Protein 4MDC (pdb70)

CATH classification: 3.40.30.10 (+1 more: 1.20.1050.10)

Structure (mmCIF, N/CA/C/O backbone):
data_4MDC
#
_entry.id   4MDC
#
_cell.length_a   182.181
_cell.length_b   53.508
_cell.length_c   111.123
_cell.angle_alpha   90.000
_cell.angle_beta   115.880
_cell.angle_gamma   90.000
#
_symmetry.space_group_name_H-M   'C 1 2 1'
#
loop_
_entity.id
_entity.type
_entity.pdbx_description
1 polymer 'Putative glutathione S-transferase'
2 non-polymer GLYCEROL
3 water water
#
loop_
_atom_site.group_PDB
_atom_site.id
_atom_site.type_symbol
_atom_site.label_atom_id
_atom_site.label_alt_id
_atom_site.label_comp_id
_atom_site.label_asym_id
_atom_site.label_entity_id
_atom_site.label_seq_id
_atom_site.pdbx_PDB_ins_code
_atom_site.Cartn_x
_atom_site.Cartn_y
_atom_site.Cartn_z
_atom_site.occupancy
_atom_site.B_iso_or_equiv
_atom_site.auth_seq_id
_atom_site.auth_comp_id
_atom_site.auth_asym_id
_atom_site.auth_atom_id
_atom_site.pdbx_PDB_model_num
ATOM 1 N N . SER A 1 22 ? -21.542 12.246 64.917 1.00 61.42 0 SER A N 1
ATOM 2 C CA . SER A 1 22 ? -21.910 10.841 64.559 1.00 59.61 0 SER A CA 1
ATOM 3 C C . SER A 1 22 ? -20.626 10.119 64.140 1.00 55.54 0 SER A C 1
ATOM 4 O O . SER A 1 22 ? -19.664 10.728 63.655 1.00 55.14 0 SER A O 1
ATOM 15 N N . PRO A 1 24 ? -17.714 7.862 62.485 1.00 33.31 2 PRO A N 1
ATOM 16 C CA . PRO A 1 24 ? -17.380 7.707 61.077 1.00 29.59 2 PRO A CA 1
ATOM 17 C C . PRO A 1 24 ? -17.751 6.316 60.514 1.00 26.92 2 PRO A C 1
ATOM 18 O O . PRO A 1 24 ? -18.031 5.379 61.252 1.00 26.35 2 PRO A O 1
ATOM 22 N N . THR A 1 25 ? -17.638 6.178 59.184 1.00 24.43 3 THR A N 1
ATOM 23 C CA . THR A 1 25 ? -18.031 4.971 58.461 1.00 22.97 3 THR A CA 1
ATOM 24 C C . THR A 1 25 ? -16.792 4.414 57.775 1.00 21.31 3 THR A C 1
ATOM 25 O O . THR A 1 25 ? -15.981 5.195 57.345 1.00 21.20 3 THR A O 1
ATOM 29 N N . LEU A 1 26 ? -16.639 3.107 57.800 1.00 20.80 4 LEU A N 1
ATOM 30 C CA . LEU A 1 26 ? -15.587 2.390 57.107 1.00 19.55 4 LEU A CA 1
ATOM 31 C C . LEU A 1 26 ? -16.246 1.493 56.095 1.00 20.24 4 LEU A C 1
ATOM 32 O O . LEU A 1 26 ? -16.883 0.549 56.433 1.00 20.76 4 LEU A O 1
ATOM 37 N N . TYR A 1 27 ? -16.023 1.808 54.811 1.00 20.20 5 TYR A N 1
ATOM 38 C CA . TYR A 1 27 ? -16.415 0.949 53.722 1.00 20.86 5 TYR A CA 1
ATOM 39 C C . TYR A 1 27 ? -15.329 -0.114 53.560 1.00 21.08 5 TYR A C 1
ATOM 40 O O . TYR A 1 27 ? -14.152 0.227 53.463 1.00 19.87 5 TYR A O 1
ATOM 49 N N . HIS A 1 28 ? -15.705 -1.384 53.542 1.00 21.51 6 HIS A N 1
ATOM 50 C CA . HIS A 1 28 ? -14.740 -2.448 53.673 1.00 22.51 6 HIS A CA 1
ATOM 51 C C . HIS A 1 28 ? -15.289 -3.722 53.048 1.00 23.62 6 HIS A C 1
ATOM 52 O O . HIS A 1 28 ? -16.466 -3.800 52.695 1.00 25.05 6 HIS A O 1
ATOM 59 N N . HIS A 1 29 ? -14.446 -4.750 53.008 1.00 24.10 7 HIS A N 1
ATOM 60 C CA . HIS A 1 29 ? -14.885 -6.123 52.728 1.00 25.15 7 HIS A CA 1
ATOM 61 C C . HIS A 1 29 ? -14.176 -7.059 53.715 1.00 26.19 7 HIS A C 1
ATOM 62 O O . HIS A 1 29 ? -12.967 -6.931 53.962 1.00 25.22 7 HIS A O 1
ATOM 69 N N . PRO A 1 30 ? -14.908 -7.988 54.346 1.00 27.63 8 PRO A N 1
ATOM 70 C CA . PRO A 1 30 ? -14.266 -8.990 55.231 1.00 28.93 8 PRO A CA 1
ATOM 71 C C . PRO A 1 30 ? -13.010 -9.719 54.712 1.00 29.87 8 PRO A C 1
ATOM 72 O O . PRO A 1 30 ? -12.115 -10.049 55.499 1.00 31.95 8 PRO A O 1
ATOM 84 N N . SER A 1 32 ? -10.845 -8.560 52.527 1.00 26.31 10 SER A N 1
ATOM 85 C CA . SER A 1 32 ? -9.799 -7.571 52.126 1.00 24.70 10 SER A CA 1
ATOM 86 C C . SER A 1 32 ? -8.795 -7.397 53.280 1.00 23.33 10 SER A C 1
ATOM 87 O O . SER A 1 32 ? -9.160 -6.866 54.353 1.00 23.00 10 SER A O 1
ATOM 90 N N . PRO A 1 33 ? -7.578 -7.872 53.125 1.00 22.60 11 PRO A N 1
ATOM 91 C CA . PRO A 1 33 ? -6.565 -7.592 54.145 1.00 21.93 11 PRO A CA 1
ATOM 92 C C . PRO A 1 33 ? -6.397 -6.129 54.522 1.00 20.73 11 PRO A C 1
ATOM 93 O O . PRO A 1 33 ? -6.261 -5.795 55.714 1.00 20.19 11 PRO A O 1
ATOM 97 N N . ALA A 1 34 ? -6.408 -5.239 53.538 1.00 19.60 12 ALA A N 1
ATOM 98 C CA . ALA A 1 34 ? -6.266 -3.835 53.828 1.00 18.75 12 ALA A CA 1
ATOM 99 C C . ALA A 1 34 ? -7.392 -3.319 54.784 1.00 18.75 12 ALA A C 1
ATOM 100 O O . ALA A 1 34 ? -7.187 -2.433 55.642 1.00 18.44 12 ALA A O 1
ATOM 102 N N . SER A 1 35 ? -8.596 -3.800 54.504 1.00 19.09 13 SER A N 1
ATOM 103 C CA . SER A 1 35 ? -9.770 -3.467 55.308 1.00 19.17 13 SER A CA 1
ATOM 104 C C . SER A 1 35 ? -9.598 -3.995 56.730 1.00 19.55 13 SER A C 1
ATOM 105 O O . SER A 1 35 ? -9.835 -3.239 57.695 1.00 19.11 13 SER A O 1
ATOM 108 N N . ARG A 1 36 ? -9.159 -5.252 56.869 1.00 20.25 14 ARG A N 1
ATOM 109 C CA . ARG A 1 36 ? -8.904 -5.795 58.190 1.00 21.28 14 ARG A CA 1
ATOM 110 C C . ARG A 1 36 ? -7.811 -5.064 58.961 1.00 20.60 14 ARG A C 1
ATOM 111 O O . ARG A 1 36 ? -7.905 -4.830 60.165 1.00 21.21 14 ARG A O 1
ATOM 119 N N . PHE A 1 37 ? -6.775 -4.675 58.264 1.00 19.55 15 PHE A N 1
ATOM 120 C CA . PHE A 1 37 ? -5.734 -3.889 58.872 1.00 19.01 15 PHE A CA 1
ATOM 121 C C . PHE A 1 37 ? -6.235 -2.581 59.497 1.00 18.35 15 PHE A C 1
ATOM 122 O O . PHE A 1 37 ? -5.874 -2.230 60.626 1.00 19.57 15 PHE A O 1
ATOM 130 N N . VAL A 1 38 ? -7.083 -1.848 58.780 1.00 17.76 16 VAL A N 1
ATOM 131 C CA . VAL A 1 38 ? -7.634 -0.596 59.295 1.00 17.45 16 VAL A CA 1
ATOM 132 C C . VAL A 1 38 ? -8.565 -0.855 60.467 1.00 18.77 16 VAL A C 1
ATOM 133 O O . VAL A 1 38 ? -8.485 -0.131 61.449 1.00 19.48 16 VAL A O 1
ATOM 137 N N . ARG A 1 39 ? -9.357 -1.907 60.368 1.00 19.26 17 ARG A N 1
ATOM 138 C CA . ARG A 1 39 ? -10.240 -2.271 61.510 1.00 21.23 17 ARG A CA 1
ATOM 139 C C . ARG A 1 39 ? -9.423 -2.541 62.758 1.00 21.76 17 ARG A C 1
ATOM 140 O O . ARG A 1 39 ? -9.805 -2.100 63.853 1.00 22.19 17 ARG A O 1
ATOM 148 N N . LEU A 1 40 ? -8.295 -3.242 62.618 1.00 21.27 18 LEU A N 1
ATOM 149 C CA . LEU A 1 40 ? -7.405 -3.459 63.724 1.00 21.95 18 LEU A CA 1
ATOM 150 C C . LEU A 1 40 ? -6.863 -2.180 64.350 1.00 21.89 18 LEU A C 1
ATOM 151 O O . LEU A 1 40 ? -6.847 -2.054 65.589 1.00 22.66 18 LEU A O 1
ATOM 156 N N . ILE A 1 41 ? -6.419 -1.238 63.525 1.00 20.74 19 ILE A N 1
ATOM 157 C CA . ILE A 1 41 ? -5.870 0.009 64.047 1.00 21.07 19 ILE A CA 1
ATOM 158 C C . ILE A 1 41 ? -6.966 0.787 64.796 1.00 22.09 19 ILE A C 1
ATOM 159 O O . ILE A 1 41 ? -6.794 1.227 65.994 1.00 23.17 19 ILE A O 1
ATOM 164 N N . LEU A 1 42 ? -8.134 0.878 64.160 1.00 22.20 20 LEU A N 1
ATOM 165 C CA . LEU A 1 42 ? -9.313 1.517 64.867 1.00 22.94 20 LEU A CA 1
ATOM 166 C C . LEU A 1 42 ? -9.635 0.902 66.197 1.00 25.08 20 LEU A C 1
ATOM 167 O O . LEU A 1 42 ? -9.851 1.673 67.195 1.00 24.80 20 LEU A O 1
ATOM 172 N N . SER A 1 43 ? -9.669 -0.430 66.292 1.00 25.83 21 SER A N 1
ATOM 173 C CA . SER A 1 43 ? -9.978 -1.053 67.585 1.00 28.47 21 SER A CA 1
ATOM 174 C C . SER A 1 43 ? -8.875 -0.814 68.619 1.00 29.04 21 SER A C 1
ATOM 175 O O . SER A 1 43 ? -9.163 -0.583 69.781 1.00 30.03 21 SER A O 1
ATOM 178 N N . GLU A 1 44 ? -7.621 -0.956 68.196 1.00 28.14 22 GLU A N 1
ATOM 179 C CA . GLU A 1 44 ? -6.467 -0.785 69.075 1.00 28.70 22 GLU A CA 1
ATOM 180 C C . GLU A 1 44 ? -6.483 0.598 69.710 1.00 28.78 22 GLU A C 1
ATOM 181 O O . GLU A 1 44 ? -6.158 0.751 70.881 1.00 30.20 22 GLU A O 1
ATOM 187 N N . TYR A 1 45 ? -6.919 1.586 68.934 1.00 27.54 23 TYR A N 1
ATOM 188 C CA . TYR A 1 45 ? -6.940 2.964 69.370 1.00 27.95 23 TYR A CA 1
ATOM 189 C C . TYR A 1 45 ? -8.310 3.388 69.940 1.00 29.16 23 TYR A C 1
ATOM 190 O O . TYR A 1 45 ? -8.478 4.538 70.307 1.00 29.52 23 TYR A O 1
ATOM 199 N N . GLY A 1 46 ? -9.264 2.462 70.034 1.00 30.40 24 GLY A N 1
ATOM 200 C CA . GLY A 1 46 ? -10.475 2.727 70.795 1.00 32.98 24 GLY A CA 1
ATOM 201 C C . GLY A 1 46 ? -11.555 3.493 70.020 1.00 33.92 24 GLY A C 1
ATOM 202 O O . GLY A 1 46 ? -12.459 4.052 70.605 1.00 35.26 24 GLY A O 1
ATOM 203 N N . TYR A 1 47 ? -11.450 3.505 68.696 1.00 32.81 25 TYR A N 1
ATOM 204 C CA . TYR A 1 47 ? -12.476 4.154 67.897 1.00 34.65 25 TYR A CA 1
ATOM 205 C C . TYR A 1 47 ? -13.712 3.308 67.789 1.00 35.21 25 TYR A C 1
ATOM 206 O O . TYR A 1 47 ? -13.627 2.090 67.811 1.00 37.04 25 TYR A O 1
ATOM 215 N N . GLN A 1 48 ? -14.851 3.975 67.651 1.00 37.25 26 GLN A N 1
ATOM 216 C CA . GLN A 1 48 ? -16.123 3.331 67.305 1.00 38.70 26 GLN A CA 1
ATOM 217 C C . GLN A 1 48 ? -16.433 3.674 65.866 1.00 34.51 26 GLN A C 1
ATOM 218 O O . GLN A 1 48 ? -16.455 4.855 65.513 1.00 33.30 26 GLN A O 1
ATOM 224 N N . THR A 1 49 ? -16.763 2.667 65.084 1.00 33.58 27 THR A N 1
ATOM 225 C CA . THR A 1 49 ? -16.891 2.836 63.627 1.00 33.60 27 THR A CA 1
ATOM 226 C C . THR A 1 49 ? -18.116 2.082 63.092 1.00 33.14 27 THR A C 1
ATOM 227 O O . THR A 1 49 ? -18.401 0.981 63.513 1.00 32.43 27 THR A O 1
ATOM 231 N N . GLU A 1 50 ? -18.813 2.685 62.136 1.00 32.21 28 GLU A N 1
ATOM 232 C CA . GLU A 1 50 ? -19.887 1.982 61.451 1.00 31.97 28 GLU A CA 1
ATOM 233 C C . GLU A 1 50 ? -19.259 1.252 60.293 1.00 30.07 28 GLU A C 1
ATOM 234 O O . GLU A 1 50 ? -18.662 1.906 59.459 1.00 27.45 28 GLU A O 1
ATOM 240 N N . LEU A 1 51 ? -19.415 -0.064 60.224 1.00 29.22 29 LEU A N 1
ATOM 241 C CA . LEU A 1 51 ? -18.846 -0.833 59.068 1.00 28.43 29 LEU A CA 1
ATOM 242 C C . LEU A 1 51 ? -19.888 -0.985 57.967 1.00 28.23 29 LEU A C 1
ATOM 243 O O . LEU A 1 51 ? -21.050 -1.307 58.249 1.00 29.61 29 LEU A O 1
ATOM 248 N N . SER A 1 52 ? -19.499 -0.652 56.739 1.00 26.79 30 SER A N 1
ATOM 249 C CA . SER A 1 52 ? -20.375 -0.779 55.606 1.00 26.41 30 SER A CA 1
ATOM 250 C C . SER A 1 52 ? -19.708 -1.647 54.557 1.00 25.63 30 SER A C 1
ATOM 251 O O . SER A 1 52 ? -18.696 -1.253 53.915 1.00 23.66 30 SER A O 1
ATOM 254 N N . GLU A 1 53 ? -20.280 -2.821 54.338 1.00 27.00 31 GLU A N 1
ATOM 255 C CA . GLU A 1 53 ? -19.665 -3.780 53.441 1.00 28.82 31 GLU A CA 1
ATOM 256 C C . GLU A 1 53 ? -19.893 -3.326 51.999 1.00 27.88 31 GLU A C 1
ATOM 257 O O . GLU A 1 53 ? -21.010 -2.940 51.623 1.00 27.72 31 GLU A O 1
ATOM 263 N N . GLU A 1 54 ? -18.815 -3.351 51.199 1.00 26.85 32 GLU A N 1
ATOM 264 C CA . GLU A 1 54 ? -18.839 -2.873 49.843 1.00 27.33 32 GLU A CA 1
ATOM 265 C C . GLU A 1 54 ? -18.275 -3.947 48.928 1.00 28.49 32 GLU A C 1
ATOM 266 O O . GLU A 1 54 ? -17.361 -4.701 49.299 1.00 29.49 32 GLU A O 1
ATOM 272 N N . GLN A 1 55 ? -18.907 -4.032 47.770 1.00 29.62 33 GLN A N 1
ATOM 273 C CA . GLN A 1 55 ? -18.489 -4.929 46.698 1.00 32.47 33 GLN A CA 1
ATOM 274 C C . GLN A 1 55 ? -17.992 -4.053 45.566 1.00 32.28 33 GLN A C 1
ATOM 275 O O . GLN A 1 55 ? -18.813 -3.543 44.791 1.00 33.54 33 GLN A O 1
ATOM 281 N N . PRO A 1 56 ? -16.659 -3.856 45.457 1.00 32.34 34 PRO A N 1
ATOM 282 C CA . PRO A 1 56 ? -16.106 -2.922 44.463 1.00 32.76 34 PRO A CA 1
ATOM 283 C C . PRO A 1 56 ? -16.479 -3.255 43.001 1.00 33.45 34 PRO A C 1
ATOM 284 O O . PRO A 1 56 ? -16.701 -2.346 42.190 1.00 33.97 34 PRO A O 1
ATOM 288 N N . TRP A 1 57 ? -16.627 -4.540 42.700 1.00 33.68 35 TRP A N 1
ATOM 289 C CA . TRP A 1 57 ? -16.961 -4.970 41.336 1.00 35.06 35 TRP A CA 1
ATOM 290 C C . TRP A 1 57 ? -18.322 -4.481 40.883 1.00 37.28 35 TRP A C 1
ATOM 291 O O . TRP A 1 57 ? -18.606 -4.522 39.686 1.00 37.46 35 TRP A O 1
ATOM 302 N N . GLU A 1 58 ? -19.184 -4.056 41.816 1.00 34.96 36 GLU A N 1
ATOM 303 C CA . GLU A 1 58 ? -20.448 -3.454 41.408 1.00 36.61 36 GLU A CA 1
ATOM 304 C C . GLU A 1 58 ? -20.332 -2.069 40.772 1.00 35.27 36 GLU A C 1
ATOM 305 O O . GLU A 1 58 ? -21.286 -1.615 40.143 1.00 35.06 36 GLU A O 1
ATOM 311 N N . ASN A 1 59 ? -19.202 -1.382 40.978 1.00 34.59 37 ASN A N 1
ATOM 312 C CA . ASN A 1 59 ? -19.017 -0.001 40.488 1.00 34.27 37 ASN A CA 1
ATOM 313 C C . ASN A 1 59 ? -20.180 0.886 40.951 1.00 33.49 37 ASN A C 1
ATOM 314 O O . ASN A 1 59 ? -20.742 1.647 40.170 1.00 33.09 37 ASN A O 1
ATOM 319 N N . ARG A 1 60 ? -20.524 0.772 42.232 1.00 30.89 38 ARG A N 1
ATOM 320 C CA . ARG A 1 60 ? -21.604 1.571 42.822 1.00 30.63 38 ARG A CA 1
ATOM 321 C C . ARG A 1 60 ? -21.219 3.038 42.646 1.00 30.16 38 ARG A C 1
ATOM 322 O O . ARG A 1 60 ? -20.141 3.455 43.079 1.00 28.00 38 ARG A O 1
ATOM 330 N N . ARG A 1 61 ? -22.064 3.823 41.984 1.00 31.36 39 ARG A N 1
ATOM 331 C CA . ARG A 1 61 ? -21.734 5.221 41.734 1.00 33.04 39 ARG A CA 1
ATOM 332 C C . ARG A 1 61 ? -21.437 6.054 43.001 1.00 32.77 39 ARG A C 1
ATOM 333 O O . ARG A 1 61 ? -20.535 6.907 42.991 1.00 31.72 39 ARG A O 1
ATOM 341 N N . ASP A 1 62 ? -22.219 5.859 44.056 1.00 33.68 40 ASP A N 1
ATOM 342 C CA . ASP A 1 62 ? -21.989 6.653 45.268 1.00 34.23 40 ASP A CA 1
ATOM 343 C C . ASP A 1 62 ? -20.635 6.252 45.912 1.00 30.55 40 ASP A C 1
ATOM 344 O O . ASP A 1 62 ? -19.916 7.095 46.435 1.00 30.82 40 ASP A O 1
ATOM 349 N N . PHE A 1 63 ? -20.285 4.980 45.832 1.00 28.01 41 PHE A N 1
ATOM 350 C CA . PHE A 1 63 ? -18.981 4.516 46.334 1.00 26.99 41 PHE A CA 1
ATOM 351 C C . PHE A 1 63 ? -17.799 5.095 45.478 1.00 26.05 41 PHE A C 1
ATOM 352 O O . PHE A 1 63 ? -16.798 5.612 46.015 1.00 24.60 41 PHE A O 1
ATOM 360 N N . LEU A 1 64 ? -17.957 5.075 44.174 1.00 26.98 42 LEU A N 1
ATOM 361 C CA . LEU A 1 64 ? -16.939 5.699 43.302 1.00 26.93 42 LEU A CA 1
ATOM 362 C C . LEU A 1 64 ? -16.835 7.225 43.446 1.00 27.87 42 LEU A C 1
ATOM 363 O O . LEU A 1 64 ? -15.777 7.804 43.213 1.00 26.59 42 LEU A O 1
ATOM 368 N N . THR A 1 65 ? -17.916 7.885 43.858 1.00 28.12 43 THR A N 1
ATOM 369 C CA . THR A 1 65 ? -17.844 9.315 44.165 1.00 29.21 43 THR A CA 1
ATOM 370 C C . THR A 1 65 ? -16.974 9.545 45.397 1.00 27.39 43 THR A C 1
ATOM 371 O O . THR A 1 65 ? -16.206 10.494 45.471 1.00 27.81 43 THR A O 1
ATOM 375 N N . LEU A 1 66 ? -17.082 8.680 46.381 1.00 26.32 44 LEU A N 1
ATOM 376 C CA . LEU A 1 66 ? -16.201 8.803 47.539 1.00 25.80 44 LEU A CA 1
ATOM 377 C C . LEU A 1 66 ? -14.763 8.485 47.191 1.00 24.12 44 LEU A C 1
ATOM 378 O O . LEU A 1 66 ? -13.835 9.143 47.654 1.00 23.80 44 LEU A O 1
ATOM 383 N N . ASN A 1 67 ? -14.584 7.413 46.418 1.00 23.45 45 ASN A N 1
ATOM 384 C CA . ASN A 1 67 ? -13.246 6.908 46.071 1.00 22.03 45 ASN A CA 1
ATOM 385 C C . ASN A 1 67 ? -13.198 6.461 44.623 1.00 22.31 45 ASN A C 1
ATOM 386 O O . ASN A 1 67 ? -13.609 5.328 44.294 1.00 22.41 45 ASN A O 1
ATOM 391 N N . PRO A 1 68 ? -12.749 7.363 43.722 1.00 23.06 46 PRO A N 1
ATOM 392 C CA . PRO A 1 68 ? -12.832 7.056 42.305 1.00 24.39 46 PRO A CA 1
ATOM 393 C C . PRO A 1 68 ? -11.936 5.876 41.877 1.00 24.11 46 PRO A C 1
ATOM 394 O O . PRO A 1 68 ? -12.181 5.282 40.862 1.00 24.58 46 PRO A O 1
ATOM 398 N N . ALA A 1 69 ? -10.971 5.510 42.720 1.00 23.52 47 ALA A N 1
ATOM 399 C CA . ALA A 1 69 ? -10.132 4.359 42.448 1.00 23.16 47 ALA A CA 1
ATOM 400 C C . ALA A 1 69 ? -10.859 3.050 42.672 1.00 23.50 47 ALA A C 1
ATOM 401 O O . ALA A 1 69 ? -10.380 2.025 42.229 1.00 24.95 47 ALA A O 1
ATOM 403 N N . GLY A 1 70 ? -11.961 3.077 43.432 1.00 22.68 48 GLY A N 1
ATOM 404 C CA . GLY A 1 70 ? -12.707 1.841 43.744 1.00 22.48 48 GLY A CA 1
ATOM 405 C C . GLY A 1 70 ? -12.034 0.844 44.720 1.00 21.47 48 GLY A C 1
ATOM 406 O O . GLY A 1 70 ? -12.367 -0.334 44.711 1.00 22.51 48 GLY A O 1
ATOM 407 N N . THR A 1 71 ? -11.090 1.294 45.522 1.00 20.20 49 THR A N 1
ATOM 408 C CA . THR A 1 71 ? -10.273 0.455 46.339 1.00 19.95 49 THR A CA 1
ATOM 409 C C . THR A 1 71 ? -10.844 0.489 47.763 1.00 19.15 49 THR A C 1
ATOM 410 O O . THR A 1 71 ? -11.623 1.381 48.040 1.00 19.29 49 THR A O 1
ATOM 414 N N . LEU A 1 72 ? -10.428 -0.456 48.587 1.00 19.29 50 LEU A N 1
ATOM 415 C CA . LEU A 1 72 ? -10.897 -0.560 49.974 1.00 19.58 50 LEU A CA 1
ATOM 416 C C . LEU A 1 72 ? -9.729 -0.596 50.953 1.00 19.09 50 LEU A C 1
ATOM 417 O O . LEU A 1 72 ? -8.620 -1.004 50.585 1.00 20.12 50 LEU A O 1
ATOM 422 N N . PRO A 1 73 ? -9.960 -0.185 52.216 1.00 17.91 51 PRO A N 1
ATOM 423 C CA . PRO A 1 73 ? -11.177 0.430 52.666 1.00 17.97 51 PRO A CA 1
ATOM 424 C C . PRO A 1 73 ? -11.232 1.937 52.428 1.00 17.54 51 PRO A C 1
ATOM 425 O O . PRO A 1 73 ? -10.235 2.530 51.992 1.00 17.80 51 PRO A O 1
ATOM 429 N N . VAL A 1 74 ? -12.361 2.555 52.829 1.00 17.95 52 VAL A N 1
ATOM 430 C CA . VAL A 1 74 ? -12.546 3.995 52.777 1.00 17.58 52 VAL A CA 1
ATOM 431 C C . VAL A 1 74 ? -13.110 4.460 54.073 1.00 18.55 52 VAL A C 1
ATOM 432 O O . VAL A 1 74 ? -14.112 3.900 54.427 1.00 17.91 52 VAL A O 1
ATOM 436 N N . TYR A 1 75 ? -12.481 5.471 54.672 1.00 18.91 53 TYR A N 1
ATOM 437 C CA . TYR A 1 75 ? -12.925 5.978 56.004 1.00 21.39 53 TYR A CA 1
ATOM 438 C C . TYR A 1 75 ? -13.519 7.343 55.792 1.00 22.59 53 TYR A C 1
ATOM 439 O O . TYR A 1 75 ? -12.895 8.224 55.213 1.00 21.72 53 TYR A O 1
ATOM 448 N N . VAL A 1 76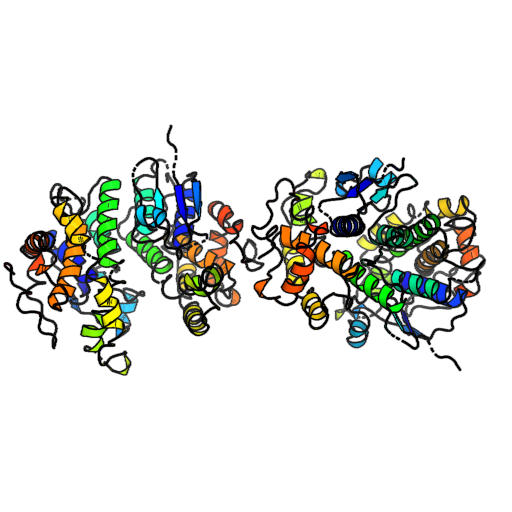 ? -14.744 7.545 56.298 1.00 25.10 54 VAL A N 1
ATOM 449 C CA . VAL A 1 76 ? -15.418 8.809 56.094 1.00 28.13 54 VAL A CA 1
ATOM 450 C C . VAL A 1 76 ? -16.027 9.280 57.364 1.00 30.72 54 VAL A C 1
ATOM 451 O O . VAL A 1 76 ? -16.896 8.617 57.938 1.00 30.42 54 VAL A O 1
ATOM 455 N N . ASP A 1 77 ? -15.609 10.429 57.799 1.00 33.83 55 ASP A N 1
ATOM 456 C CA . ASP A 1 77 ? -16.278 11.120 58.888 1.00 37.05 55 ASP A CA 1
ATOM 457 C C . ASP A 1 77 ? -17.324 12.122 58.418 1.00 40.95 55 ASP A C 1
ATOM 458 O O . ASP A 1 77 ? -17.580 12.251 57.189 1.00 39.45 55 ASP A O 1
ATOM 463 N N . ASP A 1 78 ? -17.934 12.847 59.365 1.00 47.11 56 ASP A N 1
ATOM 464 C CA . ASP A 1 78 ? -18.977 13.891 59.088 1.00 54.30 56 ASP A CA 1
ATOM 465 C C . ASP A 1 78 ? -18.652 14.903 57.976 1.00 52.45 56 ASP A C 1
ATOM 466 O O . ASP A 1 78 ? -19.529 15.440 57.287 1.00 53.26 56 ASP A O 1
ATOM 471 N N . SER A 1 79 ? -17.365 15.189 57.847 1.00 49.76 57 SER A N 1
ATOM 472 C CA . SER A 1 79 ? -16.904 16.175 56.885 1.00 47.97 57 SER A CA 1
ATOM 473 C C . SER A 1 79 ? -17.119 15.717 55.466 1.00 47.92 57 SER A C 1
ATOM 474 O O . SER A 1 79 ? -16.964 16.505 54.559 1.00 47.13 57 SER A O 1
ATOM 485 N N . ARG A 1 81 ? -15.063 13.974 53.871 1.00 38.06 59 ARG A N 1
ATOM 486 C CA . ARG A 1 81 ? -13.777 13.847 53.206 1.00 34.83 59 ARG A CA 1
ATOM 487 C C . ARG A 1 81 ? -13.277 12.407 53.319 1.00 31.37 59 ARG A C 1
ATOM 488 O O . ARG A 1 81 ? -12.862 11.908 54.381 1.00 31.43 59 ARG A O 1
ATOM 496 N N . ALA A 1 82 ? -13.389 11.720 52.202 1.00 28.37 60 ALA A N 1
ATOM 497 C CA . ALA A 1 82 ? -13.087 10.321 52.136 1.00 25.90 60 ALA A CA 1
ATOM 498 C C . ALA A 1 82 ? -11.561 10.092 52.148 1.00 24.70 60 ALA A C 1
ATOM 499 O O . ALA A 1 82 ? -10.821 10.608 51.310 1.00 24.36 60 ALA A O 1
ATOM 501 N N . LEU A 1 83 ? -11.119 9.279 53.082 1.00 22.93 61 LEU A N 1
ATOM 502 C CA . LEU A 1 83 ? -9.742 8.824 53.158 1.00 21.17 61 LEU A CA 1
ATOM 503 C C . LEU A 1 83 ? -9.656 7.441 52.577 1.00 19.87 61 LEU A C 1
ATOM 504 O O . LEU A 1 83 ? -10.339 6.497 53.063 1.00 18.51 61 LEU A O 1
ATOM 509 N N . CYS A 1 84 ? -8.871 7.349 51.496 1.00 19.13 62 CYS A N 1
ATOM 510 C CA . CYS A 1 84 ? -8.877 6.220 50.611 1.00 19.66 62 CYS A CA 1
ATOM 511 C C . CYS A 1 84 ? -7.639 5.288 50.690 1.00 18.94 62 CYS A C 1
ATOM 512 O O . CYS A 1 84 ? -6.545 5.631 50.257 1.00 19.36 62 CYS A O 1
ATOM 515 N N . GLY A 1 85 ? -7.880 4.081 51.198 1.00 18.24 63 GLY A N 1
ATOM 516 C CA . GLY A 1 85 ? -6.913 3.02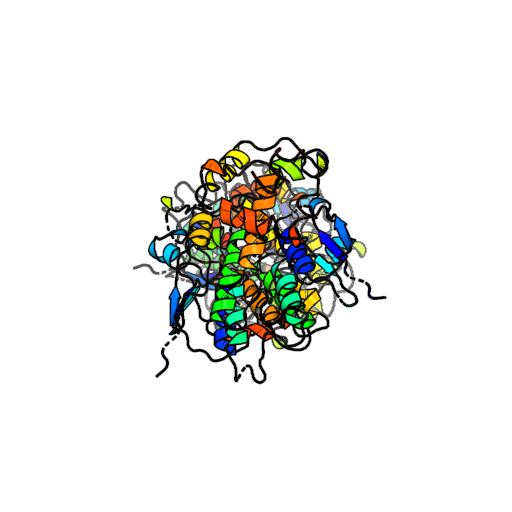5 51.225 1.00 18.00 63 GLY A CA 1
ATOM 517 C C . GLY A 1 85 ? -6.257 2.910 52.578 1.00 17.75 63 GLY A C 1
ATOM 518 O O . GLY A 1 85 ? -6.156 3.849 53.345 1.00 17.99 63 GLY A O 1
ATOM 519 N N . ALA A 1 86 ? -5.655 1.748 52.805 1.00 17.71 64 ALA A N 1
ATOM 520 C CA . ALA A 1 86 ? -4.989 1.435 54.082 1.00 16.93 64 ALA A CA 1
ATOM 521 C C . ALA A 1 86 ? -3.872 2.378 54.434 1.00 16.57 64 ALA A C 1
ATOM 522 O O . ALA A 1 86 ? -3.684 2.770 55.553 1.00 16.49 64 ALA A O 1
ATOM 524 N N . THR A 1 87 ? -3.006 2.666 53.469 1.00 15.69 65 THR A N 1
ATOM 525 C CA . THR A 1 87 ? -1.875 3.532 53.769 1.00 15.95 65 THR A CA 1
ATOM 526 C C . THR A 1 87 ? -2.329 4.947 54.219 1.00 15.74 65 THR A C 1
ATOM 527 O O . THR A 1 87 ? -1.911 5.447 55.276 1.00 16.55 65 THR A O 1
ATOM 531 N N . ILE A 1 88 ? -3.247 5.561 53.503 1.00 15.45 66 ILE A N 1
ATOM 532 C CA . ILE A 1 88 ? -3.647 6.935 53.760 1.00 15.38 66 ILE A CA 1
ATOM 533 C C . ILE A 1 88 ? -4.366 6.983 55.119 1.00 15.34 66 ILE A C 1
ATOM 534 O O . ILE A 1 88 ? -4.131 7.868 55.927 1.00 15.81 66 ILE A O 1
ATOM 539 N N . ILE A 1 89 ? -5.181 5.971 55.336 1.00 14.97 67 ILE A N 1
ATOM 540 C CA . ILE A 1 89 ? -5.977 5.953 56.578 1.00 15.32 67 ILE A CA 1
ATOM 541 C C . ILE A 1 89 ? -5.037 5.733 57.761 1.00 15.57 67 ILE A C 1
ATOM 542 O O . ILE A 1 89 ? -5.164 6.437 58.805 1.00 15.89 67 ILE A O 1
ATOM 547 N N . SER A 1 90 ? -4.106 4.780 57.635 1.00 15.72 68 SER A N 1
ATOM 548 C CA . SER A 1 90 ? -3.158 4.495 58.727 1.00 16.05 68 SER A CA 1
ATOM 549 C C . SER A 1 90 ? -2.264 5.673 59.058 1.00 16.61 68 SER A C 1
ATOM 550 O O . SER A 1 90 ? -2.009 5.971 60.235 1.00 17.58 68 SER A O 1
ATOM 553 N N . GLU A 1 91 ? -1.852 6.431 58.043 1.00 16.71 69 GLU A N 1
ATOM 554 C CA . GLU A 1 91 ? -1.062 7.648 58.281 1.00 17.71 69 GLU A CA 1
ATOM 555 C C . GLU A 1 91 ? -1.917 8.728 58.985 1.00 18.28 69 GLU A C 1
ATOM 556 O O . GLU A 1 91 ? -1.460 9.403 59.911 1.00 18.85 69 GLU A O 1
ATOM 562 N N . TYR A 1 92 ? -3.147 8.894 58.512 1.00 18.44 70 TYR A N 1
ATOM 563 C CA . TYR A 1 92 ? -4.077 9.865 59.096 1.00 19.43 70 TYR A CA 1
ATOM 564 C C . TYR A 1 92 ? -4.328 9.548 60.593 1.00 20.19 70 TYR A C 1
ATOM 565 O O . TYR A 1 92 ? -4.324 10.461 61.449 1.00 20.55 70 TYR A O 1
ATOM 574 N N . LEU A 1 93 ? -4.558 8.275 60.887 1.00 20.23 71 LEU A N 1
ATOM 575 C CA . LEU A 1 93 ? -4.778 7.864 62.274 1.00 21.56 71 LEU A CA 1
ATOM 576 C C . LEU A 1 93 ? -3.546 8.076 63.145 1.00 22.56 71 LEU A C 1
ATOM 577 O O . LEU A 1 93 ? -3.682 8.407 64.315 1.00 23.33 71 LEU A O 1
ATOM 582 N N . ASP A 1 94 ? -2.348 7.932 62.601 1.00 21.57 72 ASP A N 1
ATOM 583 C CA . ASP A 1 94 ? -1.176 8.291 63.363 1.00 22.54 72 ASP A CA 1
ATOM 584 C C . ASP A 1 94 ? -1.095 9.805 63.653 1.00 23.42 72 ASP A C 1
ATOM 585 O O . ASP A 1 94 ? -0.829 10.224 64.803 1.00 24.65 72 ASP A O 1
ATOM 590 N N . GLU A 1 95 ? -1.430 10.596 62.653 1.00 22.94 73 GLU A N 1
ATOM 591 C CA . GLU A 1 95 ? -1.337 12.059 62.728 1.00 24.63 73 GLU A CA 1
ATOM 592 C C . GLU A 1 95 ? -2.346 12.689 63.703 1.00 26.30 73 GLU A C 1
ATOM 593 O O . GLU A 1 95 ? -2.084 13.745 64.269 1.00 27.30 73 GLU A O 1
ATOM 599 N N . THR A 1 96 ? -3.488 12.046 63.843 1.00 26.73 74 THR A N 1
ATOM 600 C CA . THR A 1 96 ? -4.593 12.613 64.584 1.00 29.94 74 THR A CA 1
ATOM 601 C C . THR A 1 96 ? -4.836 11.881 65.917 1.00 32.61 74 THR A C 1
ATOM 602 O O . THR A 1 96 ? -5.736 12.269 66.593 1.00 34.34 74 THR A O 1
ATOM 606 N N . SER A 1 97 ? -4.144 10.773 66.189 1.00 34.60 75 SER A N 1
ATOM 607 C CA . SER A 1 97 ? -4.283 9.960 67.415 1.00 39.20 75 SER A CA 1
ATOM 608 C C . SER A 1 97 ? -2.945 9.333 67.818 1.00 39.25 75 SER A C 1
ATOM 609 O O . SER A 1 97 ? -2.549 9.350 68.961 1.00 39.43 75 SER A O 1
ATOM 612 N N . GLY A 1 98 ? -2.283 8.706 66.856 1.00 41.35 76 GLY A N 1
ATOM 613 C CA . GLY A 1 98 ? -1.010 7.967 67.105 1.00 42.63 76 GLY A CA 1
ATOM 614 C C . GLY A 1 98 ? 0.116 8.717 67.819 1.00 44.59 76 GLY A C 1
ATOM 615 O O . GLY A 1 98 ? 0.806 8.183 68.703 1.00 46.38 76 GLY A O 1
ATOM 616 N N . ILE A 1 99 ? 0.247 9.992 67.491 1.00 47.39 77 ILE A N 1
ATOM 617 C CA . ILE A 1 99 ? 1.245 10.846 68.121 1.00 51.06 77 ILE A CA 1
ATOM 618 C C . ILE A 1 99 ? 1.052 10.993 69.649 1.00 55.99 77 ILE A C 1
ATOM 619 O O . ILE A 1 99 ? 2.002 11.307 70.347 1.00 57.47 77 ILE A O 1
ATOM 632 N N . LYS A 1 101 ? -0.083 8.526 71.735 1.00 56.35 79 LYS A N 1
ATOM 633 C CA . LYS A 1 101 ? -0.218 7.219 72.370 1.00 55.39 79 LYS A CA 1
ATOM 634 C C . LYS A 1 101 ? 1.037 6.746 73.133 1.00 55.80 79 LYS A C 1
ATOM 635 O O . LYS A 1 101 ? 1.000 5.693 73.785 1.00 57.29 79 LYS A O 1
ATOM 641 N N . ARG A 1 102 ? 2.137 7.499 73.032 1.00 55.15 80 ARG A N 1
ATOM 642 C CA . ARG A 1 102 ? 3.416 7.143 73.685 1.00 56.71 80 ARG A CA 1
ATOM 643 C C . ARG A 1 102 ? 3.760 5.633 73.492 1.00 54.71 80 ARG A C 1
ATOM 644 O O . ARG A 1 102 ? 3.946 5.198 72.363 1.00 48.71 80 ARG A O 1
ATOM 652 N N . ASP A 1 103 ? 3.833 4.828 74.565 1.00 51.90 81 ASP A N 1
ATOM 653 C CA . ASP A 1 103 ? 4.241 3.388 74.454 1.00 51.58 81 ASP A CA 1
ATOM 654 C C . ASP A 1 103 ? 3.365 2.556 73.484 1.00 48.17 81 ASP A C 1
ATOM 655 O O . ASP A 1 103 ? 3.806 1.547 72.914 1.00 50.46 81 ASP A O 1
ATOM 657 N N . ARG A 1 104 ? 2.141 3.021 73.266 1.00 44.63 82 ARG A N 1
ATOM 658 C CA . ARG A 1 104 ? 1.127 2.278 72.525 1.00 42.29 82 ARG A CA 1
ATOM 659 C C . ARG A 1 104 ? 0.994 2.760 71.070 1.00 36.07 82 ARG A C 1
ATOM 660 O O . ARG A 1 104 ? 0.046 2.407 70.404 1.00 33.71 82 ARG A O 1
ATOM 668 N N . ARG A 1 105 ? 1.858 3.663 70.686 1.00 32.77 83 ARG A N 1
ATOM 669 C CA . ARG A 1 105 ? 1.839 4.217 69.320 1.00 31.33 83 ARG A CA 1
ATOM 670 C C . ARG A 1 105 ? 2.237 3.130 68.354 1.00 28.85 83 ARG A C 1
ATOM 671 O O . ARG A 1 105 ? 3.199 2.420 68.588 1.00 29.59 83 ARG A O 1
ATOM 679 N N . LEU A 1 106 ? 1.487 2.971 67.273 1.00 26.35 84 LEU A N 1
ATOM 680 C CA . LEU A 1 106 ? 1.675 1.841 66.358 1.00 24.73 84 LEU A CA 1
ATOM 681 C C . LEU A 1 106 ? 2.594 2.182 65.167 1.00 23.58 84 LEU A C 1
ATOM 682 O O . LEU A 1 106 ? 3.032 1.294 64.469 1.00 23.96 84 LEU A O 1
ATOM 687 N N A LEU A 1 107 ? 2.855 3.482 64.974 0.50 23.99 85 LEU A N 1
ATOM 688 N N B LEU A 1 107 ? 2.839 3.459 64.952 0.50 23.17 85 LEU A N 1
ATOM 689 C CA A LEU A 1 107 ? 3.910 4.037 64.057 0.50 24.06 85 LEU A CA 1
ATOM 690 C CA B LEU A 1 107 ? 3.910 3.909 64.030 0.50 22.66 85 LEU A CA 1
ATOM 691 C C A LEU A 1 107 ? 4.948 4.936 64.769 0.50 25.57 85 LEU A C 1
ATOM 692 C C B LEU A 1 107 ? 5.136 4.166 64.944 0.50 23.68 85 LEU A C 1
ATOM 693 O O A LEU A 1 107 ? 4.654 6.026 65.199 0.50 27.59 85 LEU A O 1
ATOM 694 O O B LEU A 1 107 ? 5.317 3.412 65.890 0.50 23.98 85 LEU A O 1
ATOM 703 N N A ALA A 1 108 ? 6.184 4.540 64.820 0.50 26.54 86 ALA A N 1
ATOM 704 N N B ALA A 1 108 ? 6.009 5.120 64.662 0.50 24.42 86 ALA A N 1
ATOM 705 C CA A ALA A 1 108 ? 7.206 5.298 65.534 0.50 27.51 86 ALA A CA 1
ATOM 706 C CA B ALA A 1 108 ? 7.127 5.430 65.550 0.50 26.12 86 ALA A CA 1
ATOM 707 C C A ALA A 1 108 ? 7.440 6.801 65.193 0.50 28.32 86 ALA A C 1
ATOM 708 C C B ALA A 1 108 ? 7.423 6.847 65.209 0.50 27.40 86 ALA A C 1
ATOM 709 O O A ALA A 1 108 ? 6.843 7.360 64.282 0.50 28.34 86 ALA A O 1
ATOM 710 O O B ALA A 1 108 ? 6.847 7.381 64.281 0.50 27.42 86 ALA A O 1
ATOM 713 N N . GLU A 1 109 ? 8.325 7.455 65.940 1.00 29.28 87 GLU A N 1
ATOM 714 C CA . GLU A 1 109 ? 8.726 8.828 65.648 1.00 31.66 87 GLU A CA 1
ATOM 715 C C . GLU A 1 109 ? 9.942 8.880 64.723 1.00 30.60 87 GLU A C 1
ATOM 716 O O . GLU A 1 109 ? 9.997 9.677 63.797 1.00 31.08 87 GLU A O 1
ATOM 722 N N . ASP A 1 110 ? 10.905 8.019 64.981 1.00 26.59 88 ASP A N 1
ATOM 723 C CA . ASP A 1 110 ? 12.157 8.003 64.245 1.00 27.59 88 ASP A CA 1
ATOM 724 C C . ASP A 1 110 ? 11.903 7.686 62.761 1.00 25.14 88 ASP A C 1
ATOM 725 O O . ASP A 1 110 ? 11.274 6.665 62.464 1.00 23.36 88 ASP A O 1
ATOM 730 N N . PRO A 1 111 ? 12.487 8.483 61.827 1.00 25.14 89 PRO A N 1
ATOM 731 C CA . PRO A 1 111 ? 12.251 8.231 60.366 1.00 24.53 89 PRO A CA 1
ATOM 732 C C . PRO A 1 111 ? 12.664 6.860 59.857 1.00 23.94 89 PRO A C 1
ATOM 733 O O . PRO A 1 111 ? 11.912 6.265 59.091 1.00 22.50 89 PRO A O 1
ATOM 737 N N . PHE A 1 112 ? 13.799 6.319 60.310 1.00 24.47 90 PHE A N 1
ATOM 738 C CA . PHE A 1 112 ? 14.151 4.967 59.872 1.00 24.41 90 PHE A CA 1
ATOM 739 C C . PHE A 1 112 ? 13.224 3.894 60.431 1.00 23.40 90 PHE A C 1
ATOM 740 O O . PHE A 1 112 ? 12.909 2.931 59.770 1.00 22.39 90 PHE A O 1
ATOM 748 N N . GLN A 1 113 ? 12.769 4.029 61.685 1.00 24.70 91 GLN A N 1
ATOM 749 C CA . GLN A 1 113 ? 11.829 3.059 62.230 1.00 24.29 91 GLN A CA 1
ATOM 750 C C . GLN A 1 113 ? 10.474 3.161 61.529 1.00 22.67 91 GLN A C 1
ATOM 751 O O . GLN A 1 113 ? 9.824 2.132 61.249 1.00 21.35 91 GLN A O 1
ATOM 757 N N . ARG A 1 114 ? 10.045 4.385 61.240 1.00 22.33 92 ARG A N 1
ATOM 758 C CA . ARG A 1 114 ? 8.810 4.600 60.472 1.00 22.65 92 ARG A CA 1
ATOM 759 C C . ARG A 1 114 ? 8.901 3.942 59.093 1.00 20.84 92 ARG A C 1
ATOM 760 O O . ARG A 1 114 ? 7.968 3.273 58.671 1.00 19.61 92 ARG A O 1
ATOM 768 N N . ALA A 1 115 ? 10.067 4.115 58.450 1.00 20.55 93 ALA A N 1
ATOM 769 C CA . ALA A 1 115 ? 10.323 3.501 57.155 1.00 20.49 93 ALA A CA 1
ATOM 770 C C . ALA A 1 115 ? 10.214 1.977 57.254 1.00 20.45 93 ALA A C 1
ATOM 771 O O . ALA A 1 115 ? 9.632 1.333 56.365 1.00 20.71 93 ALA A O 1
ATOM 773 N N . GLU A 1 116 ? 10.716 1.370 58.331 1.00 20.20 94 GLU A N 1
ATOM 774 C CA . GLU A 1 116 ? 10.653 -0.086 58.450 1.00 20.48 94 GLU A CA 1
ATOM 775 C C . GLU A 1 116 ? 9.246 -0.569 58.671 1.00 19.40 94 GLU A C 1
ATOM 776 O O . GLU A 1 116 ? 8.842 -1.613 58.168 1.00 19.21 94 GLU A O 1
ATOM 782 N N . ILE A 1 117 ? 8.491 0.157 59.485 1.00 19.19 95 ILE A N 1
ATOM 783 C CA . ILE A 1 117 ? 7.089 -0.210 59.744 1.00 18.59 95 ILE A CA 1
ATOM 784 C C . ILE A 1 117 ? 6.252 -0.139 58.455 1.00 17.62 95 ILE A C 1
ATOM 785 O O . ILE A 1 117 ? 5.558 -1.093 58.097 1.00 16.61 95 ILE A O 1
ATOM 790 N N . ARG A 1 118 ? 6.480 0.919 57.671 1.00 17.75 96 ARG A N 1
ATOM 791 C CA . ARG A 1 118 ? 5.843 1.058 56.356 1.00 17.22 96 ARG A CA 1
ATOM 792 C C . ARG A 1 118 ? 6.294 -0.037 55.375 1.00 17.34 96 ARG A C 1
ATOM 793 O O . ARG A 1 118 ? 5.477 -0.542 54.588 1.00 16.80 96 ARG A O 1
ATOM 801 N N . ARG A 1 119 ? 7.580 -0.377 55.394 1.00 18.15 97 ARG A N 1
ATOM 802 C CA . ARG A 1 119 ? 8.096 -1.412 54.490 1.00 18.77 97 ARG A CA 1
ATOM 803 C C . ARG A 1 119 ? 7.369 -2.731 54.732 1.00 18.40 97 ARG A C 1
ATOM 804 O O . ARG A 1 119 ? 6.941 -3.404 53.787 1.00 17.86 97 ARG A O 1
ATOM 812 N N . LEU A 1 120 ? 7.176 -3.074 56.002 1.00 19.84 98 LEU A N 1
ATOM 813 C CA . LEU A 1 120 ? 6.471 -4.297 56.360 1.00 20.98 98 LEU A CA 1
ATOM 814 C C . LEU A 1 120 ? 4.962 -4.243 56.029 1.00 19.77 98 LEU A C 1
ATOM 815 O O . LEU A 1 120 ? 4.373 -5.246 55.580 1.00 19.82 98 LEU A O 1
ATOM 820 N N . THR A 1 121 ? 4.357 -3.091 56.249 1.00 19.61 99 THR A N 1
ATOM 821 C CA . THR A 1 121 ? 2.953 -2.877 55.873 1.00 18.71 99 THR A CA 1
ATOM 822 C C . THR A 1 121 ? 2.768 -3.090 54.370 1.00 18.54 99 THR A C 1
ATOM 823 O O . THR A 1 121 ? 1.878 -3.834 53.950 1.00 17.72 99 THR A O 1
ATOM 827 N N . GLU A 1 122 ? 3.676 -2.517 53.547 1.00 17.92 100 GLU A N 1
ATOM 828 C CA . GLU A 1 122 ? 3.632 -2.681 52.120 1.00 19.05 100 GLU A CA 1
ATOM 829 C C . GLU A 1 122 ? 3.947 -4.130 51.649 1.00 18.50 100 GLU A C 1
ATOM 830 O O . GLU A 1 122 ? 3.348 -4.607 50.694 1.00 19.03 100 GLU A O 1
ATOM 836 N N . TRP A 1 123 ? 4.840 -4.812 52.356 1.00 18.73 101 TRP A N 1
ATOM 837 C CA . TRP A 1 123 ? 5.169 -6.200 52.055 1.00 17.60 101 TRP A CA 1
ATOM 838 C C . TRP A 1 123 ? 3.947 -7.054 52.093 1.00 17.67 101 TRP A C 1
ATOM 839 O O . TRP A 1 123 ? 3.623 -7.733 51.158 1.00 18.66 101 TRP A O 1
ATOM 850 N N . PHE A 1 124 ? 3.201 -6.959 53.203 1.00 16.89 102 PHE A N 1
ATOM 851 C CA . PHE A 1 124 ? 2.049 -7.802 53.342 1.00 17.80 102 PHE A CA 1
ATOM 852 C C . PHE A 1 124 ? 0.777 -7.354 52.620 1.00 18.67 102 PHE A C 1
ATOM 853 O O . PHE A 1 124 ? 0.070 -8.202 52.089 1.00 18.65 102 PHE A O 1
ATOM 861 N N . LEU A 1 125 ? 0.545 -6.043 52.523 1.00 19.05 103 LEU A N 1
ATOM 862 C CA . LEU A 1 125 ? -0.653 -5.503 51.857 1.00 19.68 103 LEU A CA 1
ATOM 863 C C . LEU A 1 125 ? -0.530 -5.219 50.379 1.00 20.49 103 LEU A C 1
ATOM 864 O O . LEU A 1 125 ? -1.537 -4.985 49.702 1.00 19.05 103 LEU A O 1
ATOM 869 N N . GLN A 1 126 ? 0.714 -5.194 49.869 1.00 20.32 104 GLN A N 1
ATOM 870 C CA . GLN A 1 126 ? 0.944 -4.938 48.451 1.00 22.56 104 GLN A CA 1
ATOM 871 C C . GLN A 1 126 ? 1.649 -6.098 47.785 1.00 21.02 104 GLN A C 1
ATOM 872 O O . GLN A 1 126 ? 1.144 -6.628 46.812 1.00 20.71 104 GLN A O 1
ATOM 878 N N . LYS A 1 127 ? 2.796 -6.518 48.307 1.00 21.22 105 LYS A N 1
ATOM 879 C CA . LYS A 1 127 ? 3.587 -7.546 47.608 1.00 21.15 105 LYS A CA 1
ATOM 880 C C . LYS A 1 127 ? 2.921 -8.928 47.747 1.00 20.85 105 LYS A C 1
ATOM 881 O O . LYS A 1 127 ? 2.616 -9.592 46.755 1.00 19.57 105 LYS A O 1
ATOM 895 N N . GLU A 1 129 ? -0.001 -9.454 48.675 1.00 20.20 107 GLU A N 1
ATOM 896 C CA . GLU A 1 129 ? -1.334 -9.274 48.176 1.00 21.08 107 GLU A CA 1
ATOM 897 C C . GLU A 1 129 ? -1.396 -9.552 46.682 1.00 21.32 107 GLU A C 1
ATOM 898 O O . GLU A 1 129 ? -2.279 -10.276 46.202 1.00 21.29 107 GLU A O 1
ATOM 904 N N . ALA A 1 130 ? -0.426 -9.028 45.922 1.00 20.70 108 ALA A N 1
ATOM 905 C CA . ALA A 1 130 ? -0.368 -9.270 44.483 1.00 22.04 108 ALA A CA 1
ATOM 906 C C . ALA A 1 130 ? 0.052 -10.691 44.132 1.00 22.81 108 ALA A C 1
ATOM 907 O O . ALA A 1 130 ? -0.522 -11.311 43.213 1.00 23.68 108 ALA A O 1
ATOM 909 N N . ASP A 1 131 ? 1.036 -11.204 44.855 1.00 22.90 109 ASP A N 1
ATOM 910 C CA . ASP A 1 131 ? 1.564 -12.526 44.603 1.00 23.39 109 ASP A CA 1
ATOM 911 C C . ASP A 1 131 ? 0.583 -13.639 44.946 1.00 24.38 109 ASP A C 1
ATOM 912 O O . ASP A 1 131 ? 0.591 -14.690 44.303 1.00 25.38 109 ASP A O 1
ATOM 917 N N . VAL A 1 132 ? -0.170 -13.458 46.010 1.00 24.18 110 VAL A N 1
ATOM 918 C CA . VAL A 1 132 ? -0.985 -14.517 46.607 1.00 25.03 110 VAL A CA 1
ATOM 919 C C . VAL A 1 132 ? -2.452 -14.105 46.895 1.00 25.35 110 VAL A C 1
ATOM 920 O O . VAL A 1 132 ? -3.390 -14.674 46.326 1.00 26.21 110 VAL A O 1
ATOM 924 N N . THR A 1 133 ? -2.642 -13.104 47.762 1.00 23.82 111 THR A N 1
ATOM 925 C CA . THR A 1 133 ? -3.942 -12.969 48.478 1.00 24.70 111 THR A CA 1
ATOM 926 C C . THR A 1 133 ? -5.070 -12.432 47.591 1.00 25.07 111 THR A C 1
ATOM 927 O O . THR A 1 133 ? -6.142 -12.998 47.543 1.00 27.38 111 THR A O 1
ATOM 931 N N . ARG A 1 134 ? -4.802 -11.396 46.827 1.00 25.86 112 ARG A N 1
ATOM 932 C CA . ARG A 1 134 ? -5.819 -10.844 45.948 1.00 26.83 112 ARG A CA 1
ATOM 933 C C . ARG A 1 134 ? -6.314 -11.876 44.929 1.00 26.48 112 ARG A C 1
ATOM 934 O O . ARG A 1 134 ? -7.516 -12.112 44.808 1.00 24.46 112 ARG A O 1
ATOM 942 N N . PRO A 1 135 ? -5.387 -12.522 44.161 1.00 25.86 113 PRO A N 1
ATOM 943 C CA . PRO A 1 135 ? -5.951 -13.480 43.204 1.00 27.14 113 PRO A CA 1
ATOM 944 C C . PRO A 1 135 ? -6.663 -14.666 43.801 1.00 28.26 113 PRO A C 1
ATOM 945 O O . PRO A 1 135 ? -7.637 -15.171 43.232 1.00 30.96 113 PRO A O 1
ATOM 949 N N . LEU A 1 136 ? -6.209 -15.099 44.951 1.00 27.69 114 LEU A N 1
ATOM 950 C CA A LEU A 1 136 ? -6.788 -16.234 45.598 0.50 28.33 114 LEU A CA 1
ATOM 951 C CA B LEU A 1 136 ? -6.786 -16.246 45.605 0.50 28.57 114 LEU A CA 1
ATOM 952 C C . LEU A 1 136 ? -8.199 -15.910 46.136 1.00 28.97 114 LEU A C 1
ATOM 953 O O . LEU A 1 136 ? -9.151 -16.668 45.912 1.00 29.60 114 LEU A O 1
ATOM 962 N N . VAL A 1 137 ? -8.327 -14.754 46.791 1.00 27.75 115 VAL A N 1
ATOM 963 C CA . VAL A 1 137 ? -9.627 -14.229 47.291 1.00 27.43 115 VAL A CA 1
ATOM 964 C C . VAL A 1 137 ? -10.608 -13.988 46.127 1.00 27.96 115 VAL A C 1
ATOM 965 O O . VAL A 1 137 ? -11.782 -14.384 46.186 1.00 27.54 115 VAL A O 1
ATOM 969 N N . ARG A 1 138 ? -10.095 -13.455 45.018 1.00 27.74 116 ARG A N 1
ATOM 970 C CA . ARG A 1 138 ? -10.933 -13.256 43.850 1.00 29.83 116 ARG A CA 1
ATOM 971 C C . ARG A 1 138 ? -11.517 -14.577 43.346 1.00 31.32 116 ARG A C 1
ATOM 972 O O . ARG A 1 138 ? -12.712 -14.677 43.126 1.00 31.79 116 ARG A O 1
ATOM 980 N N . GLU A 1 139 ? -10.667 -15.591 43.184 1.00 31.75 117 GLU A N 1
ATOM 981 C CA . GLU A 1 139 ? -11.118 -16.903 42.683 1.00 34.25 117 GLU A CA 1
ATOM 982 C C . GLU A 1 139 ? -12.065 -17.617 43.652 1.00 34.18 117 GLU A C 1
ATOM 983 O O . GLU A 1 139 ? -13.035 -18.229 43.229 1.00 34.73 117 GLU A O 1
ATOM 989 N N . ARG A 1 140 ? -11.748 -17.565 44.932 1.00 33.47 118 ARG A N 1
ATOM 990 C CA . ARG A 1 140 ? -12.460 -18.337 45.939 1.00 34.92 118 ARG A CA 1
ATOM 991 C C . ARG A 1 140 ? -13.627 -17.637 46.636 1.00 35.80 118 ARG A C 1
ATOM 992 O O . ARG A 1 140 ? -14.543 -18.300 47.051 1.00 36.66 118 ARG A O 1
ATOM 1000 N N . ILE A 1 141 ? -13.600 -16.314 46.710 1.00 34.26 119 ILE A N 1
ATOM 1001 C CA . ILE A 1 141 ? -14.630 -15.563 47.402 1.00 34.54 119 ILE A CA 1
ATOM 1002 C C . ILE A 1 141 ? -15.414 -14.656 46.467 1.00 35.00 119 ILE A C 1
ATOM 1003 O O . ILE A 1 141 ? -16.636 -14.803 46.350 1.00 37.00 119 ILE A O 1
ATOM 1008 N N . PHE A 1 142 ? -14.731 -13.727 45.801 1.00 34.34 120 PHE A N 1
ATOM 1009 C CA . PHE A 1 142 ? -15.427 -12.720 45.020 1.00 33.53 120 PHE A CA 1
ATOM 1010 C C . PHE A 1 142 ? -16.192 -13.356 43.866 1.00 35.66 120 PHE A C 1
ATOM 1011 O O . PHE A 1 142 ? -17.303 -12.918 43.548 1.00 36.47 120 PHE A O 1
ATOM 1019 N N . LYS A 1 143 ? -15.599 -14.377 43.243 1.00 37.41 121 LYS A N 1
ATOM 1020 C CA . LYS A 1 143 ? -16.247 -15.092 42.136 1.00 40.18 121 LYS A CA 1
ATOM 1021 C C . LYS A 1 143 ? -17.476 -15.902 42.526 1.00 43.01 121 LYS A C 1
ATOM 1022 O O . LYS A 1 143 ? -18.226 -16.324 41.659 1.00 43.92 121 LYS A O 1
ATOM 1028 N N . LEU A 1 144 ? -17.692 -16.114 43.823 1.00 45.14 122 LEU A N 1
ATOM 1029 C CA . LEU A 1 144 ? -18.964 -16.667 44.326 1.00 48.55 122 LEU A CA 1
ATOM 1030 C C . LEU A 1 144 ? -20.015 -15.587 44.472 1.00 47.01 122 LEU A C 1
ATOM 1031 O O . LEU A 1 144 ? -21.164 -15.755 44.086 1.00 49.94 122 LEU A O 1
ATOM 1036 N N . GLN A 1 145 ? -19.608 -14.473 45.053 1.00 44.06 123 GLN A N 1
ATOM 1037 C CA . GLN A 1 145 ? -20.497 -13.353 45.296 1.00 43.01 123 GLN A CA 1
ATOM 1038 C C . GLN A 1 145 ? -20.921 -12.631 44.000 1.00 43.00 123 GLN A C 1
ATOM 1039 O O . GLN A 1 145 ? -21.984 -12.031 43.926 1.00 43.81 123 GLN A O 1
ATOM 1053 N N . THR A 1 147 ? -22.106 -11.974 40.049 1.00 46.48 125 THR A N 1
ATOM 1054 C CA . THR A 1 147 ? -22.966 -12.536 38.974 1.00 50.33 125 THR A CA 1
ATOM 1055 C C . THR A 1 147 ? -22.104 -12.916 37.764 1.00 51.21 125 THR A C 1
ATOM 1056 O O . THR A 1 147 ? -20.988 -12.416 37.618 1.00 45.56 125 THR A O 1
ATOM 1060 N N . PRO A 1 148 ? -22.628 -13.796 36.881 1.00 55.67 126 PRO A N 1
ATOM 1061 C CA . PRO A 1 148 ? -21.889 -14.143 35.664 1.00 56.14 126 PRO A CA 1
ATOM 1062 C C . PRO A 1 148 ? -21.375 -12.935 34.900 1.00 55.77 126 PRO A C 1
ATOM 1063 O O . PRO A 1 148 ? -20.212 -12.916 34.493 1.00 55.65 126 PRO A O 1
ATOM 1067 N N . ASP A 1 149 ? -22.220 -11.926 34.729 1.00 56.38 127 ASP A N 1
ATOM 1068 C CA . ASP A 1 149 ? -21.819 -10.679 34.030 1.00 57.02 127 ASP A CA 1
ATOM 1069 C C . ASP A 1 149 ? -20.685 -9.926 34.672 1.00 58.45 127 ASP A C 1
ATOM 1070 O O . ASP A 1 149 ? -19.901 -9.254 33.985 1.00 63.96 127 ASP A O 1
ATOM 1075 N N . GLN A 1 150 ? -20.639 -9.984 36.003 1.00 56.84 128 GLN A N 1
ATOM 1076 C CA . GLN A 1 150 ? -19.593 -9.300 36.767 1.00 53.68 128 GLN A CA 1
ATOM 1077 C C . GLN A 1 150 ? -18.247 -10.036 36.738 1.00 49.36 128 GLN A C 1
ATOM 1078 O O . GLN A 1 150 ? -17.264 -9.497 37.206 1.00 51.81 128 GLN A O 1
ATOM 1084 N N . GLY A 1 151 ? -18.231 -11.253 36.204 1.00 49.41 129 GLY A N 1
ATOM 1085 C CA . GLY A 1 151 ? -17.032 -12.096 36.167 1.00 47.59 129 GLY A CA 1
ATOM 1086 C C . GLY A 1 151 ? -17.133 -13.322 37.064 1.00 47.05 129 GLY A C 1
ATOM 1087 O O . GLY A 1 151 ? -16.140 -14.018 37.295 1.00 43.47 129 GLY A O 1
ATOM 1088 N N . GLY A 1 152 ? -18.341 -13.591 37.562 1.00 47.10 130 GLY A N 1
ATOM 1089 C CA . GLY A 1 152 ? -18.591 -14.691 38.482 1.00 48.49 130 GLY A CA 1
ATOM 1090 C C . GLY A 1 152 ? -18.452 -16.037 37.809 1.00 52.02 130 GLY A C 1
ATOM 1091 O O . GLY A 1 152 ? -18.568 -16.145 36.595 1.00 52.79 130 GLY A O 1
ATOM 1092 N N . GLY A 1 153 ? -18.156 -17.058 38.602 1.00 53.71 131 GLY A N 1
ATOM 1093 C CA . GLY A 1 153 ? -18.012 -18.405 38.073 1.00 56.00 131 GLY A CA 1
ATOM 1094 C C . GLY A 1 153 ? -17.183 -19.325 38.952 1.00 56.14 131 GLY A C 1
ATOM 1095 O O . GLY A 1 153 ? -16.909 -19.026 40.118 1.00 54.09 131 GLY A O 1
ATOM 1096 N N . ALA A 1 154 ? -16.770 -20.446 38.369 1.00 55.71 132 ALA A N 1
ATOM 1097 C CA . ALA A 1 154 ? -15.943 -21.411 39.063 1.00 55.02 132 ALA A CA 1
ATOM 1098 C C . ALA A 1 154 ? -14.526 -20.862 39.193 1.00 52.36 132 ALA A C 1
ATOM 1099 O O . ALA A 1 154 ? -14.063 -20.098 38.337 1.00 49.73 132 ALA A O 1
ATOM 1101 N N . PRO A 1 155 ? -13.813 -21.263 40.252 1.00 52.46 133 PRO A N 1
ATOM 1102 C CA . PRO A 1 155 ? -12.422 -20.807 40.376 1.00 52.23 133 PRO A CA 1
ATOM 1103 C C . PRO A 1 155 ? -11.529 -21.265 39.206 1.00 53.97 133 PRO A C 1
ATOM 1104 O O . PRO A 1 155 ? -11.699 -22.366 38.712 1.00 56.74 133 PRO A O 1
ATOM 1108 N N . ASP A 1 156 ? -10.630 -20.395 38.754 1.00 53.45 134 ASP A N 1
ATOM 1109 C CA . ASP A 1 156 ? -9.668 -20.704 37.693 1.00 55.38 134 ASP A CA 1
ATOM 1110 C C . ASP A 1 156 ? -8.497 -21.512 38.298 1.00 52.38 134 ASP A C 1
ATOM 1111 O O . ASP A 1 156 ? -7.713 -20.970 39.080 1.00 49.52 134 ASP A O 1
ATOM 1116 N N . SER A 1 157 ? -8.356 -22.786 37.916 1.00 52.15 135 SER A N 1
ATOM 1117 C CA A SER A 1 157 ? -7.321 -23.649 38.503 0.50 51.11 135 SER A CA 1
ATOM 1118 C CA B SER A 1 157 ? -7.308 -23.660 38.503 0.50 50.89 135 SER A CA 1
ATOM 1119 C C . SER A 1 157 ? -5.886 -23.137 38.287 1.00 49.34 135 SER A C 1
ATOM 1120 O O . SER A 1 157 ? -5.027 -23.302 39.144 1.00 48.58 135 SER A O 1
ATOM 1125 N N . LYS A 1 158 ? -5.635 -22.488 37.162 1.00 48.05 136 LYS A N 1
ATOM 1126 C CA . LYS A 1 158 ? -4.296 -21.990 36.846 1.00 49.15 136 LYS A CA 1
ATOM 1127 C C . LYS A 1 158 ? -3.892 -20.803 37.726 1.00 45.56 136 LYS A C 1
ATOM 1128 O O . LYS A 1 158 ? -2.761 -20.708 38.222 1.00 42.26 136 LYS A O 1
ATOM 1134 N N . ILE A 1 159 ? -4.836 -19.893 37.933 1.00 46.26 137 ILE A N 1
ATOM 1135 C CA . ILE A 1 159 ? -4.615 -18.802 38.908 1.00 44.16 137 ILE A CA 1
ATOM 1136 C C . ILE A 1 159 ? -4.428 -19.338 40.334 1.00 40.69 137 ILE A C 1
ATOM 1137 O O . ILE A 1 159 ? -3.546 -18.895 41.057 1.00 37.60 137 ILE A O 1
ATOM 1142 N N . LEU A 1 160 ? -5.224 -20.325 40.717 1.00 40.99 138 LEU A N 1
ATOM 1143 C CA . LEU A 1 160 ? -5.035 -20.945 42.023 1.00 41.10 138 LEU A CA 1
ATOM 1144 C C . LEU A 1 160 ? -3.648 -21.543 42.163 1.00 40.71 138 LEU A C 1
ATOM 1145 O O . LEU A 1 160 ? -3.015 -21.345 43.174 1.00 38.07 138 LEU A O 1
ATOM 1150 N N . ARG A 1 161 ? -3.165 -22.241 41.120 1.00 41.04 139 ARG A N 1
ATOM 1151 C CA . ARG A 1 161 ? -1.814 -22.801 41.164 1.00 39.85 139 ARG A CA 1
ATOM 1152 C C . ARG A 1 161 ? -0.747 -21.765 41.346 1.00 38.99 139 ARG A C 1
ATOM 1153 O O . ARG A 1 161 ? 0.145 -21.942 42.168 1.00 38.82 139 ARG A O 1
ATOM 1161 N N . THR A 1 162 ? -0.803 -20.724 40.525 1.00 39.03 140 THR A N 1
ATOM 1162 C CA . THR A 1 162 ? 0.212 -19.659 40.567 1.00 40.09 140 THR A CA 1
ATOM 1163 C C . THR A 1 162 ? 0.240 -18.952 41.931 1.00 37.77 140 THR A C 1
ATOM 1164 O O . THR A 1 162 ? 1.294 -18.867 42.586 1.00 39.04 140 THR A O 1
ATOM 1168 N N . SER A 1 163 ? -0.934 -18.576 42.422 1.00 43.31 141 SER A N 1
ATOM 1169 C CA . SER A 1 163 ? -1.018 -17.960 43.769 1.00 42.02 141 SER A CA 1
ATOM 1170 C C . SER A 1 163 ? -0.504 -18.860 44.884 1.00 42.40 141 SER A C 1
ATOM 1171 O O . SER A 1 163 ? 0.223 -18.445 45.786 1.00 43.39 141 SER A O 1
ATOM 1174 N N . ARG A 1 164 ? -0.912 -20.114 44.853 1.00 42.60 142 ARG A N 1
ATOM 1175 C CA . ARG A 1 164 ? -0.486 -21.044 45.889 1.00 42.65 142 ARG A CA 1
ATOM 1176 C C . ARG A 1 164 ? 1.001 -21.306 45.858 1.00 42.41 142 ARG A C 1
ATOM 1177 O O . ARG A 1 164 ? 1.594 -21.512 46.912 1.00 42.49 142 ARG A O 1
ATOM 1185 N N . SER A 1 165 ? 1.593 -21.299 44.663 1.00 44.78 143 SER A N 1
ATOM 1186 C CA . SER A 1 165 ? 3.026 -21.597 44.541 1.00 45.97 143 SER A CA 1
ATOM 1187 C C . SER A 1 165 ? 3.855 -20.515 45.187 1.00 45.18 143 SER A C 1
ATOM 1188 O O . SER A 1 165 ? 4.983 -20.728 45.520 1.00 44.90 143 SER A O 1
ATOM 1191 N N . ASN A 1 166 ? 3.274 -19.340 45.364 1.00 42.26 144 ASN A N 1
ATOM 1192 C CA . ASN A 1 166 ? 3.978 -18.217 45.949 1.00 42.11 144 ASN A CA 1
ATOM 1193 C C . ASN A 1 166 ? 3.899 -18.173 47.496 1.00 40.17 144 ASN A C 1
ATOM 1194 O O . ASN A 1 166 ? 4.582 -17.376 48.112 1.00 36.37 144 ASN A O 1
ATOM 1199 N N . ILE A 1 167 ? 3.014 -18.963 48.114 1.00 39.36 145 ILE A N 1
ATOM 1200 C CA . ILE A 1 167 ? 2.744 -18.871 49.570 1.00 39.29 145 ILE A CA 1
ATOM 1201 C C . ILE A 1 167 ? 3.893 -19.299 50.445 1.00 37.71 145 ILE A C 1
ATOM 1202 O O . ILE A 1 167 ? 4.221 -18.617 51.415 1.00 35.47 145 ILE A O 1
ATOM 1207 N N . ARG A 1 168 ? 4.511 -20.420 50.102 1.00 38.28 146 ARG A N 1
ATOM 1208 C CA . ARG A 1 168 ? 5.516 -21.013 50.975 1.00 39.94 146 ARG A CA 1
ATOM 1209 C C . ARG A 1 168 ? 6.704 -20.034 51.172 1.00 36.89 146 ARG A C 1
ATOM 1210 O O . ARG A 1 168 ? 7.153 -19.791 52.312 1.00 35.51 146 ARG A O 1
ATOM 1218 N N . GLN A 1 169 ? 7.135 -19.365 50.120 1.00 35.53 147 GLN A N 1
ATOM 1219 C CA . GLN A 1 169 ? 8.206 -18.339 50.261 1.00 35.00 147 GLN A CA 1
ATOM 1220 C C . GLN A 1 169 ? 7.788 -17.140 51.189 1.00 32.34 147 GLN A C 1
ATOM 1221 O O . GLN A 1 169 ? 8.616 -16.648 51.989 1.00 30.58 147 GLN A O 1
ATOM 1227 N N . HIS A 1 170 ? 6.530 -16.679 51.096 1.00 28.60 148 HIS A N 1
ATOM 1228 C CA . HIS A 1 170 ? 6.052 -15.598 51.962 1.00 26.61 148 HIS A CA 1
ATOM 1229 C C . HIS A 1 170 ? 5.981 -16.051 53.447 1.00 25.57 148 HIS A C 1
ATOM 1230 O O . HIS A 1 170 ? 6.374 -15.323 54.336 1.00 23.57 148 HIS A O 1
ATOM 1245 N N . LYS A 1 172 ? 7.861 -18.452 54.755 1.00 30.45 150 LYS A N 1
ATOM 1246 C CA . LYS A 1 172 ? 9.255 -18.536 55.192 1.00 31.44 150 LYS A CA 1
ATOM 1247 C C . LYS A 1 172 ? 9.813 -17.164 55.634 1.00 29.14 150 LYS A C 1
ATOM 1248 O O . LYS A 1 172 ? 10.562 -17.037 56.649 1.00 28.74 150 LYS A O 1
ATOM 1254 N N . TYR A 1 173 ? 9.439 -16.114 54.912 1.00 27.12 151 TYR A N 1
ATOM 1255 C CA . TYR A 1 173 ? 9.893 -14.755 55.301 1.00 26.29 151 TYR A CA 1
ATOM 1256 C C . TYR A 1 173 ? 9.264 -14.281 56.635 1.00 26.19 151 TYR A C 1
ATOM 1257 O O . TYR A 1 173 ? 9.937 -13.708 57.516 1.00 24.97 151 TYR A O 1
ATOM 1266 N N . LEU A 1 174 ? 7.953 -14.489 56.751 1.00 25.49 152 LEU A N 1
ATOM 1267 C CA . LEU A 1 174 ? 7.260 -14.163 57.998 1.00 25.59 152 LEU A CA 1
ATOM 1268 C C . LEU A 1 174 ? 7.834 -14.901 59.216 1.00 25.71 152 LEU A C 1
ATOM 1269 O O . LEU A 1 174 ? 8.090 -14.292 60.276 1.00 25.53 152 LEU A O 1
ATOM 1274 N N . SER A 1 175 ? 8.090 -16.192 59.050 1.00 27.52 153 SER A N 1
ATOM 1275 C CA . SER A 1 175 ? 8.806 -16.975 60.084 1.00 29.07 153 SER A CA 1
ATOM 1276 C C . SER A 1 175 ? 10.148 -16.389 60.461 1.00 29.51 153 SER A C 1
ATOM 1277 O O . SER A 1 175 ? 10.519 -16.328 61.632 1.00 31.34 153 SER A O 1
ATOM 1280 N N . TRP A 1 176 ? 10.893 -15.958 59.461 1.00 28.88 154 TRP A N 1
ATOM 1281 C CA . TRP A 1 176 ? 12.188 -15.369 59.750 1.00 29.61 154 TRP A CA 1
ATOM 1282 C C . TRP A 1 176 ? 12.050 -14.061 60.555 1.00 28.48 154 TRP A C 1
ATOM 1283 O O . TRP A 1 176 ? 12.794 -13.858 61.537 1.00 30.43 154 TRP A O 1
ATOM 1294 N N . LEU A 1 177 ? 11.144 -13.168 60.128 1.00 26.97 155 LEU A N 1
ATOM 1295 C CA . LEU A 1 177 ? 10.927 -11.880 60.826 1.00 26.75 155 LEU A CA 1
ATOM 1296 C C . LEU A 1 177 ? 10.491 -12.158 62.260 1.00 26.90 155 LEU A C 1
ATOM 1297 O O . LEU A 1 177 ? 11.007 -11.588 63.248 1.00 27.15 155 LEU A O 1
ATOM 1302 N N . ALA A 1 178 ? 9.588 -13.110 62.377 1.00 28.30 156 ALA A N 1
ATOM 1303 C CA . ALA A 1 178 ? 9.020 -13.411 63.689 1.00 29.58 156 ALA A CA 1
ATOM 1304 C C . ALA A 1 178 ? 9.985 -14.028 64.660 1.00 32.58 156 ALA A C 1
ATOM 1305 O O . ALA A 1 178 ? 9.898 -13.805 65.892 1.00 32.72 156 ALA A O 1
ATOM 1307 N N . GLY A 1 179 ? 10.878 -14.846 64.136 1.00 33.48 157 GLY A N 1
ATOM 1308 C CA . GLY A 1 179 ? 11.865 -15.511 64.960 1.00 35.99 157 GLY A CA 1
ATOM 1309 C C . GLY A 1 179 ? 13.038 -14.635 65.322 1.00 37.54 157 GLY A C 1
ATOM 1310 O O . GLY A 1 179 ? 13.785 -14.974 66.212 1.00 39.44 157 GLY A O 1
ATOM 1311 N N . SER A 1 180 ? 13.213 -13.507 64.659 1.00 36.94 158 SER A N 1
ATOM 1312 C CA . SER A 1 180 ? 14.433 -12.722 64.867 1.00 38.38 158 SER A CA 1
ATOM 1313 C C . SER A 1 180 ? 14.262 -11.412 65.647 1.00 36.64 158 SER A C 1
ATOM 1314 O O . SER A 1 180 ? 15.245 -10.783 66.012 1.00 35.38 158 SER A O 1
ATOM 1317 N N . ARG A 1 181 ? 13.008 -11.020 65.903 1.00 34.77 159 ARG A N 1
ATOM 1318 C CA . ARG A 1 181 ? 12.677 -9.806 66.633 1.00 34.21 159 ARG A CA 1
ATOM 1319 C C . ARG A 1 181 ? 11.445 -10.062 67.503 1.00 32.14 159 ARG A C 1
ATOM 1320 O O . ARG A 1 181 ? 10.662 -10.974 67.207 1.00 30.74 159 ARG A O 1
ATOM 1328 N N . PRO A 1 182 ? 11.285 -9.293 68.601 1.00 30.30 160 PRO A N 1
ATOM 1329 C CA . PRO A 1 182 ? 10.108 -9.544 69.474 1.00 30.22 160 PRO A CA 1
ATOM 1330 C C . PRO A 1 182 ? 8.766 -9.286 68.773 1.00 28.83 160 PRO A C 1
ATOM 1331 O O . PRO A 1 182 ? 7.797 -9.980 69.029 1.00 28.84 160 PRO A O 1
ATOM 1335 N N . TRP A 1 183 ? 8.758 -8.332 67.835 1.00 27.31 161 TRP A N 1
ATOM 1336 C CA . TRP A 1 183 ? 7.627 -8.065 66.948 1.00 25.87 161 TRP A CA 1
ATOM 1337 C C . TRP A 1 183 ? 8.232 -7.824 65.549 1.00 25.06 161 TRP A C 1
ATOM 1338 O O . TRP A 1 183 ? 9.453 -7.661 65.446 1.00 24.86 161 TRP A O 1
ATOM 1349 N N . LEU A 1 184 ? 7.413 -7.783 64.498 1.00 24.14 162 LEU A N 1
ATOM 1350 C CA . LEU A 1 184 ? 7.979 -7.822 63.148 1.00 23.84 162 LEU A CA 1
ATOM 1351 C C . LEU A 1 184 ? 8.951 -6.679 62.854 1.00 25.10 162 LEU A C 1
ATOM 1352 O O . LEU A 1 184 ? 9.906 -6.887 62.116 1.00 24.65 162 LEU A O 1
ATOM 1357 N N . ALA A 1 185 ? 8.699 -5.493 63.412 1.00 25.75 163 ALA A N 1
ATOM 1358 C CA . ALA A 1 185 ? 9.506 -4.302 63.144 1.00 28.53 163 ALA A CA 1
ATOM 1359 C C . ALA A 1 185 ? 10.490 -3.958 64.246 1.00 30.91 163 ALA A C 1
ATOM 1360 O O . ALA A 1 185 ? 11.209 -2.982 64.128 1.00 31.72 163 ALA A O 1
ATOM 1362 N N . GLY A 1 186 ? 10.503 -4.730 65.324 1.00 32.20 164 GLY A N 1
ATOM 1363 C CA . GLY A 1 186 ? 11.369 -4.416 66.451 1.00 33.75 164 GLY A CA 1
ATOM 1364 C C . GLY A 1 186 ? 10.766 -4.730 67.799 1.00 35.31 164 GLY A C 1
ATOM 1365 O O . GLY A 1 186 ? 10.144 -5.793 67.983 1.00 33.55 164 GLY A O 1
ATOM 1366 N N . ASP A 1 187 ? 10.965 -3.813 68.737 1.00 36.79 165 ASP A N 1
ATOM 1367 C CA . ASP A 1 187 ? 10.747 -4.115 70.125 1.00 39.67 165 ASP A CA 1
ATOM 1368 C C . ASP A 1 187 ? 9.306 -3.886 70.583 1.00 38.18 165 ASP A C 1
ATOM 1369 O O . ASP A 1 187 ? 8.962 -4.288 71.691 1.00 36.11 165 ASP A O 1
ATOM 1374 N N . ARG A 1 188 ? 8.454 -3.308 69.734 1.00 34.02 166 ARG A N 1
ATOM 1375 C CA . ARG A 1 188 ? 7.036 -3.186 70.078 1.00 33.74 166 ARG A CA 1
ATOM 1376 C C . ARG A 1 188 ? 6.129 -3.458 68.893 1.00 29.61 166 ARG A C 1
ATOM 1377 O O . ARG A 1 188 ? 6.526 -3.406 67.723 1.00 26.64 166 ARG A O 1
ATOM 1385 N N . ILE A 1 189 ? 4.881 -3.752 69.221 1.00 28.02 167 ILE A N 1
ATOM 1386 C CA . ILE A 1 189 ? 3.857 -3.946 68.211 1.00 26.33 167 ILE A CA 1
ATOM 1387 C C . ILE A 1 189 ? 3.723 -2.685 67.337 1.00 24.59 167 ILE A C 1
ATOM 1388 O O . ILE A 1 189 ? 3.873 -1.553 67.809 1.00 23.30 167 ILE A O 1
ATOM 1393 N N . SER A 1 190 ? 3.529 -2.908 66.032 1.00 22.24 168 SER A N 1
ATOM 1394 C CA . SER A 1 190 ? 3.364 -1.807 65.090 1.00 21.60 168 SER A CA 1
ATOM 1395 C C . SER A 1 190 ? 2.379 -2.170 63.995 1.00 20.21 168 SER A C 1
ATOM 1396 O O . SER A 1 190 ? 1.876 -3.291 63.923 1.00 20.20 168 SER A O 1
ATOM 1399 N N . TYR A 1 191 ? 2.124 -1.192 63.136 1.00 19.46 169 TYR A N 1
ATOM 1400 C CA . TYR A 1 191 ? 1.382 -1.420 61.898 1.00 18.50 169 TYR A CA 1
ATOM 1401 C C . TYR A 1 191 ? 1.885 -2.622 61.080 1.00 17.66 169 TYR A C 1
ATOM 1402 O O . TYR A 1 191 ? 1.089 -3.317 60.435 1.00 17.14 169 TYR A O 1
ATOM 1411 N N . GLY A 1 192 ? 3.178 -2.922 61.169 1.00 17.84 170 GLY A N 1
ATOM 1412 C CA . GLY A 1 192 ? 3.730 -4.087 60.486 1.00 17.55 170 GLY A CA 1
ATOM 1413 C C . GLY A 1 192 ? 3.152 -5.411 60.873 1.00 18.20 170 GLY A C 1
ATOM 1414 O O . GLY A 1 192 ? 2.774 -6.235 60.031 1.00 19.03 170 GLY A O 1
ATOM 1415 N N . ASP A 1 193 ? 2.992 -5.609 62.181 1.00 18.66 171 ASP A N 1
ATOM 1416 C CA . ASP A 1 193 ? 2.326 -6.781 62.743 1.00 19.27 171 ASP A CA 1
ATOM 1417 C C . ASP A 1 193 ? 0.841 -6.859 62.393 1.00 19.18 171 ASP A C 1
ATOM 1418 O O . ASP A 1 193 ? 0.334 -7.916 62.022 1.00 18.56 171 ASP A O 1
ATOM 1423 N N . LEU A 1 194 ? 0.166 -5.723 62.475 1.00 19.46 172 LEU A N 1
ATOM 1424 C CA . LEU A 1 194 ? -1.239 -5.667 62.114 1.00 20.64 172 LEU A CA 1
ATOM 1425 C C . LEU A 1 194 ? -1.476 -5.991 60.674 1.00 19.30 172 LEU A C 1
ATOM 1426 O O . LEU A 1 194 ? -2.446 -6.674 60.331 1.00 19.98 172 LEU A O 1
ATOM 1431 N N . ALA A 1 195 ? -0.600 -5.499 59.768 1.00 18.80 173 ALA A N 1
ATOM 1432 C CA . ALA A 1 195 ? -0.778 -5.735 58.339 1.00 18.74 173 ALA A CA 1
ATOM 1433 C C . ALA A 1 195 ? -0.544 -7.185 57.951 1.00 18.63 173 ALA A C 1
ATOM 1434 O O . ALA A 1 195 ? -1.372 -7.789 57.268 1.00 19.99 173 ALA A O 1
ATOM 1436 N N . ALA A 1 196 ? 0.495 -7.778 58.512 1.00 18.69 174 ALA A N 1
ATOM 1437 C CA . ALA A 1 196 ? 0.775 -9.213 58.324 1.00 18.63 174 ALA A CA 1
ATOM 1438 C C . ALA A 1 196 ? -0.365 -10.077 58.877 1.00 20.31 174 ALA A C 1
ATOM 1439 O O . ALA A 1 196 ? -0.830 -11.009 58.190 1.00 20.59 174 ALA A O 1
ATOM 1441 N N . ALA A 1 197 ? -0.813 -9.752 60.083 1.00 21.33 175 ALA A N 1
ATOM 1442 C CA . ALA A 1 197 ? -1.880 -10.526 60.727 1.00 21.82 175 ALA A CA 1
ATOM 1443 C C . ALA A 1 197 ? -3.205 -10.437 59.978 1.00 22.15 175 ALA A C 1
ATOM 1444 O O . ALA A 1 197 ? -3.926 -11.422 59.851 1.00 22.11 175 ALA A O 1
ATOM 1446 N N . ALA A 1 198 ? -3.509 -9.243 59.471 1.00 21.71 176 ALA A N 1
ATOM 1447 C CA . ALA A 1 198 ? -4.676 -9.042 58.626 1.00 21.76 176 ALA A CA 1
ATOM 1448 C C . ALA A 1 198 ? -4.664 -9.948 57.420 1.00 21.42 176 ALA A C 1
ATOM 1449 O O . ALA A 1 198 ? -5.632 -10.640 57.112 1.00 22.07 176 ALA A O 1
ATOM 1451 N N . ALA A 1 199 ? -3.537 -9.939 56.710 1.00 21.40 177 ALA A N 1
ATOM 1452 C CA . ALA A 1 199 ? -3.387 -10.758 55.522 1.00 21.62 177 ALA A CA 1
ATOM 1453 C C . ALA A 1 199 ? -3.428 -12.250 55.832 1.00 22.43 177 ALA A C 1
ATOM 1454 O O . ALA A 1 199 ? -4.106 -13.026 55.122 1.00 22.91 177 ALA A O 1
ATOM 1456 N N . ILE A 1 200 ? -2.665 -12.645 56.844 1.00 22.90 178 ILE A N 1
ATOM 1457 C CA . ILE A 1 200 ? -2.615 -14.050 57.243 1.00 25.00 178 ILE A CA 1
ATOM 1458 C C . ILE A 1 200 ? -4.000 -14.541 57.663 1.00 24.98 178 ILE A C 1
ATOM 1459 O O . ILE A 1 200 ? -4.352 -15.655 57.318 1.00 25.05 178 ILE A O 1
ATOM 1464 N N . SER A 1 201 ? -4.792 -13.692 58.344 1.00 24.56 179 SER A N 1
ATOM 1465 C CA . SER A 1 201 ? -6.122 -14.073 58.766 1.00 25.65 179 SER A CA 1
ATOM 1466 C C . SER A 1 201 ? -7.056 -14.426 57.615 1.00 26.05 179 SER A C 1
ATOM 1467 O O . SER A 1 201 ? -7.868 -15.329 57.705 1.00 26.46 179 SER A O 1
ATOM 1470 N N . VAL A 1 202 ? -6.915 -13.737 56.488 1.00 25.01 180 VAL A N 1
ATOM 1471 C CA . VAL A 1 202 ? -7.728 -14.025 55.322 1.00 25.07 180 VAL A CA 1
ATOM 1472 C C . VAL A 1 202 ? -7.315 -15.381 54.702 1.00 26.47 180 VAL A C 1
ATOM 1473 O O . VAL A 1 202 ? -8.160 -16.220 54.395 1.00 27.15 180 VAL A O 1
ATOM 1477 N N . LEU A 1 203 ? -6.013 -15.581 54.521 1.00 26.75 181 LEU A N 1
ATOM 1478 C CA . LEU A 1 203 ? -5.495 -16.846 53.989 1.00 28.13 181 LEU A CA 1
ATOM 1479 C C . LEU A 1 203 ? -5.840 -18.002 54.933 1.00 29.29 181 LEU A C 1
ATOM 1480 O O . LEU A 1 203 ? -6.187 -19.082 54.465 1.00 29.47 181 LEU A O 1
ATOM 1485 N N . ASP A 1 204 ? -5.784 -17.744 56.243 1.00 29.74 182 ASP A N 1
ATOM 1486 C CA . ASP A 1 204 ? -6.067 -18.773 57.219 1.00 32.14 182 ASP A CA 1
ATOM 1487 C C . ASP A 1 204 ? -7.550 -19.144 57.227 1.00 32.73 182 ASP A C 1
ATOM 1488 O O . ASP A 1 204 ? -7.864 -20.319 57.314 1.00 32.76 182 ASP A O 1
ATOM 1493 N N . TYR A 1 205 ? -8.438 -18.153 57.098 1.00 31.72 183 TYR A N 1
ATOM 1494 C CA . TYR A 1 205 ? -9.880 -18.402 56.940 1.00 34.07 183 TYR A CA 1
ATOM 1495 C C . TYR A 1 205 ? -10.079 -19.450 55.851 1.00 34.93 183 TYR A C 1
ATOM 1496 O O . TYR A 1 205 ? -10.858 -20.381 55.970 1.00 35.55 183 TYR A O 1
ATOM 1505 N N . LEU A 1 206 ? -9.351 -19.232 54.751 1.00 34.68 184 LEU A N 1
ATOM 1506 C CA . LEU A 1 206 ? -9.499 -20.067 53.571 1.00 35.95 184 LEU A CA 1
ATOM 1507 C C . LEU A 1 206 ? -8.742 -21.383 53.661 1.00 37.84 184 LEU A C 1
ATOM 1508 O O . LEU A 1 206 ? -8.822 -22.201 52.733 1.00 39.72 184 LEU A O 1
ATOM 1513 N N . GLY A 1 207 ? -8.008 -21.601 54.747 1.00 38.32 185 GLY A N 1
ATOM 1514 C CA . GLY A 1 207 ? -7.260 -22.848 54.957 1.00 39.65 185 GLY A CA 1
ATOM 1515 C C . GLY A 1 207 ? -6.044 -22.973 54.044 1.00 40.22 185 GLY A C 1
ATOM 1516 O O . GLY A 1 207 ? -5.595 -24.077 53.745 1.00 40.36 185 GLY A O 1
ATOM 1517 N N . GLU A 1 208 ? -5.495 -21.841 53.611 1.00 38.15 186 GLU A N 1
ATOM 1518 C CA . GLU A 1 208 ? -4.405 -21.835 52.650 1.00 37.18 186 GLU A CA 1
ATOM 1519 C C . GLU A 1 208 ? -3.019 -21.891 53.274 1.00 37.01 186 GLU A C 1
ATOM 1520 O O . GLU A 1 208 ? -2.033 -22.027 52.555 1.00 37.38 186 GLU A O 1
ATOM 1526 N N . ILE A 1 209 ? -2.945 -21.819 54.594 1.00 36.99 187 ILE A N 1
ATOM 1527 C CA . ILE A 1 209 ? -1.677 -21.865 55.300 1.00 38.27 187 ILE A CA 1
ATOM 1528 C C . ILE A 1 209 ? -1.479 -23.203 56.027 1.00 41.07 187 ILE A C 1
ATOM 1529 O O . ILE A 1 209 ? -2.263 -23.586 56.884 1.00 40.52 187 ILE A O 1
ATOM 1534 N N . ASP A 1 210 ? -0.375 -23.856 55.709 1.00 42.31 188 ASP A N 1
ATOM 1535 C CA . ASP A 1 210 ? 0.069 -25.025 56.440 1.00 45.08 188 ASP A CA 1
ATOM 1536 C C . ASP A 1 210 ? 0.991 -24.611 57.597 1.00 43.64 188 ASP A C 1
ATOM 1537 O O . ASP A 1 210 ? 2.162 -24.294 57.408 1.00 40.62 188 ASP A O 1
ATOM 1542 N N . TRP A 1 211 ? 0.440 -24.611 58.807 1.00 43.75 189 TRP A N 1
ATOM 1543 C CA . TRP A 1 211 ? 1.168 -24.135 59.990 1.00 43.83 189 TRP A CA 1
ATOM 1544 C C . TRP A 1 211 ? 2.220 -25.114 60.497 1.00 46.97 189 TRP A C 1
ATOM 1545 O O . TRP A 1 211 ? 3.121 -24.718 61.241 1.00 48.80 189 TRP A O 1
ATOM 1556 N N . SER A 1 212 ? 2.110 -26.379 60.087 1.00 51.02 190 SER A N 1
ATOM 1557 C CA . SER A 1 212 ? 3.099 -27.408 60.465 1.00 53.81 190 SER A CA 1
ATOM 1558 C C . SER A 1 212 ? 4.485 -27.060 59.888 1.00 54.50 190 SER A C 1
ATOM 1559 O O . SER A 1 212 ? 5.502 -27.517 60.395 1.00 58.01 190 SER A O 1
ATOM 1562 N N . ASP A 1 213 ? 4.514 -26.259 58.827 1.00 67.71 191 ASP A N 1
ATOM 1563 C CA . ASP A 1 213 ? 5.793 -25.790 58.235 1.00 68.82 191 ASP A CA 1
ATOM 1564 C C . ASP A 1 213 ? 6.465 -24.663 59.051 1.00 65.55 191 ASP A C 1
ATOM 1565 O O . ASP A 1 213 ? 7.702 -24.460 59.012 1.00 64.86 191 ASP A O 1
ATOM 1570 N N . ALA A 1 214 ? 5.632 -23.925 59.779 1.00 60.19 192 ALA A N 1
ATOM 1571 C CA . ALA A 1 214 ? 5.965 -22.551 60.127 1.00 55.25 192 ALA A CA 1
ATOM 1572 C C . ALA A 1 214 ? 5.757 -22.272 61.626 1.00 52.91 192 ALA A C 1
ATOM 1573 O O . ALA A 1 214 ? 4.972 -21.417 61.992 1.00 50.70 192 ALA A O 1
ATOM 1575 N N . PRO A 1 215 ? 6.477 -22.995 62.492 1.00 53.51 193 PRO A N 1
ATOM 1576 C CA . PRO A 1 215 ? 6.239 -22.891 63.939 1.00 52.45 193 PRO A CA 1
ATOM 1577 C C . PRO A 1 215 ? 6.525 -21.520 64.535 1.00 48.76 193 PRO A C 1
ATOM 1578 O O . PRO A 1 215 ? 5.819 -21.084 65.450 1.00 46.82 193 PRO A O 1
ATOM 1582 N N . THR A 1 216 ? 7.521 -20.825 64.002 1.00 46.19 194 THR A N 1
ATOM 1583 C CA A THR A 1 216 ? 7.835 -19.474 64.492 0.50 43.69 194 THR A CA 1
ATOM 1584 C CA B THR A 1 216 ? 7.858 -19.508 64.467 0.50 43.73 194 THR A CA 1
ATOM 1585 C C . THR A 1 216 ? 6.745 -18.489 64.116 1.00 40.13 194 THR A C 1
ATOM 1586 O O . THR A 1 216 ? 6.353 -17.667 64.922 1.00 38.25 194 THR A O 1
ATOM 1593 N N . ALA A 1 217 ? 6.254 -18.570 62.889 1.00 38.63 195 ALA A N 1
ATOM 1594 C CA . ALA A 1 217 ? 5.179 -17.693 62.450 1.00 35.42 195 ALA A CA 1
ATOM 1595 C C . ALA A 1 217 ? 3.950 -17.992 63.288 1.00 35.15 195 ALA A C 1
ATOM 1596 O O . ALA A 1 217 ? 3.184 -17.108 63.613 1.00 33.13 195 ALA A O 1
ATOM 1598 N N . LYS A 1 218 ? 3.768 -19.266 63.619 1.00 37.24 196 LYS A N 1
ATOM 1599 C CA . LYS A 1 218 ? 2.596 -19.676 64.374 1.00 37.97 196 LYS A CA 1
ATOM 1600 C C . LYS A 1 218 ? 2.551 -19.029 65.774 1.00 37.00 196 LYS A C 1
ATOM 1601 O O . LYS A 1 218 ? 1.508 -18.566 66.201 1.00 35.62 196 LYS A O 1
ATOM 1607 N N . GLU A 1 219 ? 3.693 -18.982 66.452 1.00 37.51 197 GLU A N 1
ATOM 1608 C CA . GLU A 1 219 ? 3.797 -18.357 67.766 1.00 37.89 197 GLU A CA 1
ATOM 1609 C C . GLU A 1 219 ? 3.439 -16.892 67.695 1.00 35.07 197 GLU A C 1
ATOM 1610 O O . GLU A 1 219 ? 2.718 -16.359 68.535 1.00 34.23 197 GLU A O 1
ATOM 1616 N N . TRP A 1 220 ? 3.962 -16.225 66.675 1.00 32.47 198 TRP A N 1
ATOM 1617 C CA . TRP A 1 220 ? 3.695 -14.795 66.462 1.00 29.83 198 TRP A CA 1
ATOM 1618 C C . TRP A 1 220 ? 2.195 -14.550 66.150 1.00 29.25 198 TRP A C 1
ATOM 1619 O O . TRP A 1 220 ? 1.578 -13.610 66.721 1.00 28.55 198 TRP A O 1
ATOM 1630 N N . TYR A 1 221 ? 1.610 -15.380 65.272 1.00 29.53 199 TYR A N 1
ATOM 1631 C CA . TYR A 1 221 ? 0.223 -15.194 64.877 1.00 29.70 199 TYR A CA 1
ATOM 1632 C C . TYR A 1 221 ? -0.706 -15.456 66.044 1.00 32.09 199 TYR A C 1
ATOM 1633 O O . TYR A 1 221 ? -1.707 -14.741 66.247 1.00 31.76 199 TYR A O 1
ATOM 1642 N N . GLN A 1 222 ? -0.331 -16.429 66.866 1.00 35.08 200 GLN A N 1
ATOM 1643 C CA . GLN A 1 222 ? -1.102 -16.694 68.095 1.00 37.76 200 GLN A CA 1
ATOM 1644 C C . GLN A 1 222 ? -1.188 -15.481 68.994 1.00 36.90 200 GLN A C 1
ATOM 1645 O O . GLN A 1 222 ? -2.256 -15.196 69.554 1.00 38.00 200 GLN A O 1
ATOM 1651 N N . ARG A 1 223 ? -0.090 -14.755 69.146 1.00 35.99 201 ARG A N 1
ATOM 1652 C CA . ARG A 1 223 ? -0.126 -13.526 69.929 1.00 35.65 201 ARG A CA 1
ATOM 1653 C C . ARG A 1 223 ? -1.037 -12.466 69.313 1.00 34.07 201 ARG A C 1
ATOM 1654 O O . ARG A 1 223 ? -1.716 -11.758 70.033 1.00 34.15 201 ARG A O 1
ATOM 1662 N N . LEU A 1 224 ? -1.005 -12.297 67.990 1.00 31.79 202 LEU A N 1
ATOM 1663 C CA . LEU A 1 224 ? -1.869 -11.271 67.370 1.00 30.66 202 LEU A CA 1
ATOM 1664 C C . LEU A 1 224 ? -3.333 -11.642 67.453 1.00 31.53 202 LEU A C 1
ATOM 1665 O O . LEU A 1 224 ? -4.191 -10.824 67.789 1.00 32.73 202 LEU A O 1
ATOM 1670 N N . LYS A 1 225 ? -3.614 -12.897 67.147 1.00 32.86 203 LYS A N 1
ATOM 1671 C CA . LYS A 1 225 ? -4.985 -13.318 67.007 1.00 33.17 203 LYS A CA 1
ATOM 1672 C C . LYS A 1 225 ? -5.694 -13.328 68.360 1.00 34.64 203 LYS A C 1
ATOM 1673 O O . LYS A 1 225 ? -6.907 -13.365 68.404 1.00 35.49 203 LYS A O 1
ATOM 1679 N N . SER A 1 226 ? -4.921 -13.308 69.446 1.00 35.09 204 SER A N 1
ATOM 1680 C CA A SER A 1 226 ? -5.470 -13.283 70.795 0.50 36.76 204 SER A CA 1
ATOM 1681 C CA B SER A 1 226 ? -5.474 -13.292 70.810 0.50 37.28 204 SER A CA 1
ATOM 1682 C C . SER A 1 226 ? -5.732 -11.900 71.364 1.00 37.01 204 SER A C 1
ATOM 1683 O O . SER A 1 226 ? -6.237 -11.765 72.466 1.00 37.93 204 SER A O 1
ATOM 1688 N N . ARG A 1 227 ? -5.371 -10.862 70.617 1.00 35.34 205 ARG A N 1
ATOM 1689 C CA . ARG A 1 227 ? -5.630 -9.504 71.102 1.00 35.11 205 ARG A CA 1
ATOM 1690 C C . ARG A 1 227 ? -7.126 -9.183 70.986 1.00 35.05 205 ARG A C 1
ATOM 1691 O O . ARG A 1 227 ? -7.802 -9.729 70.101 1.00 34.57 205 ARG A O 1
ATOM 1699 N N . PRO A 1 228 ? -7.652 -8.335 71.885 1.00 36.77 206 PRO A N 1
ATOM 1700 C CA . PRO A 1 228 ? -9.069 -7.979 71.795 1.00 37.53 206 PRO A CA 1
ATOM 1701 C C . PRO A 1 228 ? -9.486 -7.424 70.424 1.00 35.64 206 PRO A C 1
ATOM 1702 O O . PRO A 1 228 ? -10.591 -7.689 69.952 1.00 35.33 206 PRO A O 1
ATOM 1706 N N . SER A 1 229 ? -8.578 -6.680 69.786 1.00 34.39 207 SER A N 1
ATOM 1707 C CA . SER A 1 229 ? -8.853 -6.076 68.478 1.00 32.75 207 SER A CA 1
ATOM 1708 C C . SER A 1 229 ? -9.184 -7.126 67.421 1.00 32.10 207 SER A C 1
ATOM 1709 O O . SER A 1 229 ? -9.877 -6.837 66.445 1.00 32.88 207 SER A O 1
ATOM 1712 N N . PHE A 1 230 ? -8.664 -8.340 67.594 1.00 31.96 208 PHE A N 1
ATOM 1713 C CA . PHE A 1 230 ? -8.886 -9.422 66.640 1.00 30.81 208 PHE A CA 1
ATOM 1714 C C . PHE A 1 230 ? -10.246 -10.078 66.748 1.00 32.38 208 PHE A C 1
ATOM 1715 O O . PHE A 1 230 ? -10.655 -10.843 65.866 1.00 31.21 208 PHE A O 1
ATOM 1723 N N . ARG A 1 231 ? -10.937 -9.889 67.885 1.00 35.03 209 ARG A N 1
ATOM 1724 C CA . ARG A 1 231 ? -12.117 -10.686 68.131 1.00 38.16 209 ARG A CA 1
ATOM 1725 C C . ARG A 1 231 ? -13.172 -10.576 67.056 1.00 37.15 209 ARG A C 1
ATOM 1726 O O . ARG A 1 231 ? -13.759 -11.573 66.643 1.00 37.68 209 ARG A O 1
ATOM 1734 N N . PRO A 1 232 ? -13.497 -9.357 66.636 1.00 36.97 210 PRO A N 1
ATOM 1735 C CA . PRO A 1 232 ? -14.473 -9.272 65.531 1.00 37.44 210 PRO A CA 1
ATOM 1736 C C . PRO A 1 232 ? -14.026 -9.977 64.205 1.00 35.98 210 PRO A C 1
ATOM 1737 O O . PRO A 1 232 ? -14.874 -10.485 63.432 1.00 36.21 210 PRO A O 1
ATOM 1741 N N . LEU A 1 233 ? -12.728 -10.040 63.936 1.00 35.75 211 LEU A N 1
ATOM 1742 C CA A LEU A 1 233 ? -12.249 -10.761 62.748 0.50 34.74 211 LEU A CA 1
ATOM 1743 C CA B LEU A 1 233 ? -12.244 -10.758 62.752 0.50 34.51 211 LEU A CA 1
ATOM 1744 C C . LEU A 1 233 ? -12.466 -12.270 62.890 1.00 35.86 211 LEU A C 1
ATOM 1745 O O . LEU A 1 233 ? -12.864 -12.954 61.935 1.00 35.24 211 LEU A O 1
ATOM 1754 N N . LEU A 1 234 ? -12.232 -12.798 64.090 1.00 38.52 212 LEU A N 1
ATOM 1755 C CA . LEU A 1 234 ? -12.401 -14.240 64.311 1.00 39.86 212 LEU A CA 1
ATOM 1756 C C . LEU A 1 234 ? -13.858 -14.675 64.364 1.00 43.93 212 LEU A C 1
ATOM 1757 O O . LEU A 1 234 ? -14.161 -15.830 64.071 1.00 45.31 212 LEU A O 1
ATOM 1762 N N . ALA A 1 235 ? -14.745 -13.743 64.738 1.00 45.27 213 ALA A N 1
ATOM 1763 C CA . ALA A 1 235 ? -16.186 -14.021 64.808 1.00 47.27 213 ALA A CA 1
ATOM 1764 C C . ALA A 1 235 ? -16.829 -13.947 63.416 1.00 46.91 213 ALA A C 1
ATOM 1765 O O . ALA A 1 235 ? -17.874 -14.533 63.193 1.00 47.86 213 ALA A O 1
ATOM 1767 N N . GLU A 1 236 ? -16.170 -13.239 62.499 1.00 44.10 214 GLU A N 1
ATOM 1768 C CA . GLU A 1 236 ? -16.714 -12.907 61.198 1.00 44.91 214 GLU A CA 1
ATOM 1769 C C . GLU A 1 236 ? -16.888 -14.143 60.313 1.00 44.97 214 GLU A C 1
ATOM 1770 O O . GLU A 1 236 ? -16.064 -15.023 60.348 1.00 41.52 214 GLU A O 1
ATOM 1776 N N . ARG A 1 237 ? -17.938 -14.183 59.498 1.00 46.21 215 ARG A N 1
ATOM 1777 C CA . ARG A 1 237 ? -18.161 -15.298 58.581 1.00 48.33 215 ARG A CA 1
ATOM 1778 C C . ARG A 1 237 ? -18.597 -14.787 57.237 1.00 47.76 215 ARG A C 1
ATOM 1779 O O . ARG A 1 237 ? -19.402 -13.850 57.132 1.00 49.20 215 ARG A O 1
ATOM 1787 N N . VAL A 1 238 ? -18.132 -15.480 56.216 1.00 47.92 216 VAL A N 1
ATOM 1788 C CA . VAL A 1 238 ? -18.424 -15.132 54.848 1.00 48.81 216 VAL A CA 1
ATOM 1789 C C . VAL A 1 238 ? -19.490 -16.104 54.356 1.00 52.56 216 VAL A C 1
ATOM 1790 O O . VAL A 1 238 ? -19.350 -17.305 54.432 1.00 49.41 216 VAL A O 1
ATOM 1794 N N . ARG A 1 239 ? -20.584 -15.614 53.826 1.00 54.87 217 ARG A N 1
ATOM 1795 C CA . ARG A 1 239 ? -21.598 -16.608 53.530 1.00 59.73 217 ARG A CA 1
ATOM 1796 C C . ARG A 1 239 ? -21.229 -17.541 52.357 1.00 60.29 217 ARG A C 1
ATOM 1797 O O . ARG A 1 239 ? -20.708 -17.106 51.337 1.00 59.44 217 ARG A O 1
ATOM 1805 N N . GLY A 1 240 ? -21.478 -18.831 52.549 1.00 62.54 218 GLY A N 1
ATOM 1806 C CA . GLY A 1 240 ? -21.157 -19.857 51.562 1.00 63.31 218 GLY A CA 1
ATOM 1807 C C . GLY A 1 240 ? -19.701 -20.240 51.521 1.00 64.80 218 GLY A C 1
ATOM 1808 O O . GLY A 1 240 ? -19.253 -20.918 50.581 1.00 64.97 218 GLY A O 1
ATOM 1809 N N . VAL A 1 241 ? -18.928 -19.749 52.491 1.00 63.21 219 VAL A N 1
ATOM 1810 C CA . VAL A 1 241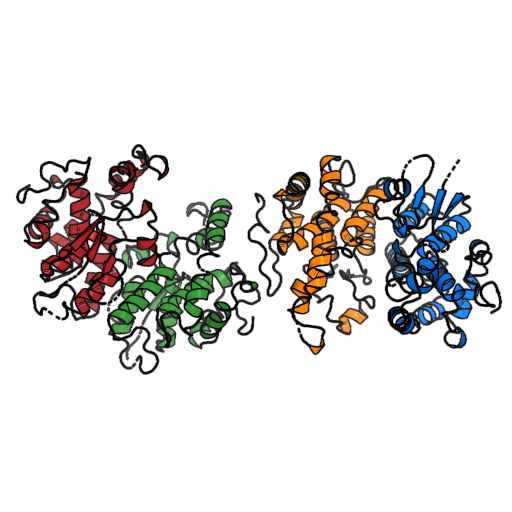 ? -17.562 -20.216 52.648 1.00 60.05 219 VAL A CA 1
ATOM 1811 C C . VAL A 1 241 ? -17.296 -20.422 54.118 1.00 57.69 219 VAL A C 1
ATOM 1812 O O . VAL A 1 241 ? -17.235 -19.467 54.906 1.00 54.41 219 VAL A O 1
ATOM 1816 N N . THR A 1 242 ? -17.149 -21.684 54.470 1.00 59.04 220 THR A N 1
ATOM 1817 C CA . THR A 1 242 ? -17.002 -22.076 55.853 1.00 60.26 220 THR A CA 1
ATOM 1818 C C . THR A 1 242 ? -15.531 -21.945 56.136 1.00 58.29 220 THR A C 1
ATOM 1819 O O . THR A 1 242 ? -14.727 -22.361 55.325 1.00 55.32 220 THR A O 1
ATOM 1823 N N . PRO A 1 243 ? -15.173 -21.326 57.268 1.00 56.71 221 PRO A N 1
ATOM 1824 C CA . PRO A 1 243 ? -13.750 -21.188 57.521 1.00 53.68 221 PRO A CA 1
ATOM 1825 C C . PRO A 1 243 ? -13.165 -22.522 57.893 1.00 54.70 221 PRO A C 1
ATOM 1826 O O . PRO A 1 243 ? -13.882 -23.403 58.329 1.00 55.33 221 PRO A O 1
ATOM 1830 N N . VAL A 1 244 ? -11.853 -22.641 57.777 1.00 52.23 222 VAL A N 1
ATOM 1831 C CA . VAL A 1 244 ? -11.170 -23.832 58.269 1.00 54.01 222 VAL A CA 1
ATOM 1832 C C . VAL A 1 244 ? -11.447 -23.990 59.784 1.00 53.81 222 VAL A C 1
ATOM 1833 O O . VAL A 1 244 ? -11.657 -22.997 60.493 1.00 50.57 222 VAL A O 1
ATOM 1837 N N . SER A 1 245 ? -11.479 -25.226 60.282 1.00 57.82 223 SER A N 1
ATOM 1838 C CA . SER A 1 245 ? -11.956 -25.488 61.660 1.00 58.08 223 SER A CA 1
ATOM 1839 C C . SER A 1 245 ? -11.139 -24.769 62.755 1.00 56.06 223 SER A C 1
ATOM 1840 O O . SER A 1 245 ? -11.711 -24.316 63.746 1.00 55.51 223 SER A O 1
ATOM 1843 N N . HIS A 1 246 ? -9.827 -24.615 62.564 1.00 53.98 224 HIS A N 1
ATOM 1844 C CA . HIS A 1 246 ? -8.975 -23.914 63.560 1.00 52.52 224 HIS A CA 1
ATOM 1845 C C . HIS A 1 246 ? -9.022 -22.370 63.488 1.00 49.14 224 HIS A C 1
ATOM 1846 O O . HIS A 1 246 ? -8.348 -21.688 64.270 1.00 47.64 224 HIS A O 1
ATOM 1853 N N . TYR A 1 247 ? -9.792 -21.824 62.546 1.00 47.15 225 TYR A N 1
ATOM 1854 C CA . TYR A 1 247 ? -9.725 -20.390 62.239 1.00 44.83 225 TYR A CA 1
ATOM 1855 C C . TYR A 1 247 ? -9.886 -19.469 63.452 1.00 45.45 225 TYR A C 1
ATOM 1856 O O . TYR A 1 247 ? -9.104 -18.519 63.648 1.00 42.52 225 TYR A O 1
ATOM 1865 N N . ALA A 1 248 ? -10.909 -19.744 64.254 1.00 47.40 226 ALA A N 1
ATOM 1866 C CA . ALA A 1 248 ? -11.210 -18.919 65.426 1.00 49.47 226 ALA A CA 1
ATOM 1867 C C . ALA A 1 248 ? -10.506 -19.400 66.696 1.00 52.41 226 ALA A C 1
ATOM 1868 O O . ALA A 1 248 ? -10.682 -18.795 67.762 1.00 55.86 226 ALA A O 1
ATOM 1870 N N . ASP A 1 249 ? -9.751 -20.490 66.612 1.00 54.37 227 ASP A N 1
ATOM 1871 C CA . ASP A 1 249 ? -9.131 -21.091 67.803 1.00 58.62 227 ASP A CA 1
ATOM 1872 C C . ASP A 1 249 ? -7.879 -20.335 68.210 1.00 58.83 227 ASP A C 1
ATOM 1873 O O . ASP A 1 249 ? -6.965 -20.185 67.411 1.00 54.47 227 ASP A O 1
ATOM 1878 N N . LEU A 1 250 ? -7.826 -19.897 69.467 1.00 61.01 228 LEU A N 1
ATOM 1879 C CA . LEU A 1 250 ? -6.634 -19.225 69.991 1.00 62.91 228 LEU A CA 1
ATOM 1880 C C . LEU A 1 250 ? -5.476 -20.196 70.200 1.00 67.26 228 LEU A C 1
ATOM 1881 O O . LEU A 1 250 ? -4.322 -19.806 70.112 1.00 68.29 228 LEU A O 1
ATOM 1886 N N . ASP A 1 251 ? -5.799 -21.457 70.456 1.00 74.22 229 ASP A N 1
ATOM 1887 C CA . ASP A 1 251 ? -4.820 -22.536 70.372 1.00 78.56 229 ASP A CA 1
ATOM 1888 C C . ASP A 1 251 ? -5.149 -23.331 69.115 1.00 78.10 229 ASP A C 1
ATOM 1889 O O . ASP A 1 251 ? -6.175 -23.997 69.043 1.00 83.24 229 ASP A O 1
ATOM 1894 N N . PHE A 1 252 ? -4.293 -23.241 68.110 1.00 74.17 230 PHE A N 1
ATOM 1895 C CA . PHE A 1 252 ? -4.458 -24.047 66.903 1.00 73.42 230 PHE A CA 1
ATOM 1896 C C . PHE A 1 252 ? -3.164 -24.776 66.656 1.00 73.59 230 PHE A C 1
ATOM 1897 O O . PHE A 1 252 ? -3.064 -25.582 65.735 1.00 74.47 230 PHE A O 1
ATOM 1906 N N . PHE B 1 20 ? 32.947 13.299 55.640 1.00 32.24 -2 PHE B N 1
ATOM 1907 C CA . PHE B 1 20 ? 31.841 14.110 55.060 1.00 30.82 -2 PHE B CA 1
ATOM 1908 C C . PHE B 1 20 ? 30.693 13.179 54.695 1.00 28.89 -2 PHE B C 1
ATOM 1909 O O . PHE B 1 20 ? 30.834 11.950 54.672 1.00 26.65 -2 PHE B O 1
ATOM 1917 N N . GLN B 1 21 ? 29.563 13.783 54.382 1.00 28.12 -1 GLN B N 1
ATOM 1918 C CA . GLN B 1 21 ? 28.419 12.995 54.065 1.00 27.76 -1 GLN B CA 1
ATOM 1919 C C . GLN B 1 21 ? 28.416 12.690 52.573 1.00 28.27 -1 GLN B C 1
ATOM 1920 O O . GLN B 1 21 ? 28.281 13.595 51.719 1.00 29.43 -1 GLN B O 1
ATOM 1926 N N . SER B 1 22 ? 28.599 11.414 52.246 1.00 27.01 0 SER B N 1
ATOM 1927 C CA . SER B 1 22 ? 28.497 10.993 50.855 1.00 26.12 0 SER B CA 1
ATOM 1928 C C . SER B 1 22 ? 27.094 11.211 50.348 1.00 25.06 0 SER B C 1
ATOM 1929 O O . SER B 1 22 ? 26.105 11.051 51.086 1.00 21.80 0 SER B O 1
ATOM 1940 N N . PRO B 1 24 ? 23.597 10.525 48.479 1.00 21.69 2 PRO B N 1
ATOM 1941 C CA . PRO B 1 24 ? 22.877 9.297 48.325 1.00 20.91 2 PRO B CA 1
ATOM 1942 C C . PRO B 1 24 ? 22.885 8.729 46.932 1.00 20.71 2 PRO B C 1
ATOM 1943 O O . PRO B 1 24 ? 23.338 9.397 45.975 1.00 20.38 2 PRO B O 1
ATOM 1947 N N . THR B 1 25 ? 22.512 7.465 46.847 1.00 19.80 3 THR B N 1
ATOM 1948 C CA . THR B 1 25 ? 22.356 6.779 45.577 1.00 18.66 3 THR B CA 1
ATOM 1949 C C . THR B 1 25 ? 20.902 6.484 45.374 1.00 17.93 3 THR B C 1
ATOM 1950 O O . THR B 1 25 ? 20.209 6.031 46.324 1.00 17.19 3 THR B O 1
ATOM 1954 N N . LEU B 1 26 ? 20.427 6.685 44.157 1.00 16.87 4 LEU B N 1
ATOM 1955 C CA . LEU B 1 26 ? 19.116 6.251 43.752 1.00 16.77 4 LEU B CA 1
ATOM 1956 C C . LEU B 1 26 ? 19.198 5.196 42.632 1.00 17.05 4 LEU B C 1
ATOM 1957 O O . LEU B 1 26 ? 19.667 5.498 41.571 1.00 17.83 4 LEU B O 1
ATOM 1962 N N . TYR B 1 27 ? 18.769 3.978 42.919 1.00 17.87 5 TYR B N 1
ATOM 1963 C CA . TYR B 1 27 ? 18.621 2.915 41.944 1.00 18.87 5 TYR B CA 1
ATOM 1964 C C . TYR B 1 27 ? 17.307 3.154 41.243 1.00 18.90 5 TYR B C 1
ATOM 1965 O O . TYR B 1 27 ? 16.287 3.275 41.885 1.00 18.50 5 TYR B O 1
ATOM 1974 N N . HIS B 1 28 ? 17.330 3.247 39.930 1.00 18.85 6 HIS B N 1
ATOM 1975 C CA . HIS B 1 28 ? 16.168 3.726 39.202 1.00 19.06 6 HIS B CA 1
ATOM 1976 C C . HIS B 1 28 ? 16.186 3.181 37.771 1.00 18.74 6 HIS B C 1
ATOM 1977 O O . HIS B 1 28 ? 17.157 2.575 37.337 1.00 19.96 6 HIS B O 1
ATOM 1984 N N . HIS B 1 29 ? 15.107 3.437 37.056 1.00 17.90 7 HIS B N 1
ATOM 1985 C CA . HIS B 1 29 ? 15.047 3.270 35.623 1.00 18.54 7 HIS B CA 1
ATOM 1986 C C . HIS B 1 29 ? 14.343 4.481 35.009 1.00 18.32 7 HIS B C 1
ATOM 1987 O O . HIS B 1 29 ? 13.341 4.968 35.503 1.00 17.30 7 HIS B O 1
ATOM 1994 N N . PRO B 1 30 ? 14.828 4.949 33.857 1.00 18.91 8 PRO B N 1
ATOM 1995 C CA . PRO B 1 30 ? 14.233 6.120 33.259 1.00 18.98 8 PRO B CA 1
ATOM 1996 C C . PRO B 1 30 ? 12.732 5.976 32.958 1.00 19.02 8 PRO B C 1
ATOM 1997 O O . PRO B 1 30 ? 12.033 6.983 32.918 1.00 17.91 8 PRO B O 1
ATOM 2009 N N . SER B 1 32 ? 10.543 4.260 34.570 1.00 16.86 10 SER B N 1
ATOM 2010 C CA . SER B 1 32 ? 9.797 4.060 35.817 1.00 16.35 10 SER B CA 1
ATOM 2011 C C . SER B 1 32 ? 9.197 5.385 36.344 1.00 16.15 10 SER B C 1
ATOM 2012 O O . SER B 1 32 ? 9.958 6.270 36.801 1.00 16.19 10 SER B O 1
ATOM 2015 N N . PRO B 1 33 ? 7.852 5.524 36.341 1.00 15.45 11 PRO B N 1
ATOM 2016 C CA . PRO B 1 33 ? 7.279 6.750 36.874 1.00 15.25 11 PRO B CA 1
ATOM 2017 C C . PRO B 1 33 ? 7.621 6.995 38.375 1.00 14.71 11 PRO B C 1
ATOM 2018 O O . PRO B 1 33 ? 7.924 8.128 38.756 1.00 14.44 11 PRO B O 1
ATOM 2022 N N . ALA B 1 34 ? 7.652 5.951 39.153 1.00 14.13 12 ALA B N 1
ATOM 2023 C CA . ALA B 1 34 ? 7.971 6.069 40.572 1.00 14.69 12 ALA B CA 1
ATOM 2024 C C . ALA B 1 34 ? 9.416 6.621 40.743 1.00 14.47 12 ALA B C 1
ATOM 2025 O O . ALA B 1 34 ? 9.677 7.427 41.626 1.00 14.65 12 ALA B O 1
ATOM 2027 N N . SER B 1 35 ? 10.343 6.192 39.879 1.00 14.33 13 SER B N 1
ATOM 2028 C CA . SER B 1 35 ? 11.677 6.655 39.905 1.00 14.05 13 SER B CA 1
ATOM 2029 C C . SER B 1 35 ? 11.753 8.141 39.558 1.00 14.10 13 SER B C 1
ATOM 2030 O O . SER B 1 35 ? 12.491 8.894 40.179 1.00 14.08 13 SER B O 1
ATOM 2033 N N . ARG B 1 36 ? 11.069 8.547 38.487 1.00 13.52 14 ARG B N 1
ATOM 2034 C CA . ARG B 1 36 ? 11.053 9.927 38.087 1.00 13.33 14 ARG B CA 1
ATOM 2035 C C . ARG B 1 36 ? 10.434 10.822 39.139 1.00 13.40 14 ARG B C 1
ATOM 2036 O O . ARG B 1 36 ? 10.888 11.936 39.330 1.00 13.25 14 ARG B O 1
ATOM 2044 N N . PHE B 1 37 ? 9.431 10.308 39.815 1.00 13.45 15 PHE B N 1
ATOM 2045 C CA . PHE B 1 37 ? 8.774 11.050 40.875 1.00 14.08 15 PHE B CA 1
ATOM 2046 C C . PHE B 1 37 ? 9.775 11.383 41.998 1.00 13.86 15 PHE B C 1
ATOM 2047 O O . PHE B 1 37 ? 9.826 12.536 42.452 1.00 15.01 15 PHE B O 1
ATOM 2055 N N . VAL B 1 38 ? 10.518 10.388 42.432 1.00 13.07 16 VAL B N 1
ATOM 2056 C CA . VAL B 1 38 ? 11.555 10.603 43.433 1.00 13.42 16 VAL B CA 1
ATOM 2057 C C . VAL B 1 38 ? 12.645 11.548 42.979 1.00 13.73 16 VAL B C 1
ATOM 2058 O O . VAL B 1 38 ? 13.050 12.437 43.692 1.00 13.57 16 VAL B O 1
ATOM 2062 N N . ARG B 1 39 ? 13.089 11.396 41.739 1.00 13.97 17 ARG B N 1
ATOM 2063 C CA . ARG B 1 39 ? 14.044 12.329 41.211 1.00 14.58 17 ARG B CA 1
ATOM 2064 C C . ARG B 1 39 ? 13.563 13.776 41.271 1.00 15.06 17 ARG B C 1
ATOM 2065 O O . ARG B 1 39 ? 14.353 14.697 41.543 1.00 15.25 17 ARG B O 1
ATOM 2073 N N . LEU B 1 40 ? 12.297 13.994 40.925 1.00 14.77 18 LEU B N 1
ATOM 2074 C CA . LEU B 1 40 ? 11.733 15.308 40.945 1.00 15.09 18 LEU B CA 1
ATOM 2075 C C . LEU B 1 40 ? 11.719 15.895 42.332 1.00 15.46 18 LEU B C 1
ATOM 2076 O O . LEU B 1 40 ? 12.042 17.099 42.500 1.00 16.09 18 LEU B O 1
ATOM 2081 N N . ILE B 1 41 ? 11.358 15.089 43.317 1.00 15.29 19 ILE B N 1
ATOM 2082 C CA . ILE B 1 41 ? 11.428 15.562 44.691 1.00 15.96 19 ILE B CA 1
ATOM 2083 C C . ILE B 1 41 ? 12.845 15.976 45.109 1.00 16.25 19 ILE B C 1
ATOM 2084 O O . ILE B 1 41 ? 13.056 17.082 45.646 1.00 16.79 19 ILE B O 1
ATOM 2089 N N . LEU B 1 42 ? 13.800 15.111 44.798 1.00 16.48 20 LEU B N 1
ATOM 2090 C CA . LEU B 1 42 ? 15.208 15.365 45.115 1.00 16.62 20 LEU B CA 1
ATOM 2091 C C . LEU B 1 42 ? 15.692 16.658 44.439 1.00 17.38 20 LEU B C 1
ATOM 2092 O O . LEU B 1 42 ? 16.310 17.479 45.121 1.00 17.93 20 LEU B O 1
ATOM 2097 N N . SER B 1 43 ? 15.374 16.873 43.154 1.00 17.07 21 SER B N 1
ATOM 2098 C CA . SER B 1 43 ? 15.716 18.132 42.478 1.00 17.56 21 SER B CA 1
ATOM 2099 C C . SER B 1 43 ? 15.035 19.378 43.044 1.00 18.14 21 SER B C 1
ATOM 2100 O O . SER B 1 43 ? 15.686 20.402 43.236 1.00 18.84 21 SER B O 1
ATOM 2103 N N . GLU B 1 44 ? 13.738 19.289 43.325 1.00 17.60 22 GLU B N 1
ATOM 2104 C CA . GLU B 1 44 ? 12.975 20.406 43.887 1.00 18.73 22 GLU B CA 1
ATOM 2105 C C . GLU B 1 44 ? 13.583 20.842 45.217 1.00 18.83 22 GLU B C 1
ATOM 2106 O O . GLU B 1 44 ? 13.610 22.018 45.532 1.00 19.78 22 GLU B O 1
ATOM 2112 N N . TYR B 1 45 ? 14.091 19.875 45.976 1.00 18.55 23 TYR B N 1
ATOM 2113 C CA . TYR B 1 45 ? 14.672 20.138 47.310 1.00 19.45 23 TYR B CA 1
ATOM 2114 C C . TYR B 1 45 ? 16.209 20.335 47.271 1.00 19.90 23 TYR B C 1
ATOM 2115 O O . TYR B 1 45 ? 16.835 20.461 48.296 1.00 20.87 23 TYR B O 1
ATOM 2124 N N . GLY B 1 46 ? 16.802 20.338 46.089 1.00 19.71 24 GLY B N 1
ATOM 2125 C CA . GLY B 1 46 ? 18.223 20.710 45.964 1.00 20.74 24 GLY B CA 1
ATOM 2126 C C . GLY B 1 46 ? 19.206 19.629 46.377 1.00 20.45 24 GLY B C 1
ATOM 2127 O O . GLY B 1 46 ? 20.389 19.910 46.600 1.00 21.22 24 GLY B O 1
ATOM 2128 N N . TYR B 1 47 ? 18.765 18.383 46.425 1.00 19.44 25 TYR B N 1
ATOM 2129 C CA . TYR B 1 47 ? 19.667 17.272 46.676 1.00 19.12 25 TYR B CA 1
ATOM 2130 C C . TYR B 1 47 ? 20.508 17.008 45.433 1.00 20.41 25 TYR B C 1
ATOM 2131 O O . TYR B 1 47 ? 20.028 17.194 44.295 1.00 21.23 25 TYR B O 1
ATOM 2140 N N . GLN B 1 48 ? 21.704 16.486 45.662 1.00 21.25 26 GLN B N 1
ATOM 2141 C CA . GLN B 1 48 ? 22.541 15.909 44.588 1.00 23.90 26 GLN B CA 1
ATOM 2142 C C . GLN B 1 48 ? 22.554 14.438 44.844 1.00 23.62 26 GLN B C 1
ATOM 2143 O O . GLN B 1 48 ? 22.777 14.032 45.983 1.00 22.67 26 GLN B O 1
ATOM 2149 N N . THR B 1 49 ? 22.344 13.656 43.797 1.00 21.09 27 THR B N 1
ATOM 2150 C CA . THR B 1 49 ? 22.181 12.214 43.953 1.00 21.93 27 THR B CA 1
ATOM 2151 C C . THR B 1 49 ? 22.976 11.470 42.901 1.00 21.02 27 THR B C 1
ATOM 2152 O O . THR B 1 49 ? 23.026 11.889 41.758 1.00 20.55 27 THR B O 1
ATOM 2156 N N . GLU B 1 50 ? 23.556 10.345 43.274 1.00 21.76 28 GLU B N 1
ATOM 2157 C CA . GLU B 1 50 ? 24.172 9.438 42.284 1.00 23.70 28 GLU B CA 1
ATOM 2158 C C . GLU B 1 50 ? 23.086 8.525 41.721 1.00 22.78 28 GLU B C 1
ATOM 2159 O O . GLU B 1 50 ? 22.414 7.850 42.473 1.00 22.20 28 GLU B O 1
ATOM 2165 N N . LEU B 1 51 ? 22.882 8.541 40.410 1.00 22.52 29 LEU B N 1
ATOM 2166 C CA . LEU B 1 51 ? 21.849 7.704 39.798 1.00 22.94 29 LEU B CA 1
ATOM 2167 C C . LEU B 1 51 ? 22.483 6.414 39.334 1.00 24.20 29 LEU B C 1
ATOM 2168 O O . LEU B 1 51 ? 23.505 6.424 38.637 1.00 24.79 29 LEU B O 1
ATOM 2173 N N . SER B 1 52 ? 21.877 5.302 39.686 1.00 23.26 30 SER B N 1
ATOM 2174 C CA . SER B 1 52 ? 22.349 4.011 39.248 1.00 24.78 30 SER B CA 1
ATOM 2175 C C . SER B 1 52 ? 21.201 3.250 38.561 1.00 25.05 30 SER B C 1
ATOM 2176 O O . SER B 1 52 ? 20.213 2.867 39.185 1.00 22.28 30 SER B O 1
ATOM 2179 N N . GLU B 1 53 ? 21.348 3.041 37.272 1.00 24.47 31 GLU B N 1
ATOM 2180 C CA . GLU B 1 53 ? 20.301 2.461 36.464 1.00 27.52 31 GLU B CA 1
ATOM 2181 C C . GLU B 1 53 ? 20.203 0.963 36.703 1.00 29.26 31 GLU B C 1
ATOM 2182 O O . GLU B 1 53 ? 21.221 0.249 36.738 1.00 28.71 31 GLU B O 1
ATOM 2188 N N . GLU B 1 54 ? 18.988 0.471 36.902 1.00 27.49 32 GLU B N 1
ATOM 2189 C CA . GLU B 1 54 ? 18.744 -0.977 37.124 1.00 30.74 32 GLU B CA 1
ATOM 2190 C C . GLU B 1 54 ? 17.646 -1.461 36.181 1.00 32.92 32 GLU B C 1
ATOM 2191 O O . GLU B 1 54 ? 16.725 -0.719 35.924 1.00 32.30 32 GLU B O 1
ATOM 2197 N N . GLN B 1 55 ? 17.651 -2.697 35.739 1.00 33.46 33 GLN B N 1
ATOM 2198 C CA . GLN B 1 55 ? 16.549 -3.160 34.856 1.00 39.43 33 GLN B CA 1
ATOM 2199 C C . GLN B 1 55 ? 15.407 -3.782 35.729 1.00 39.20 33 GLN B C 1
ATOM 2200 O O . GLN B 1 55 ? 15.643 -4.782 36.389 1.00 37.99 33 GLN B O 1
ATOM 2206 N N . PRO B 1 56 ? 14.181 -3.173 35.753 1.00 41.16 34 PRO B N 1
ATOM 2207 C CA . PRO B 1 56 ? 13.082 -3.664 36.645 1.00 46.04 34 PRO B CA 1
ATOM 2208 C C . PRO B 1 56 ? 12.746 -5.156 36.415 1.00 52.36 34 PRO B C 1
ATOM 2209 O O . PRO B 1 56 ? 12.385 -5.861 37.364 1.00 54.76 34 PRO B O 1
ATOM 2213 N N . TRP B 1 57 ? 12.921 -5.611 35.166 1.00 50.30 35 TRP B N 1
ATOM 2214 C CA . TRP B 1 57 ? 12.749 -7.023 34.777 1.00 51.70 35 TRP B CA 1
ATOM 2215 C C . TRP B 1 57 ? 13.900 -8.019 35.054 1.00 50.82 35 TRP B C 1
ATOM 2216 O O . TRP B 1 57 ? 13.680 -9.226 34.995 1.00 50.92 35 TRP B O 1
ATOM 2227 N N . GLU B 1 58 ? 15.127 -7.562 35.263 1.00 50.48 36 GLU B N 1
ATOM 2228 C CA . GLU B 1 58 ? 16.299 -8.492 35.139 1.00 50.94 36 GLU B CA 1
ATOM 2229 C C . GLU B 1 58 ? 16.575 -9.480 36.272 1.00 49.10 36 GLU B C 1
ATOM 2230 O O . GLU B 1 58 ? 17.340 -10.444 36.093 1.00 46.67 36 GLU B O 1
ATOM 2236 N N . ASN B 1 59 ? 16.038 -9.193 37.445 1.00 49.30 37 ASN B N 1
ATOM 2237 C CA . ASN B 1 59 ? 16.260 -10.061 38.618 1.00 51.27 37 ASN B CA 1
ATOM 2238 C C . ASN B 1 59 ? 17.716 -10.358 38.964 1.00 46.92 37 ASN B C 1
ATOM 2239 O O . ASN B 1 59 ? 18.099 -11.501 39.175 1.00 51.33 37 ASN B O 1
ATOM 2244 N N . ARG B 1 60 ? 18.564 -9.353 38.981 1.00 39.57 38 ARG B N 1
ATOM 2245 C CA . ARG B 1 60 ? 19.941 -9.657 39.289 1.00 36.77 38 ARG B CA 1
ATOM 2246 C C . ARG B 1 60 ? 20.108 -9.859 40.795 1.00 32.56 38 ARG B C 1
ATOM 2247 O O . ARG B 1 60 ? 19.521 -9.137 41.593 1.00 29.15 38 ARG B O 1
ATOM 2255 N N . ARG B 1 61 ? 20.890 -10.870 41.160 1.00 31.79 39 ARG B N 1
ATOM 2256 C CA . ARG B 1 61 ? 20.987 -11.318 42.561 1.00 31.03 39 ARG B CA 1
ATOM 2257 C C . ARG B 1 61 ? 21.452 -10.236 43.541 1.00 29.21 39 ARG B C 1
ATOM 2258 O O . ARG B 1 61 ? 20.900 -10.116 44.633 1.00 27.62 39 ARG B O 1
ATOM 2266 N N . ASP B 1 62 ? 22.418 -9.408 43.130 1.00 27.57 40 ASP B N 1
ATOM 2267 C CA . ASP B 1 62 ? 22.839 -8.318 44.001 1.00 26.09 40 ASP B CA 1
ATOM 2268 C C . ASP B 1 62 ? 21.743 -7.247 44.229 1.00 25.86 40 ASP B C 1
ATOM 2269 O O . ASP B 1 62 ? 21.621 -6.698 45.319 1.00 24.69 40 ASP B O 1
ATOM 2274 N N . PHE B 1 63 ? 20.990 -6.910 43.182 1.00 26.10 41 PHE B N 1
ATOM 2275 C CA . PHE B 1 63 ? 19.919 -5.933 43.314 1.00 25.42 41 PHE B CA 1
ATOM 2276 C C . PHE B 1 63 ? 18.812 -6.494 44.213 1.00 25.05 41 PHE B C 1
ATOM 2277 O O . PHE B 1 63 ? 18.272 -5.821 45.095 1.00 24.08 41 PHE B O 1
ATOM 2285 N N . LEU B 1 64 ? 18.472 -7.756 43.994 1.00 26.15 42 LEU B N 1
ATOM 2286 C CA . LEU B 1 64 ? 17.460 -8.417 44.841 1.00 27.22 42 LEU B CA 1
ATOM 2287 C C . LEU B 1 64 ? 17.902 -8.623 46.291 1.00 27.05 42 LEU B C 1
ATOM 2288 O O . LEU B 1 64 ? 17.080 -8.687 47.175 1.00 27.84 42 LEU B O 1
ATOM 2293 N N . THR B 1 65 ? 19.197 -8.654 46.562 1.00 26.59 43 THR B N 1
ATOM 2294 C CA . THR B 1 65 ? 19.688 -8.612 47.927 1.00 26.28 43 THR B CA 1
ATOM 2295 C C . THR B 1 65 ? 19.367 -7.252 48.573 1.00 26.24 43 THR B C 1
ATOM 2296 O O . THR B 1 65 ? 19.005 -7.186 49.730 1.00 28.14 43 THR B O 1
ATOM 2300 N N . LEU B 1 66 ? 19.540 -6.184 47.819 1.00 25.09 44 LEU B N 1
ATOM 2301 C CA . LEU B 1 66 ? 19.271 -4.856 48.319 1.00 24.94 44 LEU B CA 1
ATOM 2302 C C . LEU B 1 66 ? 17.772 -4.659 48.516 1.00 25.29 44 LEU B C 1
ATOM 2303 O O . LEU B 1 66 ? 17.354 -4.090 49.506 1.00 26.12 44 LEU B O 1
ATOM 2308 N N . ASN B 1 67 ? 17.002 -5.145 47.554 1.00 26.65 45 ASN B N 1
ATOM 2309 C CA . ASN B 1 67 ? 15.546 -5.017 47.572 1.00 28.42 45 ASN B CA 1
ATOM 2310 C C . ASN B 1 67 ? 14.893 -6.294 47.077 1.00 29.68 45 ASN B C 1
ATOM 2311 O O . ASN B 1 67 ? 14.744 -6.488 45.885 1.00 27.34 45 ASN B O 1
ATOM 2316 N N . PRO B 1 68 ? 14.525 -7.193 48.010 1.00 33.27 46 PRO B N 1
ATOM 2317 C CA . PRO B 1 68 ? 13.966 -8.476 47.600 1.00 37.02 46 PRO B CA 1
ATOM 2318 C C . PRO B 1 68 ? 12.627 -8.349 46.898 1.00 39.82 46 PRO B C 1
ATOM 2319 O O . PRO B 1 68 ? 12.270 -9.249 46.137 1.00 44.16 46 PRO B O 1
ATOM 2323 N N . ALA B 1 69 ? 11.942 -7.213 47.101 1.00 41.51 47 ALA B N 1
ATOM 2324 C CA . ALA B 1 69 ? 10.686 -6.924 46.399 1.00 42.40 47 ALA B CA 1
ATOM 2325 C C . ALA B 1 69 ? 10.913 -6.617 44.928 1.00 42.20 47 ALA B C 1
ATOM 2326 O O . ALA B 1 69 ? 9.980 -6.714 44.153 1.00 46.25 47 ALA B O 1
ATOM 2328 N N . GLY B 1 70 ? 12.156 -6.288 44.527 1.00 39.63 48 GLY B N 1
ATOM 2329 C CA . GLY B 1 70 ? 12.504 -6.027 43.122 1.00 37.83 48 GLY B CA 1
ATOM 2330 C C . GLY B 1 70 ? 11.891 -4.748 42.552 1.00 32.96 48 GLY B C 1
ATOM 2331 O O . GLY B 1 70 ? 11.862 -4.562 41.366 1.00 32.73 48 GLY B O 1
ATOM 2332 N N . THR B 1 71 ? 11.379 -3.883 43.414 1.00 32.92 49 THR B N 1
ATOM 2333 C CA . THR B 1 71 ? 10.686 -2.678 42.988 1.00 32.23 49 THR B CA 1
ATOM 2334 C C . THR B 1 71 ? 11.726 -1.519 42.792 1.00 29.24 49 THR B C 1
ATOM 2335 O O . THR B 1 71 ? 12.846 -1.569 43.353 1.00 26.98 49 THR B O 1
ATOM 2339 N N . LEU B 1 72 ? 11.316 -0.492 42.058 1.00 24.18 50 LEU B N 1
ATOM 2340 C CA . LEU B 1 72 ? 12.077 0.744 41.907 1.00 22.86 50 LEU B CA 1
ATOM 2341 C C . LEU B 1 72 ? 11.250 1.984 42.313 1.00 21.30 50 LEU B C 1
ATOM 2342 O O . LEU B 1 72 ? 10.043 1.992 42.194 1.00 23.66 50 LEU B O 1
ATOM 2347 N N . PRO B 1 73 ? 11.897 3.056 42.726 1.00 19.56 51 PRO B N 1
ATOM 2348 C CA . PRO B 1 73 ? 13.302 3.156 42.904 1.00 19.23 51 PRO B CA 1
ATOM 2349 C C . PRO B 1 73 ? 13.715 2.672 44.297 1.00 19.89 51 PRO B C 1
ATOM 2350 O O . PRO B 1 73 ? 12.860 2.346 45.105 1.00 18.84 51 PRO B O 1
ATOM 2354 N N . VAL B 1 74 ? 15.018 2.631 44.533 1.00 19.69 52 VAL B N 1
ATOM 2355 C CA . VAL B 1 74 ? 15.534 2.344 45.866 1.00 20.20 52 VAL B CA 1
ATOM 2356 C C . VAL B 1 74 ? 16.505 3.468 46.211 1.00 19.43 52 VAL B C 1
ATOM 2357 O O . VAL B 1 74 ? 17.430 3.734 45.440 1.00 21.06 52 VAL B O 1
ATOM 2361 N N . TYR B 1 75 ? 16.331 4.065 47.398 1.00 19.46 53 TYR B N 1
ATOM 2362 C CA . TYR B 1 75 ? 17.160 5.197 47.812 1.00 19.44 53 TYR B CA 1
ATOM 2363 C C . TYR B 1 75 ? 18.041 4.740 48.953 1.00 19.12 53 TYR B C 1
ATOM 2364 O O . TYR B 1 75 ? 17.557 4.181 49.914 1.00 19.50 53 TYR B O 1
ATOM 2373 N N . VAL B 1 76 ? 19.339 4.949 48.819 1.00 20.28 54 VAL B N 1
ATOM 2374 C CA . VAL B 1 76 ? 20.254 4.557 49.863 1.00 21.80 54 VAL B CA 1
ATOM 2375 C C . VAL B 1 76 ? 21.103 5.741 50.197 1.00 22.76 54 VAL B C 1
ATOM 2376 O O . VAL B 1 76 ? 22.023 6.110 49.446 1.00 20.15 54 VAL B O 1
ATOM 2380 N N . ASP B 1 77 ? 20.825 6.363 51.321 1.00 23.73 55 ASP B N 1
ATOM 2381 C CA . ASP B 1 77 ? 21.650 7.446 51.783 1.00 25.08 55 ASP B CA 1
ATOM 2382 C C . ASP B 1 77 ? 22.775 6.901 52.625 1.00 27.22 55 ASP B C 1
ATOM 2383 O O . ASP B 1 77 ? 22.966 5.675 52.741 1.00 26.52 55 ASP B O 1
ATOM 2388 N N . ASP B 1 78 ? 23.621 7.771 53.142 1.00 28.39 56 ASP B N 1
ATOM 2389 C CA . ASP B 1 78 ? 24.788 7.256 53.806 1.00 30.66 56 ASP B CA 1
ATOM 2390 C C . ASP B 1 78 ? 24.481 6.499 55.132 1.00 31.57 56 ASP B C 1
ATOM 2391 O O . ASP B 1 78 ? 25.368 5.869 55.674 1.00 31.05 56 ASP B O 1
ATOM 2396 N N . SER B 1 79 ? 23.226 6.473 55.582 1.00 29.92 57 SER B N 1
ATOM 2397 C CA . SER B 1 79 ? 22.841 5.516 56.648 1.00 31.28 57 SER B CA 1
ATOM 2398 C C . SER B 1 79 ? 22.978 4.071 56.187 1.00 32.52 57 SER B C 1
ATOM 2399 O O . SER B 1 79 ? 22.929 3.156 57.008 1.00 32.04 57 SER B O 1
ATOM 2410 N N . ARG B 1 81 ? 20.725 2.406 54.849 1.00 27.87 59 ARG B N 1
ATOM 2411 C CA . ARG B 1 81 ? 19.433 1.748 54.982 1.00 30.55 59 ARG B CA 1
ATOM 2412 C C . ARG B 1 81 ? 18.646 1.944 53.716 1.00 28.32 59 ARG B C 1
ATOM 2413 O O . ARG B 1 81 ? 18.342 3.075 53.371 1.00 31.10 59 ARG B O 1
ATOM 2421 N N . ALA B 1 82 ? 18.340 0.859 53.016 1.00 26.93 60 ALA B N 1
ATOM 2422 C CA . ALA B 1 82 ? 17.609 0.948 51.755 1.00 25.78 60 ALA B CA 1
ATOM 2423 C C . ALA B 1 82 ? 16.136 1.258 51.949 1.00 24.68 60 ALA B C 1
ATOM 2424 O O . ALA B 1 82 ? 15.444 0.582 52.678 1.00 23.98 60 ALA B O 1
ATOM 2426 N N . LEU B 1 83 ? 15.702 2.313 51.296 1.00 22.82 61 LEU B N 1
ATOM 2427 C CA . LEU B 1 83 ? 14.328 2.779 51.327 1.00 22.65 61 LEU B CA 1
ATOM 2428 C C . LEU B 1 83 ? 13.751 2.462 49.955 1.00 21.98 61 LEU B C 1
ATOM 2429 O O . LEU B 1 83 ? 14.235 2.948 48.924 1.00 20.91 61 LEU B O 1
ATOM 2434 N N . CYS B 1 84 ? 12.730 1.641 49.932 1.00 22.29 62 CYS B N 1
ATOM 2435 C CA . CYS B 1 84 ? 12.206 1.123 48.668 1.00 24.01 62 CYS B CA 1
ATOM 2436 C C . CYS B 1 84 ? 10.825 1.630 48.312 1.00 22.94 62 CYS B C 1
ATOM 2437 O O . CYS B 1 84 ? 9.900 1.543 49.130 1.00 22.48 62 CYS B O 1
ATOM 2440 N N . GLY B 1 85 ? 10.698 2.129 47.085 1.00 20.93 63 GLY B N 1
ATOM 2441 C CA . GLY B 1 85 ? 9.448 2.560 46.536 1.00 19.57 63 GLY B CA 1
ATOM 2442 C C . GLY B 1 85 ? 9.160 4.053 46.754 1.00 19.36 63 GLY B C 1
ATOM 2443 O O . GLY B 1 85 ? 9.637 4.689 47.695 1.00 19.27 63 GLY B O 1
ATOM 2444 N N . ALA B 1 86 ? 8.265 4.563 45.945 1.00 18.68 64 ALA B N 1
ATOM 2445 C CA . ALA B 1 86 ? 7.994 5.978 45.934 1.00 17.47 64 ALA B CA 1
ATOM 2446 C C . ALA B 1 86 ? 7.345 6.496 47.227 1.00 17.46 64 ALA B C 1
ATOM 2447 O O . ALA B 1 86 ? 7.656 7.589 47.666 1.00 17.49 64 ALA B O 1
ATOM 2449 N N . THR B 1 87 ? 6.477 5.708 47.788 1.00 16.27 65 THR B N 1
ATOM 2450 C CA . THR B 1 87 ? 5.740 6.164 49.004 1.00 16.15 65 THR B CA 1
ATOM 2451 C C . THR B 1 87 ? 6.748 6.314 50.171 1.00 15.70 65 THR B C 1
ATOM 2452 O O . THR B 1 87 ? 6.832 7.388 50.774 1.00 16.81 65 THR B O 1
ATOM 2456 N N . ILE B 1 88 ? 7.484 5.251 50.477 1.00 15.41 66 ILE B N 1
ATOM 2457 C CA . ILE B 1 88 ? 8.408 5.252 51.595 1.00 16.08 66 ILE B CA 1
ATOM 2458 C C . ILE B 1 88 ? 9.470 6.345 51.437 1.00 15.71 66 ILE B C 1
ATOM 2459 O O . ILE B 1 88 ? 9.734 7.130 52.375 1.00 15.52 66 ILE B O 1
ATOM 2464 N N . ILE B 1 89 ? 9.992 6.479 50.216 1.00 15.51 67 ILE B N 1
ATOM 2465 C CA . ILE B 1 89 ? 10.992 7.463 50.024 1.00 15.27 67 ILE B CA 1
ATOM 2466 C C . ILE B 1 89 ? 10.467 8.886 50.157 1.00 15.48 67 ILE B C 1
ATOM 2467 O O . ILE B 1 89 ? 11.090 9.767 50.801 1.00 16.54 67 ILE B O 1
ATOM 2472 N N . SER B 1 90 ? 9.318 9.161 49.520 1.00 15.17 68 SER B N 1
ATOM 2473 C CA . SER B 1 90 ? 8.752 10.505 49.571 1.00 15.17 68 SER B CA 1
ATOM 2474 C C . SER B 1 90 ? 8.376 10.947 51.017 1.00 15.96 68 SER B C 1
ATOM 2475 O O . SER B 1 90 ? 8.531 12.122 51.366 1.00 16.08 68 SER B O 1
ATOM 2478 N N . GLU B 1 91 ? 7.917 10.009 51.824 1.00 16.09 69 GLU B N 1
ATOM 2479 C CA . GLU B 1 91 ? 7.564 10.313 53.232 1.00 16.91 69 GLU B CA 1
ATOM 2480 C C . GLU B 1 91 ? 8.847 10.623 54.004 1.00 16.81 69 GLU B C 1
ATOM 2481 O O . GLU B 1 91 ? 8.904 11.573 54.766 1.00 17.44 69 GLU B O 1
ATOM 2487 N N . TYR B 1 92 ? 9.850 9.791 53.782 1.00 16.47 70 TYR B N 1
ATOM 2488 C CA . TYR B 1 92 ? 11.175 9.964 54.402 1.00 16.98 70 TYR B CA 1
ATOM 2489 C C . TYR B 1 92 ? 11.781 11.332 54.071 1.00 16.78 70 TYR B C 1
ATOM 2490 O O . TYR B 1 92 ? 12.258 12.032 54.980 1.00 16.67 70 TYR B O 1
ATOM 2499 N N . LEU B 1 93 ? 11.722 11.703 52.787 1.00 16.84 71 LEU B N 1
ATOM 2500 C CA . LEU B 1 93 ? 12.187 13.014 52.367 1.00 17.75 71 LEU B CA 1
ATOM 2501 C C . LEU B 1 93 ? 11.400 14.172 52.969 1.00 18.12 71 LEU B C 1
ATOM 2502 O O . LEU B 1 93 ? 12.002 15.202 53.303 1.00 19.67 71 LEU B O 1
ATOM 2507 N N . ASP B 1 94 ? 10.086 14.034 53.165 1.00 17.98 72 ASP B N 1
ATOM 2508 C CA . ASP B 1 94 ? 9.343 15.051 53.872 1.00 19.39 72 ASP B CA 1
ATOM 2509 C C . ASP B 1 94 ? 9.835 15.185 55.319 1.00 19.36 72 ASP B C 1
ATOM 2510 O O . ASP B 1 94 ? 9.991 16.305 55.840 1.00 19.82 72 ASP B O 1
ATOM 2515 N N . GLU B 1 95 ? 10.081 14.048 55.944 1.00 19.00 73 GLU B N 1
ATOM 2516 C CA . GLU B 1 95 ? 10.461 13.997 57.375 1.00 21.15 73 GLU B CA 1
ATOM 2517 C C . GLU B 1 95 ? 11.863 14.520 57.695 1.00 21.02 73 GLU B C 1
ATOM 2518 O O . GLU B 1 95 ? 12.104 15.042 58.765 1.00 20.69 73 GLU B O 1
ATOM 2524 N N . THR B 1 96 ? 12.784 14.386 56.737 1.00 19.95 74 THR B N 1
ATOM 2525 C CA . THR B 1 96 ? 14.202 14.645 56.971 1.00 20.89 74 THR B CA 1
ATOM 2526 C C . THR B 1 96 ? 14.781 15.785 56.176 1.00 21.33 74 THR B C 1
ATOM 2527 O O . THR B 1 96 ? 15.945 16.123 56.390 1.00 21.54 74 THR B O 1
ATOM 2531 N N . SER B 1 97 ? 14.021 16.376 55.262 1.00 20.92 75 SER B N 1
ATOM 2532 C CA . SER B 1 97 ? 14.643 17.365 54.344 1.00 21.90 75 SER B CA 1
ATOM 2533 C C . SER B 1 97 ? 14.928 18.704 55.023 1.00 21.72 75 SER B C 1
ATOM 2534 O O . SER B 1 97 ? 15.789 19.438 54.580 1.00 21.82 75 SER B O 1
ATOM 2537 N N . GLY B 1 98 ? 14.253 19.009 56.126 1.00 22.08 76 GLY B N 1
ATOM 2538 C CA . GLY B 1 98 ? 14.570 20.175 56.964 1.00 23.17 76 GLY B CA 1
ATOM 2539 C C . GLY B 1 98 ? 14.731 21.482 56.220 1.00 23.37 76 GLY B C 1
ATOM 2540 O O . GLY B 1 98 ? 13.807 21.893 55.557 1.00 23.20 76 GLY B O 1
ATOM 2541 N N . ILE B 1 99 ? 15.922 22.093 56.272 1.00 24.74 77 ILE B N 1
ATOM 2542 C CA . ILE B 1 99 ? 16.166 23.364 55.607 1.00 25.63 77 ILE B CA 1
ATOM 2543 C C . ILE B 1 99 ? 16.017 23.311 54.068 1.00 25.28 77 ILE B C 1
ATOM 2544 O O . ILE B 1 99 ? 15.692 24.315 53.454 1.00 24.97 77 ILE B O 1
ATOM 2557 N N . LYS B 1 101 ? 13.639 21.873 52.409 1.00 23.51 79 LYS B N 1
ATOM 2558 C CA . LYS B 1 101 ? 12.206 22.062 52.036 1.00 24.42 79 LYS B CA 1
ATOM 2559 C C . LYS B 1 101 ? 11.557 23.364 52.500 1.00 25.59 79 LYS B C 1
ATOM 2560 O O . LYS B 1 101 ? 10.370 23.596 52.227 1.00 25.11 79 LYS B O 1
ATOM 2566 N N . ARG B 1 102 ? 12.331 24.218 53.183 1.00 28.09 80 ARG B N 1
ATOM 2567 C CA . ARG B 1 102 ? 11.828 25.452 53.777 1.00 28.66 80 ARG B CA 1
ATOM 2568 C C . ARG B 1 102 ? 11.192 26.311 52.705 1.00 30.16 80 ARG B C 1
ATOM 2569 O O . ARG B 1 102 ? 11.769 26.511 51.626 1.00 28.64 80 ARG B O 1
ATOM 2571 N N . ASP B 1 103 ? 9.974 26.774 52.961 1.00 32.25 81 ASP B N 1
ATOM 2572 C CA . ASP B 1 103 ? 9.274 27.656 51.997 1.00 34.95 81 ASP B CA 1
ATOM 2573 C C . ASP B 1 103 ? 8.901 26.992 50.682 1.00 31.24 81 ASP B C 1
ATOM 2574 O O . ASP B 1 103 ? 8.364 27.665 49.816 1.00 33.89 81 ASP B O 1
ATOM 2579 N N . ARG B 1 104 ? 9.131 25.689 50.505 1.00 27.34 82 ARG B N 1
ATOM 2580 C CA . ARG B 1 104 ? 8.806 25.039 49.248 1.00 25.65 82 ARG B CA 1
ATOM 2581 C C . ARG B 1 104 ? 8.316 23.616 49.483 1.00 24.24 82 ARG B C 1
ATOM 2582 O O . ARG B 1 104 ? 8.544 22.723 48.687 1.00 23.21 82 ARG B O 1
ATOM 2590 N N . ARG B 1 105 ? 7.568 23.428 50.538 1.00 24.30 83 ARG B N 1
ATOM 2591 C CA . ARG B 1 105 ? 7.155 22.107 50.960 1.00 25.35 83 ARG B CA 1
ATOM 2592 C C . ARG B 1 105 ? 6.134 21.469 49.989 1.00 22.79 83 ARG B C 1
ATOM 2593 O O . ARG B 1 105 ? 5.112 22.054 49.716 1.00 22.93 83 ARG B O 1
ATOM 2601 N N . LEU B 1 106 ? 6.381 20.239 49.586 1.00 19.53 84 LEU B N 1
ATOM 2602 C CA . LEU B 1 106 ? 5.557 19.527 48.619 1.00 20.24 84 LEU B CA 1
ATOM 2603 C C . LEU B 1 106 ? 4.448 18.611 49.228 1.00 21.07 84 LEU B C 1
ATOM 2604 O O . LEU B 1 106 ? 3.599 18.092 48.502 1.00 20.75 84 LEU B O 1
ATOM 2609 N N A LEU B 1 107 ? 4.529 18.376 50.555 0.50 21.43 85 LEU B N 1
ATOM 2610 N N B LEU B 1 107 ? 4.535 18.356 50.529 0.50 21.34 85 LEU B N 1
ATOM 2611 C CA A LEU B 1 107 ? 3.508 17.661 51.341 0.50 21.58 85 LEU B CA 1
ATOM 2612 C CA B LEU B 1 107 ? 3.472 17.665 51.221 0.50 21.38 85 LEU B CA 1
ATOM 2613 C C A LEU B 1 107 ? 3.006 18.515 52.513 0.50 23.56 85 LEU B C 1
ATOM 2614 C C B LEU B 1 107 ? 2.700 18.826 51.859 0.50 23.00 85 LEU B C 1
ATOM 2615 O O A LEU B 1 107 ? 3.745 18.769 53.463 0.50 24.21 85 LEU B O 1
ATOM 2616 O O B LEU B 1 107 ? 2.660 19.887 51.266 0.50 23.59 85 LEU B O 1
ATOM 2625 N N A ALA B 1 108 ? 1.742 18.902 52.471 0.50 25.08 86 ALA B N 1
ATOM 2626 N N B ALA B 1 108 ? 2.014 18.650 52.972 0.50 24.66 86 ALA B N 1
ATOM 2627 C CA A ALA B 1 108 ? 1.185 19.780 53.484 0.50 25.97 86 ALA B CA 1
ATOM 2628 C CA B ALA B 1 108 ? 1.295 19.762 53.592 0.50 25.72 86 ALA B CA 1
ATOM 2629 C C A ALA B 1 108 ? 1.283 19.362 54.981 0.50 27.30 86 ALA B C 1
ATOM 2630 C C B ALA B 1 108 ? 1.310 19.367 55.020 0.50 27.05 86 ALA B C 1
ATOM 2631 O O A ALA B 1 108 ? 1.757 18.281 55.322 0.50 28.93 86 ALA B O 1
ATOM 2632 O O B ALA B 1 108 ? 1.739 18.276 55.345 0.50 28.59 86 ALA B O 1
ATOM 2635 N N . GLU B 1 109 ? 0.880 20.268 55.865 1.00 28.10 87 GLU B N 1
ATOM 2636 C CA . GLU B 1 109 ? 0.802 19.988 57.307 1.00 30.40 87 GLU B CA 1
ATOM 2637 C C . GLU B 1 109 ? -0.576 19.396 57.705 1.00 29.10 87 GLU B C 1
ATOM 2638 O O . GLU B 1 109 ? -0.641 18.426 58.444 1.00 28.30 87 GLU B O 1
ATOM 2644 N N . ASP B 1 110 ? -1.648 19.948 57.152 1.00 27.79 88 ASP B N 1
ATOM 2645 C CA . ASP B 1 110 ? -3.007 19.537 57.479 1.00 27.31 88 ASP B CA 1
ATOM 2646 C C . ASP B 1 110 ? -3.295 18.072 57.075 1.00 24.89 88 ASP B C 1
ATOM 2647 O O . ASP B 1 110 ? -3.035 17.711 55.927 1.00 20.55 88 ASP B O 1
ATOM 2652 N N . PRO B 1 111 ? -3.838 17.248 57.994 1.00 24.05 89 PRO B N 1
ATOM 2653 C CA . PRO B 1 111 ? -4.036 15.828 57.675 1.00 23.53 89 PRO B CA 1
ATOM 2654 C C . PRO B 1 111 ? -4.921 15.561 56.466 1.00 22.21 89 PRO B C 1
ATOM 2655 O O . PRO B 1 111 ? -4.607 14.628 55.683 1.00 19.75 89 PRO B O 1
ATOM 2659 N N . PHE B 1 112 ? -5.963 16.351 56.265 1.00 22.16 90 PHE B N 1
ATOM 2660 C CA . PHE B 1 112 ? -6.826 16.128 55.101 1.00 22.37 90 PHE B CA 1
ATOM 2661 C C . PHE B 1 112 ? -6.148 16.527 53.791 1.00 21.18 90 PHE B C 1
ATOM 2662 O O . PHE B 1 112 ? -6.332 15.851 52.799 1.00 21.90 90 PHE B O 1
ATOM 2670 N N . GLN B 1 113 ? -5.371 17.602 53.796 1.00 20.15 91 GLN B N 1
ATOM 2671 C CA A GLN B 1 113 ? -4.615 17.977 52.602 0.50 20.61 91 GLN B CA 1
ATOM 2672 C CA B GLN B 1 113 ? -4.603 17.997 52.604 0.50 20.70 91 GLN B CA 1
ATOM 2673 C C . GLN B 1 113 ? -3.546 16.929 52.318 1.00 19.55 91 GLN B C 1
ATOM 2674 O O . GLN B 1 113 ? -3.332 16.545 51.157 1.00 19.88 91 GLN B O 1
ATOM 2685 N N . ARG B 1 114 ? -2.875 16.449 53.363 1.00 19.09 92 ARG B N 1
ATOM 2686 C CA . ARG B 1 114 ? -1.893 15.367 53.178 1.00 19.86 92 ARG B CA 1
ATOM 2687 C C . ARG B 1 114 ? -2.554 14.138 52.545 1.00 18.92 92 ARG B C 1
ATOM 2688 O O . ARG B 1 114 ? -1.953 13.520 51.675 1.00 17.37 92 ARG B O 1
ATOM 2696 N N . ALA B 1 115 ? -3.734 13.739 53.100 1.00 18.73 93 ALA B N 1
ATOM 2697 C CA . ALA B 1 115 ? -4.501 12.601 52.575 1.00 19.08 93 ALA B CA 1
ATOM 2698 C C . ALA B 1 115 ? -4.800 12.767 51.065 1.00 19.62 93 ALA B C 1
ATOM 2699 O O . ALA B 1 115 ? -4.659 11.822 50.276 1.00 18.30 93 ALA B O 1
ATOM 2701 N N . GLU B 1 116 ? -5.173 13.965 50.652 1.00 19.65 94 GLU B N 1
ATOM 2702 C CA . GLU B 1 116 ? -5.455 14.204 49.217 1.00 19.33 94 GLU B CA 1
ATOM 2703 C C . GLU B 1 116 ? -4.214 14.179 48.325 1.00 18.85 94 GLU B C 1
ATOM 2704 O O . GLU B 1 116 ? -4.271 13.621 47.245 1.00 18.51 94 GLU B O 1
ATOM 2710 N N . ILE B 1 117 ? -3.101 14.711 48.809 1.00 17.40 95 ILE B N 1
ATOM 2711 C CA . ILE B 1 117 ? -1.815 14.641 48.090 1.00 16.21 95 ILE B CA 1
ATOM 2712 C C . ILE B 1 117 ? -1.403 13.179 47.918 1.00 15.31 95 ILE B C 1
ATOM 2713 O O . ILE B 1 117 ? -1.117 12.726 46.801 1.00 13.74 95 ILE B O 1
ATOM 2718 N N . ARG B 1 118 ? -1.513 12.405 48.983 1.00 15.00 96 ARG B N 1
ATOM 2719 C CA . ARG B 1 118 ? -1.225 10.960 48.916 1.00 15.11 96 ARG B CA 1
ATOM 2720 C C . ARG B 1 118 ? -2.167 10.249 47.931 1.00 14.55 96 ARG B C 1
ATOM 2721 O O . ARG B 1 118 ? -1.766 9.295 47.252 1.00 13.74 96 ARG B O 1
ATOM 2729 N N . ARG B 1 119 ? -3.466 10.582 47.999 1.00 15.09 97 ARG B N 1
ATOM 2730 C CA . ARG B 1 119 ? -4.458 9.864 47.189 1.00 15.44 97 ARG B CA 1
ATOM 2731 C C . ARG B 1 119 ? -4.091 10.025 45.698 1.00 15.01 97 ARG B C 1
ATOM 2732 O O . ARG B 1 119 ? -4.125 9.080 44.895 1.00 15.94 97 ARG B O 1
ATOM 2740 N N . LEU B 1 120 ? -3.724 11.244 45.343 1.00 15.89 98 LEU B N 1
ATOM 2741 C CA . LEU B 1 120 ? -3.302 11.513 43.922 1.00 15.94 98 LEU B CA 1
ATOM 2742 C C . LEU B 1 120 ? -1.961 10.883 43.548 1.00 16.01 98 LEU B C 1
ATOM 2743 O O . LEU B 1 120 ? -1.788 10.379 42.422 1.00 14.86 98 LEU B O 1
ATOM 2748 N N . THR B 1 121 ? -1.008 10.863 44.484 1.00 16.04 99 THR B N 1
ATOM 2749 C CA . THR B 1 121 ? 0.250 10.137 44.261 1.00 14.78 99 THR B CA 1
ATOM 2750 C C . THR B 1 121 ? -0.019 8.647 43.975 1.00 15.02 99 THR B C 1
ATOM 2751 O O . THR B 1 121 ? 0.516 8.091 43.015 1.00 15.92 99 THR B O 1
ATOM 2755 N N . GLU B 1 122 ? -0.924 8.038 44.758 1.00 14.79 100 GLU B N 1
ATOM 2756 C CA . GLU B 1 122 ? -1.288 6.636 44.563 1.00 15.52 100 GLU B CA 1
ATOM 2757 C C . GLU B 1 122 ? -2.056 6.418 43.266 1.00 14.99 100 GLU B C 1
ATOM 2758 O O . GLU B 1 122 ? -1.834 5.394 42.581 1.00 15.93 100 GLU B O 1
ATOM 2764 N N . TRP B 1 123 ? -2.888 7.379 42.883 1.00 14.35 101 TRP B N 1
ATOM 2765 C CA . TRP B 1 123 ? -3.647 7.278 41.645 1.00 14.10 101 TRP B CA 1
ATOM 2766 C C . TRP B 1 123 ? -2.659 7.105 40.478 1.00 13.62 101 TRP B C 1
ATOM 2767 O O . TRP B 1 123 ? -2.774 6.181 39.670 1.00 13.97 101 TRP B O 1
ATOM 2778 N N . PHE B 1 124 ? -1.744 8.026 40.398 1.00 14.01 102 PHE B N 1
ATOM 2779 C CA . PHE B 1 124 ? -0.809 8.042 39.238 1.00 14.22 102 PHE B CA 1
ATOM 2780 C C . PHE B 1 124 ? 0.272 6.975 39.333 1.00 15.77 102 PHE B C 1
ATOM 2781 O O . PHE B 1 124 ? 0.651 6.382 38.288 1.00 15.69 102 PHE B O 1
ATOM 2789 N N . LEU B 1 125 ? 0.772 6.673 40.521 1.00 14.97 103 LEU B N 1
ATOM 2790 C CA . LEU B 1 125 ? 1.874 5.716 40.638 1.00 16.15 103 LEU B CA 1
ATOM 2791 C C . LEU B 1 125 ? 1.496 4.272 40.947 1.00 17.90 103 LEU B C 1
ATOM 2792 O O . LEU B 1 125 ? 2.332 3.351 40.757 1.00 20.02 103 LEU B O 1
ATOM 2797 N N . GLN B 1 126 ? 0.231 4.049 41.293 1.00 16.07 104 GLN B N 1
ATOM 2798 C CA . GLN B 1 126 ? -0.265 2.716 41.455 1.00 16.85 104 GLN B CA 1
ATOM 2799 C C . GLN B 1 126 ? -1.387 2.383 40.478 1.00 17.28 104 GLN B C 1
ATOM 2800 O O . GLN B 1 126 ? -1.300 1.358 39.809 1.00 17.16 104 GLN B O 1
ATOM 2806 N N . LYS B 1 127 ? -2.495 3.140 40.498 1.00 18.08 105 LYS B N 1
ATOM 2807 C CA . LYS B 1 127 ? -3.614 2.802 39.612 1.00 18.28 105 LYS B CA 1
ATOM 2808 C C . LYS B 1 127 ? -3.239 2.939 38.125 1.00 17.97 105 LYS B C 1
ATOM 2809 O O . LYS B 1 127 ? -3.358 1.984 37.361 1.00 18.60 105 LYS B O 1
ATOM 2823 N N . GLU B 1 129 ? -0.414 3.178 36.912 1.00 17.49 107 GLU B N 1
ATOM 2824 C CA . GLU B 1 129 ? 0.759 2.316 36.641 1.00 18.10 107 GLU B CA 1
ATOM 2825 C C . GLU B 1 129 ? 0.335 0.872 36.269 1.00 17.82 107 GLU B C 1
ATOM 2826 O O . GLU B 1 129 ? 0.803 0.288 35.307 1.00 16.95 107 GLU B O 1
ATOM 2832 N N . ALA B 1 130 ? -0.649 0.362 36.999 1.00 16.67 108 ALA B N 1
ATOM 2833 C CA . ALA B 1 130 ? -1.185 -0.980 36.723 1.00 17.44 108 ALA B CA 1
ATOM 2834 C C . ALA B 1 130 ? -2.049 -1.032 35.488 1.00 18.40 108 ALA B C 1
ATOM 2835 O O . ALA B 1 130 ? -1.950 -2.002 34.689 1.00 19.75 108 ALA B O 1
ATOM 2837 N N . ASP B 1 131 ? -2.854 0.013 35.285 1.00 17.68 109 ASP B N 1
ATOM 2838 C CA . ASP B 1 131 ? -3.846 0.022 34.200 1.00 18.88 109 ASP B CA 1
ATOM 2839 C C . ASP B 1 131 ? -3.159 0.263 32.870 1.00 18.95 109 ASP B C 1
ATOM 2840 O O . ASP B 1 131 ? -3.583 -0.216 31.846 1.00 20.89 109 ASP B O 1
ATOM 2845 N N . VAL B 1 132 ? -2.086 1.030 32.906 1.00 17.83 110 VAL B N 1
ATOM 2846 C CA . VAL B 1 132 ? -1.443 1.516 31.664 1.00 17.52 110 VAL B CA 1
ATOM 2847 C C . VAL B 1 132 ? 0.096 1.341 31.628 1.00 18.90 110 VAL B C 1
ATOM 2848 O O . VAL B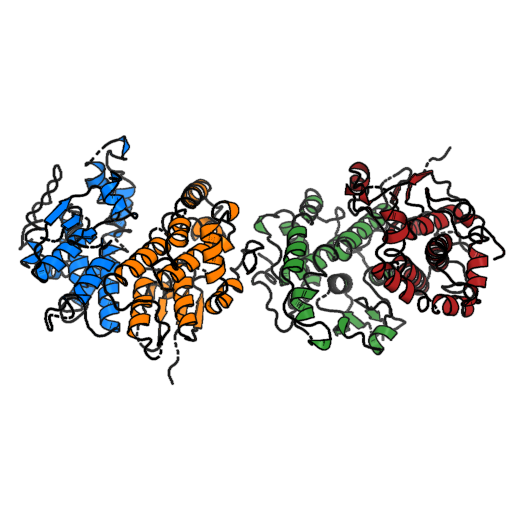 1 132 ? 0.641 0.614 30.781 1.00 18.29 110 VAL B O 1
ATOM 2852 N N . THR B 1 133 ? 0.803 2.015 32.532 1.00 18.84 111 THR B N 1
ATOM 2853 C CA . THR B 1 133 ? 2.190 2.325 32.267 1.00 19.69 111 THR B CA 1
ATOM 2854 C C . THR B 1 133 ? 3.091 1.123 32.391 1.00 20.55 111 THR B C 1
ATOM 2855 O O . THR B 1 133 ? 3.956 0.867 31.527 1.00 18.45 111 THR B O 1
ATOM 2859 N N . ARG B 1 134 ? 2.953 0.361 33.465 1.00 20.08 112 ARG B N 1
ATOM 2860 C CA . ARG B 1 134 ? 3.807 -0.828 33.634 1.00 22.02 112 ARG B CA 1
ATOM 2861 C C . ARG B 1 134 ? 3.682 -1.873 32.484 1.00 23.62 112 ARG B C 1
ATOM 2862 O O . ARG B 1 134 ? 4.707 -2.249 31.858 1.00 23.25 112 ARG B O 1
ATOM 2870 N N . PRO B 1 135 ? 2.454 -2.294 32.138 1.00 23.55 113 PRO B N 1
ATOM 2871 C CA . PRO B 1 135 ? 2.389 -3.229 31.005 1.00 24.93 113 PRO B CA 1
ATOM 2872 C C . PRO B 1 135 ? 2.859 -2.663 29.641 1.00 23.30 113 PRO B C 1
ATOM 2873 O O . PRO B 1 135 ? 3.460 -3.377 28.831 1.00 24.50 113 PRO B O 1
ATOM 2877 N N A LEU B 1 136 ? 2.621 -1.384 29.413 0.50 22.19 114 LEU B N 1
ATOM 2878 N N B LEU B 1 136 ? 2.614 -1.382 29.413 0.50 22.47 114 LEU B N 1
ATOM 2879 C CA A LEU B 1 136 ? 3.001 -0.770 28.152 0.50 22.30 114 LEU B CA 1
ATOM 2880 C CA B LEU B 1 136 ? 2.979 -0.753 28.146 0.50 22.82 114 LEU B CA 1
ATOM 2881 C C A LEU B 1 136 ? 4.509 -0.659 28.037 0.50 22.81 114 LEU B C 1
ATOM 2882 C C B LEU B 1 136 ? 4.495 -0.649 28.035 0.50 23.07 114 LEU B C 1
ATOM 2883 O O A LEU B 1 136 ? 5.105 -0.989 26.983 0.50 23.15 114 LEU B O 1
ATOM 2884 O O B LEU B 1 136 ? 5.085 -0.999 26.984 0.50 23.31 114 LEU B O 1
ATOM 2893 N N . VAL B 1 137 ? 5.143 -0.204 29.114 1.00 22.18 115 VAL B N 1
ATOM 2894 C CA . VAL B 1 137 ? 6.630 -0.114 29.143 1.00 23.66 115 VAL B CA 1
ATOM 2895 C C . VAL B 1 137 ? 7.246 -1.521 28.944 1.00 24.34 115 VAL B C 1
ATOM 2896 O O . VAL B 1 137 ? 8.266 -1.718 28.255 1.00 23.82 115 VAL B O 1
ATOM 2900 N N . ARG B 1 138 ? 6.670 -2.507 29.596 1.00 23.49 116 ARG B N 1
ATOM 2901 C CA . ARG B 1 138 ? 7.226 -3.856 29.486 1.00 26.39 116 ARG B CA 1
ATOM 2902 C C . ARG B 1 138 ? 7.182 -4.341 28.046 1.00 28.75 116 ARG B C 1
ATOM 2903 O O . ARG B 1 138 ? 8.170 -4.884 27.531 1.00 29.64 116 ARG B O 1
ATOM 2911 N N . GLU B 1 139 ? 6.073 -4.130 27.373 1.00 27.65 117 GLU B N 1
ATOM 2912 C CA . GLU B 1 139 ? 5.946 -4.568 25.995 1.00 31.71 117 GLU B CA 1
ATOM 2913 C C . GLU B 1 139 ? 6.818 -3.763 25.018 1.00 31.96 117 GLU B C 1
ATOM 2914 O O . GLU B 1 139 ? 7.458 -4.347 24.144 1.00 34.18 117 GLU B O 1
ATOM 2920 N N . ARG B 1 140 ? 6.877 -2.446 25.209 1.00 30.99 118 ARG B N 1
ATOM 2921 C CA . ARG B 1 140 ? 7.635 -1.564 24.303 1.00 34.33 118 ARG B CA 1
ATOM 2922 C C . ARG B 1 140 ? 9.100 -1.370 24.603 1.00 35.91 118 ARG B C 1
ATOM 2923 O O . ARG B 1 140 ? 9.880 -1.072 23.713 1.00 42.56 118 ARG B O 1
ATOM 2931 N N . ILE B 1 141 ? 9.491 -1.457 25.848 1.00 37.22 119 ILE B N 1
ATOM 2932 C CA . ILE B 1 141 ? 10.879 -1.177 26.237 1.00 41.58 119 ILE B CA 1
ATOM 2933 C C . ILE B 1 141 ? 11.499 -2.586 26.520 1.00 43.80 119 ILE B C 1
ATOM 2934 O O . ILE B 1 141 ? 12.376 -3.131 25.786 1.00 44.60 119 ILE B O 1
ATOM 2939 N N . PHE B 1 142 ? 10.994 -3.199 27.576 1.00 42.44 120 PHE B N 1
ATOM 2940 C CA . PHE B 1 142 ? 11.736 -4.282 28.218 1.00 43.33 120 PHE B CA 1
ATOM 2941 C C . PHE B 1 142 ? 11.808 -5.572 27.398 1.00 46.70 120 PHE B C 1
ATOM 2942 O O . PHE B 1 142 ? 12.857 -6.239 27.377 1.00 49.22 120 PHE B O 1
ATOM 2950 N N . LYS B 1 143 ? 10.725 -5.923 26.715 1.00 45.78 121 LYS B N 1
ATOM 2951 C CA . LYS B 1 143 ? 10.695 -7.129 25.857 1.00 48.88 121 LYS B CA 1
ATOM 2952 C C . LYS B 1 143 ? 11.616 -7.077 24.625 1.00 53.20 121 LYS B C 1
ATOM 2953 O O . LYS B 1 143 ? 11.869 -8.118 23.976 1.00 54.29 121 LYS B O 1
ATOM 2959 N N . LEU B 1 144 ? 12.082 -5.877 24.284 1.00 56.25 122 LEU B N 1
ATOM 2960 C CA . LEU B 1 144 ? 13.099 -5.704 23.233 1.00 60.58 122 LEU B CA 1
ATOM 2961 C C . LEU B 1 144 ? 14.481 -5.951 23.797 1.00 58.91 122 LEU B C 1
ATOM 2962 O O . LEU B 1 144 ? 15.306 -6.627 23.192 1.00 59.52 122 LEU B O 1
ATOM 2967 N N . GLN B 1 145 ? 14.728 -5.371 24.959 1.00 55.02 123 GLN B N 1
ATOM 2968 C CA . GLN B 1 145 ? 16.013 -5.468 25.611 1.00 55.30 123 GLN B CA 1
ATOM 2969 C C . GLN B 1 145 ? 16.284 -6.891 26.167 1.00 55.13 123 GLN B C 1
ATOM 2970 O O . GLN B 1 145 ? 17.422 -7.292 26.301 1.00 55.36 123 GLN B O 1
ATOM 2984 N N . THR B 1 147 ? 16.515 -10.979 26.490 1.00 60.95 125 THR B N 1
ATOM 2985 C CA . THR B 1 147 ? 16.796 -12.180 25.693 1.00 62.54 125 THR B CA 1
ATOM 2986 C C . THR B 1 147 ? 15.590 -13.126 25.756 1.00 64.93 125 THR B C 1
ATOM 2987 O O . THR B 1 147 ? 14.764 -13.011 26.676 1.00 61.86 125 THR B O 1
ATOM 2991 N N . PRO B 1 148 ? 15.483 -14.064 24.787 1.00 67.39 126 PRO B N 1
ATOM 2992 C CA . PRO B 1 148 ? 14.390 -15.043 24.829 1.00 69.52 126 PRO B CA 1
ATOM 2993 C C . PRO B 1 148 ? 14.269 -15.741 26.185 1.00 69.13 126 PRO B C 1
ATOM 2994 O O . PRO B 1 148 ? 13.167 -15.853 26.715 1.00 68.48 126 PRO B O 1
ATOM 2998 N N . ASP B 1 149 ? 15.403 -16.167 26.744 1.00 73.68 127 ASP B N 1
ATOM 2999 C CA . ASP B 1 149 ? 15.444 -16.828 28.063 1.00 74.29 127 ASP B CA 1
ATOM 3000 C C . ASP B 1 149 ? 14.932 -15.956 29.216 1.00 74.48 127 ASP B C 1
ATOM 3001 O O . ASP B 1 149 ? 14.357 -16.479 30.172 1.00 74.63 127 ASP B O 1
ATOM 3003 N N . GLN B 1 150 ? 15.137 -14.639 29.115 1.00 71.47 128 GLN B N 1
ATOM 3004 C CA . GLN B 1 150 ? 14.647 -13.686 30.127 1.00 68.23 128 GLN B CA 1
ATOM 3005 C C . GLN B 1 150 ? 13.149 -13.362 30.009 1.00 64.10 128 GLN B C 1
ATOM 3006 O O . GLN B 1 150 ? 12.600 -12.689 30.888 1.00 61.00 128 GLN B O 1
ATOM 3012 N N . GLY B 1 151 ? 12.504 -13.814 28.927 1.00 58.01 129 GLY B N 1
ATOM 3013 C CA . GLY B 1 151 ? 11.084 -13.505 28.660 1.00 54.55 129 GLY B CA 1
ATOM 3014 C C . GLY B 1 151 ? 10.866 -12.619 27.438 1.00 51.78 129 GLY B C 1
ATOM 3015 O O . GLY B 1 151 ? 9.744 -12.182 27.167 1.00 47.76 129 GLY B O 1
ATOM 3016 N N . GLY B 1 152 ? 11.938 -12.370 26.685 1.00 51.47 130 GLY B N 1
ATOM 3017 C CA . GLY B 1 152 ? 11.917 -11.437 25.555 1.00 50.43 130 GLY B CA 1
ATOM 3018 C C . GLY B 1 152 ? 11.123 -11.942 24.370 1.00 52.08 130 GLY B C 1
ATOM 3019 O O . GLY B 1 152 ? 10.891 -13.134 24.229 1.00 52.36 130 GLY B O 1
ATOM 3020 N N . GLY B 1 153 ? 10.706 -11.008 23.526 1.00 51.05 131 GLY B N 1
ATOM 3021 C CA . GLY B 1 153 ? 10.086 -11.323 22.251 1.00 53.11 131 GLY B CA 1
ATOM 3022 C C . GLY B 1 153 ? 9.449 -10.087 21.639 1.00 52.82 131 GLY B C 1
ATOM 3023 O O . GLY B 1 153 ? 9.761 -8.934 22.011 1.00 52.19 131 GLY B O 1
ATOM 3024 N N . ALA B 1 154 ? 8.564 -10.316 20.674 1.00 53.18 132 ALA B N 1
ATOM 3025 C CA . ALA B 1 154 ? 7.832 -9.214 20.051 1.00 51.92 132 ALA B CA 1
ATOM 3026 C C . ALA B 1 154 ? 6.794 -8.679 21.056 1.00 47.98 132 ALA B C 1
ATOM 3027 O O . ALA B 1 154 ? 6.302 -9.444 21.901 1.00 48.51 132 ALA B O 1
ATOM 3029 N N . PRO B 1 155 ? 6.487 -7.375 20.999 1.00 46.98 133 PRO B N 1
ATOM 3030 C CA . PRO B 1 155 ? 5.433 -6.864 21.892 1.00 46.01 133 PRO B CA 1
ATOM 3031 C C . PRO B 1 155 ? 4.134 -7.649 21.722 1.00 46.12 133 PRO B C 1
ATOM 3032 O O . PRO B 1 155 ? 3.756 -7.973 20.600 1.00 50.35 133 PRO B O 1
ATOM 3036 N N . ASP B 1 156 ? 3.452 -7.927 22.830 1.00 45.02 134 ASP B N 1
ATOM 3037 C CA . ASP B 1 156 ? 2.167 -8.629 22.811 1.00 42.33 134 ASP B CA 1
ATOM 3038 C C . ASP B 1 156 ? 1.062 -7.639 22.408 1.00 40.91 134 ASP B C 1
ATOM 3039 O O . ASP B 1 156 ? 0.772 -6.683 23.156 1.00 36.79 134 ASP B O 1
ATOM 3044 N N . SER B 1 157 ? 0.451 -7.837 21.232 1.00 38.60 135 SER B N 1
ATOM 3045 C CA . SER B 1 157 ? -0.508 -6.860 20.714 1.00 39.10 135 SER B CA 1
ATOM 3046 C C . SER B 1 157 ? -1.733 -6.705 21.632 1.00 37.16 135 SER B C 1
ATOM 3047 O O . SER B 1 157 ? -2.279 -5.607 21.736 1.00 37.00 135 SER B O 1
ATOM 3050 N N . LYS B 1 158 ? -2.130 -7.781 22.310 1.00 36.68 136 LYS B N 1
ATOM 3051 C CA . LYS B 1 158 ? -3.323 -7.756 23.150 1.00 37.40 136 LYS B CA 1
ATOM 3052 C C . LYS B 1 158 ? -3.078 -6.922 24.426 1.00 35.25 136 LYS B C 1
ATOM 3053 O O . LYS B 1 158 ? -3.921 -6.108 24.818 1.00 32.39 136 LYS B O 1
ATOM 3059 N N . ILE B 1 159 ? -1.915 -7.106 25.034 1.00 32.68 137 ILE B N 1
ATOM 3060 C CA . ILE B 1 159 ? -1.526 -6.255 26.168 1.00 32.42 137 ILE B CA 1
ATOM 3061 C C . ILE B 1 159 ? -1.373 -4.781 25.740 1.00 30.18 137 ILE B C 1
ATOM 3062 O O . ILE B 1 159 ? -1.854 -3.882 26.436 1.00 28.48 137 ILE B O 1
ATOM 3067 N N . LEU B 1 160 ? -0.750 -4.515 24.587 1.00 29.88 138 LEU B N 1
ATOM 3068 C CA . LEU B 1 160 ? -0.685 -3.127 24.096 1.00 29.88 138 LEU B CA 1
ATOM 3069 C C . LEU B 1 160 ? -2.057 -2.525 23.958 1.00 29.21 138 LEU B C 1
ATOM 3070 O O . LEU B 1 160 ? -2.288 -1.385 24.331 1.00 27.12 138 LEU B O 1
ATOM 3075 N N . ARG B 1 161 ? -2.971 -3.274 23.358 1.00 30.73 139 ARG B N 1
ATOM 3076 C CA . ARG B 1 161 ? -4.297 -2.736 23.123 1.00 32.31 139 ARG B CA 1
ATOM 3077 C C . ARG B 1 161 ? -5.036 -2.412 24.405 1.00 28.58 139 ARG B C 1
ATOM 3078 O O . ARG B 1 161 ? -5.661 -1.386 24.488 1.00 27.92 139 ARG B O 1
ATOM 3086 N N . THR B 1 162 ? -4.978 -3.319 25.365 1.00 26.79 140 THR B N 1
ATOM 3087 C CA . THR B 1 162 ? -5.647 -3.145 26.644 1.00 28.58 140 THR B CA 1
ATOM 3088 C C . THR B 1 162 ? -5.069 -1.907 27.334 1.00 26.88 140 THR B C 1
ATOM 3089 O O . THR B 1 162 ? -5.827 -1.048 27.793 1.00 26.95 140 THR B O 1
ATOM 3093 N N . SER B 1 163 ? -3.741 -1.838 27.427 1.00 24.14 141 SER B N 1
ATOM 3094 C CA . SER B 1 163 ? -3.103 -0.728 28.123 1.00 24.03 141 SER B CA 1
ATOM 3095 C C . SER B 1 163 ? -3.428 0.610 27.489 1.00 23.67 141 SER B C 1
ATOM 3096 O O . SER B 1 163 ? -3.765 1.563 28.157 1.00 22.94 141 SER B O 1
ATOM 3099 N N . ARG B 1 164 ? -3.333 0.669 26.166 1.00 24.30 142 ARG B N 1
ATOM 3100 C CA . ARG B 1 164 ? -3.714 1.871 25.425 1.00 24.83 142 ARG B CA 1
ATOM 3101 C C . ARG B 1 164 ? -5.165 2.272 25.631 1.00 25.62 142 ARG B C 1
ATOM 3102 O O . ARG B 1 164 ? -5.461 3.468 25.708 1.00 25.19 142 ARG B O 1
ATOM 3110 N N . SER B 1 165 ? -6.077 1.308 25.629 1.00 26.25 143 SER B N 1
ATOM 3111 C CA . SER B 1 165 ? -7.494 1.628 25.805 1.00 28.76 143 SER B CA 1
ATOM 3112 C C . SER B 1 165 ? -7.759 2.251 27.188 1.00 27.07 143 SER B C 1
ATOM 3113 O O . SER B 1 165 ? -8.801 2.889 27.380 1.00 28.31 143 SER B O 1
ATOM 3116 N N . ASN B 1 166 ? -6.849 2.059 28.147 1.00 24.32 144 ASN B N 1
ATOM 3117 C CA . ASN B 1 166 ? -7.050 2.607 29.505 1.00 21.25 144 ASN B CA 1
ATOM 3118 C C . ASN B 1 166 ? -6.510 4.035 29.690 1.00 19.88 144 ASN B C 1
ATOM 3119 O O . ASN B 1 166 ? -6.727 4.666 30.735 1.00 19.64 144 ASN B O 1
ATOM 3124 N N . ILE B 1 167 ? -5.773 4.529 28.693 1.00 19.94 145 ILE B N 1
ATOM 3125 C CA . ILE B 1 167 ? -5.133 5.819 28.780 1.00 19.54 145 ILE B CA 1
ATOM 3126 C C . ILE B 1 167 ? -6.144 6.932 28.877 1.00 18.12 145 ILE B C 1
ATOM 3127 O O . ILE B 1 167 ? -5.980 7.837 29.700 1.00 17.55 145 ILE B O 1
ATOM 3132 N N . ARG B 1 168 ? -7.188 6.884 28.073 1.00 18.80 146 ARG B N 1
ATOM 3133 C CA . ARG B 1 168 ? -8.069 8.021 28.002 1.00 19.53 146 ARG B CA 1
ATOM 3134 C C . ARG B 1 168 ? -8.744 8.349 29.355 1.00 20.39 146 ARG B C 1
ATOM 3135 O O . ARG B 1 168 ? -8.848 9.508 29.732 1.00 17.14 146 ARG B O 1
ATOM 3143 N N . GLN B 1 169 ? -9.165 7.318 30.053 1.00 21.17 147 GLN B N 1
ATOM 3144 C CA . GLN B 1 169 ? -9.799 7.546 31.351 1.00 23.59 147 GLN B CA 1
ATOM 3145 C C . GLN B 1 169 ? -8.888 8.332 32.310 1.00 20.22 147 GLN B C 1
ATOM 3146 O O . GLN B 1 169 ? -9.338 9.240 32.993 1.00 19.60 147 GLN B O 1
ATOM 3152 N N . HIS B 1 170 ? -7.616 7.950 32.342 1.00 18.40 148 HIS B N 1
ATOM 3153 C CA . HIS B 1 170 ? -6.596 8.626 33.119 1.00 17.77 148 HIS B CA 1
ATOM 3154 C C . HIS B 1 170 ? -6.296 10.046 32.701 1.00 17.88 148 HIS B C 1
ATOM 3155 O O . HIS B 1 170 ? -6.252 10.917 33.538 1.00 18.27 148 HIS B O 1
ATOM 3170 N N . LYS B 1 172 ? -8.419 11.930 31.051 1.00 16.64 150 LYS B N 1
ATOM 3171 C CA . LYS B 1 172 ? -9.629 12.670 31.318 1.00 17.57 150 LYS B CA 1
ATOM 3172 C C . LYS B 1 172 ? -9.754 13.035 32.818 1.00 17.24 150 LYS B C 1
ATOM 3173 O O . LYS B 1 172 ? -10.216 14.123 33.154 1.00 17.54 150 LYS B O 1
ATOM 3179 N N . TYR B 1 173 ? -9.273 12.157 33.675 1.00 16.81 151 TYR B N 1
ATOM 3180 C CA . TYR B 1 173 ? -9.321 12.430 35.130 1.00 17.12 151 TYR B CA 1
ATOM 3181 C C . TYR B 1 173 ? -8.353 13.554 35.419 1.00 16.99 151 TYR B C 1
ATOM 3182 O O . TYR B 1 173 ? -8.642 14.509 36.132 1.00 15.90 151 TYR B O 1
ATOM 3191 N N . LEU B 1 174 ? -7.169 13.449 34.825 1.00 15.09 152 LEU B N 1
ATOM 3192 C CA . LEU B 1 174 ? -6.173 14.508 34.945 1.00 16.27 152 LEU B CA 1
ATOM 3193 C C . LEU B 1 174 ? -6.655 15.878 34.425 1.00 16.49 152 LEU B C 1
ATOM 3194 O O . LEU B 1 174 ? -6.419 16.891 35.047 1.00 15.50 152 LEU B O 1
ATOM 3199 N N . SER B 1 175 ? -7.255 15.879 33.232 1.00 16.59 153 SER B N 1
ATOM 3200 C CA . SER B 1 175 ? -7.893 17.103 32.697 1.00 17.41 153 SER B CA 1
ATOM 3201 C C . SER B 1 175 ? -8.923 17.656 33.684 1.00 17.98 153 SER B C 1
ATOM 3202 O O . SER B 1 175 ? -9.017 18.874 33.863 1.00 18.57 153 SER B O 1
ATOM 3205 N N . TRP B 1 176 ? -9.701 16.771 34.265 1.00 18.57 154 TRP B N 1
ATOM 3206 C CA . TRP B 1 176 ? -10.732 17.222 35.206 1.00 19.41 154 TRP B CA 1
ATOM 3207 C C . TRP B 1 176 ? -10.092 17.889 36.433 1.00 19.25 154 TRP B C 1
ATOM 3208 O O . TRP B 1 176 ? -10.539 18.994 36.863 1.00 21.38 154 TRP B O 1
ATOM 3219 N N . LEU B 1 177 ? -9.094 17.240 37.000 1.00 18.17 155 LEU B N 1
ATOM 3220 C CA . LEU B 1 177 ? -8.370 17.765 38.159 1.00 18.86 155 LEU B CA 1
ATOM 3221 C C . LEU B 1 177 ? -7.734 19.105 37.821 1.00 19.42 155 LEU B C 1
ATOM 3222 O O . LEU B 1 177 ? -7.877 20.077 38.549 1.00 19.70 155 LEU B O 1
ATOM 3227 N N . ALA B 1 178 ? -7.044 19.152 36.697 1.00 18.79 156 ALA B N 1
ATOM 3228 C CA . ALA B 1 178 ? -6.312 20.330 36.297 1.00 20.00 156 ALA B CA 1
ATOM 3229 C C . ALA B 1 178 ? -7.214 21.508 35.992 1.00 21.25 156 ALA B C 1
ATOM 3230 O O . ALA B 1 178 ? -6.840 22.661 36.193 1.00 22.87 156 ALA B O 1
ATOM 3232 N N . GLY B 1 179 ? -8.393 21.234 35.456 1.00 22.25 157 GLY B N 1
ATOM 3233 C CA . GLY B 1 179 ? -9.338 22.268 35.085 1.00 23.72 157 GLY B CA 1
ATOM 3234 C C . GLY B 1 179 ? -10.169 22.750 36.251 1.00 25.53 157 GLY B C 1
ATOM 3235 O O . GLY B 1 179 ? -10.807 23.764 36.131 1.00 28.54 157 GLY B O 1
ATOM 3236 N N . SER B 1 180 ? -10.152 22.060 37.372 1.00 25.01 158 SER B N 1
ATOM 3237 C CA . SER B 1 180 ? -11.030 22.411 38.474 1.00 25.54 158 SER B CA 1
ATOM 3238 C C . SER B 1 180 ? -10.329 22.966 39.731 1.00 25.54 158 SER B C 1
ATOM 3239 O O . SER B 1 180 ? -10.999 23.367 40.702 1.00 24.33 158 SER B O 1
ATOM 3242 N N . ARG B 1 181 ? -9.006 22.906 39.738 1.00 22.68 159 ARG B N 1
ATOM 3243 C CA . ARG B 1 181 ? -8.145 23.335 40.838 1.00 24.04 159 ARG B CA 1
ATOM 3244 C C . ARG B 1 181 ? -6.874 24.007 40.294 1.00 22.36 159 ARG B C 1
ATOM 3245 O O . ARG B 1 181 ? -6.463 23.716 39.147 1.00 22.62 159 ARG B O 1
ATOM 3253 N N . PRO B 1 182 ? -6.196 24.814 41.103 1.00 22.64 160 PRO B N 1
ATOM 3254 C CA . PRO B 1 182 ? -4.987 25.466 40.603 1.00 22.75 160 PRO B CA 1
ATOM 3255 C C . PRO B 1 182 ? -3.836 24.497 40.379 1.00 21.50 160 PRO B C 1
ATOM 3256 O O . PRO B 1 182 ? -3.068 24.676 39.422 1.00 21.84 160 PRO B O 1
ATOM 3260 N N . TRP B 1 183 ? -3.715 23.502 41.257 1.00 20.88 161 TRP B N 1
ATOM 3261 C CA . TRP B 1 183 ? -2.761 22.383 41.092 1.00 20.32 161 TRP B CA 1
ATOM 3262 C C . TRP B 1 183 ? -3.581 21.097 41.413 1.00 19.71 161 TRP B C 1
ATOM 3263 O O . TRP B 1 183 ? -4.723 21.221 41.884 1.00 19.83 161 TRP B O 1
ATOM 3274 N N . LEU B 1 184 ? -3.046 19.902 41.193 1.00 17.53 162 LEU B N 1
ATOM 3275 C CA . LEU B 1 184 ? -3.906 18.702 41.225 1.00 17.04 162 LEU B CA 1
ATOM 3276 C C . LEU B 1 184 ? -4.550 18.423 42.585 1.00 18.43 162 LEU B C 1
ATOM 3277 O O . LEU B 1 184 ? -5.696 18.058 42.599 1.00 18.49 162 LEU B O 1
ATOM 3282 N N . ALA B 1 185 ? -3.848 18.744 43.654 1.00 18.91 163 ALA B N 1
ATOM 3283 C CA . ALA B 1 185 ? -4.344 18.515 45.019 1.00 21.25 163 ALA B CA 1
ATOM 3284 C C . ALA B 1 185 ? -4.985 19.695 45.658 1.00 23.33 163 ALA B C 1
ATOM 3285 O O . ALA B 1 185 ? -5.457 19.603 46.819 1.00 25.07 163 ALA B O 1
ATOM 3287 N N . GLY B 1 186 ? -5.024 20.830 44.973 1.00 23.85 164 GLY B N 1
ATOM 3288 C CA . GLY B 1 186 ? -5.512 22.038 45.593 1.00 25.42 164 GLY B CA 1
ATOM 3289 C C . GLY B 1 186 ? -4.704 23.276 45.242 1.00 26.14 164 GLY B C 1
ATOM 3290 O O . GLY B 1 186 ? -4.316 23.483 44.070 1.00 23.94 164 GLY B O 1
ATOM 3291 N N . ASP B 1 187 ? -4.441 24.092 46.260 1.00 25.77 165 ASP B N 1
ATOM 3292 C CA . ASP B 1 187 ? -4.005 25.452 46.027 1.00 27.32 165 ASP B CA 1
ATOM 3293 C C . ASP B 1 187 ? -2.478 25.640 45.833 1.00 27.20 165 ASP B C 1
ATOM 3294 O O . ASP B 1 187 ? -2.045 26.705 45.450 1.00 26.98 165 ASP B O 1
ATOM 3299 N N . ARG B 1 188 ? -1.670 24.598 46.016 1.00 26.39 166 ARG B N 1
ATOM 3300 C CA . ARG B 1 188 ? -0.212 24.688 45.684 1.00 27.51 166 ARG B CA 1
ATOM 3301 C C . ARG B 1 188 ? 0.339 23.423 45.097 1.00 23.98 166 ARG B C 1
ATOM 3302 O O . ARG B 1 188 ? -0.265 22.337 45.210 1.00 23.35 166 ARG B O 1
ATOM 3310 N N . ILE B 1 189 ? 1.487 23.545 44.439 1.00 21.79 167 ILE B N 1
ATOM 3311 C CA . ILE B 1 189 ? 2.148 22.385 43.877 1.00 20.08 167 ILE B CA 1
ATOM 3312 C C . ILE B 1 189 ? 2.454 21.377 45.017 1.00 18.94 167 ILE B C 1
ATOM 3313 O O . ILE B 1 189 ? 2.765 21.750 46.178 1.00 20.08 167 ILE B O 1
ATOM 3318 N N . SER B 1 190 ? 2.294 20.119 44.710 1.00 17.39 168 SER B N 1
ATOM 3319 C CA . SER B 1 190 ? 2.541 19.060 45.681 1.00 16.82 168 SER B CA 1
ATOM 3320 C C . SER B 1 190 ? 3.119 17.805 45.014 1.00 16.30 168 SER B C 1
ATOM 3321 O O . SER B 1 190 ? 3.229 17.718 43.809 1.00 14.95 168 SER B O 1
ATOM 3324 N N . TYR B 1 191 ? 3.397 16.805 45.860 1.00 15.93 169 TYR B N 1
ATOM 3325 C CA . TYR B 1 191 ? 3.716 15.479 45.325 1.00 15.15 169 TYR B CA 1
ATOM 3326 C C . TYR B 1 191 ? 2.712 14.980 44.282 1.00 14.45 169 TYR B C 1
ATOM 3327 O O . TYR B 1 191 ? 3.064 14.166 43.423 1.00 14.91 169 TYR B O 1
ATOM 3336 N N . GLY B 1 192 ? 1.417 15.293 44.451 1.00 15.11 170 GLY B N 1
ATOM 3337 C CA . GLY B 1 192 ? 0.390 14.878 43.486 1.00 15.00 170 GLY B CA 1
ATOM 3338 C C . GLY B 1 192 ? 0.728 15.298 42.049 1.00 14.01 170 GLY B C 1
ATOM 3339 O O . GLY B 1 192 ? 0.615 14.511 41.111 1.00 14.61 170 GLY B O 1
ATOM 3340 N N . ASP B 1 193 ? 1.095 16.559 41.876 1.00 14.29 171 ASP B N 1
ATOM 3341 C CA . ASP B 1 193 ? 1.540 17.113 40.558 1.00 14.33 171 ASP B CA 1
ATOM 3342 C C . ASP B 1 193 ? 2.781 16.399 40.057 1.00 13.95 171 ASP B C 1
ATOM 3343 O O . ASP B 1 193 ? 2.895 16.003 38.856 1.00 13.93 171 ASP B O 1
ATOM 3348 N N . LEU B 1 194 ? 3.754 16.181 40.942 1.00 13.75 172 LEU B N 1
ATOM 3349 C CA . LEU B 1 194 ? 5.003 15.522 40.566 1.00 12.56 172 LEU B CA 1
ATOM 3350 C C . LEU B 1 194 ? 4.772 14.094 40.150 1.00 12.91 172 LEU B C 1
ATOM 3351 O O . LEU B 1 194 ? 5.373 13.556 39.203 1.00 11.26 172 LEU B O 1
ATOM 3356 N N . ALA B 1 195 ? 3.926 13.375 40.850 1.00 12.39 173 ALA B N 1
ATOM 3357 C CA . ALA B 1 195 ? 3.631 11.984 40.484 1.00 12.63 173 ALA B CA 1
ATOM 3358 C C . ALA B 1 195 ? 2.930 11.863 39.126 1.00 12.42 173 ALA B C 1
ATOM 3359 O O . ALA B 1 195 ? 3.280 10.987 38.334 1.00 13.01 173 ALA B O 1
ATOM 3361 N N . ALA B 1 196 ? 1.953 12.727 38.888 1.00 12.93 174 ALA B N 1
ATOM 3362 C CA . ALA B 1 196 ? 1.252 12.714 37.614 1.00 13.04 174 ALA B CA 1
ATOM 3363 C C . ALA B 1 196 ? 2.234 13.050 36.493 1.00 13.20 174 ALA B C 1
ATOM 3364 O O . ALA B 1 196 ? 2.277 12.396 35.482 1.00 12.78 174 ALA B O 1
ATOM 3366 N N . ALA B 1 197 ? 3.031 14.063 36.728 1.00 13.06 175 ALA B N 1
ATOM 3367 C CA . ALA B 1 197 ? 3.948 14.522 35.687 1.00 14.11 175 ALA B CA 1
ATOM 3368 C C . ALA B 1 197 ? 4.955 13.451 35.370 1.00 14.16 175 ALA B C 1
ATOM 3369 O O . ALA B 1 197 ? 5.390 13.300 34.240 1.00 13.95 175 ALA B O 1
ATOM 3371 N N . ALA B 1 198 ? 5.385 12.757 36.404 1.00 13.62 176 ALA B N 1
ATOM 3372 C CA . ALA B 1 198 ? 6.325 11.679 36.192 1.00 14.19 176 ALA B CA 1
ATOM 3373 C C . ALA B 1 198 ? 5.745 10.566 35.303 1.00 15.03 176 ALA B C 1
ATOM 3374 O O . ALA B 1 198 ? 6.377 10.126 34.396 1.00 14.74 176 ALA B O 1
ATOM 3376 N N . ALA B 1 199 ? 4.513 10.155 35.588 1.00 15.15 177 ALA B N 1
ATOM 3377 C CA . ALA B 1 199 ? 3.808 9.117 34.831 1.00 15.36 177 ALA B CA 1
ATOM 3378 C C . ALA B 1 199 ? 3.527 9.594 33.394 1.00 15.45 177 ALA B C 1
ATOM 3379 O O . ALA B 1 199 ? 3.879 8.885 32.435 1.00 14.42 177 ALA B O 1
ATOM 3381 N N . ILE B 1 200 ? 3.056 10.842 33.272 1.00 14.42 178 ILE B N 1
ATOM 3382 C CA . ILE B 1 200 ? 2.811 11.381 31.937 1.00 15.81 178 ILE B CA 1
ATOM 3383 C C . ILE B 1 200 ? 4.097 11.480 31.118 1.00 14.71 178 ILE B C 1
ATOM 3384 O O . ILE B 1 200 ? 4.047 11.227 29.898 1.00 14.08 178 ILE B O 1
ATOM 3389 N N . SER B 1 201 ? 5.205 11.843 31.749 1.00 14.40 179 SER B N 1
ATOM 3390 C CA . SER B 1 201 ? 6.469 12.032 31.010 1.00 14.93 179 SER B CA 1
ATOM 3391 C C . SER B 1 201 ? 6.951 10.743 30.387 1.00 15.13 179 SER B C 1
ATOM 3392 O O . SER B 1 201 ? 7.554 10.734 29.262 1.00 14.19 179 SER B O 1
ATOM 3395 N N . VAL B 1 202 ? 6.684 9.613 31.043 1.00 14.75 180 VAL B N 1
ATOM 3396 C CA . VAL B 1 202 ? 7.075 8.291 30.492 1.00 15.97 180 VAL B CA 1
ATOM 3397 C C . VAL B 1 202 ? 6.227 7.962 29.241 1.00 15.92 180 VAL B C 1
ATOM 3398 O O . VAL B 1 202 ? 6.754 7.534 28.187 1.00 16.40 180 VAL B O 1
ATOM 3402 N N . LEU B 1 203 ? 4.907 8.094 29.403 1.00 16.08 181 LEU B N 1
ATOM 3403 C CA . LEU B 1 203 ? 3.996 7.862 28.314 1.00 17.29 181 LEU B CA 1
ATOM 3404 C C . LEU B 1 203 ? 4.297 8.808 27.152 1.00 17.31 181 LEU B C 1
ATOM 3405 O O . LEU B 1 203 ? 4.206 8.392 25.993 1.00 17.45 181 LEU B O 1
ATOM 3410 N N . ASP B 1 204 ? 4.619 10.071 27.470 1.00 16.29 182 ASP B N 1
ATOM 3411 C CA . ASP B 1 204 ? 4.868 11.063 26.422 1.00 16.82 182 ASP B CA 1
ATOM 3412 C C . ASP B 1 204 ? 6.146 10.768 25.709 1.00 16.94 182 ASP B C 1
ATOM 3413 O O . ASP B 1 204 ? 6.190 10.900 24.457 1.00 17.93 182 ASP B O 1
ATOM 3418 N N . TYR B 1 205 ? 7.182 10.318 26.408 1.00 17.39 183 TYR B N 1
ATOM 3419 C CA . TYR B 1 205 ? 8.445 9.872 25.751 1.00 17.58 183 TYR B CA 1
ATOM 3420 C C . TYR B 1 205 ? 8.116 8.849 24.659 1.00 19.28 183 TYR B C 1
ATOM 3421 O O . TYR B 1 205 ? 8.658 8.871 23.519 1.00 17.79 183 TYR B O 1
ATOM 3430 N N . LEU B 1 206 ? 7.220 7.941 24.984 1.00 18.70 184 LEU B N 1
ATOM 3431 C CA . LEU B 1 206 ? 6.828 6.867 24.062 1.00 20.34 184 LEU B CA 1
ATOM 3432 C C . LEU B 1 206 ? 5.797 7.279 22.982 1.00 20.00 184 LEU B C 1
ATOM 3433 O O . LEU B 1 206 ? 5.403 6.452 22.177 1.00 20.70 184 LEU B O 1
ATOM 3438 N N . GLY B 1 207 ? 5.334 8.522 23.042 1.00 19.25 185 GLY B N 1
ATOM 3439 C CA . GLY B 1 207 ? 4.366 9.035 22.092 1.00 20.04 185 GLY B CA 1
ATOM 3440 C C . GLY B 1 207 ? 2.968 8.482 22.243 1.00 19.48 185 GLY B C 1
ATOM 3441 O O . GLY B 1 207 ? 2.207 8.458 21.300 1.00 20.71 185 GLY B O 1
ATOM 3442 N N . GLU B 1 208 ? 2.624 8.053 23.452 1.00 18.99 186 GLU B N 1
ATOM 3443 C CA . GLU B 1 208 ? 1.361 7.376 23.700 1.00 19.40 186 GLU B CA 1
ATOM 3444 C C . GLU B 1 208 ? 0.187 8.311 24.063 1.00 19.75 186 GLU B C 1
ATOM 3445 O O . GLU B 1 208 ? -0.936 7.844 24.192 1.00 20.13 186 GLU B O 1
ATOM 3451 N N . ILE B 1 209 ? 0.448 9.592 24.234 1.00 18.72 187 ILE B N 1
ATOM 3452 C CA . ILE B 1 209 ? -0.604 10.544 24.610 1.00 18.48 187 ILE B CA 1
ATOM 3453 C C . ILE B 1 209 ? -1.032 11.401 23.410 1.00 20.11 187 ILE B C 1
ATOM 3454 O O . ILE B 1 209 ? -0.196 12.045 22.784 1.00 19.64 187 ILE B O 1
ATOM 3459 N N . ASP B 1 210 ? -2.319 11.404 23.114 1.00 20.89 188 ASP B N 1
ATOM 3460 C CA . ASP B 1 210 ? -2.889 12.338 22.140 1.00 21.77 188 ASP B CA 1
ATOM 3461 C C . ASP B 1 210 ? -3.279 13.615 22.844 1.00 20.85 188 ASP B C 1
ATOM 3462 O O . ASP B 1 210 ? -4.315 13.715 23.489 1.00 19.75 188 ASP B O 1
ATOM 3467 N N . TRP B 1 211 ? -2.395 14.607 22.755 1.00 20.74 189 TRP B N 1
ATOM 3468 C CA . TRP B 1 211 ? -2.620 15.844 23.501 1.00 20.65 189 TRP B CA 1
ATOM 3469 C C . TRP B 1 211 ? -3.789 16.654 22.944 1.00 21.08 189 TRP B C 1
ATOM 3470 O O . TRP B 1 211 ? -4.362 17.467 23.668 1.00 19.66 189 TRP B O 1
ATOM 3481 N N . SER B 1 212 ? -4.141 16.468 21.674 1.00 21.67 190 SER B N 1
ATOM 3482 C CA . SER B 1 212 ? -5.300 17.202 21.099 1.00 22.51 190 SER B CA 1
ATOM 3483 C C . SER B 1 212 ? -6.616 16.791 21.786 1.00 21.35 190 SER B C 1
ATOM 3484 O O . SER B 1 212 ? -7.595 17.523 21.765 1.00 21.20 190 SER B O 1
ATOM 3487 N N . ASP B 1 213 ? -6.621 15.603 22.385 1.00 20.75 191 ASP B N 1
ATOM 3488 C CA . ASP B 1 213 ? -7.800 15.087 23.095 1.00 20.65 191 ASP B CA 1
ATOM 3489 C C . ASP B 1 213 ? -7.777 15.487 24.572 1.00 20.93 191 ASP B C 1
ATOM 3490 O O . ASP B 1 213 ? -8.779 15.296 25.258 1.00 20.47 191 ASP B O 1
ATOM 3495 N N . ALA B 1 214 ? -6.657 16.055 25.045 1.00 19.36 192 ALA B N 1
ATOM 3496 C CA . ALA B 1 214 ? -6.537 16.452 26.472 1.00 19.05 192 ALA B CA 1
ATOM 3497 C C . ALA B 1 214 ? -5.927 17.865 26.607 1.00 18.51 192 ALA B C 1
ATOM 3498 O O . ALA B 1 214 ? -4.923 18.098 27.283 1.00 17.43 192 ALA B O 1
ATOM 3500 N N . PRO B 1 215 ? -6.583 18.853 26.027 1.00 18.74 193 PRO B N 1
ATOM 3501 C CA . PRO B 1 215 ? -6.052 20.236 26.156 1.00 19.28 193 PRO B CA 1
ATOM 3502 C C . PRO B 1 215 ? -5.843 20.810 27.568 1.00 19.35 193 PRO B C 1
ATOM 3503 O O . PRO B 1 215 ? -4.946 21.639 27.798 1.00 19.45 193 PRO B O 1
ATOM 3507 N N . THR B 1 216 ? -6.748 20.489 28.486 1.00 19.88 194 THR B N 1
ATOM 3508 C CA . THR B 1 216 ? -6.650 21.037 29.848 1.00 20.54 194 THR B CA 1
ATOM 3509 C C . THR B 1 216 ? -5.446 20.426 30.563 1.00 18.73 194 THR B C 1
ATOM 3510 O O . THR B 1 216 ? -4.679 21.101 31.242 1.00 18.15 194 THR B O 1
ATOM 3514 N N . ALA B 1 217 ? -5.258 19.120 30.372 1.00 16.83 195 ALA B N 1
ATOM 3515 C CA . ALA B 1 217 ? -4.109 18.455 30.936 1.00 16.12 195 ALA B CA 1
ATOM 3516 C C . ALA B 1 217 ? -2.823 18.971 30.288 1.00 16.34 195 ALA B C 1
ATOM 3517 O O . ALA B 1 217 ? -1.807 19.125 30.963 1.00 15.21 195 ALA B O 1
ATOM 3519 N N . LYS B 1 218 ? -2.924 19.311 29.017 1.00 17.28 196 LYS B N 1
ATOM 3520 C CA . LYS B 1 218 ? -1.766 19.872 28.292 1.00 18.80 196 LYS B CA 1
ATOM 3521 C C . LYS B 1 218 ? -1.239 21.178 28.901 1.00 19.54 196 LYS B C 1
ATOM 3522 O O . LYS B 1 218 ? -0.030 21.347 29.095 1.00 17.75 196 LYS B O 1
ATOM 3528 N N . GLU B 1 219 ? -2.157 22.056 29.308 1.00 20.56 197 GLU B N 1
ATOM 3529 C CA . GLU B 1 219 ? -1.787 23.323 29.903 1.00 21.94 197 GLU B CA 1
ATOM 3530 C C . GLU B 1 219 ? -1.073 23.069 31.234 1.00 20.54 197 GLU B C 1
ATOM 3531 O O . GLU B 1 219 ? -0.048 23.698 31.552 1.00 20.30 197 GLU B O 1
ATOM 3537 N N . TRP B 1 220 ? -1.645 22.172 32.048 1.00 20.17 198 TRP B N 1
ATOM 3538 C CA . TRP B 1 220 ? -1.034 21.800 33.320 1.00 19.07 198 TRP B CA 1
ATOM 3539 C C . TRP B 1 220 ? 0.357 21.160 33.149 1.00 19.11 198 TRP B C 1
ATOM 3540 O O . TRP B 1 220 ? 1.347 21.508 33.875 1.00 18.60 198 TRP B O 1
ATOM 3551 N N . TYR B 1 221 ? 0.495 20.245 32.163 1.00 18.96 199 TYR B N 1
ATOM 3552 C CA . TYR B 1 221 ? 1.770 19.571 31.956 1.00 18.30 199 TYR B CA 1
ATOM 3553 C C . TYR B 1 221 ? 2.866 20.507 31.447 1.00 21.47 199 TYR B C 1
ATOM 3554 O O . TYR B 1 221 ? 4.037 20.392 31.826 1.00 21.13 199 TYR B O 1
ATOM 3563 N N . GLN B 1 222 ? 2.469 21.456 30.629 1.00 22.73 200 GLN B N 1
ATOM 3564 C CA . GLN B 1 222 ? 3.403 22.458 30.160 1.00 28.09 200 GLN B CA 1
ATOM 3565 C C . GLN B 1 222 ? 4.009 23.227 31.333 1.00 27.26 200 GLN B C 1
ATOM 3566 O O . GLN B 1 222 ? 5.204 23.501 31.316 1.00 26.90 200 GLN B O 1
ATOM 3572 N N . ARG B 1 223 ? 3.226 23.509 32.370 1.00 25.07 201 ARG B N 1
ATOM 3573 C CA . ARG B 1 223 ? 3.741 24.113 33.577 1.00 26.23 201 ARG B CA 1
ATOM 3574 C C . ARG B 1 223 ? 4.704 23.211 34.307 1.00 24.08 201 ARG B C 1
ATOM 3575 O O . ARG B 1 223 ? 5.741 23.698 34.764 1.00 29.80 201 ARG B O 1
ATOM 3583 N N . LEU B 1 224 ? 4.391 21.936 34.481 1.00 19.62 202 LEU B N 1
ATOM 3584 C CA . LEU B 1 224 ? 5.336 21.048 35.168 1.00 18.66 202 LEU B CA 1
ATOM 3585 C C . LEU B 1 224 ? 6.642 20.824 34.353 1.00 18.31 202 LEU B C 1
ATOM 3586 O O . LEU B 1 224 ? 7.748 20.868 34.909 1.00 17.10 202 LEU B O 1
ATOM 3591 N N . LYS B 1 225 ? 6.483 20.543 33.068 1.00 18.04 203 LYS B N 1
ATOM 3592 C CA . LYS B 1 225 ? 7.651 20.208 32.245 1.00 18.58 203 LYS B CA 1
ATOM 3593 C C . LYS B 1 225 ? 8.617 21.357 32.080 1.00 19.36 203 LYS B C 1
ATOM 3594 O O . LYS B 1 225 ? 9.786 21.130 31.722 1.00 17.61 203 LYS B O 1
ATOM 3600 N N . SER B 1 226 ? 8.148 22.577 32.326 1.00 18.68 204 SER B N 1
ATOM 3601 C CA A SER B 1 226 ? 9.018 23.768 32.260 0.50 20.19 204 SER B CA 1
ATOM 3602 C CA B SER B 1 226 ? 8.999 23.768 32.269 0.50 19.98 204 SER B CA 1
ATOM 3603 C C . SER B 1 226 ? 9.776 24.064 33.539 1.00 20.13 204 SER B C 1
ATOM 3604 O O . SER B 1 226 ? 10.607 24.945 33.564 1.00 20.74 204 SER B O 1
ATOM 3609 N N . ARG B 1 227 ? 9.527 23.324 34.602 1.00 19.02 205 ARG B N 1
ATOM 3610 C CA . ARG B 1 227 ? 10.245 23.598 35.844 1.00 20.11 205 ARG B CA 1
ATOM 3611 C C . ARG B 1 227 ? 11.698 23.138 35.723 1.00 20.13 205 ARG B C 1
ATOM 3612 O O . ARG B 1 227 ? 11.972 22.155 35.053 1.00 19.00 205 ARG B O 1
ATOM 3620 N N . PRO B 1 228 ? 12.617 23.792 36.440 1.00 21.90 206 PRO B N 1
ATOM 3621 C CA . PRO B 1 228 ? 14.020 23.342 36.395 1.00 21.00 206 PRO B CA 1
ATOM 3622 C C . PRO B 1 228 ? 14.226 21.877 36.758 1.00 20.10 206 PRO B C 1
ATOM 3623 O O . PRO B 1 228 ? 15.103 21.204 36.245 1.00 17.66 206 PRO B O 1
ATOM 3627 N N . SER B 1 229 ? 13.435 21.389 37.718 1.00 18.85 207 SER B N 1
ATOM 3628 C CA . SER B 1 229 ? 13.540 19.990 38.185 1.00 18.89 207 SER B CA 1
ATOM 3629 C C . SER B 1 229 ? 13.300 18.988 37.046 1.00 19.10 207 SER B C 1
ATOM 3630 O O . SER B 1 229 ? 13.755 17.843 37.122 1.00 19.40 207 SER B O 1
ATOM 3633 N N . PHE B 1 230 ? 12.572 19.418 35.994 1.00 18.53 208 PHE B N 1
ATOM 3634 C CA . PHE B 1 230 ? 12.248 18.551 34.878 1.00 17.17 208 PHE B CA 1
ATOM 3635 C C . PHE B 1 230 ? 13.370 18.459 33.867 1.00 18.12 208 PHE B C 1
ATOM 3636 O O . PHE B 1 230 ? 13.350 17.558 33.043 1.00 18.26 208 PHE B O 1
ATOM 3644 N N . ARG B 1 231 ? 14.335 19.358 33.961 1.00 18.97 209 ARG B N 1
ATOM 3645 C CA . ARG B 1 231 ? 15.366 19.443 32.897 1.00 20.93 209 ARG B CA 1
ATOM 3646 C C . ARG B 1 231 ? 16.122 18.111 32.707 1.00 20.21 209 ARG B C 1
ATOM 3647 O O . ARG B 1 231 ? 16.286 17.665 31.574 1.00 24.05 209 ARG B O 1
ATOM 3655 N N . PRO B 1 232 ? 16.581 17.468 33.787 1.00 21.22 210 PRO B N 1
ATOM 3656 C CA . PRO B 1 232 ? 17.211 16.152 33.590 1.00 21.89 210 PRO B CA 1
ATOM 3657 C C . PRO B 1 232 ? 16.304 15.075 32.960 1.00 20.99 210 PRO B C 1
ATOM 3658 O O . PRO B 1 232 ? 16.778 14.228 32.206 1.00 20.03 210 PRO B O 1
ATOM 3662 N N . LEU B 1 233 ? 15.000 15.111 33.241 1.00 19.73 211 LEU B N 1
ATOM 3663 C CA . LEU B 1 233 ? 14.083 14.187 32.618 1.00 19.64 211 LEU B CA 1
ATOM 3664 C C . LEU B 1 233 ? 13.964 14.423 31.103 1.00 19.42 211 LEU B C 1
ATOM 3665 O O . LEU B 1 233 ? 13.872 13.469 30.340 1.00 20.02 211 LEU B O 1
ATOM 3670 N N . LEU B 1 234 ? 13.907 15.695 30.698 1.00 18.08 212 LEU B N 1
ATOM 3671 C CA . LEU B 1 234 ? 13.733 16.004 29.274 1.00 18.22 212 LEU B CA 1
ATOM 3672 C C . LEU B 1 234 ? 15.031 15.752 28.488 1.00 19.11 212 LEU B C 1
ATOM 3673 O O . LEU B 1 234 ? 14.945 15.516 27.289 1.00 19.64 212 LEU B O 1
ATOM 3678 N N . ALA B 1 235 ? 16.167 15.777 29.185 1.00 20.13 213 ALA B N 1
ATOM 3679 C CA . ALA B 1 235 ? 17.491 15.559 28.538 1.00 21.59 213 ALA B CA 1
ATOM 3680 C C . ALA B 1 235 ? 17.802 14.075 28.417 1.00 22.76 213 ALA B C 1
ATOM 3681 O O . ALA B 1 235 ? 18.533 13.660 27.556 1.00 23.56 213 ALA B O 1
ATOM 3683 N N . GLU B 1 236 ? 17.132 13.289 29.262 1.00 24.07 214 GLU B N 1
ATOM 3684 C CA . GLU B 1 236 ? 17.369 11.859 29.426 1.00 24.81 214 GLU B CA 1
ATOM 3685 C C . GLU B 1 236 ? 16.984 11.086 28.166 1.00 23.38 214 GLU B C 1
ATOM 3686 O O . GLU B 1 236 ? 15.979 11.389 27.533 1.00 22.92 214 GLU B O 1
ATOM 3692 N N . ARG B 1 237 ? 17.748 10.047 27.851 1.00 22.08 215 ARG B N 1
ATOM 3693 C CA . ARG B 1 237 ? 17.359 9.159 26.796 1.00 23.66 215 ARG B CA 1
ATOM 3694 C C . ARG B 1 237 ? 17.438 7.721 27.278 1.00 24.58 215 ARG B C 1
ATOM 3695 O O . ARG B 1 237 ? 18.311 7.358 28.073 1.00 25.65 215 ARG B O 1
ATOM 3703 N N . VAL B 1 238 ? 16.552 6.904 26.757 1.00 23.98 216 VAL B N 1
ATOM 3704 C CA . VAL B 1 238 ? 16.501 5.501 27.072 1.00 25.79 216 VAL B CA 1
ATOM 3705 C C . VAL B 1 238 ? 17.250 4.736 26.011 1.00 26.80 216 VAL B C 1
ATOM 3706 O O . VAL B 1 238 ? 17.000 4.957 24.805 1.00 24.08 216 VAL B O 1
ATOM 3710 N N . ARG B 1 239 ? 18.131 3.822 26.434 1.00 28.88 217 ARG B N 1
ATOM 3711 C CA A ARG B 1 239 ? 18.935 3.041 25.503 0.50 31.17 217 ARG B CA 1
ATOM 3712 C CA B ARG B 1 239 ? 18.929 3.016 25.499 0.50 31.76 217 ARG B CA 1
ATOM 3713 C C . ARG B 1 239 ? 18.042 2.319 24.495 1.00 31.47 217 ARG B C 1
ATOM 3714 O O . ARG B 1 239 ? 17.148 1.604 24.865 1.00 30.88 217 ARG B O 1
ATOM 3729 N N . GLY B 1 240 ? 18.306 2.529 23.194 1.00 31.52 218 GLY B N 1
ATOM 3730 C CA . GLY B 1 240 ? 17.576 1.843 22.113 1.00 31.60 218 GLY B CA 1
ATOM 3731 C C . GLY B 1 240 ? 16.145 2.311 21.815 1.00 31.67 218 GLY B C 1
ATOM 3732 O O . GLY B 1 240 ? 15.418 1.661 21.079 1.00 32.96 218 GLY B O 1
ATOM 3733 N N . VAL B 1 241 ? 15.728 3.432 22.389 1.00 29.51 219 VAL B N 1
ATOM 3734 C CA . VAL B 1 241 ? 14.401 3.989 22.095 1.00 27.67 219 VAL B CA 1
ATOM 3735 C C . VAL B 1 241 ? 14.489 5.478 21.955 1.00 25.26 219 VAL B C 1
ATOM 3736 O O . VAL B 1 241 ? 14.775 6.187 22.928 1.00 26.36 219 VAL B O 1
ATOM 3740 N N . THR B 1 242 ? 14.084 5.954 20.803 1.00 22.95 220 THR B N 1
ATOM 3741 C CA . THR B 1 242 ? 14.036 7.360 20.502 1.00 22.30 220 THR B CA 1
ATOM 3742 C C . THR B 1 242 ? 12.735 7.968 20.976 1.00 23.07 220 THR B C 1
ATOM 3743 O O . THR B 1 242 ? 11.680 7.440 20.660 1.00 23.11 220 THR B O 1
ATOM 3747 N N . PRO B 1 243 ? 12.812 9.099 21.662 1.00 21.68 221 PRO B N 1
ATOM 3748 C CA . PRO B 1 243 ? 11.554 9.697 22.095 1.00 22.22 221 PRO B CA 1
ATOM 3749 C C . PRO B 1 243 ? 10.785 10.298 20.923 1.00 23.34 221 PRO B C 1
ATOM 3750 O O . PRO B 1 243 ? 11.365 10.637 19.903 1.00 22.81 221 PRO B O 1
ATOM 3754 N N . VAL B 1 244 ? 9.497 10.543 21.154 1.00 22.46 222 VAL B N 1
ATOM 3755 C CA . VAL B 1 244 ? 8.680 11.326 20.207 1.00 23.33 222 VAL B CA 1
ATOM 3756 C C . VAL B 1 244 ? 9.292 12.745 20.053 1.00 23.05 222 VAL B C 1
ATOM 3757 O O . VAL B 1 244 ? 9.918 13.262 20.971 1.00 20.20 222 VAL B O 1
ATOM 3761 N N . SER B 1 245 ? 9.155 13.332 18.864 1.00 24.71 223 SER B N 1
ATOM 3762 C CA . SER B 1 245 ? 9.885 14.554 18.510 1.00 27.09 223 SER B CA 1
ATOM 3763 C C . SER B 1 245 ? 9.582 15.737 19.433 1.00 24.25 223 SER B C 1
ATOM 3764 O O . SER B 1 245 ? 10.471 16.508 19.726 1.00 23.88 223 SER B O 1
ATOM 3767 N N . HIS B 1 246 ? 8.339 15.849 19.942 1.00 23.56 224 HIS B N 1
ATOM 3768 C CA . HIS B 1 246 ? 7.978 16.955 20.839 1.00 23.50 224 HIS B CA 1
ATOM 3769 C C . HIS B 1 246 ? 8.370 16.737 22.315 1.00 22.77 224 HIS B C 1
ATOM 3770 O O . HIS B 1 246 ? 8.106 17.601 23.174 1.00 21.18 224 HIS B O 1
ATOM 3777 N N . TYR B 1 247 ? 8.993 15.597 22.607 1.00 22.81 225 TYR B N 1
ATOM 3778 C CA . TYR B 1 247 ? 9.220 15.209 24.014 1.00 20.96 225 TYR B CA 1
ATOM 3779 C C . TYR B 1 247 ? 9.882 16.279 24.872 1.00 20.78 225 TYR B C 1
ATOM 3780 O O . TYR B 1 247 ? 9.444 16.572 25.997 1.00 19.95 225 TYR B O 1
ATOM 3789 N N . ALA B 1 248 ? 10.990 16.841 24.364 1.00 19.82 226 ALA B N 1
ATOM 3790 C CA . ALA B 1 248 ? 11.743 17.818 25.109 1.00 20.62 226 ALA B CA 1
ATOM 3791 C C . ALA B 1 248 ? 11.286 19.260 24.869 1.00 22.22 226 ALA B C 1
ATOM 3792 O O . ALA B 1 248 ? 11.857 20.176 25.446 1.00 25.80 226 ALA B O 1
ATOM 3794 N N . ASP B 1 249 ? 10.301 19.472 24.008 1.00 23.70 227 ASP B N 1
ATOM 3795 C CA . ASP B 1 249 ? 9.881 20.823 23.556 1.00 26.10 227 ASP B CA 1
ATOM 3796 C C . ASP B 1 249 ? 8.991 21.482 24.612 1.00 28.68 227 ASP B C 1
ATOM 3797 O O . ASP B 1 249 ? 7.981 20.884 25.020 1.00 28.89 227 ASP B O 1
ATOM 3802 N N . LEU B 1 250 ? 9.398 22.645 25.122 1.00 29.20 228 LEU B N 1
ATOM 3803 C CA . LEU B 1 250 ? 8.586 23.341 26.132 1.00 32.85 228 LEU B CA 1
ATOM 3804 C C . LEU B 1 250 ? 7.373 23.977 25.493 1.00 37.35 228 LEU B C 1
ATOM 3805 O O . LEU B 1 250 ? 6.318 24.065 26.122 1.00 40.93 228 LEU B O 1
ATOM 3810 N N . ASP B 1 251 ? 7.503 24.369 24.230 1.00 41.18 229 ASP B N 1
ATOM 3811 C CA . ASP B 1 251 ? 6.381 24.964 23.498 1.00 46.60 229 ASP B CA 1
ATOM 3812 C C . ASP B 1 251 ? 5.592 23.982 22.602 1.00 43.93 229 ASP B C 1
ATOM 3813 O O . ASP B 1 251 ? 4.978 24.458 21.665 1.00 43.76 229 ASP B O 1
ATOM 3818 N N . PHE B 1 252 ? 5.624 22.660 22.853 1.00 41.62 230 PHE B N 1
ATOM 3819 C CA . PHE B 1 252 ? 4.785 21.644 22.092 1.00 43.97 230 PHE B CA 1
ATOM 3820 C C . PHE B 1 252 ? 3.309 21.979 22.029 1.00 48.80 230 PHE B C 1
ATOM 3821 O O . PHE B 1 252 ? 2.835 22.885 22.706 1.00 50.34 230 PHE B O 1
ATOM 3830 N N . PHE C 1 20 ? 59.872 10.734 -0.305 1.00 24.33 -2 PHE C N 1
ATOM 3831 C CA . PHE C 1 20 ? 58.642 9.909 -0.448 1.00 23.71 -2 PHE C CA 1
ATOM 3832 C C . PHE C 1 20 ? 57.422 10.828 -0.593 1.00 23.26 -2 PHE C C 1
ATOM 3833 O O . PHE C 1 20 ? 57.539 12.066 -0.527 1.00 23.75 -2 PHE C O 1
ATOM 3841 N N . GLN C 1 21 ? 56.249 10.250 -0.788 1.00 22.29 -1 GLN C N 1
ATOM 3842 C CA . GLN C 1 21 ? 55.070 11.036 -1.003 1.00 23.06 -1 GLN C CA 1
ATOM 3843 C C . GLN C 1 21 ? 54.401 11.341 0.340 1.00 22.18 -1 GLN C C 1
ATOM 3844 O O . GLN C 1 21 ? 53.959 10.409 1.039 1.00 20.62 -1 GLN C O 1
ATOM 3850 N N . SER C 1 22 ? 54.323 12.633 0.696 1.00 22.31 0 SER C N 1
ATOM 3851 C CA . SER C 1 22 ? 53.726 13.017 1.969 1.00 22.56 0 SER C CA 1
ATOM 3852 C C . SER C 1 22 ? 52.213 12.776 1.951 1.00 21.60 0 SER C C 1
ATOM 3853 O O . SER C 1 22 ? 51.559 12.836 0.916 1.00 22.19 0 SER C O 1
ATOM 3864 N N . PRO C 1 24 ? 48.197 13.513 2.449 1.00 19.14 2 PRO C N 1
ATOM 3865 C CA . PRO C 1 24 ? 47.390 14.728 2.348 1.00 18.00 2 PRO C CA 1
ATOM 3866 C C . PRO C 1 24 ? 46.782 15.191 3.666 1.00 17.36 2 PRO C C 1
ATOM 3867 O O . PRO C 1 24 ? 46.844 14.483 4.696 1.00 18.25 2 PRO C O 1
ATOM 3871 N N . THR C 1 25 ? 46.241 16.402 3.645 1.00 16.92 3 THR C N 1
ATOM 3872 C CA . THR C 1 25 ? 45.480 17.012 4.763 1.00 16.71 3 THR C CA 1
ATOM 3873 C C . THR C 1 25 ? 44.022 17.186 4.385 1.00 15.55 3 THR C C 1
ATOM 3874 O O . THR C 1 25 ? 43.709 17.636 3.306 1.00 14.80 3 THR C O 1
ATOM 3878 N N . LEU C 1 26 ? 43.087 16.964 5.355 1.00 15.11 4 LEU C N 1
ATOM 3879 C CA . LEU C 1 26 ? 41.710 17.233 5.099 1.00 14.70 4 LEU C CA 1
ATOM 3880 C C . LEU C 1 26 ? 41.189 18.136 6.267 1.00 14.79 4 LEU C C 1
ATOM 3881 O O . LEU C 1 26 ? 41.280 17.757 7.380 1.00 15.04 4 LEU C O 1
ATOM 3886 N N . TYR C 1 27 ? 40.792 19.345 5.929 1.00 14.98 5 TYR C N 1
ATOM 3887 C CA . TYR C 1 27 ? 40.110 20.279 6.809 1.00 15.02 5 TYR C CA 1
ATOM 3888 C C . TYR C 1 27 ? 38.632 19.885 6.851 1.00 14.68 5 TYR C C 1
ATOM 3889 O O . TYR C 1 27 ? 37.980 19.770 5.835 1.00 14.45 5 TYR C O 1
ATOM 3898 N N . HIS C 1 28 ? 38.066 19.706 8.055 1.00 14.90 6 HIS C N 1
ATOM 3899 C CA . HIS C 1 28 ? 36.795 19.037 8.132 1.00 15.32 6 HIS C CA 1
ATOM 3900 C C . HIS C 1 28 ? 36.149 19.434 9.476 1.00 15.99 6 HIS C C 1
ATOM 3901 O O . HIS C 1 28 ? 36.790 20.080 10.302 1.00 16.08 6 HIS C O 1
ATOM 3908 N N . HIS C 1 29 ? 34.917 19.023 9.624 1.00 16.92 7 HIS C N 1
ATOM 3909 C CA . HIS C 1 29 ? 34.286 19.041 10.914 1.00 18.65 7 HIS C CA 1
ATOM 3910 C C . HIS C 1 29 ? 33.564 17.707 11.147 1.00 19.10 7 HIS C C 1
ATOM 3911 O O . HIS C 1 29 ? 32.875 17.204 10.276 1.00 17.80 7 HIS C O 1
ATOM 3918 N N . PRO C 1 30 ? 33.647 17.168 12.380 1.00 20.30 8 PRO C N 1
ATOM 3919 C CA . PRO C 1 30 ? 32.975 15.911 12.708 1.00 21.73 8 PRO C CA 1
ATOM 3920 C C . PRO C 1 30 ? 31.474 15.879 12.385 1.00 21.91 8 PRO C C 1
ATOM 3921 O O . PRO C 1 30 ? 30.930 14.824 12.049 1.00 22.83 8 PRO C O 1
ATOM 3933 N N . SER C 1 32 ? 29.840 17.602 10.034 1.00 18.24 10 SER C N 1
ATOM 3934 C CA . SER C 1 32 ? 29.620 17.880 8.598 1.00 17.64 10 SER C CA 1
ATOM 3935 C C . SER C 1 32 ? 29.473 16.561 7.781 1.00 16.71 10 SER C C 1
ATOM 3936 O O . SER C 1 32 ? 30.433 15.799 7.702 1.00 17.69 10 SER C O 1
ATOM 3939 N N . PRO C 1 33 ? 28.300 16.313 7.181 1.00 16.03 11 PRO C N 1
ATOM 3940 C CA . PRO C 1 33 ? 28.131 15.093 6.459 1.00 15.63 11 PRO C CA 1
ATOM 3941 C C . PRO C 1 33 ? 29.060 15.020 5.257 1.00 15.11 11 PRO C C 1
ATOM 3942 O O . PRO C 1 33 ? 29.616 13.982 4.983 1.00 14.78 11 PRO C O 1
ATOM 3946 N N . ALA C 1 34 ? 29.209 16.158 4.634 1.00 14.50 12 ALA C N 1
ATOM 3947 C CA . ALA C 1 34 ? 30.113 16.221 3.478 1.00 14.25 12 ALA C CA 1
ATOM 3948 C C . ALA C 1 34 ? 31.566 15.806 3.895 1.00 14.12 12 ALA C C 1
ATOM 3949 O O . ALA C 1 34 ? 32.301 15.139 3.106 1.00 13.89 12 ALA C O 1
ATOM 3951 N N . SER C 1 35 ? 31.995 16.269 5.060 1.00 14.21 13 SER C N 1
ATOM 3952 C CA . SER C 1 35 ? 33.320 15.921 5.638 1.00 14.28 13 SER C CA 1
ATOM 3953 C C . SER C 1 35 ? 33.403 14.424 5.931 1.00 14.59 13 SER C C 1
ATOM 3954 O O . SER C 1 35 ? 34.401 13.773 5.545 1.00 14.49 13 SER C O 1
ATOM 3957 N N . ARG C 1 36 ? 32.378 13.848 6.556 1.00 14.92 14 ARG C N 1
ATOM 3958 C CA . ARG C 1 36 ? 32.371 12.413 6.846 1.00 15.25 14 ARG C CA 1
ATOM 3959 C C . ARG C 1 36 ? 32.381 11.585 5.527 1.00 15.36 14 ARG C C 1
ATOM 3960 O O . ARG C 1 36 ? 33.029 10.543 5.484 1.00 15.31 14 ARG C O 1
ATOM 3968 N N . PHE C 1 37 ? 31.673 12.060 4.494 1.00 14.95 15 PHE C N 1
ATOM 3969 C CA . PHE C 1 37 ? 31.568 11.389 3.246 1.00 15.55 15 PHE C CA 1
ATOM 3970 C C . PHE C 1 37 ? 32.981 11.269 2.647 1.00 15.31 15 PHE C C 1
ATOM 3971 O O . PHE C 1 37 ? 33.412 10.178 2.208 1.00 15.27 15 PHE C O 1
ATOM 3979 N N . VAL C 1 38 ? 33.727 12.373 2.671 1.00 14.93 16 VAL C N 1
ATOM 3980 C CA . VAL C 1 38 ? 35.053 12.352 2.073 1.00 14.71 16 VAL C CA 1
ATOM 3981 C C . VAL C 1 38 ? 35.997 11.462 2.926 1.00 14.73 16 VAL C C 1
ATOM 3982 O O . VAL C 1 38 ? 36.795 10.686 2.394 1.00 14.90 16 VAL C O 1
ATOM 3986 N N . ARG C 1 39 ? 35.872 11.531 4.237 1.00 14.81 17 ARG C N 1
ATOM 3987 C CA . ARG C 1 39 ? 36.662 10.639 5.098 1.00 15.19 17 ARG C CA 1
ATOM 3988 C C . ARG C 1 39 ? 36.402 9.161 4.802 1.00 15.67 17 ARG C C 1
ATOM 3989 O O . ARG C 1 39 ? 37.365 8.353 4.786 1.00 16.01 17 ARG C O 1
ATOM 3997 N N . LEU C 1 40 ? 35.138 8.795 4.591 1.00 15.67 18 LEU C N 1
ATOM 3998 C CA . LEU C 1 40 ? 34.819 7.437 4.254 1.00 16.02 18 LEU C CA 1
ATOM 3999 C C . LEU C 1 40 ? 35.489 7.020 2.935 1.00 16.20 18 LEU C C 1
ATOM 4000 O O . LEU C 1 40 ? 35.980 5.865 2.838 1.00 16.78 18 LEU C O 1
ATOM 4005 N N . ILE C 1 41 ? 35.446 7.893 1.931 1.00 16.02 19 ILE C N 1
ATOM 4006 C CA . ILE C 1 41 ? 36.075 7.538 0.666 1.00 16.84 19 ILE C CA 1
ATOM 4007 C C . ILE C 1 41 ? 37.566 7.273 0.905 1.00 17.23 19 ILE C C 1
ATOM 4008 O O . ILE C 1 41 ? 38.151 6.261 0.388 1.00 18.47 19 ILE C O 1
ATOM 4013 N N . LEU C 1 42 ? 38.202 8.202 1.566 1.00 16.83 20 LEU C N 1
ATOM 4014 C CA . LEU C 1 42 ? 39.627 8.079 1.853 1.00 17.22 20 LEU C CA 1
ATOM 4015 C C . LEU C 1 42 ? 39.955 6.754 2.593 1.00 17.85 20 LEU C C 1
ATOM 4016 O O . LEU C 1 42 ? 40.906 6.073 2.216 1.00 18.95 20 LEU C O 1
ATOM 4021 N N . SER C 1 43 ? 39.166 6.397 3.607 1.00 18.59 21 SER C N 1
ATOM 4022 C CA . SER C 1 43 ? 39.396 5.160 4.334 1.00 19.06 21 SER C CA 1
ATOM 4023 C C . SER C 1 43 ? 39.153 3.925 3.450 1.00 19.86 21 SER C C 1
ATOM 4024 O O . SER C 1 43 ? 39.926 2.969 3.517 1.00 20.83 21 SER C O 1
ATOM 4027 N N . GLU C 1 44 ? 38.115 3.941 2.626 1.00 19.64 22 GLU C N 1
ATOM 4028 C CA . GLU C 1 44 ? 37.728 2.810 1.790 1.00 21.19 22 GLU C CA 1
ATOM 4029 C C . GLU C 1 44 ? 38.846 2.516 0.794 1.00 22.17 22 GLU C C 1
ATOM 4030 O O . GLU C 1 44 ? 39.174 1.349 0.506 1.00 24.42 22 GLU C O 1
ATOM 4036 N N . TYR C 1 45 ? 39.469 3.572 0.348 1.00 21.40 23 TYR C N 1
ATOM 4037 C CA . TYR C 1 45 ? 40.547 3.417 -0.625 1.00 23.17 23 TYR C CA 1
ATOM 4038 C C . TYR C 1 45 ? 41.914 3.236 0.059 1.00 24.41 23 TYR C C 1
ATOM 4039 O O . TYR C 1 45 ? 42.913 3.139 -0.640 1.00 27.80 23 TYR C O 1
ATOM 4048 N N . GLY C 1 46 ? 42.009 3.320 1.386 1.00 23.27 24 GLY C N 1
ATOM 4049 C CA . GLY C 1 46 ? 43.276 3.071 2.079 1.00 24.16 24 GLY C CA 1
ATOM 4050 C C . GLY C 1 46 ? 44.224 4.259 2.163 1.00 23.90 24 GLY C C 1
ATOM 4051 O O . GLY C 1 46 ? 45.423 4.079 2.348 1.00 25.75 24 GLY C O 1
ATOM 4052 N N . TYR C 1 47 ? 43.718 5.472 1.977 1.00 22.76 25 TYR C N 1
ATOM 4053 C CA . TYR C 1 47 ? 44.515 6.662 2.173 1.00 22.50 25 TYR C CA 1
ATOM 4054 C C . TYR C 1 47 ? 44.726 6.858 3.679 1.00 24.26 25 TYR C C 1
ATOM 4055 O O . TYR C 1 47 ? 43.868 6.509 4.477 1.00 25.59 25 TYR C O 1
ATOM 4064 N N . GLN C 1 48 ? 45.882 7.414 4.043 1.00 25.00 26 GLN C N 1
ATOM 4065 C CA . GLN C 1 48 ? 46.117 7.908 5.384 1.00 26.59 26 GLN C CA 1
ATOM 4066 C C . GLN C 1 48 ? 46.120 9.418 5.201 1.00 23.23 26 GLN C C 1
ATOM 4067 O O . GLN C 1 48 ? 46.803 9.927 4.322 1.00 21.03 26 GLN C O 1
ATOM 4073 N N . THR C 1 49 ? 45.379 10.109 6.038 1.00 20.27 27 THR C N 1
ATOM 4074 C CA . THR C 1 49 ? 45.151 11.553 5.885 1.00 19.12 27 THR C CA 1
ATOM 4075 C C . THR C 1 49 ? 45.352 12.243 7.236 1.00 18.55 27 THR C C 1
ATOM 4076 O O . THR C 1 49 ? 44.937 11.699 8.268 1.00 19.93 27 THR C O 1
ATOM 4080 N N . GLU C 1 50 ? 45.998 13.398 7.247 1.00 18.14 28 GLU C N 1
ATOM 4081 C CA . GLU C 1 50 ? 46.096 14.234 8.414 1.00 19.16 28 GLU C CA 1
ATOM 4082 C C . GLU C 1 50 ? 44.776 15.008 8.516 1.00 18.64 28 GLU C C 1
ATOM 4083 O O . GLU C 1 50 ? 44.423 15.776 7.606 1.00 17.74 28 GLU C O 1
ATOM 4089 N N . LEU C 1 51 ? 44.014 14.781 9.567 1.00 18.75 29 LEU C N 1
ATOM 4090 C CA . LEU C 1 51 ? 42.749 15.504 9.760 1.00 19.54 29 LEU C CA 1
ATOM 4091 C C . LEU C 1 51 ? 42.956 16.775 10.583 1.00 19.38 29 LEU C C 1
ATOM 4092 O O . LEU C 1 51 ? 43.665 16.785 11.592 1.00 18.64 29 LEU C O 1
ATOM 4097 N N . SER C 1 52 ? 42.344 17.859 10.124 1.00 19.06 30 SER C N 1
ATOM 4098 C CA . SER C 1 52 ? 42.429 19.139 10.826 1.00 20.34 30 SER C CA 1
ATOM 4099 C C . SER C 1 52 ? 41.051 19.786 10.960 1.00 19.52 30 SER C C 1
ATOM 4100 O O . SER C 1 52 ? 40.387 20.087 9.971 1.00 18.78 30 SER C O 1
ATOM 4103 N N . GLU C 1 53 ? 40.591 19.949 12.203 1.00 20.36 31 GLU C N 1
ATOM 4104 C CA . GLU C 1 53 ? 39.264 20.373 12.395 1.00 21.51 31 GLU C CA 1
ATOM 4105 C C . GLU C 1 53 ? 39.116 21.875 12.148 1.00 21.49 31 GLU C C 1
ATOM 4106 O O . GLU C 1 53 ? 39.964 22.662 12.582 1.00 21.59 31 GLU C O 1
ATOM 4112 N N . GLU C 1 54 ? 38.031 22.278 11.501 1.00 21.51 32 GLU C N 1
ATOM 4113 C CA . GLU C 1 54 ? 37.734 23.687 11.225 1.00 23.69 32 GLU C CA 1
ATOM 4114 C C . GLU C 1 54 ? 36.333 24.082 11.638 1.00 27.84 32 GLU C C 1
ATOM 4115 O O . GLU C 1 54 ? 35.415 23.274 11.507 1.00 27.86 32 GLU C O 1
ATOM 4121 N N . GLN C 1 55 ? 36.214 25.355 12.022 1.00 29.78 33 GLN C N 1
ATOM 4122 C CA . GLN C 1 55 ? 34.983 26.020 12.407 1.00 36.59 33 GLN C CA 1
ATOM 4123 C C . GLN C 1 55 ? 34.583 27.130 11.359 1.00 37.36 33 GLN C C 1
ATOM 4124 O O . GLN C 1 55 ? 35.044 28.308 11.432 1.00 37.48 33 GLN C O 1
ATOM 4130 N N . PRO C 1 56 ? 33.722 26.779 10.387 1.00 38.34 34 PRO C N 1
ATOM 4131 C CA . PRO C 1 56 ? 33.405 27.733 9.258 1.00 41.41 34 PRO C CA 1
ATOM 4132 C C . PRO C 1 56 ? 32.794 29.079 9.706 1.00 43.25 34 PRO C C 1
ATOM 4133 O O . PRO C 1 56 ? 33.080 30.143 9.102 1.00 38.63 34 PRO C O 1
ATOM 4137 N N . TRP C 1 57 ? 31.990 29.044 10.780 1.00 42.26 35 TRP C N 1
ATOM 4138 C CA . TRP C 1 57 ? 31.298 30.249 11.228 1.00 43.22 35 TRP C CA 1
ATOM 4139 C C . TRP C 1 57 ? 32.278 31.295 11.701 1.00 46.85 35 TRP C C 1
ATOM 4140 O O . TRP C 1 57 ? 31.900 32.467 11.876 1.00 51.24 35 TRP C O 1
ATOM 4151 N N . GLU C 1 58 ? 33.531 30.916 11.934 1.00 45.38 36 GLU C N 1
ATOM 4152 C CA . GLU C 1 58 ? 34.502 31.947 12.250 1.00 47.29 36 GLU C CA 1
ATOM 4153 C C . GLU C 1 58 ? 34.694 32.949 11.095 1.00 45.11 36 GLU C C 1
ATOM 4154 O O . GLU C 1 58 ? 34.989 34.126 11.346 1.00 48.90 36 GLU C O 1
ATOM 4160 N N . ASN C 1 59 ? 34.508 32.504 9.848 1.00 46.51 37 ASN C N 1
ATOM 4161 C CA . ASN C 1 59 ? 34.825 33.327 8.654 1.00 43.33 37 ASN C CA 1
ATOM 4162 C C . ASN C 1 59 ? 36.210 33.908 8.737 1.00 41.23 37 ASN C C 1
ATOM 4163 O O . ASN C 1 59 ? 36.423 35.105 8.537 1.00 43.15 37 ASN C O 1
ATOM 4168 N N . ARG C 1 60 ? 37.164 33.072 9.107 1.00 31.60 38 ARG C N 1
ATOM 4169 C CA . ARG C 1 60 ? 38.523 33.513 9.273 1.00 30.83 38 ARG C CA 1
ATOM 4170 C C . ARG C 1 60 ? 39.104 33.831 7.904 1.00 28.93 38 ARG C C 1
ATOM 4171 O O . ARG C 1 60 ? 38.863 33.073 6.964 1.00 32.21 38 ARG C O 1
ATOM 4179 N N . ARG C 1 61 ? 39.880 34.896 7.840 1.00 25.75 39 ARG C N 1
ATOM 4180 C CA . ARG C 1 61 ? 40.574 35.256 6.608 1.00 26.70 39 ARG C CA 1
ATOM 4181 C C . ARG C 1 61 ? 41.363 34.112 6.018 1.00 25.17 39 ARG C C 1
ATOM 4182 O O . ARG C 1 61 ? 41.422 33.984 4.769 1.00 25.15 39 ARG C O 1
ATOM 4190 N N . ASP C 1 62 ? 42.077 33.358 6.850 1.00 22.74 40 ASP C N 1
ATOM 4191 C CA . ASP C 1 62 ? 42.958 32.336 6.289 1.00 22.55 40 ASP C CA 1
ATOM 4192 C C . ASP C 1 62 ? 42.132 31.204 5.660 1.00 21.16 40 ASP C C 1
ATOM 4193 O O . ASP C 1 62 ? 42.468 30.716 4.573 1.00 20.52 40 ASP C O 1
ATOM 4198 N N . PHE C 1 63 ? 41.057 30.847 6.315 1.00 21.33 41 PHE C N 1
ATOM 4199 C CA . PHE C 1 63 ? 40.195 29.755 5.803 1.00 21.74 41 PHE C CA 1
ATOM 4200 C C . PHE C 1 63 ? 39.475 30.185 4.524 1.00 19.96 41 PHE C C 1
ATOM 4201 O O . PHE C 1 63 ? 39.481 29.459 3.517 1.00 18.19 41 PHE C O 1
ATOM 4209 N N . LEU C 1 64 ? 38.970 31.424 4.516 1.00 20.04 42 LEU C N 1
ATOM 4210 C CA . LEU C 1 64 ? 38.341 31.961 3.306 1.00 20.15 42 LEU C CA 1
ATOM 4211 C C . LEU C 1 64 ? 39.319 32.188 2.143 1.00 21.95 42 LEU C C 1
ATOM 4212 O O . LEU C 1 64 ? 38.891 32.168 1.021 1.00 23.04 42 LEU C O 1
ATOM 4217 N N . THR C 1 65 ? 40.599 32.368 2.420 1.00 20.13 43 THR C N 1
ATOM 4218 C CA . THR C 1 65 ? 41.594 32.443 1.361 1.00 22.54 43 THR C CA 1
ATOM 4219 C C . THR C 1 65 ? 41.765 31.056 0.733 1.00 23.71 43 THR C C 1
ATOM 4220 O O . THR C 1 65 ? 41.830 30.935 -0.491 1.00 23.07 43 THR C O 1
ATOM 4224 N N . LEU C 1 66 ? 41.807 30.032 1.570 1.00 22.00 44 LEU C N 1
ATOM 4225 C CA . LEU C 1 66 ? 41.928 28.674 1.125 1.00 25.51 44 LEU C CA 1
ATOM 4226 C C . LEU C 1 66 ? 40.662 28.262 0.354 1.00 23.66 44 LEU C C 1
ATOM 4227 O O . LEU C 1 66 ? 40.738 27.630 -0.707 1.00 22.93 44 LEU C O 1
ATOM 4232 N N . ASN C 1 67 ? 39.496 28.622 0.886 1.00 20.25 45 ASN C N 1
ATOM 4233 C CA . ASN C 1 67 ? 38.222 28.258 0.287 1.00 19.59 45 ASN C CA 1
ATOM 4234 C C . ASN C 1 67 ? 37.231 29.418 0.364 1.00 20.24 45 ASN C C 1
ATOM 4235 O O . ASN C 1 67 ? 36.528 29.571 1.385 1.00 19.26 45 ASN C O 1
ATOM 4240 N N . PRO C 1 68 ? 37.175 30.263 -0.661 1.00 23.44 46 PRO C N 1
ATOM 4241 C CA . PRO C 1 68 ? 36.306 31.444 -0.610 1.00 25.10 46 PRO C CA 1
ATOM 4242 C C . PRO C 1 68 ? 34.816 31.117 -0.509 1.00 24.84 46 PRO C C 1
ATOM 4243 O O . PRO C 1 68 ? 34.036 31.956 -0.043 1.00 23.67 46 PRO C O 1
ATOM 4247 N N . ALA C 1 69 ? 34.454 29.884 -0.851 1.00 23.35 47 ALA C N 1
ATOM 4248 C CA . ALA C 1 69 ? 33.088 29.434 -0.722 1.00 24.41 47 ALA C CA 1
ATOM 4249 C C . ALA C 1 69 ? 32.713 29.160 0.725 1.00 24.32 47 ALA C C 1
ATOM 4250 O O . ALA C 1 69 ? 31.536 29.091 1.034 1.00 25.22 47 ALA C O 1
ATOM 4252 N N . GLY C 1 70 ? 33.689 28.993 1.615 1.00 21.77 48 GLY C N 1
ATOM 4253 C CA . GLY C 1 70 ? 33.423 28.759 3.047 1.00 24.48 48 GLY C CA 1
ATOM 4254 C C . GLY C 1 70 ? 32.796 27.382 3.377 1.00 23.83 48 GLY C C 1
ATOM 4255 O O . GLY C 1 70 ? 32.322 27.176 4.470 1.00 27.26 48 GLY C O 1
ATOM 4256 N N . THR C 1 71 ? 32.907 26.443 2.437 1.00 21.80 49 THR C N 1
ATOM 4257 C CA . THR C 1 71 ? 32.360 25.109 2.561 1.00 22.02 49 THR C CA 1
ATOM 4258 C C . THR C 1 71 ? 33.398 24.121 3.129 1.00 19.70 49 THR C C 1
ATOM 4259 O O . THR C 1 71 ? 34.591 24.432 3.227 1.00 17.46 49 THR C O 1
ATOM 4263 N N . LEU C 1 72 ? 32.907 22.973 3.621 1.00 18.33 50 LEU C N 1
ATOM 4264 C CA . LEU C 1 72 ? 33.760 21.875 4.065 1.00 17.81 50 LEU C CA 1
ATOM 4265 C C . LEU C 1 72 ? 33.402 20.621 3.281 1.00 17.91 50 LEU C C 1
ATOM 4266 O O . LEU C 1 72 ? 32.277 20.494 2.848 1.00 18.72 50 LEU C O 1
ATOM 4271 N N . PRO C 1 73 ? 34.325 19.682 3.141 1.00 16.92 51 PRO C N 1
ATOM 4272 C CA . PRO C 1 73 ? 35.702 19.757 3.611 1.00 14.68 51 PRO C CA 1
ATOM 4273 C C . PRO C 1 73 ? 36.602 20.342 2.532 1.00 13.43 51 PRO C C 1
ATOM 4274 O O . PRO C 1 73 ? 36.145 20.649 1.460 1.00 13.98 51 PRO C O 1
ATOM 4278 N N . VAL C 1 74 ? 37.844 20.523 2.911 1.00 12.85 52 VAL C N 1
ATOM 4279 C CA . VAL C 1 74 ? 38.911 20.986 1.946 1.00 12.75 52 VAL C CA 1
ATOM 4280 C C . VAL C 1 74 ? 40.019 19.990 2.018 1.00 13.41 52 VAL C C 1
ATOM 4281 O O . VAL C 1 74 ? 40.581 19.724 3.089 1.00 14.08 52 VAL C O 1
ATOM 4285 N N . TYR C 1 75 ? 40.464 19.480 0.829 1.00 14.24 53 TYR C N 1
ATOM 4286 C CA . TYR C 1 75 ? 41.449 18.440 0.713 1.00 15.76 53 TYR C CA 1
ATOM 4287 C C . TYR C 1 75 ? 42.685 18.992 0.057 1.00 15.86 53 TYR C C 1
ATOM 4288 O O . TYR C 1 75 ? 42.589 19.665 -0.977 1.00 16.78 53 TYR C O 1
ATOM 4297 N N . VAL C 1 76 ? 43.821 18.851 0.697 1.00 16.62 54 VAL C N 1
ATOM 4298 C CA . VAL C 1 76 ? 45.045 19.366 0.124 1.00 17.89 54 VAL C CA 1
ATOM 4299 C C . VAL C 1 76 ? 46.088 18.264 0.102 1.00 18.58 54 VAL C C 1
ATOM 4300 O O . VAL C 1 76 ? 46.617 17.916 1.117 1.00 18.49 54 VAL C O 1
ATOM 4304 N N . ASP C 1 77 ? 46.396 17.747 -1.070 1.00 19.46 55 ASP C N 1
ATOM 4305 C CA . ASP C 1 77 ? 47.417 16.740 -1.177 1.00 20.73 55 ASP C CA 1
ATOM 4306 C C . ASP C 1 77 ? 48.768 17.384 -1.444 1.00 22.76 55 ASP C C 1
ATOM 4307 O O . ASP C 1 77 ? 48.889 18.575 -1.422 1.00 22.13 55 ASP C O 1
ATOM 4312 N N . ASP C 1 78 ? 49.781 16.571 -1.666 1.00 24.04 56 ASP C N 1
ATOM 4313 C CA . ASP C 1 78 ? 51.119 17.102 -1.781 1.00 26.65 56 ASP C CA 1
ATOM 4314 C C . ASP C 1 78 ? 51.295 18.025 -2.994 1.00 28.15 56 ASP C C 1
ATOM 4315 O O . ASP C 1 78 ? 52.277 18.712 -3.090 1.00 28.30 56 ASP C O 1
ATOM 4320 N N . SER C 1 79 ? 50.346 18.050 -3.921 1.00 27.66 57 SER C N 1
ATOM 4321 C CA . SER C 1 79 ? 50.397 19.106 -4.969 1.00 27.57 57 SER C CA 1
ATOM 4322 C C . SER C 1 79 ? 50.256 20.490 -4.343 1.00 27.66 57 SER C C 1
ATOM 4323 O O . SER C 1 79 ? 50.478 21.466 -4.996 1.00 24.70 57 SER C O 1
ATOM 4334 N N . ARG C 1 81 ? 47.540 21.975 -3.942 1.00 28.40 59 ARG C N 1
ATOM 4335 C CA . ARG C 1 81 ? 46.355 22.618 -4.530 1.00 29.89 59 ARG C CA 1
ATOM 4336 C C . ARG C 1 81 ? 45.089 22.238 -3.773 1.00 26.49 59 ARG C C 1
ATOM 4337 O O . ARG C 1 81 ? 44.699 21.067 -3.742 1.00 27.10 59 ARG C O 1
ATOM 4345 N N . ALA C 1 82 ? 44.417 23.222 -3.205 1.00 21.54 60 ALA C N 1
ATOM 4346 C CA . ALA C 1 82 ? 43.210 22.975 -2.427 1.00 20.07 60 ALA C CA 1
ATOM 4347 C C . ALA C 1 82 ? 42.013 22.596 -3.338 1.00 19.13 60 ALA C C 1
ATOM 4348 O O . ALA C 1 82 ? 41.643 23.332 -4.242 1.00 21.80 60 ALA C O 1
ATOM 4350 N N . LEU C 1 83 ? 41.408 21.478 -3.015 1.00 18.14 61 LEU C N 1
ATOM 4351 C CA . LEU C 1 83 ? 40.173 20.990 -3.574 1.00 18.54 61 LEU C CA 1
ATOM 4352 C C . LEU C 1 83 ? 39.035 21.145 -2.549 1.00 17.51 61 LEU C C 1
ATOM 4353 O O . LEU C 1 83 ? 39.089 20.602 -1.409 1.00 17.36 61 LEU C O 1
ATOM 4358 N N . CYS C 1 84 ? 37.959 21.833 -2.938 1.00 16.76 62 CYS C N 1
ATOM 4359 C CA . CYS C 1 84 ? 36.908 22.171 -1.941 1.00 16.98 62 CYS C CA 1
ATOM 4360 C C . CYS C 1 84 ? 35.558 21.548 -2.239 1.00 16.25 62 CYS C C 1
ATOM 4361 O O . CYS C 1 84 ? 35.042 21.675 -3.358 1.00 16.92 62 CYS C O 1
ATOM 4364 N N . GLY C 1 85 ? 34.970 20.943 -1.232 1.00 15.08 63 GLY C N 1
ATOM 4365 C CA . GLY C 1 85 ? 33.624 20.396 -1.255 1.00 15.59 63 GLY C CA 1
ATOM 4366 C C . GLY C 1 85 ? 33.558 18.953 -1.663 1.00 15.47 63 GLY C C 1
ATOM 4367 O O . GLY C 1 85 ? 34.471 18.450 -2.344 1.00 13.63 63 GLY C O 1
ATOM 4368 N N . ALA C 1 86 ? 32.489 18.299 -1.244 1.00 15.73 64 ALA C N 1
ATOM 4369 C CA . ALA C 1 86 ? 32.356 16.892 -1.422 1.00 16.26 64 ALA C CA 1
ATOM 4370 C C . ALA C 1 86 ? 32.366 16.460 -2.910 1.00 17.06 64 ALA C C 1
ATOM 4371 O O . ALA C 1 86 ? 32.964 15.459 -3.234 1.00 17.05 64 ALA C O 1
ATOM 4373 N N . THR C 1 87 ? 31.768 17.275 -3.799 1.00 16.08 65 THR C N 1
ATOM 4374 C CA . THR C 1 87 ? 31.638 16.897 -5.189 1.00 15.99 65 THR C CA 1
ATOM 4375 C C . THR C 1 87 ? 33.014 16.933 -5.871 1.00 14.76 65 THR C C 1
ATOM 4376 O O . THR C 1 87 ? 33.443 15.902 -6.419 1.00 14.79 65 THR C O 1
ATOM 4380 N N . ILE C 1 88 ? 33.698 18.058 -5.766 1.00 13.23 66 ILE C N 1
ATOM 4381 C CA . ILE C 1 88 ? 35.012 18.188 -6.453 1.00 13.29 66 ILE C CA 1
ATOM 4382 C C . ILE C 1 88 ? 36.008 17.146 -5.919 1.00 12.56 66 ILE C C 1
ATOM 4383 O O . ILE C 1 88 ? 36.740 16.471 -6.705 1.00 12.55 66 ILE C O 1
ATOM 4388 N N . ILE C 1 89 ? 36.038 16.974 -4.616 1.00 13.34 67 ILE C N 1
ATOM 4389 C CA . ILE C 1 89 ? 37.010 16.064 -4.036 1.00 13.28 67 ILE C CA 1
ATOM 4390 C C . ILE C 1 89 ? 36.712 14.610 -4.439 1.00 13.37 67 ILE C C 1
ATOM 4391 O O . ILE C 1 89 ? 37.641 13.835 -4.807 1.00 12.65 67 ILE C O 1
ATOM 4396 N N . SER C 1 90 ? 35.450 14.212 -4.345 1.00 12.92 68 SER C N 1
ATOM 4397 C CA . SER C 1 90 ? 35.051 12.846 -4.642 1.00 13.63 68 SER C CA 1
ATOM 4398 C C . SER C 1 90 ? 35.335 12.464 -6.124 1.00 14.24 68 SER C C 1
ATOM 4399 O O . SER C 1 90 ? 35.765 11.359 -6.416 1.00 14.91 68 SER C O 1
ATOM 4402 N N . GLU C 1 91 ? 35.111 13.437 -7.007 1.00 14.37 69 GLU C N 1
ATOM 4403 C CA . GLU C 1 91 ? 35.436 13.232 -8.449 1.00 15.13 69 GLU C CA 1
ATOM 4404 C C . GLU C 1 91 ? 36.943 13.118 -8.646 1.00 15.67 69 GLU C C 1
ATOM 4405 O O . GLU C 1 91 ? 37.403 12.238 -9.358 1.00 16.99 69 GLU C O 1
ATOM 4411 N N . TYR C 1 92 ? 37.717 14.023 -8.029 1.00 15.37 70 TYR C N 1
ATOM 4412 C CA . TYR C 1 92 ? 39.200 13.975 -8.060 1.00 15.24 70 TYR C CA 1
ATOM 4413 C C . TYR C 1 92 ? 39.744 12.630 -7.561 1.00 14.96 70 TYR C C 1
ATOM 4414 O O . TYR C 1 92 ? 40.581 12.001 -8.168 1.00 14.79 70 TYR C O 1
ATOM 4423 N N . LEU C 1 93 ? 39.199 12.147 -6.451 1.00 13.75 71 LEU C N 1
ATOM 4424 C CA . LEU C 1 93 ? 39.607 10.837 -5.953 1.00 14.80 71 LEU C CA 1
ATOM 4425 C C . LEU C 1 93 ? 39.238 9.635 -6.829 1.00 15.13 71 LEU C C 1
ATOM 4426 O O . LEU C 1 93 ? 39.985 8.650 -6.875 1.00 16.14 71 LEU C O 1
ATOM 4431 N N . ASP C 1 94 ? 38.132 9.709 -7.547 1.00 15.14 72 ASP C N 1
ATOM 4432 C CA . ASP C 1 94 ? 37.819 8.683 -8.487 1.00 16.38 72 ASP C CA 1
ATOM 4433 C C . ASP C 1 94 ? 38.843 8.689 -9.604 1.00 17.18 72 ASP C C 1
ATOM 4434 O O . ASP C 1 94 ? 39.288 7.648 -10.059 1.00 17.84 72 ASP C O 1
ATOM 4439 N N . GLU C 1 95 ? 39.189 9.896 -10.012 1.00 17.01 73 GLU C N 1
ATOM 4440 C CA . GLU C 1 95 ? 40.061 10.086 -11.189 1.00 18.06 73 GLU C CA 1
ATOM 4441 C C . GLU C 1 95 ? 41.512 9.659 -10.926 1.00 18.70 73 GLU C C 1
ATOM 4442 O O . GLU C 1 95 ? 42.239 9.277 -11.862 1.00 20.16 73 GLU C O 1
ATOM 4448 N N . THR C 1 96 ? 41.948 9.742 -9.686 1.00 17.86 74 THR C N 1
ATOM 4449 C CA . THR C 1 96 ? 43.327 9.586 -9.294 1.00 18.63 74 THR C CA 1
ATOM 4450 C C . THR C 1 96 ? 43.635 8.374 -8.419 1.00 19.47 74 THR C C 1
ATOM 4451 O O . THR C 1 96 ? 44.796 8.173 -8.117 1.00 20.42 74 THR C O 1
ATOM 4455 N N . SER C 1 97 ? 42.630 7.669 -7.908 1.00 20.02 75 SER C N 1
ATOM 4456 C CA . SER C 1 97 ? 42.898 6.589 -6.922 1.00 20.24 75 SER C CA 1
ATOM 4457 C C . SER C 1 97 ? 43.428 5.275 -7.559 1.00 21.21 75 SER C C 1
ATOM 4458 O O . SER C 1 97 ? 43.903 4.408 -6.868 1.00 21.12 75 SER C O 1
ATOM 4461 N N . GLY C 1 98 ? 43.331 5.152 -8.881 1.00 22.33 76 GLY C N 1
ATOM 4462 C CA . GLY C 1 98 ? 43.946 4.082 -9.627 1.00 22.84 76 GLY C CA 1
ATOM 4463 C C . GLY C 1 98 ? 43.728 2.704 -9.041 1.00 23.00 76 GLY C C 1
ATOM 4464 O O . GLY C 1 98 ? 42.593 2.242 -8.975 1.00 23.65 76 GLY C O 1
ATOM 4465 N N . ILE C 1 99 ? 44.792 2.020 -8.646 1.00 22.78 77 ILE C N 1
ATOM 4466 C CA . ILE C 1 99 ? 44.673 0.623 -8.206 1.00 23.17 77 ILE C CA 1
ATOM 4467 C C . ILE C 1 99 ? 43.867 0.469 -6.908 1.00 23.92 77 ILE C C 1
ATOM 4468 O O . ILE C 1 99 ? 43.353 -0.614 -6.622 1.00 24.56 77 ILE C O 1
ATOM 4481 N N . LYS C 1 101 ? 41.096 1.393 -6.267 1.00 26.59 79 LYS C N 1
ATOM 4482 C CA . LYS C 1 101 ? 39.719 1.114 -6.588 1.00 28.29 79 LYS C CA 1
ATOM 4483 C C . LYS C 1 101 ? 39.407 -0.347 -7.000 1.00 29.49 79 LYS C C 1
ATOM 4484 O O . LYS C 1 101 ? 38.248 -0.714 -7.114 1.00 32.49 79 LYS C O 1
ATOM 4490 N N . ARG C 1 102 ? 40.422 -1.170 -7.240 1.00 32.52 80 ARG C N 1
ATOM 4491 C CA . ARG C 1 102 ? 40.198 -2.604 -7.470 1.00 31.38 80 ARG C CA 1
ATOM 4492 C C . ARG C 1 102 ? 39.220 -3.224 -6.453 1.00 30.82 80 ARG C C 1
ATOM 4493 O O . ARG C 1 102 ? 39.465 -3.184 -5.257 1.00 33.34 80 ARG C O 1
ATOM 4501 N N . ASP C 1 103 ? 38.140 -3.799 -6.932 1.00 31.97 81 ASP C N 1
ATOM 4502 C CA . ASP C 1 103 ? 37.177 -4.533 -6.065 1.00 35.96 81 ASP C CA 1
ATOM 4503 C C . ASP C 1 103 ? 36.404 -3.627 -5.115 1.00 38.41 81 ASP C C 1
ATOM 4504 O O . ASP C 1 103 ? 35.578 -4.136 -4.367 1.00 36.55 81 ASP C O 1
ATOM 4509 N N . ARG C 1 104 ? 36.624 -2.313 -5.160 1.00 36.90 82 ARG C N 1
ATOM 4510 C CA . ARG C 1 104 ? 35.931 -1.426 -4.223 1.00 38.12 82 ARG C CA 1
ATOM 4511 C C . ARG C 1 104 ? 35.601 -0.125 -4.956 1.00 36.19 82 ARG C C 1
ATOM 4512 O O . ARG C 1 104 ? 35.452 0.858 -4.287 1.00 35.72 82 ARG C O 1
ATOM 4520 N N . ARG C 1 105 ? 35.478 -0.109 -6.303 1.00 31.47 83 ARG C N 1
ATOM 4521 C CA A ARG C 1 105 ? 35.325 1.148 -7.001 0.50 31.58 83 ARG C CA 1
ATOM 4522 C CA B ARG C 1 105 ? 35.290 1.121 -7.063 0.50 30.14 83 ARG C CA 1
ATOM 4523 C C . ARG C 1 105 ? 33.984 1.753 -6.683 1.00 28.97 83 ARG C C 1
ATOM 4524 O O . ARG C 1 105 ? 32.929 1.147 -6.907 1.00 29.25 83 ARG C O 1
ATOM 4539 N N . LEU C 1 106 ? 34.045 2.979 -6.215 1.00 24.74 84 LEU C N 1
ATOM 4540 C CA . LEU C 1 106 ? 32.871 3.553 -5.576 1.00 21.40 84 LEU C CA 1
ATOM 4541 C C . LEU C 1 106 ? 32.016 4.414 -6.479 1.00 21.13 84 LEU C C 1
ATOM 4542 O O . LEU C 1 106 ? 30.899 4.779 -6.123 1.00 19.19 84 LEU C O 1
ATOM 4547 N N A LEU C 1 107 ? 32.566 4.755 -7.638 0.50 19.55 85 LEU C N 1
ATOM 4548 N N B LEU C 1 107 ? 32.543 4.811 -7.601 0.50 20.15 85 LEU C N 1
ATOM 4549 C CA A LEU C 1 107 ? 31.866 5.435 -8.712 0.50 20.79 85 LEU C CA 1
ATOM 4550 C CA B LEU C 1 107 ? 31.749 5.487 -8.582 0.50 22.02 85 LEU C CA 1
ATOM 4551 C C A LEU C 1 107 ? 32.020 4.587 -9.989 0.50 21.62 85 LEU C C 1
ATOM 4552 C C B LEU C 1 107 ? 31.473 4.305 -9.519 0.50 23.95 85 LEU C C 1
ATOM 4553 O O A LEU C 1 107 ? 33.094 4.444 -10.503 0.50 22.00 85 LEU C O 1
ATOM 4554 O O B LEU C 1 107 ? 31.323 3.199 -9.018 0.50 25.99 85 LEU C O 1
ATOM 4563 N N A ALA C 1 108 ? 30.932 4.009 -10.465 0.50 22.80 86 ALA C N 1
ATOM 4564 N N B ALA C 1 108 ? 31.359 4.474 -10.823 0.50 23.73 86 ALA C N 1
ATOM 4565 C CA A ALA C 1 108 ? 30.949 3.124 -11.600 0.50 23.84 86 ALA C CA 1
ATOM 4566 C CA B ALA C 1 108 ? 31.116 3.304 -11.675 0.50 24.60 86 ALA C CA 1
ATOM 4567 C C A ALA C 1 108 ? 31.594 3.701 -12.891 0.50 25.33 86 ALA C C 1
ATOM 4568 C C B ALA C 1 108 ? 31.473 3.777 -13.011 0.50 25.10 86 ALA C C 1
ATOM 4569 O O A ALA C 1 108 ? 31.987 4.863 -12.969 0.50 28.71 86 ALA C O 1
ATOM 4570 O O B ALA C 1 108 ? 31.426 4.947 -13.279 0.50 25.50 86 ALA C O 1
ATOM 4573 N N . GLU C 1 109 ? 31.691 2.862 -13.899 1.00 28.33 87 GLU C N 1
ATOM 4574 C CA . GLU C 1 109 ? 32.163 3.282 -15.173 1.00 28.77 87 GLU C CA 1
ATOM 4575 C C . GLU C 1 109 ? 31.014 3.722 -16.088 1.00 25.42 87 GLU C C 1
ATOM 4576 O O . GLU C 1 109 ? 31.152 4.707 -16.809 1.00 28.37 87 GLU C O 1
ATOM 4582 N N . ASP C 1 110 ? 29.905 2.992 -16.050 1.00 22.42 88 ASP C N 1
ATOM 4583 C CA . ASP C 1 110 ? 28.772 3.252 -16.914 1.00 22.10 88 ASP C CA 1
ATOM 4584 C C . ASP C 1 110 ? 28.184 4.657 -16.657 1.00 20.93 88 ASP C C 1
ATOM 4585 O O . ASP C 1 110 ? 27.868 4.955 -15.495 1.00 20.10 88 ASP C O 1
ATOM 4590 N N . PRO C 1 111 ? 27.969 5.465 -17.693 1.00 21.26 89 PRO C N 1
ATOM 4591 C CA . PRO C 1 111 ? 27.478 6.833 -17.507 1.00 21.04 89 PRO C CA 1
ATOM 4592 C C . PRO C 1 111 ? 26.145 6.940 -16.772 1.00 21.16 89 PRO C C 1
ATOM 4593 O O . PRO C 1 111 ? 26.006 7.805 -15.921 1.00 22.33 89 PRO C O 1
ATOM 4597 N N . PHE C 1 112 ? 25.190 6.025 -17.033 1.00 22.13 90 PHE C N 1
ATOM 4598 C CA . PHE C 1 112 ? 23.924 6.050 -16.285 1.00 21.78 90 PHE C CA 1
ATOM 4599 C C . PHE C 1 112 ? 24.065 5.637 -14.853 1.00 20.81 90 PHE C C 1
ATOM 4600 O O . PHE C 1 112 ? 23.422 6.256 -13.992 1.00 19.03 90 PHE C O 1
ATOM 4608 N N . GLN C 1 113 ? 24.895 4.637 -14.549 1.00 20.83 91 GLN C N 1
ATOM 4609 C CA . GLN C 1 113 ? 25.169 4.292 -13.150 1.00 22.03 91 GLN C CA 1
ATOM 4610 C C . GLN C 1 113 ? 25.865 5.454 -12.423 1.00 19.44 91 GLN C C 1
ATOM 4611 O O . GLN C 1 113 ? 25.534 5.753 -11.304 1.00 19.37 91 GLN C O 1
ATOM 4617 N N . ARG C 1 114 ? 26.818 6.090 -13.093 1.00 19.42 92 ARG C N 1
ATOM 4618 C CA . ARG C 1 114 ? 27.528 7.240 -12.510 1.00 20.38 92 ARG C CA 1
ATOM 4619 C C . ARG C 1 114 ? 26.563 8.361 -12.192 1.00 19.03 92 ARG C C 1
ATOM 4620 O O . ARG C 1 114 ? 26.603 8.930 -11.101 1.00 18.63 92 ARG C O 1
ATOM 4628 N N . ALA C 1 115 ? 25.663 8.637 -13.144 1.00 17.90 93 ALA C N 1
ATOM 4629 C CA . ALA C 1 115 ? 24.601 9.637 -12.933 1.00 17.28 93 ALA C CA 1
ATOM 4630 C C . ALA C 1 115 ? 23.698 9.344 -11.707 1.00 16.75 93 ALA C C 1
ATOM 4631 O O . ALA C 1 115 ? 23.410 10.209 -10.918 1.00 17.98 93 ALA C O 1
ATOM 4633 N N . GLU C 1 116 ? 23.332 8.084 -11.522 1.00 16.58 94 GLU C N 1
ATOM 4634 C CA . GLU C 1 116 ? 22.498 7.688 -10.388 1.00 17.09 94 GLU C CA 1
ATOM 4635 C C . GLU C 1 116 ? 23.264 7.771 -9.095 1.00 16.89 94 GLU C C 1
ATOM 4636 O O . GLU C 1 116 ? 22.723 8.173 -8.071 1.00 16.65 94 GLU C O 1
ATOM 4642 N N . ILE C 1 117 ? 24.534 7.368 -9.088 1.00 16.16 95 ILE C N 1
ATOM 4643 C CA . ILE C 1 117 ? 25.355 7.495 -7.880 1.00 15.20 95 ILE C CA 1
ATOM 4644 C C . ILE C 1 117 ? 25.484 8.975 -7.468 1.00 14.82 95 ILE C C 1
ATOM 4645 O O . ILE C 1 117 ? 25.293 9.325 -6.296 1.00 14.75 95 ILE C O 1
ATOM 4650 N N . ARG C 1 118 ? 25.802 9.826 -8.454 1.00 14.84 96 ARG C N 1
ATOM 4651 C CA . ARG C 1 118 ? 25.842 11.266 -8.204 1.00 15.49 96 ARG C CA 1
ATOM 4652 C C . ARG C 1 118 ? 24.487 11.823 -7.685 1.00 15.43 96 ARG C C 1
ATOM 4653 O O . ARG C 1 118 ? 24.455 12.697 -6.787 1.00 15.15 96 ARG C O 1
ATOM 4661 N N . ARG C 1 119 ? 23.385 11.335 -8.260 1.00 15.46 97 ARG C N 1
ATOM 4662 C CA . ARG C 1 119 ? 22.067 11.834 -7.918 1.00 16.54 97 ARG C CA 1
ATOM 4663 C C . ARG C 1 119 ? 21.857 11.533 -6.440 1.00 15.75 97 ARG C C 1
ATOM 4664 O O . ARG C 1 119 ? 21.342 12.375 -5.664 1.00 16.86 97 ARG C O 1
ATOM 4672 N N . LEU C 1 120 ? 22.229 10.331 -6.015 1.00 16.29 98 LEU C N 1
ATOM 4673 C CA . LEU C 1 120 ? 22.017 9.948 -4.574 1.00 15.83 98 LEU C CA 1
ATOM 4674 C C . LEU C 1 120 ? 22.944 10.735 -3.656 1.00 16.09 98 LEU C C 1
ATOM 4675 O O . LEU C 1 120 ? 22.577 11.101 -2.509 1.00 16.14 98 LEU C O 1
ATOM 4680 N N . THR C 1 121 ? 24.180 10.953 -4.086 1.00 16.11 99 THR C N 1
ATOM 4681 C CA . THR C 1 121 ? 25.127 11.767 -3.329 1.00 17.02 99 THR C CA 1
ATOM 4682 C C . THR C 1 121 ? 24.541 13.194 -3.102 1.00 16.63 99 THR C C 1
ATOM 4683 O O . THR C 1 121 ? 24.578 13.699 -1.971 1.00 16.13 99 THR C O 1
ATOM 4687 N N . GLU C 1 122 ? 23.997 13.795 -4.154 1.00 16.22 100 GLU C N 1
ATOM 4688 C CA . GLU C 1 122 ? 23.372 15.118 -4.083 1.00 17.35 100 GLU C CA 1
ATOM 4689 C C . GLU C 1 122 ? 22.090 15.083 -3.213 1.00 17.23 100 GLU C C 1
ATOM 4690 O O . GLU C 1 122 ? 21.806 16.021 -2.421 1.00 17.87 100 GLU C O 1
ATOM 4696 N N . TRP C 1 123 ? 21.317 14.019 -3.338 1.00 16.76 101 TRP C N 1
ATOM 4697 C CA . TRP C 1 123 ? 20.170 13.864 -2.471 1.00 17.64 101 TRP C CA 1
ATOM 4698 C C . TRP C 1 123 ? 20.532 14.013 -0.987 1.00 17.74 101 TRP C C 1
ATOM 4699 O O . TRP C 1 123 ? 19.882 14.764 -0.229 1.00 17.39 101 TRP C O 1
ATOM 4710 N N . PHE C 1 124 ? 21.441 13.199 -0.518 1.00 16.67 102 PHE C N 1
ATOM 4711 C CA . PHE C 1 124 ? 21.768 13.156 0.885 1.00 16.79 102 PHE C CA 1
ATOM 4712 C C . PHE C 1 124 ? 22.635 14.308 1.350 1.00 17.89 102 PHE C C 1
ATOM 4713 O O . PHE C 1 124 ? 22.441 14.789 2.482 1.00 17.76 102 PHE C O 1
ATOM 4721 N N . LEU C 1 125 ? 23.533 14.810 0.501 1.00 16.21 103 LEU C N 1
ATOM 4722 C CA . LEU C 1 125 ? 24.443 15.896 0.906 1.00 17.32 103 LEU C CA 1
ATOM 4723 C C . LEU C 1 125 ? 23.924 17.310 0.586 1.00 18.06 103 LEU C C 1
ATOM 4724 O O . LEU C 1 125 ? 24.457 18.281 1.108 1.00 18.00 103 LEU C O 1
ATOM 4729 N N . GLN C 1 126 ? 22.906 17.407 -0.258 1.00 17.63 104 GLN C N 1
ATOM 4730 C CA . GLN C 1 126 ? 22.310 18.711 -0.593 1.00 19.28 104 GLN C CA 1
ATOM 4731 C C . GLN C 1 126 ? 20.840 18.818 -0.202 1.00 20.37 104 GLN C C 1
ATOM 4732 O O . GLN C 1 126 ? 20.497 19.690 0.590 1.00 20.46 104 GLN C O 1
ATOM 4738 N N . LYS C 1 127 ? 19.986 17.901 -0.640 1.00 19.38 105 LYS C N 1
ATOM 4739 C CA . LYS C 1 127 ? 18.573 17.987 -0.298 1.00 19.78 105 LYS C CA 1
ATOM 4740 C C . LYS C 1 127 ? 18.274 17.652 1.196 1.00 19.82 105 LYS C C 1
ATOM 4741 O O . LYS C 1 127 ? 17.716 18.471 1.907 1.00 18.03 105 LYS C O 1
ATOM 4755 N N . GLU C 1 129 ? 20.420 17.549 3.478 1.00 20.57 107 GLU C N 1
ATOM 4756 C CA . GLU C 1 129 ? 21.250 18.513 4.219 1.00 20.22 107 GLU C CA 1
ATOM 4757 C C . GLU C 1 129 ? 20.443 19.809 4.470 1.00 20.98 107 GLU C C 1
ATOM 4758 O O . GLU C 1 129 ? 20.421 20.326 5.608 1.00 20.80 107 GLU C O 1
ATOM 4764 N N . ALA C 1 130 ? 19.791 20.322 3.439 1.00 20.69 108 ALA C N 1
ATOM 4765 C CA . ALA C 1 130 ? 19.004 21.566 3.564 1.00 21.38 108 ALA C CA 1
ATOM 4766 C C . ALA C 1 130 ? 17.739 21.336 4.393 1.00 22.35 108 ALA C C 1
ATOM 4767 O O . ALA C 1 130 ? 17.375 22.176 5.216 1.00 23.64 108 ALA C O 1
ATOM 4769 N N . ASP C 1 131 ? 17.068 20.203 4.168 1.00 21.15 109 ASP C N 1
ATOM 4770 C CA . ASP C 1 131 ? 15.771 19.919 4.827 1.00 20.71 109 ASP C CA 1
ATOM 4771 C C . ASP C 1 131 ? 15.907 19.581 6.300 1.00 21.18 109 ASP C C 1
ATOM 4772 O O . ASP C 1 131 ? 15.023 19.862 7.070 1.00 19.64 109 ASP C O 1
ATOM 4777 N N . VAL C 1 132 ? 16.996 18.925 6.651 1.00 19.97 110 VAL C N 1
ATOM 4778 C CA . VAL C 1 132 ? 17.169 18.358 7.978 1.00 19.35 110 VAL C CA 1
ATOM 4779 C C . VAL C 1 132 ? 18.503 18.700 8.640 1.00 20.11 110 VAL C C 1
ATOM 4780 O O . VAL C 1 132 ? 18.565 19.365 9.687 1.00 17.95 110 VAL C O 1
ATOM 4784 N N . THR C 1 133 ? 19.595 18.261 8.038 1.00 18.42 111 THR C N 1
ATOM 4785 C CA . THR C 1 133 ? 20.837 18.089 8.788 1.00 19.75 111 THR C CA 1
ATOM 4786 C C . THR C 1 133 ? 21.594 19.370 9.099 1.00 19.78 111 THR C C 1
ATOM 4787 O O . THR C 1 133 ? 21.974 19.584 10.246 1.00 22.56 111 THR C O 1
ATOM 4791 N N . ARG C 1 134 ? 21.748 20.249 8.125 1.00 20.27 112 ARG C N 1
ATOM 4792 C CA . ARG C 1 134 ? 22.419 21.511 8.355 1.00 22.27 112 ARG C CA 1
ATOM 4793 C C . ARG C 1 134 ? 21.665 22.330 9.466 1.00 21.54 112 ARG C C 1
ATOM 4794 O O . ARG C 1 134 ? 22.281 22.752 10.437 1.00 20.32 112 ARG C O 1
ATOM 4802 N N . PRO C 1 135 ? 20.379 22.537 9.287 1.00 22.15 113 PRO C N 1
ATOM 4803 C CA . PRO C 1 135 ? 19.730 23.356 10.358 1.00 22.54 113 PRO C CA 1
ATOM 4804 C C . PRO C 1 135 ? 19.793 22.721 11.741 1.00 23.19 113 PRO C C 1
ATOM 4805 O O . PRO C 1 135 ? 19.882 23.424 12.751 1.00 24.01 113 PRO C O 1
ATOM 4809 N N . LEU C 1 136 ? 19.660 21.416 11.814 1.00 22.76 114 LEU C N 1
ATOM 4810 C CA A LEU C 1 136 ? 19.623 20.720 13.080 0.50 23.77 114 LEU C CA 1
ATOM 4811 C CA B LEU C 1 136 ? 19.621 20.711 13.103 0.50 23.91 114 LEU C CA 1
ATOM 4812 C C . LEU C 1 136 ? 21.005 20.767 13.774 1.00 23.76 114 LEU C C 1
ATOM 4813 O O . LEU C 1 136 ? 21.101 21.064 14.958 1.00 25.43 114 LEU C O 1
ATOM 4822 N N . VAL C 1 137 ? 22.066 20.505 13.005 1.00 22.47 115 VAL C N 1
ATOM 4823 C CA . VAL C 1 137 ? 23.442 20.589 13.484 1.00 22.47 115 VAL C CA 1
ATOM 4824 C C . VAL C 1 137 ? 23.756 22.019 13.961 1.00 24.36 115 VAL C C 1
ATOM 4825 O O . VAL C 1 137 ? 24.402 22.224 14.997 1.00 26.48 115 VAL C O 1
ATOM 4829 N N . ARG C 1 138 ? 23.289 23.006 13.218 1.00 24.51 116 ARG C N 1
ATOM 4830 C CA . ARG C 1 138 ? 23.582 24.401 13.545 1.00 25.74 116 ARG C CA 1
ATOM 4831 C C . ARG C 1 138 ? 22.978 24.692 14.901 1.00 25.94 116 ARG C C 1
ATOM 4832 O O . ARG C 1 138 ? 23.643 25.239 15.752 1.00 26.93 116 ARG C O 1
ATOM 4840 N N . GLU C 1 139 ? 21.722 24.297 15.072 1.00 27.28 117 GLU C N 1
ATOM 4841 C CA . GLU C 1 139 ? 21.003 24.573 16.324 1.00 28.20 117 GLU C CA 1
ATOM 4842 C C . GLU C 1 139 ? 21.566 23.817 17.518 1.00 30.64 117 GLU C C 1
ATOM 4843 O O . GLU C 1 139 ? 21.707 24.386 18.606 1.00 32.28 117 GLU C O 1
ATOM 4849 N N . ARG C 1 140 ? 21.869 22.537 17.340 1.00 29.94 118 ARG C N 1
ATOM 4850 C CA . ARG C 1 140 ? 22.318 21.680 18.423 1.00 30.45 118 ARG C CA 1
ATOM 4851 C C . ARG C 1 140 ? 23.833 21.643 18.677 1.00 31.61 118 ARG C C 1
ATOM 4852 O O . ARG C 1 140 ? 24.259 21.351 19.770 1.00 33.65 118 ARG C O 1
ATOM 4860 N N . ILE C 1 141 ? 24.655 21.886 17.676 1.00 31.63 119 ILE C N 1
ATOM 4861 C CA . ILE C 1 141 ? 26.117 21.732 17.816 1.00 34.09 119 ILE C CA 1
ATOM 4862 C C . ILE C 1 141 ? 26.811 23.090 17.639 1.00 38.64 119 ILE C C 1
ATOM 4863 O O . ILE C 1 141 ? 27.527 23.534 18.532 1.00 40.69 119 ILE C O 1
ATOM 4868 N N . PHE C 1 142 ? 26.652 23.717 16.475 1.00 37.06 120 PHE C N 1
ATOM 4869 C CA . PHE C 1 142 ? 27.449 24.913 16.164 1.00 39.79 120 PHE C CA 1
ATOM 4870 C C . PHE C 1 142 ? 27.094 26.063 17.107 1.00 42.21 120 PHE C C 1
ATOM 4871 O O . PHE C 1 142 ? 27.974 26.829 17.537 1.00 45.02 120 PHE C O 1
ATOM 4879 N N . LYS C 1 143 ? 25.820 26.174 17.470 1.00 41.85 121 LYS C N 1
ATOM 4880 C CA . LYS C 1 143 ? 25.389 27.213 18.409 1.00 45.47 121 LYS C CA 1
ATOM 4881 C C . LYS C 1 143 ? 25.856 27.056 19.865 1.00 48.99 121 LYS C C 1
ATOM 4882 O O . LYS C 1 143 ? 25.679 27.983 20.668 1.00 47.74 121 LYS C O 1
ATOM 4888 N N . LEU C 1 144 ? 26.399 25.880 20.191 1.00 50.31 122 LEU C N 1
ATOM 4889 C CA . LEU C 1 144 ? 27.124 25.654 21.454 1.00 54.40 122 LEU C CA 1
ATOM 4890 C C . LEU C 1 144 ? 28.538 26.169 21.350 1.00 54.70 122 LEU C C 1
ATOM 4891 O O . LEU C 1 144 ? 29.028 26.826 22.242 1.00 57.45 122 LEU C O 1
ATOM 4896 N N . GLN C 1 145 ? 29.208 25.813 20.258 1.00 59.07 123 GLN C N 1
ATOM 4897 C CA . GLN C 1 145 ? 30.600 26.199 20.052 1.00 61.36 123 GLN C CA 1
ATOM 4898 C C . GLN C 1 145 ? 30.756 27.703 19.811 1.00 64.71 123 GLN C C 1
ATOM 4899 O O . GLN C 1 145 ? 31.806 28.264 20.085 1.00 72.18 123 GLN C O 1
ATOM 4909 N N . THR C 1 147 ? 30.309 31.783 20.055 1.00 71.35 125 THR C N 1
ATOM 4910 C CA . THR C 1 147 ? 30.136 32.857 21.044 1.00 73.94 125 THR C CA 1
ATOM 4911 C C . THR C 1 147 ? 28.859 33.631 20.714 1.00 73.45 125 THR C C 1
ATOM 4912 O O . THR C 1 147 ? 28.382 33.564 19.570 1.00 74.91 125 THR C O 1
ATOM 4916 N N . PRO C 1 148 ? 28.309 34.370 21.701 1.00 73.63 126 PRO C N 1
ATOM 4917 C CA . PRO C 1 148 ? 27.124 35.185 21.433 1.00 73.29 126 PRO C CA 1
ATOM 4918 C C . PRO C 1 148 ? 27.283 36.072 20.206 1.00 73.99 126 PRO C C 1
ATOM 4919 O O . PRO C 1 148 ? 26.389 36.124 19.363 1.00 73.06 126 PRO C O 1
ATOM 4923 N N . ASP C 1 149 ? 28.436 36.722 20.092 1.00 77.71 127 ASP C N 1
ATOM 4924 C CA . ASP C 1 149 ? 28.741 37.587 18.947 1.00 79.70 127 ASP C CA 1
ATOM 4925 C C . ASP C 1 149 ? 28.774 36.874 17.587 1.00 77.10 127 ASP C C 1
ATOM 4926 O O . ASP C 1 149 ? 28.420 37.472 16.561 1.00 71.82 127 ASP C O 1
ATOM 4931 N N . GLN C 1 150 ? 29.168 35.600 17.590 1.00 77.28 128 GLN C N 1
ATOM 4932 C CA . GLN C 1 150 ? 29.177 34.773 16.367 1.00 74.65 128 GLN C CA 1
ATOM 4933 C C . GLN C 1 150 ? 27.797 34.241 15.956 1.00 69.52 128 GLN C C 1
ATOM 4934 O O . GLN C 1 150 ? 27.661 33.657 14.879 1.00 62.64 128 GLN C O 1
ATOM 4940 N N . GLY C 1 151 ? 26.793 34.422 16.817 1.00 64.30 129 GLY C N 1
ATOM 4941 C CA . GLY C 1 151 ? 25.436 33.892 16.576 1.00 60.40 129 GLY C CA 1
ATOM 4942 C C . GLY C 1 151 ? 25.009 32.802 17.555 1.00 56.29 129 GLY C C 1
ATOM 4943 O O . GLY C 1 151 ? 23.968 32.162 17.371 1.00 53.35 129 GLY C O 1
ATOM 4944 N N . GLY C 1 152 ? 25.825 32.584 18.583 1.00 51.68 130 GLY C N 1
ATOM 4945 C CA . GLY C 1 152 ? 25.619 31.503 19.542 1.00 51.09 130 GLY C CA 1
ATOM 4946 C C . GLY C 1 152 ? 24.383 31.761 20.384 1.00 50.47 130 GLY C C 1
ATOM 4947 O O . GLY C 1 152 ? 23.960 32.891 20.539 1.00 52.03 130 GLY C O 1
ATOM 4948 N N . GLY C 1 153 ? 23.801 30.701 20.923 1.00 51.27 131 GLY C N 1
ATOM 4949 C CA . GLY C 1 153 ? 22.640 30.844 21.789 1.00 49.37 131 GLY C CA 1
ATOM 4950 C C . GLY C 1 153 ? 21.886 29.558 21.952 1.00 47.43 131 GLY C C 1
ATOM 4951 O O . GLY C 1 153 ? 22.382 28.475 21.596 1.00 45.96 131 GLY C O 1
ATOM 4952 N N . ALA C 1 154 ? 20.675 29.677 22.501 1.00 47.21 132 ALA C N 1
ATOM 4953 C CA . ALA C 1 154 ? 19.834 28.511 22.721 1.00 46.57 132 ALA C CA 1
ATOM 4954 C C . ALA C 1 154 ? 19.304 28.014 21.375 1.00 43.66 132 ALA C C 1
ATOM 4955 O O . ALA C 1 154 ? 19.082 28.812 20.465 1.00 40.39 132 ALA C O 1
ATOM 4957 N N . PRO C 1 155 ? 19.089 26.700 21.254 1.00 43.29 133 PRO C N 1
ATOM 4958 C CA . PRO C 1 155 ? 18.530 26.201 19.993 1.00 40.75 133 PRO C CA 1
ATOM 4959 C C . PRO C 1 155 ? 17.166 26.831 19.711 1.00 40.57 133 PRO C C 1
ATOM 4960 O O . PRO C 1 155 ? 16.373 27.033 20.630 1.00 38.47 133 PRO C O 1
ATOM 4964 N N . ASP C 1 156 ? 16.897 27.128 18.451 1.00 35.89 134 ASP C N 1
ATOM 4965 C CA . ASP C 1 156 ? 15.609 27.658 18.044 1.00 35.18 134 ASP C CA 1
ATOM 4966 C C . ASP C 1 156 ? 14.580 26.516 17.932 1.00 33.14 134 ASP C C 1
ATOM 4967 O O . ASP C 1 156 ? 14.710 25.647 17.061 1.00 29.91 134 ASP C O 1
ATOM 4972 N N . SER C 1 157 ? 13.564 26.505 18.796 1.00 30.26 135 SER C N 1
ATOM 4973 C CA . SER C 1 157 ? 12.605 25.374 18.842 1.00 30.02 135 SER C CA 1
ATOM 4974 C C . SER C 1 157 ? 11.818 25.184 17.549 1.00 30.56 135 SER C C 1
ATOM 4975 O O . SER C 1 157 ? 11.528 24.059 17.140 1.00 29.60 135 SER C O 1
ATOM 4978 N N . LYS C 1 158 ? 11.544 26.276 16.853 1.00 30.58 136 LYS C N 1
ATOM 4979 C CA . LYS C 1 158 ? 10.800 26.218 15.625 1.00 31.94 136 LYS C CA 1
ATOM 4980 C C . LYS C 1 158 ? 11.623 25.556 14.502 1.00 28.10 136 LYS C C 1
ATOM 4981 O O . LYS C 1 158 ? 11.112 24.752 13.721 1.00 26.65 136 LYS C O 1
ATOM 4987 N N . ILE C 1 159 ? 12.872 25.961 14.391 1.00 26.28 137 ILE C N 1
ATOM 4988 C CA . ILE C 1 159 ? 13.788 25.295 13.410 1.00 25.27 137 ILE C CA 1
ATOM 4989 C C . ILE C 1 159 ? 13.970 23.809 13.748 1.00 24.04 137 ILE C C 1
ATOM 4990 O O . ILE C 1 159 ? 13.933 22.965 12.878 1.00 23.71 137 ILE C O 1
ATOM 4995 N N . LEU C 1 160 ? 14.116 23.465 15.024 1.00 23.20 138 LEU C N 1
ATOM 4996 C CA . LEU C 1 160 ? 14.180 22.068 15.405 1.00 23.58 138 LEU C CA 1
ATOM 4997 C C . LEU C 1 160 ? 12.955 21.322 14.963 1.00 23.65 138 LEU C C 1
ATOM 4998 O O . LEU C 1 160 ? 13.056 20.209 14.448 1.00 21.70 138 LEU C O 1
ATOM 5003 N N . ARG C 1 161 ? 11.772 21.892 15.188 1.00 23.66 139 ARG C N 1
ATOM 5004 C CA . ARG C 1 161 ? 10.550 21.228 14.815 1.00 25.70 139 ARG C CA 1
ATOM 5005 C C . ARG C 1 161 ? 10.435 20.968 13.303 1.00 24.62 139 ARG C C 1
ATOM 5006 O O . ARG C 1 161 ? 10.044 19.878 12.901 1.00 22.01 139 ARG C O 1
ATOM 5014 N N . THR C 1 162 ? 10.750 21.980 12.510 1.00 24.96 140 THR C N 1
ATOM 5015 C CA . THR C 1 162 ? 10.673 21.870 11.070 1.00 24.67 140 THR C CA 1
ATOM 5016 C C . THR C 1 162 ? 11.624 20.769 10.608 1.00 23.64 140 THR C C 1
ATOM 5017 O O . THR C 1 162 ? 11.232 19.919 9.804 1.00 22.72 140 THR C O 1
ATOM 5021 N N . SER C 1 163 ? 12.866 20.839 11.069 1.00 23.25 141 SER C N 1
ATOM 5022 C CA . SER C 1 163 ? 13.905 19.919 10.630 1.00 22.85 141 SER C CA 1
ATOM 5023 C C . SER C 1 163 ? 13.505 18.488 10.978 1.00 22.48 141 SER C C 1
ATOM 5024 O O . SER C 1 163 ? 13.601 17.596 10.178 1.00 20.40 141 SER C O 1
ATOM 5027 N N . ARG C 1 164 ? 13.016 18.299 12.196 1.00 21.25 142 ARG C N 1
ATOM 5028 C CA . ARG C 1 164 ? 12.574 16.973 12.626 1.00 21.50 142 ARG C CA 1
ATOM 5029 C C . ARG C 1 164 ? 11.380 16.439 11.888 1.00 21.65 142 ARG C C 1
ATOM 5030 O O . ARG C 1 164 ? 11.341 15.263 11.598 1.00 21.01 142 ARG C O 1
ATOM 5038 N N . SER C 1 165 ? 10.431 17.309 11.546 1.00 22.09 143 SER C N 1
ATOM 5039 C CA . SER C 1 165 ? 9.285 16.891 10.766 1.00 23.95 143 SER C CA 1
ATOM 5040 C C . SER C 1 165 ? 9.679 16.422 9.335 1.00 23.28 143 SER C C 1
ATOM 5041 O O . SER C 1 165 ? 8.923 15.692 8.718 1.00 22.38 143 SER C O 1
ATOM 5044 N N . ASN C 1 166 ? 10.842 16.827 8.843 1.00 23.87 144 ASN C N 1
ATOM 5045 C CA . ASN C 1 166 ? 11.280 16.430 7.519 1.00 23.23 144 ASN C CA 1
ATOM 5046 C C . ASN C 1 166 ? 12.041 15.094 7.487 1.00 24.76 144 ASN C C 1
ATOM 5047 O O . ASN C 1 166 ? 12.307 14.556 6.402 1.00 21.41 144 ASN C O 1
ATOM 5052 N N . ILE C 1 167 ? 12.333 14.533 8.664 1.00 24.41 145 ILE C N 1
ATOM 5053 C CA . ILE C 1 167 ? 13.150 13.328 8.724 1.00 25.10 145 ILE C CA 1
ATOM 5054 C C . ILE C 1 167 ? 12.380 12.145 8.171 1.00 26.60 145 ILE C C 1
ATOM 5055 O O . ILE C 1 167 ? 12.948 11.330 7.471 1.00 24.73 145 ILE C O 1
ATOM 5060 N N . ARG C 1 168 ? 11.101 12.026 8.510 1.00 27.44 146 ARG C N 1
ATOM 5061 C CA . ARG C 1 168 ? 10.365 10.828 8.132 1.00 30.96 146 ARG C CA 1
ATOM 5062 C C . ARG C 1 168 ? 10.361 10.562 6.607 1.00 31.81 146 ARG C C 1
ATOM 5063 O O . ARG C 1 168 ? 10.563 9.431 6.179 1.00 29.85 146 ARG C O 1
ATOM 5071 N N . GLN C 1 169 ? 10.141 11.598 5.810 1.00 32.94 147 GLN C N 1
ATOM 5072 C CA . GLN C 1 169 ? 10.133 11.410 4.355 1.00 34.29 147 GLN C CA 1
ATOM 5073 C C . GLN C 1 169 ? 11.465 10.868 3.863 1.00 29.87 147 GLN C C 1
ATOM 5074 O O . GLN C 1 169 ? 11.497 10.055 2.941 1.00 27.02 147 GLN C O 1
ATOM 5080 N N . HIS C 1 170 ? 12.561 11.363 4.444 1.00 26.20 148 HIS C N 1
ATOM 5081 C CA . HIS C 1 170 ? 13.888 10.952 4.082 1.00 24.08 148 HIS C CA 1
ATOM 5082 C C . HIS C 1 170 ? 14.157 9.509 4.464 1.00 23.90 148 HIS C C 1
ATOM 5083 O O . HIS C 1 170 ? 14.709 8.763 3.684 1.00 22.94 148 HIS C O 1
ATOM 5098 N N . LYS C 1 172 ? 11.810 7.240 4.843 1.00 24.23 150 LYS C N 1
ATOM 5099 C CA . LYS C 1 172 ? 10.961 6.407 3.981 1.00 26.06 150 LYS C CA 1
ATOM 5100 C C . LYS C 1 172 ? 11.626 6.174 2.618 1.00 24.84 150 LYS C C 1
ATOM 5101 O O . LYS C 1 172 ? 11.539 5.077 2.065 1.00 23.77 150 LYS C O 1
ATOM 5107 N N . TYR C 1 173 ? 12.258 7.222 2.104 1.00 23.09 151 TYR C N 1
ATOM 5108 C CA . TYR C 1 173 ? 12.953 7.142 0.828 1.00 23.10 151 TYR C CA 1
ATOM 5109 C C . TYR C 1 173 ? 14.122 6.162 0.938 1.00 22.73 151 TYR C C 1
ATOM 5110 O O . TYR C 1 173 ? 14.306 5.305 0.086 1.00 21.88 151 TYR C O 1
ATOM 5119 N N . LEU C 1 174 ? 14.924 6.332 1.974 1.00 22.04 152 LEU C N 1
ATOM 5120 C CA . LEU C 1 174 ? 16.013 5.455 2.246 1.00 23.64 152 LEU C CA 1
ATOM 5121 C C . LEU C 1 174 ? 15.560 3.980 2.345 1.00 24.43 152 LEU C C 1
ATOM 5122 O O . LEU C 1 174 ? 16.164 3.089 1.779 1.00 23.01 152 LEU C O 1
ATOM 5127 N N . SER C 1 175 ? 14.491 3.722 3.104 1.00 24.78 153 SER C N 1
ATOM 5128 C CA . SER C 1 175 ? 13.923 2.380 3.225 1.00 26.02 153 SER C CA 1
ATOM 5129 C C . SER C 1 175 ? 13.441 1.785 1.880 1.00 25.96 153 SER C C 1
ATOM 5130 O O . SER C 1 175 ? 13.653 0.591 1.607 1.00 27.50 153 SER C O 1
ATOM 5133 N N . TRP C 1 176 ? 12.903 2.642 1.008 1.00 25.31 154 TRP C N 1
ATOM 5134 C CA . TRP C 1 176 ? 12.494 2.252 -0.314 1.00 27.07 154 TRP C CA 1
ATOM 5135 C C . TRP C 1 176 ? 13.700 1.891 -1.206 1.00 26.67 154 TRP C C 1
ATOM 5136 O O . TRP C 1 176 ? 13.680 0.867 -1.883 1.00 27.15 154 TRP C O 1
ATOM 5147 N N . LEU C 1 177 ? 14.736 2.741 -1.193 1.00 26.79 155 LEU C N 1
ATOM 5148 C CA . LEU C 1 177 ? 15.971 2.509 -1.967 1.00 25.93 155 LEU C CA 1
ATOM 5149 C C . LEU C 1 177 ? 16.593 1.177 -1.530 1.00 27.77 155 LEU C C 1
ATOM 5150 O O . LEU C 1 177 ? 16.973 0.379 -2.345 1.00 32.09 155 LEU C O 1
ATOM 5155 N N . ALA C 1 178 ? 16.687 0.989 -0.236 1.00 27.60 156 ALA C N 1
ATOM 5156 C CA . ALA C 1 178 ? 17.296 -0.171 0.396 1.00 30.40 156 ALA C CA 1
ATOM 5157 C C . ALA C 1 178 ? 16.345 -1.466 0.344 1.00 30.22 156 ALA C C 1
ATOM 5158 O O . ALA C 1 178 ? 16.690 -2.454 0.941 1.00 31.56 156 ALA C O 1
ATOM 5160 N N . GLY C 1 179 ? 15.188 -1.450 -0.357 1.00 30.84 157 GLY C N 1
ATOM 5161 C CA . GLY C 1 179 ? 14.144 -2.463 -0.176 1.00 30.62 157 GLY C CA 1
ATOM 5162 C C . GLY C 1 179 ? 14.293 -3.751 -1.013 1.00 32.03 157 GLY C C 1
ATOM 5163 O O . GLY C 1 179 ? 14.053 -4.833 -0.529 1.00 30.88 157 GLY C O 1
ATOM 5164 N N . SER C 1 180 ? 14.637 -3.664 -2.281 1.00 32.32 158 SER C N 1
ATOM 5165 C CA . SER C 1 180 ? 14.924 -4.924 -3.004 1.00 36.01 158 SER C CA 1
ATOM 5166 C C . SER C 1 180 ? 16.329 -4.981 -3.662 1.00 35.22 158 SER C C 1
ATOM 5167 O O . SER C 1 180 ? 16.679 -6.021 -4.287 1.00 31.41 158 SER C O 1
ATOM 5170 N N . ARG C 1 181 ? 17.073 -3.879 -3.465 1.00 34.49 159 ARG C N 1
ATOM 5171 C CA . ARG C 1 181 ? 18.541 -3.741 -3.681 1.00 34.58 159 ARG C CA 1
ATOM 5172 C C . ARG C 1 181 ? 19.314 -3.636 -2.311 1.00 31.16 159 ARG C C 1
ATOM 5173 O O . ARG C 1 181 ? 18.893 -2.937 -1.371 1.00 29.02 159 ARG C O 1
ATOM 5181 N N . PRO C 1 182 ? 20.474 -4.304 -2.205 1.00 28.81 160 PRO C N 1
ATOM 5182 C CA . PRO C 1 182 ? 21.267 -4.260 -0.975 1.00 27.93 160 PRO C CA 1
ATOM 5183 C C . PRO C 1 182 ? 21.915 -2.907 -0.736 1.00 25.20 160 PRO C C 1
ATOM 5184 O O . PRO C 1 182 ? 21.935 -2.425 0.443 1.00 25.53 160 PRO C O 1
ATOM 5188 N N . TRP C 1 183 ? 22.284 -2.237 -1.827 1.00 22.64 161 TRP C N 1
ATOM 5189 C CA . TRP C 1 183 ? 22.984 -0.942 -1.815 1.00 21.81 161 TRP C CA 1
ATOM 5190 C C . TRP C 1 183 ? 22.114 0.065 -2.536 1.00 21.64 161 TRP C C 1
ATOM 5191 O O . TRP C 1 183 ? 21.250 -0.291 -3.360 1.00 21.54 161 TRP C O 1
ATOM 5202 N N . LEU C 1 184 ? 22.290 1.332 -2.192 1.00 20.86 162 LEU C N 1
ATOM 5203 C CA . LEU C 1 184 ? 21.348 2.359 -2.641 1.00 20.74 162 LEU C CA 1
ATOM 5204 C C . LEU C 1 184 ? 21.269 2.573 -4.146 1.00 22.14 162 LEU C C 1
ATOM 5205 O O . LEU C 1 184 ? 20.203 2.924 -4.686 1.00 22.17 162 LEU C O 1
ATOM 5210 N N . ALA C 1 185 ? 22.377 2.362 -4.841 1.00 23.35 163 ALA C N 1
ATOM 5211 C CA . ALA C 1 185 ? 22.435 2.568 -6.287 1.00 27.19 163 ALA C CA 1
ATOM 5212 C C . ALA C 1 185 ? 22.396 1.225 -6.999 1.00 31.38 163 ALA C C 1
ATOM 5213 O O . ALA C 1 185 ? 22.530 1.206 -8.200 1.00 33.51 163 ALA C O 1
ATOM 5215 N N . GLY C 1 186 ? 22.168 0.105 -6.285 1.00 32.42 164 GLY C N 1
ATOM 5216 C CA . GLY C 1 186 ? 22.174 -1.226 -6.923 1.00 33.09 164 GLY C CA 1
ATOM 5217 C C . GLY C 1 186 ? 22.844 -2.346 -6.127 1.00 31.60 164 GLY C C 1
ATOM 5218 O O . GLY C 1 186 ? 22.560 -2.533 -4.933 1.00 29.32 164 GLY C O 1
ATOM 5219 N N . ASP C 1 187 ? 23.689 -3.116 -6.804 1.00 30.33 165 ASP C N 1
ATOM 5220 C CA . ASP C 1 187 ? 24.276 -4.357 -6.286 1.00 30.82 165 ASP C CA 1
ATOM 5221 C C . ASP C 1 187 ? 25.701 -4.258 -5.745 1.00 28.22 165 ASP C C 1
ATOM 5222 O O . ASP C 1 187 ? 26.253 -5.249 -5.247 1.00 26.36 165 ASP C O 1
ATOM 5227 N N . ARG C 1 188 ? 26.316 -3.068 -5.835 1.00 24.93 166 ARG C N 1
ATOM 5228 C CA . ARG C 1 188 ? 27.543 -2.814 -5.119 1.00 25.01 166 ARG C CA 1
ATOM 5229 C C . ARG C 1 188 ? 27.526 -1.469 -4.358 1.00 22.09 166 ARG C C 1
ATOM 5230 O O . ARG C 1 188 ? 26.883 -0.518 -4.759 1.00 20.02 166 ARG C O 1
ATOM 5238 N N . ILE C 1 189 ? 28.358 -1.426 -3.331 1.00 19.92 167 ILE C N 1
ATOM 5239 C CA . ILE C 1 189 ? 28.598 -0.189 -2.586 1.00 18.94 167 ILE C CA 1
ATOM 5240 C C . ILE C 1 189 ? 29.115 0.944 -3.519 1.00 17.00 167 ILE C C 1
ATOM 5241 O O . ILE C 1 189 ? 29.883 0.713 -4.461 1.00 17.76 167 ILE C O 1
ATOM 5246 N N . SER C 1 190 ? 28.657 2.149 -3.262 1.00 15.93 168 SER C N 1
ATOM 5247 C CA . SER C 1 190 ? 29.023 3.329 -4.008 1.00 16.05 168 SER C CA 1
ATOM 5248 C C . SER C 1 190 ? 29.121 4.562 -3.161 1.00 15.97 168 SER C C 1
ATOM 5249 O O . SER C 1 190 ? 28.701 4.564 -1.979 1.00 15.00 168 SER C O 1
ATOM 5252 N N . TYR C 1 191 ? 29.543 5.654 -3.781 1.00 15.75 169 TYR C N 1
ATOM 5253 C CA . TYR C 1 191 ? 29.404 6.989 -3.132 1.00 16.45 169 TYR C CA 1
ATOM 5254 C C . TYR C 1 191 ? 28.017 7.292 -2.582 1.00 16.30 169 TYR C C 1
ATOM 5255 O O . TYR C 1 191 ? 27.887 8.014 -1.578 1.00 14.94 169 TYR C O 1
ATOM 5264 N N . GLY C 1 192 ? 26.969 6.769 -3.230 1.00 17.38 170 GLY C N 1
ATOM 5265 C CA . GLY C 1 192 ? 25.606 7.002 -2.744 1.00 17.07 170 GLY C CA 1
ATOM 5266 C C . GLY C 1 192 ? 25.394 6.469 -1.354 1.00 16.87 170 GLY C C 1
ATOM 5267 O O . GLY C 1 192 ? 24.836 7.164 -0.494 1.00 15.23 170 GLY C O 1
ATOM 5268 N N . ASP C 1 193 ? 25.846 5.245 -1.101 1.00 16.81 171 ASP C N 1
ATOM 5269 C CA . ASP C 1 193 ? 25.824 4.687 0.241 1.00 16.97 171 ASP C CA 1
ATOM 5270 C C . ASP C 1 193 ? 26.623 5.501 1.242 1.00 15.88 171 ASP C C 1
ATOM 5271 O O . ASP C 1 193 ? 26.191 5.700 2.377 1.00 15.72 171 ASP C O 1
ATOM 5276 N N . LEU C 1 194 ? 27.828 5.906 0.857 1.00 15.32 172 LEU C N 1
ATOM 5277 C CA . LEU C 1 194 ? 28.720 6.621 1.764 1.00 15.63 172 LEU C CA 1
ATOM 5278 C C . LEU C 1 194 ? 28.153 7.987 2.093 1.00 15.44 172 LEU C C 1
ATOM 5279 O O . LEU C 1 194 ? 28.218 8.410 3.257 1.00 15.45 172 LEU C O 1
ATOM 5284 N N . ALA C 1 195 ? 27.505 8.635 1.138 1.00 15.21 173 ALA C N 1
ATOM 5285 C CA . ALA C 1 195 ? 26.900 9.943 1.385 1.00 15.29 173 ALA C CA 1
ATOM 5286 C C . ALA C 1 195 ? 25.748 9.828 2.332 1.00 16.28 173 ALA C C 1
ATOM 5287 O O . ALA C 1 195 ? 25.645 10.632 3.271 1.00 16.52 173 ALA C O 1
ATOM 5289 N N . ALA C 1 196 ? 24.845 8.887 2.061 1.00 15.52 174 ALA C N 1
ATOM 5290 C CA . ALA C 1 196 ? 23.704 8.654 2.938 1.00 16.19 174 ALA C CA 1
ATOM 5291 C C . ALA C 1 196 ? 24.177 8.258 4.358 1.00 16.00 174 ALA C C 1
ATOM 5292 O O . ALA C 1 196 ? 23.657 8.773 5.366 1.00 16.33 174 ALA C O 1
ATOM 5294 N N . ALA C 1 197 ? 25.132 7.327 4.444 1.00 16.08 175 ALA C N 1
ATOM 5295 C CA . ALA C 1 197 ? 25.614 6.868 5.753 1.00 15.95 175 ALA C CA 1
ATOM 5296 C C . ALA C 1 197 ? 26.319 7.990 6.535 1.00 16.09 175 ALA C C 1
ATOM 5297 O O . ALA C 1 197 ? 26.160 8.066 7.757 1.00 17.08 175 ALA C O 1
ATOM 5299 N N . ALA C 1 198 ? 27.044 8.852 5.847 1.00 16.04 176 ALA C N 1
ATOM 5300 C CA . ALA C 1 198 ? 27.679 10.013 6.461 1.00 16.67 176 ALA C CA 1
ATOM 5301 C C . ALA C 1 198 ? 26.628 10.892 7.116 1.00 16.43 176 ALA C C 1
ATOM 5302 O O . ALA C 1 198 ? 26.782 11.288 8.258 1.00 17.73 176 ALA C O 1
ATOM 5304 N N . ALA C 1 199 ? 25.590 11.222 6.357 1.00 16.32 177 ALA C N 1
ATOM 5305 C CA . ALA C 1 199 ? 24.533 12.109 6.821 1.00 16.65 177 ALA C CA 1
ATOM 5306 C C . ALA C 1 199 ? 23.763 11.441 7.961 1.00 17.05 177 ALA C C 1
ATOM 5307 O O . ALA C 1 199 ? 23.529 12.051 9.012 1.00 16.75 177 ALA C O 1
ATOM 5309 N N . ILE C 1 200 ? 23.404 10.173 7.774 1.00 18.05 178 ILE C N 1
ATOM 5310 C CA . ILE C 1 200 ? 22.695 9.424 8.821 1.00 18.14 178 ILE C CA 1
ATOM 5311 C C . ILE C 1 200 ? 23.520 9.348 10.113 1.00 17.45 178 ILE C C 1
ATOM 5312 O O . ILE C 1 200 ? 22.959 9.407 11.207 1.00 17.75 178 ILE C O 1
ATOM 5317 N N . SER C 1 201 ? 24.829 9.148 9.991 1.00 15.67 179 SER C N 1
ATOM 5318 C CA . SER C 1 201 ? 25.704 9.033 11.153 1.00 14.98 179 SER C CA 1
ATOM 5319 C C . SER C 1 201 ? 25.738 10.275 12.016 1.00 15.42 179 SER C C 1
ATOM 5320 O O . SER C 1 201 ? 25.739 10.157 13.294 1.00 16.20 179 SER C O 1
ATOM 5323 N N . VAL C 1 202 ? 25.606 11.457 11.408 1.00 15.20 180 VAL C N 1
ATOM 5324 C CA . VAL C 1 202 ? 25.554 12.713 12.135 1.00 15.52 180 VAL C CA 1
ATOM 5325 C C . VAL C 1 202 ? 24.225 12.765 12.920 1.00 16.37 180 VAL C C 1
ATOM 5326 O O . VAL C 1 202 ? 24.200 13.067 14.134 1.00 16.66 180 VAL C O 1
ATOM 5330 N N . LEU C 1 203 ? 23.127 12.479 12.218 1.00 15.83 181 LEU C N 1
ATOM 5331 C CA . LEU C 1 203 ? 21.792 12.499 12.890 1.00 16.40 181 LEU C CA 1
ATOM 5332 C C . LEU C 1 203 ? 21.738 11.438 13.967 1.00 16.96 181 LEU C C 1
ATOM 5333 O O . LEU C 1 203 ? 21.129 11.674 15.037 1.00 16.16 181 LEU C O 1
ATOM 5338 N N . ASP C 1 204 ? 22.360 10.270 13.738 1.00 16.85 182 ASP C N 1
ATOM 5339 C CA . ASP C 1 204 ? 22.294 9.169 14.693 1.00 18.69 182 ASP C CA 1
ATOM 5340 C C . ASP C 1 204 ? 23.119 9.492 15.938 1.00 18.62 182 ASP C C 1
ATOM 5341 O O . ASP C 1 204 ? 22.673 9.221 17.044 1.00 20.11 182 ASP C O 1
ATOM 5346 N N . TYR C 1 205 ? 24.282 10.129 15.759 1.00 17.63 183 TYR C N 1
ATOM 5347 C CA . TYR C 1 205 ? 25.099 10.642 16.898 1.00 17.76 183 TYR C CA 1
ATOM 5348 C C . TYR C 1 205 ? 24.215 11.483 17.805 1.00 18.93 183 TYR C C 1
ATOM 5349 O O . TYR C 1 205 ? 24.208 11.338 19.068 1.00 18.44 183 TYR C O 1
ATOM 5358 N N . LEU C 1 206 ? 23.429 12.335 17.163 1.00 19.45 184 LEU C N 1
ATOM 5359 C CA . LEU C 1 206 ? 22.489 13.227 17.886 1.00 20.52 184 LEU C CA 1
ATOM 5360 C C . LEU C 1 206 ? 21.214 12.590 18.388 1.00 22.21 184 LEU C C 1
ATOM 5361 O O . LEU C 1 206 ? 20.402 13.277 19.067 1.00 22.14 184 LEU C O 1
ATOM 5366 N N . GLY C 1 207 ? 20.990 11.324 18.079 1.00 21.36 185 GLY C N 1
ATOM 5367 C CA . GLY C 1 207 ? 19.816 10.598 18.542 1.00 21.49 185 GLY C CA 1
ATOM 5368 C C . GLY C 1 207 ? 18.510 10.996 17.816 1.00 21.95 185 GLY C C 1
ATOM 5369 O O . GLY C 1 207 ? 17.430 10.822 18.344 1.00 24.04 185 GLY C O 1
ATOM 5370 N N . GLU C 1 208 ? 18.644 11.540 16.603 1.00 20.28 186 GLU C N 1
ATOM 5371 C CA . GLU C 1 208 ? 17.521 12.087 15.860 1.00 20.06 186 GLU C CA 1
ATOM 5372 C C . GLU C 1 208 ? 16.800 11.063 15.010 1.00 19.29 186 GLU C C 1
ATOM 5373 O O . GLU C 1 208 ? 15.778 11.347 14.435 1.00 20.86 186 GLU C O 1
ATOM 5379 N N . ILE C 1 209 ? 17.291 9.841 14.931 1.00 20.73 187 ILE C N 1
ATOM 5380 C CA . ILE C 1 209 ? 16.724 8.811 14.017 1.00 21.35 187 ILE C CA 1
ATOM 5381 C C . ILE C 1 209 ? 16.044 7.711 14.835 1.00 21.67 187 ILE C C 1
ATOM 5382 O O . ILE C 1 209 ? 16.662 7.047 15.657 1.00 24.12 187 ILE C O 1
ATOM 5387 N N . ASP C 1 210 ? 14.767 7.540 14.607 1.00 23.22 188 ASP C N 1
ATOM 5388 C CA . ASP C 1 210 ? 13.996 6.439 15.211 1.00 23.98 188 ASP C CA 1
ATOM 5389 C C . ASP C 1 210 ? 14.029 5.234 14.270 1.00 23.75 188 ASP C C 1
ATOM 5390 O O . ASP C 1 210 ? 13.321 5.173 13.260 1.00 24.47 188 ASP C O 1
ATOM 5395 N N . TRP C 1 211 ? 14.880 4.288 14.604 1.00 23.34 189 TRP C N 1
ATOM 5396 C CA . TRP C 1 211 ? 15.096 3.086 13.773 1.00 23.47 189 TRP C CA 1
ATOM 5397 C C . TRP C 1 211 ? 13.961 2.045 13.853 1.00 26.28 189 TRP C C 1
ATOM 5398 O O . TRP C 1 211 ? 13.859 1.153 13.003 1.00 26.91 189 TRP C O 1
ATOM 5409 N N . SER C 1 212 ? 13.100 2.158 14.870 1.00 28.89 190 SER C N 1
ATOM 5410 C CA . SER C 1 212 ? 12.033 1.185 15.108 1.00 31.14 190 SER C CA 1
ATOM 5411 C C . SER C 1 212 ? 10.989 1.179 13.976 1.00 34.15 190 SER C C 1
ATOM 5412 O O . SER C 1 212 ? 10.291 0.192 13.772 1.00 34.46 190 SER C O 1
ATOM 5415 N N . ASP C 1 213 ? 10.888 2.289 13.248 1.00 35.12 191 ASP C N 1
ATOM 5416 C CA . ASP C 1 213 ? 9.920 2.387 12.177 1.00 37.33 191 ASP C CA 1
ATOM 5417 C C . ASP C 1 213 ? 10.570 1.980 10.837 1.00 35.40 191 ASP C C 1
ATOM 5418 O O . ASP C 1 213 ? 9.855 1.803 9.871 1.00 37.40 191 ASP C O 1
ATOM 5420 N N . ALA C 1 214 ? 11.898 1.840 10.794 1.00 31.64 192 ALA C N 1
ATOM 5421 C CA . ALA C 1 214 ? 12.617 1.796 9.513 1.00 28.61 192 ALA C CA 1
ATOM 5422 C C . ALA C 1 214 ? 13.543 0.565 9.421 1.00 28.77 192 ALA C C 1
ATOM 5423 O O . ALA C 1 214 ? 14.755 0.727 9.291 1.00 27.12 192 ALA C O 1
ATOM 5425 N N . PRO C 1 215 ? 12.978 -0.641 9.524 1.00 30.50 193 PRO C N 1
ATOM 5426 C CA . PRO C 1 215 ? 13.805 -1.851 9.633 1.00 29.26 193 PRO C CA 1
ATOM 5427 C C . PRO C 1 215 ? 14.653 -2.117 8.394 1.00 26.71 193 PRO C C 1
ATOM 5428 O O . PRO C 1 215 ? 15.767 -2.574 8.531 1.00 26.02 193 PRO C O 1
ATOM 5432 N N A THR C 1 216 ? 14.132 -1.765 7.230 0.50 25.91 194 THR C N 1
ATOM 5433 N N B THR C 1 216 ? 14.144 -1.790 7.208 0.50 26.07 194 THR C N 1
ATOM 5434 C CA A THR C 1 216 ? 14.873 -1.915 5.985 0.50 26.08 194 THR C CA 1
ATOM 5435 C CA B THR C 1 216 ? 14.981 -1.965 5.991 0.50 26.17 194 THR C CA 1
ATOM 5436 C C A THR C 1 216 ? 16.070 -0.961 5.929 0.50 24.85 194 THR C C 1
ATOM 5437 C C B THR C 1 216 ? 16.124 -0.967 5.951 0.50 24.88 194 THR C C 1
ATOM 5438 O O A THR C 1 216 ? 17.173 -1.352 5.557 0.50 24.18 194 THR C O 1
ATOM 5439 O O B THR C 1 216 ? 17.235 -1.322 5.561 0.50 23.96 194 THR C O 1
ATOM 5446 N N . ALA C 1 217 ? 15.867 0.295 6.310 1.00 23.51 195 ALA C N 1
ATOM 5447 C CA . ALA C 1 217 ? 16.964 1.262 6.353 1.00 22.01 195 ALA C CA 1
ATOM 5448 C C . ALA C 1 217 ? 18.008 0.856 7.422 1.00 21.31 195 ALA C C 1
ATOM 5449 O O . ALA C 1 217 ? 19.207 1.003 7.239 1.00 19.84 195 ALA C O 1
ATOM 5451 N N . LYS C 1 218 ? 17.524 0.285 8.511 1.00 23.03 196 LYS C N 1
ATOM 5452 C CA . LYS C 1 218 ? 18.425 -0.185 9.573 1.00 25.49 196 LYS C CA 1
ATOM 5453 C C . LYS C 1 218 ? 19.395 -1.294 9.088 1.00 25.49 196 LYS C C 1
ATOM 5454 O O . LYS C 1 218 ? 20.591 -1.267 9.409 1.00 24.41 196 LYS C O 1
ATOM 5460 N N . GLU C 1 219 ? 18.877 -2.249 8.309 1.00 25.87 197 GLU C N 1
ATOM 5461 C CA . GLU C 1 219 ? 19.689 -3.357 7.753 1.00 28.23 197 GLU C CA 1
ATOM 5462 C C . GLU C 1 219 ? 20.748 -2.778 6.844 1.00 25.51 197 GLU C C 1
ATOM 5463 O O . GLU C 1 219 ? 21.923 -3.171 6.886 1.00 25.92 197 GLU C O 1
ATOM 5469 N N . TRP C 1 220 ? 20.326 -1.822 6.036 1.00 23.11 198 TRP C N 1
ATOM 5470 C CA . TRP C 1 220 ? 21.244 -1.176 5.134 1.00 22.11 198 TRP C CA 1
ATOM 5471 C C . TRP C 1 220 ? 22.359 -0.425 5.906 1.00 23.03 198 TRP C C 1
ATOM 5472 O O . TRP C 1 220 ? 23.556 -0.489 5.558 1.00 22.82 198 TRP C O 1
ATOM 5483 N N . TYR C 1 221 ? 21.971 0.363 6.902 1.00 21.99 199 TYR C N 1
ATOM 5484 C CA . TYR C 1 221 ? 22.933 1.144 7.640 1.00 23.25 199 TYR C CA 1
ATOM 5485 C C . TYR C 1 221 ? 23.937 0.235 8.363 1.00 26.72 199 TYR C C 1
ATOM 5486 O O . TYR C 1 221 ? 25.132 0.579 8.481 1.00 24.76 199 TYR C O 1
ATOM 5495 N N . GLN C 1 222 ? 23.470 -0.899 8.874 1.00 26.43 200 GLN C N 1
ATOM 5496 C CA . GLN C 1 222 ? 24.397 -1.856 9.498 1.00 29.90 200 GLN C CA 1
ATOM 5497 C C . GLN C 1 222 ? 25.479 -2.330 8.503 1.00 29.96 200 GLN C C 1
ATOM 5498 O O . GLN C 1 222 ? 26.615 -2.565 8.889 1.00 33.38 200 GLN C O 1
ATOM 5501 N N . ARG C 1 223 ? 25.140 -2.448 7.218 1.00 29.73 201 ARG C N 1
ATOM 5502 C CA . ARG C 1 223 ? 26.131 -2.813 6.169 1.00 30.11 201 ARG C CA 1
ATOM 5503 C C . ARG C 1 223 ? 27.170 -1.724 6.124 1.00 28.80 201 ARG C C 1
ATOM 5504 O O . ARG C 1 223 ? 28.302 -1.987 5.782 1.00 30.09 201 ARG C O 1
ATOM 5512 N N . LEU C 1 224 ? 26.804 -0.491 6.457 1.00 24.26 202 LEU C N 1
ATOM 5513 C CA . LEU C 1 224 ? 27.804 0.548 6.433 1.00 22.31 202 LEU C CA 1
ATOM 5514 C C . LEU C 1 224 ? 28.569 0.725 7.746 1.00 20.94 202 LEU C C 1
ATOM 5515 O O . LEU C 1 224 ? 29.796 0.816 7.732 1.00 19.73 202 LEU C O 1
ATOM 5520 N N . LYS C 1 225 ? 27.847 0.778 8.862 1.00 21.87 203 LYS C N 1
ATOM 5521 C CA . LYS C 1 225 ? 28.477 1.129 10.150 1.00 22.60 203 LYS C CA 1
ATOM 5522 C C . LYS C 1 225 ? 29.436 0.064 10.671 1.00 22.42 203 LYS C C 1
ATOM 5523 O O . LYS C 1 225 ? 30.311 0.379 11.448 1.00 22.60 203 LYS C O 1
ATOM 5529 N N . SER C 1 226 ? 29.330 -1.151 10.132 1.00 23.80 204 SER C N 1
ATOM 5530 C CA . SER C 1 226 ? 30.238 -2.247 10.458 1.00 24.26 204 SER C CA 1
ATOM 5531 C C . SER C 1 226 ? 31.509 -2.326 9.594 1.00 23.21 204 SER C C 1
ATOM 5532 O O . SER C 1 226 ? 32.330 -3.175 9.818 1.00 24.51 204 SER C O 1
ATOM 5535 N N . ARG C 1 227 ? 31.636 -1.486 8.596 1.00 21.53 205 ARG C N 1
ATOM 5536 C CA . ARG C 1 227 ? 32.820 -1.509 7.780 1.00 21.26 205 ARG C CA 1
ATOM 5537 C C . ARG C 1 227 ? 34.000 -0.901 8.529 1.00 21.09 205 ARG C C 1
ATOM 5538 O O . ARG C 1 227 ? 33.804 0.014 9.346 1.00 19.18 205 ARG C O 1
ATOM 5546 N N . PRO C 1 228 ? 35.230 -1.306 8.197 1.00 20.51 206 PRO C N 1
ATOM 5547 C CA . PRO C 1 228 ? 36.410 -0.682 8.821 1.00 20.89 206 PRO C CA 1
ATOM 5548 C C . PRO C 1 228 ? 36.506 0.827 8.627 1.00 20.45 206 PRO C C 1
ATOM 5549 O O . PRO C 1 228 ? 36.932 1.537 9.552 1.00 20.64 206 PRO C O 1
ATOM 5553 N N . SER C 1 229 ? 36.065 1.318 7.479 1.00 18.71 207 SER C N 1
ATOM 5554 C CA . SER C 1 229 ? 36.061 2.761 7.181 1.00 18.45 207 SER C CA 1
ATOM 5555 C C . SER C 1 229 ? 35.228 3.582 8.179 1.00 17.52 207 SER C C 1
ATOM 5556 O O . SER C 1 229 ? 35.503 4.762 8.389 1.00 18.02 207 SER C O 1
ATOM 5559 N N . PHE C 1 230 ? 34.253 2.936 8.815 1.00 18.24 208 PHE C N 1
ATOM 5560 C CA . PHE C 1 230 ? 33.373 3.610 9.724 1.00 18.44 208 PHE C CA 1
ATOM 5561 C C . PHE C 1 230 ? 33.954 3.703 11.159 1.00 19.54 208 PHE C C 1
ATOM 5562 O O . PHE C 1 230 ? 33.464 4.508 11.957 1.00 19.33 208 PHE C O 1
ATOM 5570 N N . ARG C 1 231 ? 34.996 2.949 11.470 1.00 19.44 209 ARG C N 1
ATOM 5571 C CA . ARG C 1 231 ? 35.519 2.895 12.814 1.00 21.36 209 ARG C CA 1
ATOM 5572 C C . ARG C 1 231 ? 35.907 4.260 13.381 1.00 21.38 209 ARG C C 1
ATOM 5573 O O . ARG C 1 231 ? 35.556 4.568 14.514 1.00 20.44 209 ARG C O 1
ATOM 5581 N N . PRO C 1 232 ? 36.633 5.076 12.631 1.00 20.24 210 PRO C N 1
ATOM 5582 C CA . PRO C 1 232 ? 36.960 6.400 13.176 1.00 20.79 210 PRO C CA 1
ATOM 5583 C C . PRO C 1 232 ? 35.742 7.297 13.412 1.00 19.59 210 PRO C C 1
ATOM 5584 O O . PRO C 1 232 ? 35.736 8.096 14.365 1.00 21.83 210 PRO C O 1
ATOM 5588 N N . LEU C 1 233 ? 34.680 7.125 12.624 1.00 19.04 211 LEU C N 1
ATOM 5589 C CA A LEU C 1 233 ? 33.456 7.886 12.852 0.50 19.37 211 LEU C CA 1
ATOM 5590 C CA B LEU C 1 233 ? 33.452 7.881 12.847 0.50 18.84 211 LEU C CA 1
ATOM 5591 C C . LEU C 1 233 ? 32.773 7.437 14.125 1.00 18.97 211 LEU C C 1
ATOM 5592 O O . LEU C 1 233 ? 32.266 8.274 14.904 1.00 20.55 211 LEU C O 1
ATOM 5601 N N . LEU C 1 234 ? 32.733 6.136 14.360 1.00 19.00 212 LEU C N 1
ATOM 5602 C CA . LEU C 1 234 ? 32.109 5.616 15.581 1.00 19.84 212 LEU C CA 1
ATOM 5603 C C . LEU C 1 234 ? 32.905 5.936 16.862 1.00 21.64 212 LEU C C 1
ATOM 5604 O O . LEU C 1 234 ? 32.296 6.009 17.960 1.00 19.55 212 LEU C O 1
ATOM 5609 N N . ALA C 1 235 ? 34.215 6.094 16.750 1.00 20.99 213 ALA C N 1
ATOM 5610 C CA . ALA C 1 235 ? 35.098 6.374 17.884 1.00 23.60 213 ALA C CA 1
ATOM 5611 C C . ALA C 1 235 ? 35.086 7.884 18.222 1.00 24.45 213 ALA C C 1
ATOM 5612 O O . ALA C 1 235 ? 35.379 8.257 19.344 1.00 25.86 213 ALA C O 1
ATOM 5614 N N . GLU C 1 236 ? 34.679 8.703 17.256 1.00 21.81 214 GLU C N 1
ATOM 5615 C CA . GLU C 1 236 ? 34.764 10.161 17.303 1.00 24.45 214 GLU C CA 1
ATOM 5616 C C . GLU C 1 236 ? 33.808 10.724 18.370 1.00 24.06 214 GLU C C 1
ATOM 5617 O O . GLU C 1 236 ? 32.713 10.225 18.485 1.00 25.06 214 GLU C O 1
ATOM 5623 N N . ARG C 1 237 ? 34.231 11.781 19.065 1.00 24.44 215 ARG C N 1
ATOM 5624 C CA . ARG C 1 237 ? 33.337 12.461 20.053 1.00 25.55 215 ARG C CA 1
ATOM 5625 C C . ARG C 1 237 ? 33.426 13.978 19.907 1.00 26.31 215 ARG C C 1
ATOM 5626 O O . ARG C 1 237 ? 34.497 14.533 19.681 1.00 28.90 215 ARG C O 1
ATOM 5634 N N . VAL C 1 238 ? 32.277 14.635 20.012 1.00 28.24 216 VAL C N 1
ATOM 5635 C CA . VAL C 1 238 ? 32.146 16.057 19.849 1.00 30.67 216 VAL C CA 1
ATOM 5636 C C . VAL C 1 238 ? 32.134 16.689 21.217 1.00 34.17 216 VAL C C 1
ATOM 5637 O O . VAL C 1 238 ? 31.406 16.231 22.086 1.00 30.29 216 VAL C O 1
ATOM 5641 N N . ARG C 1 239 ? 32.962 17.715 21.423 1.00 39.39 217 ARG C N 1
ATOM 5642 C CA . ARG C 1 239 ? 33.094 18.341 22.755 1.00 46.32 217 ARG C CA 1
ATOM 5643 C C . ARG C 1 239 ? 31.736 18.839 23.226 1.00 43.84 217 ARG C C 1
ATOM 5644 O O . ARG C 1 239 ? 31.065 19.544 22.501 1.00 42.51 217 ARG C O 1
ATOM 5652 N N . GLY C 1 240 ? 31.321 18.425 24.420 1.00 49.86 218 GLY C N 1
ATOM 5653 C CA . GLY C 1 240 ? 30.070 18.911 25.021 1.00 49.18 218 GLY C CA 1
ATOM 5654 C C . GLY C 1 240 ? 28.769 18.325 24.487 1.00 48.24 218 GLY C C 1
ATOM 5655 O O . GLY C 1 240 ? 27.672 18.830 24.802 1.00 47.38 218 GLY C O 1
ATOM 5656 N N . VAL C 1 241 ? 28.876 17.282 23.658 1.00 43.82 219 VAL C N 1
ATOM 5657 C CA . VAL C 1 241 ? 27.699 16.555 23.200 1.00 39.91 219 VAL C CA 1
ATOM 5658 C C . VAL C 1 241 ? 27.982 15.063 23.224 1.00 36.14 219 VAL C C 1
ATOM 5659 O O . VAL C 1 241 ? 28.793 14.554 22.457 1.00 35.54 219 VAL C O 1
ATOM 5663 N N . THR C 1 242 ? 27.298 14.368 24.120 1.00 31.66 220 THR C N 1
ATOM 5664 C CA . THR C 1 242 ? 27.469 12.938 24.309 1.00 30.86 220 THR C CA 1
ATOM 5665 C C . THR C 1 242 ? 26.612 12.245 23.252 1.00 26.36 220 THR C C 1
ATOM 5666 O O . THR C 1 242 ? 25.481 12.626 23.043 1.00 24.62 220 THR C O 1
ATOM 5670 N N . PRO C 1 243 ? 27.179 11.268 22.531 1.00 25.03 221 PRO C N 1
ATOM 5671 C CA . PRO C 1 243 ? 26.355 10.576 21.547 1.00 23.15 221 PRO C CA 1
ATOM 5672 C C . PRO C 1 243 ? 25.314 9.693 22.178 1.00 23.88 221 PRO C C 1
ATOM 5673 O O . PRO C 1 243 ? 25.419 9.313 23.339 1.00 24.30 221 PRO C O 1
ATOM 5677 N N . VAL C 1 244 ? 24.288 9.378 21.424 1.00 23.26 222 VAL C N 1
ATOM 5678 C CA . VAL C 1 244 ? 23.220 8.459 21.941 1.00 24.22 222 VAL C CA 1
ATOM 5679 C C . VAL C 1 244 ? 23.874 7.110 22.259 1.00 23.42 222 VAL C C 1
ATOM 5680 O O . VAL C 1 244 ? 24.886 6.759 21.630 1.00 22.07 222 VAL C O 1
ATOM 5684 N N . SER C 1 245 ? 23.330 6.373 23.237 1.00 24.01 223 SER C N 1
ATOM 5685 C CA . SER C 1 245 ? 24.007 5.157 23.750 1.00 25.33 223 SER C CA 1
ATOM 5686 C C . SER C 1 245 ? 24.282 4.096 22.664 1.00 26.30 223 SER C C 1
ATOM 5687 O O . SER C 1 245 ? 25.335 3.465 22.703 1.00 26.18 223 SER C O 1
ATOM 5690 N N . HIS C 1 246 ? 23.387 3.928 21.689 1.00 24.25 224 HIS C N 1
ATOM 5691 C CA . HIS C 1 246 ? 23.595 2.909 20.633 1.00 24.29 224 HIS C CA 1
ATOM 5692 C C . HIS C 1 246 ? 24.529 3.368 19.517 1.00 23.51 224 HIS C C 1
ATOM 5693 O O . HIS C 1 246 ? 24.781 2.604 18.585 1.00 22.55 224 HIS C O 1
ATOM 5700 N N . TYR C 1 247 ? 25.021 4.603 19.590 1.00 22.80 225 TYR C N 1
ATOM 5701 C CA . TYR C 1 247 ? 25.736 5.210 18.432 1.00 21.04 225 TYR C CA 1
ATOM 5702 C C . TYR C 1 247 ? 26.894 4.344 17.912 1.00 23.04 225 TYR C C 1
ATOM 5703 O O . TYR C 1 247 ? 26.998 4.126 16.692 1.00 18.90 225 TYR C O 1
ATOM 5712 N N . ALA C 1 248 ? 27.745 3.875 18.812 1.00 23.06 226 ALA C N 1
ATOM 5713 C CA . ALA C 1 248 ? 28.907 3.079 18.433 1.00 26.30 226 ALA C CA 1
ATOM 5714 C C . ALA C 1 248 ? 28.639 1.559 18.396 1.00 29.04 226 ALA C C 1
ATOM 5715 O O . ALA C 1 248 ? 29.514 0.796 18.020 1.00 30.35 226 ALA C O 1
ATOM 5717 N N . ASP C 1 249 ? 27.426 1.136 18.729 1.00 30.96 227 ASP C N 1
ATOM 5718 C CA . ASP C 1 249 ? 27.078 -0.309 18.796 1.00 34.17 227 ASP C CA 1
ATOM 5719 C C . ASP C 1 249 ? 26.776 -0.903 17.438 1.00 35.02 227 ASP C C 1
ATOM 5720 O O . ASP C 1 249 ? 25.923 -0.393 16.691 1.00 37.93 227 ASP C O 1
ATOM 5725 N N . LEU C 1 250 ? 27.523 -1.936 17.059 1.00 34.19 228 LEU C N 1
ATOM 5726 C CA . LEU C 1 250 ? 27.291 -2.591 15.772 1.00 37.04 228 LEU C CA 1
ATOM 5727 C C . LEU C 1 250 ? 26.013 -3.416 15.768 1.00 39.90 228 LEU C C 1
ATOM 5728 O O . LEU C 1 250 ? 25.392 -3.586 14.729 1.00 46.38 228 LEU C O 1
ATOM 5733 N N . ASP C 1 251 ? 25.616 -3.881 16.942 1.00 42.08 229 ASP C N 1
ATOM 5734 C CA . ASP C 1 251 ? 24.266 -4.403 17.151 1.00 45.85 229 ASP C CA 1
ATOM 5735 C C . ASP C 1 251 ? 23.465 -3.328 17.867 1.00 46.19 229 ASP C C 1
ATOM 5736 O O . ASP C 1 251 ? 23.741 -3.016 19.012 1.00 52.55 229 ASP C O 1
ATOM 5738 N N . PHE C 1 252 ? 22.486 -2.730 17.205 1.00 45.24 230 PHE C N 1
ATOM 5739 C CA . PHE C 1 252 ? 21.640 -1.777 17.895 1.00 47.09 230 PHE C CA 1
ATOM 5740 C C . PHE C 1 252 ? 20.228 -2.153 17.537 1.00 49.61 230 PHE C C 1
ATOM 5741 O O . PHE C 1 252 ? 20.031 -3.221 16.987 1.00 48.59 230 PHE C O 1
ATOM 5750 N N . PHE D 1 20 ? 16.649 9.039 -38.947 1.00 77.28 -2 PHE D N 1
ATOM 5751 C CA . PHE D 1 20 ? 16.141 10.003 -37.891 1.00 74.72 -2 PHE D CA 1
ATOM 5752 C C . PHE D 1 20 ? 16.627 9.670 -36.468 1.00 71.19 -2 PHE D C 1
ATOM 5753 O O . PHE D 1 20 ? 16.432 8.543 -36.054 1.00 72.15 -2 PHE D O 1
ATOM 5761 N N . GLN D 1 21 ? 17.240 10.623 -35.736 1.00 67.86 -1 GLN D N 1
ATOM 5762 C CA . GLN D 1 21 ? 17.466 10.474 -34.254 1.00 63.00 -1 GLN D CA 1
ATOM 5763 C C . GLN D 1 21 ? 16.657 11.416 -33.332 1.00 54.55 -1 GLN D C 1
ATOM 5764 O O . GLN D 1 21 ? 16.603 12.649 -33.525 1.00 54.45 -1 GLN D O 1
ATOM 5770 N N . SER D 1 22 ? 16.113 10.849 -32.261 1.00 45.76 0 SER D N 1
ATOM 5771 C CA . SER D 1 22 ? 15.195 11.623 -31.438 1.00 38.60 0 SER D CA 1
ATOM 5772 C C . SER D 1 22 ? 15.917 12.741 -30.686 1.00 33.69 0 SER D C 1
ATOM 5773 O O . SER D 1 22 ? 16.953 12.510 -30.070 1.00 30.34 0 SER D O 1
ATOM 5784 N N . PRO D 1 24 ? 16.571 14.867 -27.446 1.00 23.10 2 PRO D N 1
ATOM 5785 C CA . PRO D 1 24 ? 16.275 14.706 -26.020 1.00 21.63 2 PRO D CA 1
ATOM 5786 C C . PRO D 1 24 ? 15.325 15.787 -25.565 1.00 20.39 2 PRO D C 1
ATOM 5787 O O . PRO D 1 24 ? 15.166 16.786 -26.242 1.00 20.69 2 PRO D O 1
ATOM 5791 N N . THR D 1 25 ? 14.669 15.546 -24.446 1.00 18.55 3 THR D N 1
ATOM 5792 C CA . THR D 1 25 ? 13.826 16.512 -23.867 1.00 19.07 3 THR D CA 1
ATOM 5793 C C . THR D 1 25 ? 14.583 17.128 -22.679 1.00 17.21 3 THR D C 1
ATOM 5794 O O . THR D 1 25 ? 15.235 16.418 -21.935 1.00 16.77 3 THR D O 1
ATOM 5798 N N . LEU D 1 26 ? 14.536 18.454 -22.581 1.00 16.95 4 LEU D N 1
ATOM 5799 C CA . LEU D 1 26 ? 15.118 19.165 -21.447 1.00 17.12 4 LEU D CA 1
ATOM 5800 C C . LEU D 1 26 ? 14.020 19.950 -20.740 1.00 17.45 4 LEU D C 1
ATOM 5801 O O . LEU D 1 26 ? 13.423 20.857 -21.306 1.00 18.60 4 LEU D O 1
ATOM 5806 N N . TYR D 1 27 ? 13.712 19.529 -19.546 1.00 18.37 5 TYR D N 1
ATOM 5807 C CA . TYR D 1 27 ? 12.803 20.265 -18.670 1.00 17.30 5 TYR D CA 1
ATOM 5808 C C . TYR D 1 27 ? 13.589 21.432 -18.077 1.00 18.08 5 TYR D C 1
ATOM 5809 O O . TYR D 1 27 ? 14.636 21.199 -17.469 1.00 17.94 5 TYR D O 1
ATOM 5818 N N . HIS D 1 28 ? 13.092 22.641 -18.234 1.00 18.91 6 HIS D N 1
ATOM 5819 C CA . HIS D 1 28 ? 13.905 23.835 -17.912 1.00 19.84 6 HIS D CA 1
ATOM 5820 C C . HIS D 1 28 ? 13.003 25.017 -17.584 1.00 20.94 6 HIS D C 1
ATOM 5821 O O . HIS D 1 28 ? 11.759 24.919 -17.658 1.00 21.90 6 HIS D O 1
ATOM 5828 N N . HIS D 1 29 ? 13.627 26.108 -17.114 1.00 20.47 7 HIS D N 1
ATOM 5829 C CA . HIS D 1 29 ? 12.964 27.394 -17.025 1.00 20.75 7 HIS D CA 1
ATOM 5830 C C . HIS D 1 29 ? 13.914 28.448 -17.597 1.00 21.49 7 HIS D C 1
ATOM 5831 O O . HIS D 1 29 ? 15.128 28.438 -17.318 1.00 18.90 7 HIS D O 1
ATOM 5838 N N . PRO D 1 30 ? 13.397 29.354 -18.434 1.00 23.14 8 PRO D N 1
ATOM 5839 C CA . PRO D 1 30 ? 14.221 30.422 -19.005 1.00 24.33 8 PRO D CA 1
ATOM 5840 C C . PRO D 1 30 ? 15.070 31.232 -18.014 1.00 25.02 8 PRO D C 1
ATOM 5841 O O . PRO D 1 30 ? 16.189 31.685 -18.343 1.00 27.57 8 PRO D O 1
ATOM 5853 N N . SER D 1 32 ? 16.333 30.159 -15.112 1.00 22.22 10 SER D N 1
ATOM 5854 C CA . SER D 1 32 ? 17.204 29.256 -14.355 1.00 21.71 10 SER D CA 1
ATOM 5855 C C . SER D 1 32 ? 18.597 29.252 -14.973 1.00 20.13 10 SER D C 1
ATOM 5856 O O . SER D 1 32 ? 18.764 28.757 -16.103 1.00 18.97 10 SER D O 1
ATOM 5859 N N . PRO D 1 33 ? 19.600 29.823 -14.274 1.00 19.16 11 PRO D N 1
ATOM 5860 C CA . PRO D 1 33 ? 20.952 29.729 -14.781 1.00 18.84 11 PRO D CA 1
ATOM 5861 C C . PRO D 1 33 ? 21.408 28.288 -15.069 1.00 17.81 11 PRO D C 1
ATOM 5862 O O . PRO D 1 33 ? 22.063 28.044 -16.088 1.00 17.50 11 PRO D O 1
ATOM 5866 N N . ALA D 1 34 ? 21.054 27.349 -14.191 1.00 17.13 12 ALA D N 1
ATOM 5867 C CA . ALA D 1 34 ? 21.472 25.947 -14.378 1.00 17.14 12 ALA D CA 1
ATOM 5868 C C . ALA D 1 34 ? 20.881 25.365 -15.711 1.00 16.72 12 ALA D C 1
ATOM 5869 O O . ALA D 1 34 ? 21.563 24.628 -16.447 1.00 17.59 12 ALA D O 1
ATOM 5871 N N . SER D 1 35 ? 19.649 25.778 -16.027 1.00 16.95 13 SER D N 1
ATOM 5872 C CA . SER D 1 35 ? 18.940 25.395 -17.255 1.00 17.08 13 SER D CA 1
ATOM 5873 C C . SER D 1 35 ? 19.630 26.008 -18.447 1.00 16.66 13 SER D C 1
ATOM 5874 O O . SER D 1 35 ? 19.919 25.296 -19.450 1.00 17.59 13 SER D O 1
ATOM 5877 N N . ARG D 1 36 ? 19.956 27.299 -18.373 1.00 15.90 14 ARG D N 1
ATOM 5878 C CA . ARG D 1 36 ? 20.660 27.953 -19.506 1.00 17.35 14 ARG D CA 1
ATOM 5879 C C . ARG D 1 36 ? 22.061 27.385 -19.742 1.00 16.87 14 ARG D C 1
ATOM 5880 O O . ARG D 1 36 ? 22.514 27.226 -20.894 1.00 18.22 14 ARG D O 1
ATOM 5888 N N . PHE D 1 37 ? 22.737 27.005 -18.673 1.00 16.48 15 PHE D N 1
ATOM 5889 C CA . PHE D 1 37 ? 24.070 26.396 -18.746 1.00 16.27 15 PHE D CA 1
ATOM 5890 C C . PHE D 1 37 ? 24.004 25.106 -19.550 1.00 15.92 15 PHE D C 1
ATOM 5891 O O . PHE D 1 37 ? 24.829 24.870 -20.462 1.00 15.84 15 PHE D O 1
ATOM 5899 N N . VAL D 1 38 ? 23.056 24.251 -19.217 1.00 15.37 16 VAL D N 1
ATOM 5900 C CA . VAL D 1 38 ? 22.884 22.986 -19.954 1.00 16.27 16 VAL D CA 1
ATOM 5901 C C . VAL D 1 38 ? 22.473 23.230 -21.409 1.00 16.60 16 VAL D C 1
ATOM 5902 O O . VAL D 1 38 ? 23.056 22.586 -22.322 1.00 16.78 16 VAL D O 1
ATOM 5906 N N . ARG D 1 39 ? 21.601 24.199 -21.671 1.00 16.21 17 ARG D N 1
ATOM 5907 C CA . ARG D 1 39 ? 21.240 24.541 -23.019 1.00 16.84 17 ARG D CA 1
ATOM 5908 C C . ARG D 1 39 ? 22.449 24.961 -23.825 1.00 17.47 17 ARG D C 1
ATOM 5909 O O . ARG D 1 39 ? 22.604 24.558 -25.008 1.00 19.09 17 ARG D O 1
ATOM 5917 N N . LEU D 1 40 ? 23.329 25.759 -23.214 1.00 16.20 18 LEU D N 1
ATOM 5918 C CA . LEU D 1 40 ? 24.568 26.120 -23.898 1.00 17.81 18 LEU D CA 1
ATOM 5919 C C . LEU D 1 40 ? 25.460 24.941 -24.267 1.00 17.97 18 LEU D C 1
ATOM 5920 O O . LEU D 1 40 ? 26.052 24.913 -25.381 1.00 18.59 18 LEU D O 1
ATOM 5925 N N . ILE D 1 41 ? 25.638 24.039 -23.348 1.00 17.85 19 ILE D N 1
ATOM 5926 C CA . ILE D 1 41 ? 26.481 22.861 -23.612 1.00 18.25 19 ILE D CA 1
ATOM 5927 C C . ILE D 1 41 ? 25.872 22.053 -24.797 1.00 18.06 19 ILE D C 1
ATOM 5928 O O . ILE D 1 41 ? 26.592 21.684 -25.745 1.00 18.00 19 ILE D O 1
ATOM 5933 N N . LEU D 1 42 ? 24.576 21.813 -24.708 1.00 18.32 20 LEU D N 1
ATOM 5934 C CA . LEU D 1 42 ? 23.852 21.094 -25.796 1.00 18.77 20 LEU D CA 1
ATOM 5935 C C . LEU D 1 42 ? 24.018 21.763 -27.144 1.00 20.42 20 LEU D C 1
ATOM 5936 O O . LEU D 1 42 ? 24.367 21.070 -28.148 1.00 20.48 20 LEU D O 1
ATOM 5941 N N . SER D 1 43 ? 23.885 23.100 -27.205 1.00 20.01 21 SER D N 1
ATOM 5942 C CA . SER D 1 43 ? 24.105 23.802 -28.469 1.00 21.80 21 SER D CA 1
ATOM 5943 C C . SER D 1 43 ? 25.537 23.727 -28.952 1.00 22.20 21 SER D C 1
ATOM 5944 O O . SER D 1 43 ? 25.784 23.562 -30.162 1.00 22.39 21 SER D O 1
ATOM 5947 N N . GLU D 1 44 ? 26.499 23.936 -28.068 1.00 21.53 22 GLU D N 1
ATOM 5948 C CA . GLU D 1 44 ? 27.919 23.870 -28.419 1.00 23.00 22 GLU D CA 1
ATOM 5949 C C . GLU D 1 44 ? 28.282 22.537 -29.056 1.00 22.72 22 GLU D C 1
ATOM 5950 O O . GLU D 1 44 ? 29.101 22.464 -29.971 1.00 22.73 22 GLU D O 1
ATOM 5956 N N . TYR D 1 45 ? 27.685 21.493 -28.564 1.00 21.18 23 TYR D N 1
ATOM 5957 C CA . TYR D 1 45 ? 27.984 20.136 -29.021 1.00 22.61 23 TYR D CA 1
ATOM 5958 C C . TYR D 1 45 ? 27.034 19.668 -30.158 1.00 24.23 23 TYR D C 1
ATOM 5959 O O . TYR D 1 45 ? 27.075 18.523 -30.543 1.00 23.56 23 TYR D O 1
ATOM 5968 N N . GLY D 1 46 ? 26.134 20.530 -30.598 1.00 24.14 24 GLY D N 1
ATOM 5969 C CA . GLY D 1 46 ? 25.350 20.267 -31.794 1.00 26.06 24 GLY D CA 1
ATOM 5970 C C . GLY D 1 46 ? 24.129 19.404 -31.578 1.00 25.57 24 GLY D C 1
ATOM 5971 O O . GLY D 1 46 ? 23.567 18.859 -32.522 1.00 25.33 24 GLY D O 1
ATOM 5972 N N . TYR D 1 47 ? 23.704 19.268 -30.333 1.00 23.44 25 TYR D N 1
ATOM 5973 C CA . TYR D 1 47 ? 22.456 18.600 -30.058 1.00 25.12 25 TYR D CA 1
ATOM 5974 C C . TYR D 1 47 ? 21.278 19.500 -30.411 1.00 26.93 25 TYR D C 1
ATOM 5975 O O . TYR D 1 47 ? 21.389 20.711 -30.334 1.00 30.04 25 TYR D O 1
ATOM 5984 N N . GLN D 1 48 ? 20.180 18.923 -30.862 1.00 27.48 26 GLN D N 1
ATOM 5985 C CA . GLN D 1 48 ? 18.924 19.650 -31.080 1.00 28.72 26 GLN D CA 1
ATOM 5986 C C . GLN D 1 48 ? 18.064 19.100 -29.966 1.00 28.80 26 GLN D C 1
ATOM 5987 O O . GLN D 1 48 ? 17.970 17.884 -29.809 1.00 29.17 26 GLN D O 1
ATOM 5993 N N . THR D 1 49 ? 17.495 19.994 -29.171 1.00 25.82 27 THR D N 1
ATOM 5994 C CA . THR D 1 49 ? 16.838 19.595 -27.928 1.00 25.53 27 THR D CA 1
ATOM 5995 C C . THR D 1 49 ? 15.411 20.119 -27.881 1.00 23.56 27 THR D C 1
ATOM 5996 O O . THR D 1 49 ? 15.153 21.205 -28.346 1.00 25.40 27 THR D O 1
ATOM 6000 N N . GLU D 1 50 ? 14.502 19.317 -27.361 1.00 21.94 28 GLU D N 1
ATOM 6001 C CA . GLU D 1 50 ? 13.140 19.705 -27.240 1.00 21.08 28 GLU D CA 1
ATOM 6002 C C . GLU D 1 50 ? 12.969 20.278 -25.829 1.00 20.66 28 GLU D C 1
ATOM 6003 O O . GLU D 1 50 ? 13.104 19.564 -24.842 1.00 18.59 28 GLU D O 1
ATOM 6009 N N . LEU D 1 51 ? 12.663 21.568 -25.761 1.00 21.05 29 LEU D N 1
ATOM 6010 C CA . LEU D 1 51 ? 12.567 22.265 -24.469 1.00 21.32 29 LEU D CA 1
ATOM 6011 C C . LEU D 1 51 ? 11.143 22.232 -23.903 1.00 19.71 29 LEU D C 1
ATOM 6012 O O . LEU D 1 51 ? 10.186 22.618 -24.591 1.00 18.53 29 LEU D O 1
ATOM 6017 N N . SER D 1 52 ? 11.013 21.789 -22.648 1.00 19.78 30 SER D N 1
ATOM 6018 C CA . SER D 1 52 ? 9.725 21.696 -21.943 1.00 20.87 30 SER D CA 1
ATOM 6019 C C . SER D 1 52 ? 9.773 22.561 -20.674 1.00 20.88 30 SER D C 1
ATOM 6020 O O . SER D 1 52 ? 10.542 22.268 -19.741 1.00 19.35 30 SER D O 1
ATOM 6023 N N . GLU D 1 53 ? 9.003 23.649 -20.679 1.00 22.08 31 GLU D N 1
ATOM 6024 C CA . GLU D 1 53 ? 9.120 24.629 -19.633 1.00 24.91 31 GLU D CA 1
ATOM 6025 C C . GLU D 1 53 ? 8.422 24.051 -18.414 1.00 25.03 31 GLU D C 1
ATOM 6026 O O . GLU D 1 53 ? 7.346 23.483 -18.523 1.00 26.74 31 GLU D O 1
ATOM 6032 N N . GLU D 1 54 ? 9.097 24.116 -17.265 1.00 26.03 32 GLU D N 1
ATOM 6033 C CA . GLU D 1 54 ? 8.604 23.555 -16.025 1.00 27.24 32 GLU D CA 1
ATOM 6034 C C . GLU D 1 54 ? 8.626 24.658 -14.946 1.00 30.64 32 GLU D C 1
ATOM 6035 O O . GLU D 1 54 ? 9.522 25.515 -14.895 1.00 31.41 32 GLU D O 1
ATOM 6041 N N . GLN D 1 55 ? 7.584 24.632 -14.136 1.00 34.31 33 GLN D N 1
ATOM 6042 C CA . GLN D 1 55 ? 7.427 25.550 -12.995 1.00 40.54 33 GLN D CA 1
ATOM 6043 C C . GLN D 1 55 ? 7.522 24.666 -11.761 1.00 42.67 33 GLN D C 1
ATOM 6044 O O . GLN D 1 55 ? 6.516 24.026 -11.390 1.00 40.27 33 GLN D O 1
ATOM 6050 N N . PRO D 1 56 ? 8.703 24.596 -11.145 1.00 43.03 34 PRO D N 1
ATOM 6051 C CA . PRO D 1 56 ? 8.907 23.655 -10.020 1.00 48.02 34 PRO D CA 1
ATOM 6052 C C . PRO D 1 56 ? 7.913 23.851 -8.843 1.00 51.30 34 PRO D C 1
ATOM 6053 O O . PRO D 1 56 ? 7.486 22.865 -8.204 1.00 46.88 34 PRO D O 1
ATOM 6057 N N . TRP D 1 57 ? 7.533 25.104 -8.585 1.00 50.38 35 TRP D N 1
ATOM 6058 C CA . TRP D 1 57 ? 6.632 25.409 -7.479 1.00 53.48 35 TRP D CA 1
ATOM 6059 C C . TRP D 1 57 ? 5.262 24.760 -7.641 1.00 56.63 35 TRP D C 1
ATOM 6060 O O . TRP D 1 57 ? 4.514 24.696 -6.678 1.00 59.24 35 TRP D O 1
ATOM 6071 N N . GLU D 1 58 ? 4.911 24.312 -8.847 1.00 53.60 36 GLU D N 1
ATOM 6072 C CA . GLU D 1 58 ? 3.656 23.574 -9.019 1.00 55.27 36 GLU D CA 1
ATOM 6073 C C . GLU D 1 58 ? 3.678 22.166 -8.406 1.00 55.88 36 GLU D C 1
ATOM 6074 O O . GLU D 1 58 ? 2.611 21.577 -8.217 1.00 58.61 36 GLU D O 1
ATOM 6080 N N . ASN D 1 59 ? 4.867 21.615 -8.131 1.00 54.87 37 ASN D N 1
ATOM 6081 C CA . ASN D 1 59 ? 4.998 20.230 -7.619 1.00 53.33 37 ASN D CA 1
ATOM 6082 C C . ASN D 1 59 ? 4.252 19.241 -8.491 1.00 48.52 37 ASN D C 1
ATOM 6083 O O . ASN D 1 59 ? 3.494 18.409 -7.985 1.00 47.48 37 ASN D O 1
ATOM 6088 N N . ARG D 1 60 ? 4.446 19.358 -9.805 1.00 42.61 38 ARG D N 1
ATOM 6089 C CA . ARG D 1 60 ? 3.764 18.486 -10.756 1.00 41.93 38 ARG D CA 1
ATOM 6090 C C . ARG D 1 60 ? 4.202 17.038 -10.427 1.00 40.65 38 ARG D C 1
ATOM 6091 O O . ARG D 1 60 ? 5.394 16.761 -10.332 1.00 36.27 38 ARG D O 1
ATOM 6099 N N . ARG D 1 61 ? 3.245 16.160 -10.139 1.00 39.85 39 ARG D N 1
ATOM 6100 C CA . ARG D 1 61 ? 3.531 14.784 -9.740 1.00 39.57 39 ARG D CA 1
ATOM 6101 C C . ARG D 1 61 ? 4.415 14.036 -10.748 1.00 40.42 39 ARG D C 1
ATOM 6102 O O . ARG D 1 61 ? 5.343 13.292 -10.369 1.00 37.13 39 ARG D O 1
ATOM 6104 N N . ASP D 1 62 ? 4.136 14.215 -12.043 1.00 38.78 40 ASP D N 1
ATOM 6105 C CA . ASP D 1 62 ? 4.930 13.496 -13.055 1.00 40.67 40 ASP D CA 1
ATOM 6106 C C . ASP D 1 62 ? 6.365 14.057 -13.124 1.00 35.34 40 ASP D C 1
ATOM 6107 O O . ASP D 1 62 ? 7.321 13.312 -13.315 1.00 39.59 40 ASP D O 1
ATOM 6112 N N . PHE D 1 63 ? 6.528 15.347 -12.867 1.00 34.54 41 PHE D N 1
ATOM 6113 C CA . PHE D 1 63 ? 7.883 15.937 -12.801 1.00 32.52 41 PHE D CA 1
ATOM 6114 C C . PHE D 1 63 ? 8.656 15.418 -11.582 1.00 31.86 41 PHE D C 1
ATOM 6115 O O . PHE D 1 63 ? 9.813 15.053 -11.674 1.00 30.12 41 PHE D O 1
ATOM 6123 N N . LEU D 1 64 ? 7.983 15.397 -10.426 1.00 30.11 42 LEU D N 1
ATOM 6124 C CA . LEU D 1 64 ? 8.604 14.841 -9.223 1.00 32.56 42 LEU D CA 1
ATOM 6125 C C . LEU D 1 64 ? 8.896 13.330 -9.299 1.00 32.08 42 LEU D C 1
ATOM 6126 O O . LEU D 1 64 ? 9.843 12.855 -8.676 1.00 31.69 4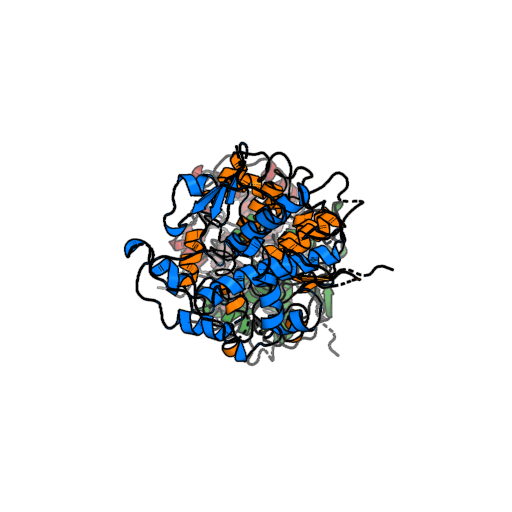2 LEU D O 1
ATOM 6131 N N . THR D 1 65 ? 8.169 12.600 -10.124 1.00 32.68 43 THR D N 1
ATOM 6132 C CA . THR D 1 65 ? 8.524 11.216 -10.417 1.00 34.89 43 THR D CA 1
ATOM 6133 C C . THR D 1 65 ? 9.832 11.106 -11.183 1.00 35.08 43 THR D C 1
ATOM 6134 O O . THR D 1 65 ? 10.682 10.239 -10.899 1.00 32.91 43 THR D O 1
ATOM 6138 N N . LEU D 1 66 ? 10.037 12.002 -12.133 1.00 31.77 44 LEU D N 1
ATOM 6139 C CA . LEU D 1 66 ? 11.332 12.022 -12.843 1.00 32.13 44 LEU D CA 1
ATOM 6140 C C . LEU D 1 66 ? 12.460 12.490 -11.966 1.00 29.48 44 LEU D C 1
ATOM 6141 O O . LEU D 1 66 ? 13.554 11.927 -11.982 1.00 31.29 44 LEU D O 1
ATOM 6146 N N . ASN D 1 67 ? 12.197 13.544 -11.199 1.00 27.68 45 ASN D N 1
ATOM 6147 C CA . ASN D 1 67 ? 13.194 14.138 -10.328 1.00 27.17 45 ASN D CA 1
ATOM 6148 C C . ASN D 1 67 ? 12.586 14.472 -8.950 1.00 26.40 45 ASN D C 1
ATOM 6149 O O . ASN D 1 67 ? 12.005 15.555 -8.790 1.00 24.49 45 ASN D O 1
ATOM 6154 N N . PRO D 1 68 ? 12.765 13.573 -7.976 1.00 26.04 46 PRO D N 1
ATOM 6155 C CA . PRO D 1 68 ? 12.099 13.845 -6.651 1.00 28.38 46 PRO D CA 1
ATOM 6156 C C . PRO D 1 68 ? 12.656 15.057 -5.938 1.00 28.30 46 PRO D C 1
ATOM 6157 O O . PRO D 1 68 ? 11.999 15.597 -5.071 1.00 29.79 46 PRO D O 1
ATOM 6161 N N . ALA D 1 69 ? 13.855 15.499 -6.330 1.00 27.12 47 ALA D N 1
ATOM 6162 C CA . ALA D 1 69 ? 14.450 16.708 -5.783 1.00 29.57 47 ALA D CA 1
ATOM 6163 C C . ALA D 1 69 ? 13.762 17.987 -6.278 1.00 30.72 47 ALA D C 1
ATOM 6164 O O . ALA D 1 69 ? 13.922 19.019 -5.662 1.00 30.77 47 ALA D O 1
ATOM 6166 N N . GLY D 1 70 ? 13.020 17.916 -7.382 1.00 31.17 48 GLY D N 1
ATOM 6167 C CA . GLY D 1 70 ? 12.280 19.091 -7.922 1.00 31.33 48 GLY D CA 1
ATOM 6168 C C . GLY D 1 70 ? 13.164 20.218 -8.484 1.00 31.15 48 GLY D C 1
ATOM 6169 O O . GLY D 1 70 ? 12.711 21.352 -8.657 1.00 34.72 48 GLY D O 1
ATOM 6170 N N . THR D 1 71 ? 14.421 19.900 -8.791 1.00 28.04 49 THR D N 1
ATOM 6171 C CA . THR D 1 71 ? 15.394 20.864 -9.275 1.00 26.56 49 THR D CA 1
ATOM 6172 C C . THR D 1 71 ? 15.394 20.872 -10.818 1.00 24.39 49 THR D C 1
ATOM 6173 O O . THR D 1 71 ? 14.866 19.933 -11.460 1.00 22.99 49 THR D O 1
ATOM 6177 N N . LEU D 1 72 ? 15.954 21.926 -11.390 1.00 21.93 50 LEU D N 1
ATOM 6178 C CA . LEU D 1 72 ? 16.125 22.063 -12.872 1.00 20.72 50 LEU D CA 1
ATOM 6179 C C . LEU D 1 72 ? 17.568 22.216 -13.264 1.00 21.47 50 LEU D C 1
ATOM 6180 O O . LEU D 1 72 ? 18.376 22.732 -12.473 1.00 24.00 50 LEU D O 1
ATOM 6185 N N . PRO D 1 73 ? 17.921 21.833 -14.489 1.00 17.92 51 PRO D N 1
ATOM 6186 C CA . PRO D 1 73 ? 17.044 21.190 -15.451 1.00 17.35 51 PRO D CA 1
ATOM 6187 C C . PRO D 1 73 ? 17.045 19.681 -15.305 1.00 16.79 51 PRO D C 1
ATOM 6188 O O . PRO D 1 73 ? 17.772 19.144 -14.486 1.00 16.71 51 PRO D O 1
ATOM 6192 N N . VAL D 1 74 ? 16.225 19.005 -16.102 1.00 17.00 52 VAL D N 1
ATOM 6193 C CA . VAL D 1 74 ? 16.183 17.557 -16.143 1.00 17.57 52 VAL D CA 1
ATOM 6194 C C . VAL D 1 74 ? 16.223 17.103 -17.603 1.00 17.45 52 VAL D C 1
ATOM 6195 O O . VAL D 1 74 ? 15.463 17.622 -18.408 1.00 18.63 52 VAL D O 1
ATOM 6199 N N . TYR D 1 75 ? 17.139 16.200 -17.917 1.00 17.12 53 TYR D N 1
ATOM 6200 C CA . TYR D 1 75 ? 17.446 15.799 -19.279 1.00 16.79 53 TYR D CA 1
ATOM 6201 C C . TYR D 1 75 ? 17.024 14.371 -19.483 1.00 17.23 53 TYR D C 1
ATOM 6202 O O . TYR D 1 75 ? 17.419 13.520 -18.709 1.00 16.86 53 TYR D O 1
ATOM 6211 N N . VAL D 1 76 ? 16.242 14.130 -20.525 1.00 17.19 54 VAL D N 1
ATOM 6212 C CA . VAL D 1 76 ? 15.763 12.791 -20.802 1.00 17.99 54 VAL D CA 1
ATOM 6213 C C . VAL D 1 76 ? 16.021 12.455 -22.256 1.00 19.65 54 VAL D C 1
ATOM 6214 O O . VAL D 1 76 ? 15.331 12.994 -23.133 1.00 17.90 54 VAL D O 1
ATOM 6218 N N . ASP D 1 77 ? 17.025 11.613 -22.520 1.00 21.65 55 ASP D N 1
ATOM 6219 C CA . ASP D 1 77 ? 17.303 11.226 -23.886 1.00 25.22 55 ASP D CA 1
ATOM 6220 C C . ASP D 1 77 ? 16.600 9.920 -24.221 1.00 26.17 55 ASP D C 1
ATOM 6221 O O . ASP D 1 77 ? 15.714 9.457 -23.478 1.00 25.16 55 ASP D O 1
ATOM 6226 N N . ASP D 1 78 ? 16.984 9.323 -25.346 1.00 31.40 56 ASP D N 1
ATOM 6227 C CA . ASP D 1 78 ? 16.456 8.031 -25.829 1.00 36.43 56 ASP D CA 1
ATOM 6228 C C . ASP D 1 78 ? 16.424 6.920 -24.781 1.00 35.64 56 ASP D C 1
ATOM 6229 O O . ASP D 1 78 ? 15.559 6.031 -24.799 1.00 37.81 56 ASP D O 1
ATOM 6234 N N . SER D 1 79 ? 17.363 6.980 -23.855 1.00 33.40 57 SER D N 1
ATOM 6235 C CA . SER D 1 79 ? 17.417 5.968 -22.814 1.00 35.40 57 SER D CA 1
ATOM 6236 C C . SER D 1 79 ? 16.202 6.014 -21.894 1.00 32.17 57 SER D C 1
ATOM 6237 O O . SER D 1 79 ? 15.989 5.097 -21.174 1.00 33.53 57 SER D O 1
ATOM 6248 N N . ARG D 1 81 ? 16.081 7.629 -19.204 1.00 28.48 59 ARG D N 1
ATOM 6249 C CA . ARG D 1 81 ? 16.565 7.750 -17.824 1.00 29.72 59 ARG D CA 1
ATOM 6250 C C . ARG D 1 81 ? 16.806 9.224 -17.497 1.00 27.44 59 ARG D C 1
ATOM 6251 O O . ARG D 1 81 ? 17.597 9.878 -18.171 1.00 28.43 59 ARG D O 1
ATOM 6259 N N . ALA D 1 82 ? 16.078 9.749 -16.524 1.00 23.35 60 ALA D N 1
ATOM 6260 C CA . ALA D 1 82 ? 16.155 11.157 -16.187 1.00 22.79 60 ALA D CA 1
ATOM 6261 C C . ALA D 1 82 ? 17.444 11.512 -15.474 1.00 21.45 60 ALA D C 1
ATOM 6262 O O . ALA D 1 82 ? 17.810 10.912 -14.452 1.00 22.62 60 ALA D O 1
ATOM 6264 N N . LEU D 1 83 ? 18.147 12.470 -16.040 1.00 18.95 61 LEU D N 1
ATOM 6265 C CA . LEU D 1 83 ? 19.380 13.017 -15.490 1.00 18.88 61 LEU D CA 1
ATOM 6266 C C . LEU D 1 83 ? 19.049 14.379 -14.869 1.00 19.92 61 LEU D C 1
ATOM 6267 O O . LEU D 1 83 ? 18.585 15.279 -15.550 1.00 19.41 61 LEU D O 1
ATOM 6272 N N . CYS D 1 84 ? 19.322 14.472 -13.555 1.00 20.82 62 CYS D N 1
ATOM 6273 C CA . CYS D 1 84 ? 18.810 15.552 -12.716 1.00 21.17 62 CYS D CA 1
ATOM 6274 C C . CYS D 1 84 ? 19.884 16.588 -12.289 1.00 19.39 62 CYS D C 1
ATOM 6275 O O . CYS D 1 84 ? 20.794 16.289 -11.540 1.00 18.99 62 CYS D O 1
ATOM 6278 N N . GLY D 1 85 ? 19.774 17.808 -12.798 1.00 18.89 63 GLY D N 1
ATOM 6279 C CA . GLY D 1 85 ? 20.606 18.946 -12.383 1.00 18.43 63 GLY D CA 1
ATOM 6280 C C . GLY D 1 85 ? 21.797 19.226 -13.283 1.00 16.96 63 GLY D C 1
ATOM 6281 O O . GLY D 1 85 ? 22.269 18.338 -13.992 1.00 17.38 63 GLY D O 1
ATOM 6282 N N . ALA D 1 86 ? 22.309 20.447 -13.216 1.00 17.11 64 ALA D N 1
ATOM 6283 C CA . ALA D 1 86 ? 23.371 20.917 -14.081 1.00 16.38 64 ALA D CA 1
ATOM 6284 C C . ALA D 1 86 ? 24.648 20.083 -13.959 1.00 16.36 64 ALA D C 1
ATOM 6285 O O . ALA D 1 86 ? 25.296 19.813 -14.948 1.00 17.33 64 ALA D O 1
ATOM 6287 N N . THR D 1 87 ? 25.051 19.769 -12.751 1.00 16.53 65 THR D N 1
ATOM 6288 C CA . THR D 1 87 ? 26.284 19.028 -12.537 1.00 17.53 65 THR D CA 1
ATOM 6289 C C . THR D 1 87 ? 26.191 17.639 -13.180 1.00 16.80 65 THR D C 1
ATOM 6290 O O . THR D 1 87 ? 27.061 17.259 -14.009 1.00 17.41 65 THR D O 1
ATOM 6294 N N . ILE D 1 88 ? 25.173 16.864 -12.831 1.00 16.69 66 ILE D N 1
ATOM 6295 C CA . ILE D 1 88 ? 25.016 15.511 -13.324 1.00 17.52 66 ILE D CA 1
ATOM 6296 C C . ILE D 1 88 ? 24.928 15.494 -14.868 1.00 16.10 66 ILE D C 1
ATOM 6297 O O . ILE D 1 88 ? 25.624 14.697 -15.588 1.00 16.25 66 ILE D O 1
ATOM 6302 N N . ILE D 1 89 ? 24.140 16.426 -15.410 1.00 15.55 67 ILE D N 1
ATOM 6303 C CA . ILE D 1 89 ? 23.945 16.460 -16.864 1.00 15.97 67 ILE D CA 1
ATOM 6304 C C . ILE D 1 89 ? 25.228 16.854 -17.572 1.00 16.28 67 ILE D C 1
ATOM 6305 O O . ILE D 1 89 ? 25.639 16.210 -18.584 1.00 16.77 67 ILE D O 1
ATOM 6310 N N . SER D 1 90 ? 25.909 17.894 -17.056 1.00 15.48 68 SER D N 1
ATOM 6311 C CA . SER D 1 90 ? 27.165 18.317 -17.662 1.00 16.40 68 SER D CA 1
ATOM 6312 C C . SER D 1 90 ? 28.252 17.209 -17.654 1.00 16.80 68 SER D C 1
ATOM 6313 O O . SER D 1 90 ? 29.034 17.059 -18.660 1.00 16.78 68 SER D O 1
ATOM 6316 N N . GLU D 1 91 ? 28.340 16.458 -16.582 1.00 16.96 69 GLU D N 1
ATOM 6317 C CA . GLU D 1 91 ? 29.292 15.330 -16.490 1.00 17.97 69 GLU D CA 1
ATOM 6318 C C . GLU D 1 91 ? 28.928 14.234 -17.516 1.00 17.89 69 GLU D C 1
ATOM 6319 O O . GLU D 1 91 ? 29.796 13.700 -18.209 1.00 18.71 69 GLU D O 1
ATOM 6325 N N . TYR D 1 92 ? 27.645 13.936 -17.616 1.00 16.90 70 TYR D N 1
ATOM 6326 C CA . TYR D 1 92 ? 27.126 12.953 -18.553 1.00 18.90 70 TYR D CA 1
ATOM 6327 C C . TYR D 1 92 ? 27.462 13.332 -19.991 1.00 19.71 70 TYR D C 1
ATOM 6328 O O . TYR D 1 92 ? 27.922 12.485 -20.814 1.00 18.93 70 TYR D O 1
ATOM 6337 N N . LEU D 1 93 ? 27.238 14.600 -20.313 1.00 19.36 71 LEU D N 1
ATOM 6338 C CA . LEU D 1 93 ? 27.581 15.067 -21.676 1.00 19.61 71 LEU D CA 1
ATOM 6339 C C . LEU D 1 93 ? 29.036 14.998 -21.980 1.00 21.29 71 LEU D C 1
ATOM 6340 O O . LEU D 1 93 ? 29.407 14.795 -23.152 1.00 20.43 71 LEU D O 1
ATOM 6345 N N . ASP D 1 94 ? 29.924 15.197 -21.004 1.00 20.25 72 ASP D N 1
ATOM 6346 C CA . ASP D 1 94 ? 31.342 15.046 -21.254 1.00 21.02 72 ASP D CA 1
ATOM 6347 C C . ASP D 1 94 ? 31.679 13.583 -21.535 1.00 22.06 72 ASP D C 1
ATOM 6348 O O . ASP D 1 94 ? 32.432 13.264 -22.480 1.00 22.32 72 ASP D O 1
ATOM 6353 N N . GLU D 1 95 ? 31.091 12.705 -20.745 1.00 20.89 73 GLU D N 1
ATOM 6354 C CA . GLU D 1 95 ? 31.352 11.280 -20.795 1.00 23.85 73 GLU D CA 1
ATOM 6355 C C . GLU D 1 95 ? 30.877 10.641 -22.107 1.00 25.94 73 GLU D C 1
ATOM 6356 O O . GLU D 1 95 ? 31.454 9.642 -22.546 1.00 27.16 73 GLU D O 1
ATOM 6362 N N . THR D 1 96 ? 29.817 11.187 -22.685 1.00 25.24 74 THR D N 1
ATOM 6363 C CA . THR D 1 96 ? 29.158 10.604 -23.839 1.00 26.04 74 THR D CA 1
ATOM 6364 C C . THR D 1 96 ? 29.312 11.408 -25.134 1.00 30.02 74 THR D C 1
ATOM 6365 O O . THR D 1 96 ? 28.752 10.990 -26.134 1.00 28.80 74 THR D O 1
ATOM 6369 N N . SER D 1 97 ? 29.937 12.578 -25.084 1.00 31.02 75 SER D N 1
ATOM 6370 C CA A SER D 1 97 ? 30.197 13.421 -26.269 0.50 33.85 75 SER D CA 1
ATOM 6371 C CA B SER D 1 97 ? 30.241 13.373 -26.284 0.50 34.27 75 SER D CA 1
ATOM 6372 C C . SER D 1 97 ? 31.541 14.162 -26.083 1.00 35.63 75 SER D C 1
ATOM 6373 O O . SER D 1 97 ? 32.408 14.205 -26.961 1.00 38.70 75 SER D O 1
ATOM 6378 N N . GLY D 1 98 ? 31.731 14.733 -24.918 1.00 42.84 76 GLY D N 1
ATOM 6379 C CA . GLY D 1 98 ? 32.935 15.578 -24.615 1.00 47.82 76 GLY D CA 1
ATOM 6380 C C . GLY D 1 98 ? 34.3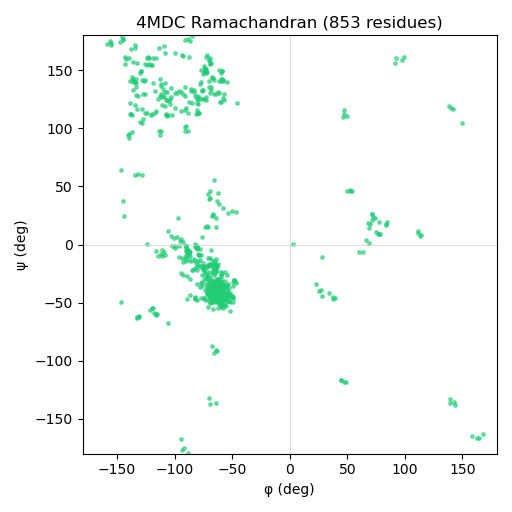29 14.976 -24.856 1.00 52.13 76 GLY D C 1
ATOM 6381 O O . GLY D 1 98 ? 35.269 15.636 -25.327 1.00 51.20 76 GLY D O 1
ATOM 6382 N N . ILE D 1 99 ? 34.460 13.707 -24.512 1.00 56.89 77 ILE D N 1
ATOM 6383 C CA . ILE D 1 99 ? 35.723 12.986 -24.668 1.00 59.80 77 ILE D CA 1
ATOM 6384 C C . ILE D 1 99 ? 36.162 12.869 -26.147 1.00 63.20 77 ILE D C 1
ATOM 6385 O O . ILE D 1 99 ? 37.338 12.704 -26.402 1.00 63.50 77 ILE D O 1
ATOM 6398 N N . LYS D 1 101 ? 35.712 15.373 -28.466 1.00 55.36 79 LYS D N 1
ATOM 6399 C CA . LYS D 1 101 ? 35.729 16.703 -29.059 1.00 54.97 79 LYS D CA 1
ATOM 6400 C C . LYS D 1 101 ? 37.147 17.313 -29.177 1.00 59.24 79 LYS D C 1
ATOM 6401 O O . LYS D 1 101 ? 37.298 18.389 -29.767 1.00 60.03 79 LYS D O 1
ATOM 6407 N N . ARG D 1 102 ? 38.165 16.637 -28.625 1.00 57.46 80 ARG D N 1
ATOM 6408 C CA . ARG D 1 102 ? 39.564 17.105 -28.669 1.00 57.87 80 ARG D CA 1
ATOM 6409 C C . ARG D 1 102 ? 39.660 18.619 -28.332 1.00 58.41 80 ARG D C 1
ATOM 6410 O O . ARG D 1 102 ? 39.306 19.011 -27.227 1.00 51.73 80 ARG D O 1
ATOM 6413 N N . ASP D 1 103 ? 40.110 19.475 -29.261 1.00 59.13 81 ASP D N 1
ATOM 6414 C CA . ASP D 1 103 ? 40.302 20.914 -28.952 1.00 60.72 81 ASP D CA 1
ATOM 6415 C C . ASP D 1 103 ? 39.050 21.620 -28.377 1.00 58.68 81 ASP D C 1
ATOM 6416 O O . ASP D 1 103 ? 39.140 22.609 -27.623 1.00 57.55 81 ASP D O 1
ATOM 6418 N N . ARG D 1 104 ? 37.885 21.085 -28.724 1.00 53.46 82 ARG D N 1
ATOM 6419 C CA . ARG D 1 104 ? 36.618 21.755 -28.479 1.00 50.79 82 ARG D CA 1
ATOM 6420 C C . ARG D 1 104 ? 35.844 21.100 -27.313 1.00 40.59 82 ARG D C 1
ATOM 6421 O O . ARG D 1 104 ? 34.687 21.415 -27.028 1.00 38.82 82 ARG D O 1
ATOM 6429 N N . ARG D 1 105 ? 36.541 20.242 -26.595 1.00 35.45 83 ARG D N 1
ATOM 6430 C CA . ARG D 1 105 ? 36.001 19.668 -25.353 1.00 31.99 83 ARG D CA 1
ATOM 6431 C C . ARG D 1 105 ? 35.874 20.728 -24.256 1.00 27.33 83 ARG D C 1
ATOM 6432 O O . ARG D 1 105 ? 36.782 21.491 -24.016 1.00 24.62 83 ARG D O 1
ATOM 6440 N N . LEU D 1 106 ? 34.741 20.727 -23.559 1.00 23.72 84 LEU D N 1
ATOM 6441 C CA . LEU D 1 106 ? 34.427 21.796 -22.598 1.00 22.27 84 LEU D CA 1
ATOM 6442 C C . LEU D 1 106 ? 34.800 21.483 -21.135 1.00 21.25 84 LEU D C 1
ATOM 6443 O O . LEU D 1 106 ? 34.846 22.360 -20.311 1.00 20.06 84 LEU D O 1
ATOM 6448 N N A LEU D 1 107 ? 35.122 20.213 -20.882 0.50 21.13 85 LEU D N 1
ATOM 6449 N N B LEU D 1 107 ? 35.056 20.226 -20.829 0.50 21.48 85 LEU D N 1
ATOM 6450 C CA A LEU D 1 107 ? 35.749 19.760 -19.634 0.50 20.56 85 LEU D CA 1
ATOM 6451 C CA B LEU D 1 107 ? 35.741 19.909 -19.623 0.50 21.35 85 LEU D CA 1
ATOM 6452 C C A LEU D 1 107 ? 37.074 19.032 -19.904 0.50 21.58 85 LEU D C 1
ATOM 6453 C C B LEU D 1 107 ? 37.217 19.791 -20.033 0.50 23.04 85 LEU D C 1
ATOM 6454 O O A LEU D 1 107 ? 37.086 17.956 -20.484 0.50 22.12 85 LEU D O 1
ATOM 6455 O O B LEU D 1 107 ? 37.736 20.567 -20.847 0.50 24.04 85 LEU D O 1
ATOM 6464 N N A ALA D 1 108 ? 38.182 19.563 -19.433 0.50 22.41 86 ALA D N 1
ATOM 6465 N N B ALA D 1 108 ? 37.934 18.845 -19.489 0.50 23.76 86 ALA D N 1
ATOM 6466 C CA A ALA D 1 108 ? 39.506 18.970 -19.696 0.50 23.72 86 ALA D CA 1
ATOM 6467 C CA B ALA D 1 108 ? 39.334 18.736 -19.880 0.50 24.88 86 ALA D CA 1
ATOM 6468 C C A ALA D 1 108 ? 39.726 17.467 -19.325 0.50 25.06 86 ALA D C 1
ATOM 6469 C C B ALA D 1 108 ? 39.762 17.487 -19.229 0.50 25.77 86 ALA D C 1
ATOM 6470 O O A ALA D 1 108 ? 38.892 16.798 -18.733 0.50 25.73 86 ALA D O 1
ATOM 6471 O O B ALA D 1 108 ? 39.113 17.077 -18.275 0.50 26.23 86 ALA D O 1
ATOM 6474 N N . GLU D 1 109 ? 40.896 16.950 -19.659 1.00 25.81 87 GLU D N 1
ATOM 6475 C CA . GLU D 1 109 ? 41.309 15.644 -19.234 1.00 27.22 87 GLU D CA 1
ATOM 6476 C C . GLU D 1 109 ? 42.052 15.631 -17.884 1.00 26.23 87 GLU D C 1
ATOM 6477 O O . GLU D 1 109 ? 41.809 14.765 -17.037 1.00 27.18 87 GLU D O 1
ATOM 6483 N N . ASP D 1 110 ? 42.934 16.597 -17.683 1.00 23.62 88 ASP D N 1
ATOM 6484 C CA . ASP D 1 110 ? 43.770 16.647 -16.491 1.00 23.18 88 ASP D CA 1
ATOM 6485 C C . ASP D 1 110 ? 42.905 16.874 -15.201 1.00 20.08 88 ASP D C 1
ATOM 6486 O O . ASP D 1 110 ? 42.138 17.802 -15.189 1.00 18.24 88 ASP D O 1
ATOM 6491 N N . PRO D 1 111 ? 43.102 16.045 -14.181 1.00 19.56 89 PRO D N 1
ATOM 6492 C CA . PRO D 1 111 ? 42.299 16.198 -12.952 1.00 18.73 89 PRO D CA 1
ATOM 6493 C C . PRO D 1 111 ? 42.338 17.568 -12.331 1.00 18.27 89 PRO D C 1
ATOM 6494 O O . PRO D 1 111 ? 41.247 18.028 -11.835 1.00 19.18 89 PRO D O 1
ATOM 6498 N N . PHE D 1 112 ? 43.506 18.211 -12.239 1.00 19.66 90 PHE D N 1
ATOM 6499 C CA . PHE D 1 112 ? 43.508 19.564 -11.674 1.00 20.20 90 PHE D CA 1
ATOM 6500 C C . PHE D 1 112 ? 42.781 20.587 -12.516 1.00 19.29 90 PHE D C 1
ATOM 6501 O O . PHE D 1 112 ? 42.108 21.498 -11.989 1.00 17.93 90 PHE D O 1
ATOM 6509 N N . GLN D 1 113 ? 42.882 20.485 -13.837 1.00 20.29 91 GLN D N 1
ATOM 6510 C CA . GLN D 1 113 ? 42.137 21.380 -14.710 1.00 20.79 91 GLN D CA 1
ATOM 6511 C C . GLN D 1 113 ? 40.619 21.114 -14.638 1.00 19.31 91 GLN D C 1
ATOM 6512 O O . GLN D 1 113 ? 39.818 22.064 -14.605 1.00 18.01 91 GLN D O 1
ATOM 6518 N N . ARG D 1 114 ? 40.237 19.835 -14.528 1.00 18.54 92 ARG D N 1
ATOM 6519 C CA . ARG D 1 114 ? 38.831 19.458 -14.348 1.00 18.46 92 ARG D CA 1
ATOM 6520 C C . ARG D 1 114 ? 38.293 20.031 -13.056 1.00 16.59 92 ARG D C 1
ATOM 6521 O O . ARG D 1 114 ? 37.198 20.609 -13.044 1.00 16.79 92 ARG D O 1
ATOM 6529 N N . ALA D 1 115 ? 39.098 19.941 -12.001 1.00 16.78 93 ALA D N 1
ATOM 6530 C CA . ALA D 1 115 ? 38.765 20.499 -10.703 1.00 15.20 93 ALA D CA 1
ATOM 6531 C C . ALA D 1 115 ? 38.522 22.026 -10.756 1.00 15.49 93 ALA D C 1
ATOM 6532 O O . ALA D 1 115 ? 37.600 22.572 -10.180 1.00 13.86 93 ALA D O 1
ATOM 6534 N N . GLU D 1 116 ? 39.357 22.750 -11.485 1.00 15.54 94 GLU D N 1
ATOM 6535 C CA . GLU D 1 116 ? 39.191 24.201 -11.616 1.00 16.16 94 GLU D CA 1
ATOM 6536 C C . GLU D 1 116 ? 37.935 24.563 -12.421 1.00 15.52 94 GLU D C 1
ATOM 6537 O O . GLU D 1 116 ? 37.263 25.528 -12.119 1.00 15.40 94 GLU D O 1
ATOM 6543 N N . ILE D 1 117 ? 37.677 23.826 -13.508 1.00 16.19 95 ILE D N 1
ATOM 6544 C CA . ILE D 1 117 ? 36.466 24.060 -14.303 1.00 15.86 95 ILE D CA 1
ATOM 6545 C C . ILE D 1 117 ? 35.214 23.851 -13.396 1.00 15.45 95 ILE D C 1
ATOM 6546 O O . ILE D 1 117 ? 34.286 24.682 -13.395 1.00 15.00 95 ILE D O 1
ATOM 6551 N N . ARG D 1 118 ? 35.213 22.767 -12.629 1.00 15.34 96 ARG D N 1
ATOM 6552 C CA . ARG D 1 118 ? 34.130 22.461 -11.702 1.00 15.22 96 ARG D CA 1
ATOM 6553 C C . ARG D 1 118 ? 34.003 23.527 -10.602 1.00 15.50 96 ARG D C 1
ATOM 6554 O O . ARG D 1 118 ? 32.876 23.909 -10.264 1.00 16.66 96 ARG D O 1
ATOM 6562 N N . ARG D 1 119 ? 35.145 24.025 -10.105 1.00 15.33 97 ARG D N 1
ATOM 6563 C CA . ARG D 1 119 ? 35.150 25.069 -9.070 1.00 16.63 97 ARG D CA 1
ATOM 6564 C C . ARG D 1 119 ? 34.398 26.314 -9.604 1.00 16.08 97 ARG D C 1
ATOM 6565 O O . ARG D 1 119 ? 33.534 26.865 -8.910 1.00 14.94 97 ARG D O 1
ATOM 6573 N N . LEU D 1 120 ? 34.719 26.717 -10.820 1.00 15.64 98 LEU D N 1
ATOM 6574 C CA . LEU D 1 120 ? 34.068 27.895 -11.432 1.00 16.49 98 LEU D CA 1
ATOM 6575 C C . LEU D 1 120 ? 32.584 27.651 -11.727 1.00 15.48 98 LEU D C 1
ATOM 6576 O O . LEU D 1 120 ? 31.758 28.547 -11.554 1.00 15.88 98 LEU D O 1
ATOM 6581 N N . THR D 1 121 ? 32.236 26.434 -12.169 1.00 14.32 99 THR D N 1
ATOM 6582 C CA . THR D 1 121 ? 30.880 26.098 -12.433 1.00 14.47 99 THR D CA 1
ATOM 6583 C C . THR D 1 121 ? 30.071 26.233 -11.144 1.00 14.12 99 THR D C 1
ATOM 6584 O O . THR D 1 121 ? 28.966 26.821 -11.146 1.00 14.67 99 THR D O 1
ATOM 6588 N N . GLU D 1 122 ? 30.616 25.676 -10.082 1.00 14.35 100 GLU D N 1
ATOM 6589 C CA . GLU D 1 122 ? 29.932 25.735 -8.752 1.00 14.43 100 GLU D CA 1
ATOM 6590 C C . GLU D 1 122 ? 29.860 27.163 -8.232 1.00 15.83 100 GLU D C 1
ATOM 6591 O O . GLU D 1 122 ? 28.862 27.579 -7.550 1.00 15.37 100 GLU D O 1
ATOM 6597 N N . TRP D 1 123 ? 30.907 27.941 -8.466 1.00 15.48 101 TRP D N 1
ATOM 6598 C CA . TRP D 1 123 ? 30.930 29.342 -8.023 1.00 16.50 101 TRP D CA 1
ATOM 6599 C C . TRP D 1 123 ? 29.719 30.092 -8.581 1.00 16.34 101 TRP D C 1
ATOM 6600 O O . TRP D 1 123 ? 28.994 30.775 -7.869 1.00 17.23 101 TRP D O 1
ATOM 6611 N N . PHE D 1 124 ? 29.532 30.010 -9.891 1.00 16.43 102 PHE D N 1
ATOM 6612 C CA . PHE D 1 124 ? 28.484 30.764 -10.538 1.00 16.09 102 PHE D CA 1
ATOM 6613 C C . PHE D 1 124 ? 27.090 30.176 -10.377 1.00 16.76 102 PHE D C 1
ATOM 6614 O O . PHE D 1 124 ? 26.148 30.946 -10.217 1.00 16.89 102 PHE D O 1
ATOM 6622 N N . LEU D 1 125 ?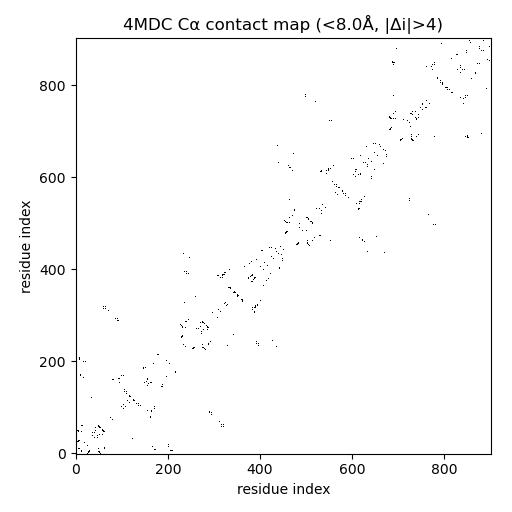 26.960 28.848 -10.381 1.00 15.69 103 LEU D N 1
ATOM 6623 C CA . LEU D 1 125 ? 25.638 28.179 -10.292 1.00 16.13 103 LEU D CA 1
ATOM 6624 C C . LEU D 1 125 ? 25.198 27.871 -8.875 1.00 16.74 103 LEU D C 1
ATOM 6625 O O . LEU D 1 125 ? 24.033 27.543 -8.671 1.00 15.81 103 LEU D O 1
ATOM 6630 N N . GLN D 1 126 ? 26.097 27.984 -7.902 1.00 17.38 104 GLN D N 1
ATOM 6631 C CA . GLN D 1 126 ? 25.761 27.725 -6.498 1.00 18.46 104 GLN D CA 1
ATOM 6632 C C . GLN D 1 126 ? 26.024 28.934 -5.599 1.00 19.10 104 GLN D C 1
ATOM 6633 O O . GLN D 1 126 ? 25.111 29.388 -4.929 1.00 19.28 104 GLN D O 1
ATOM 6639 N N . LYS D 1 127 ? 27.226 29.460 -5.576 1.00 18.67 105 LYS D N 1
ATOM 6640 C CA . LYS D 1 127 ? 27.550 30.594 -4.671 1.00 19.08 105 LYS D CA 1
ATOM 6641 C C . LYS D 1 127 ? 26.882 31.914 -5.120 1.00 18.76 105 LYS D C 1
ATOM 6642 O O . LYS D 1 127 ? 26.106 32.498 -4.368 1.00 17.68 105 LYS D O 1
ATOM 6656 N N . GLU D 1 129 ? 24.543 32.123 -7.199 1.00 17.33 107 GLU D N 1
ATOM 6657 C CA . GLU D 1 129 ? 23.158 31.758 -7.315 1.00 18.34 107 GLU D CA 1
ATOM 6658 C C . GLU D 1 129 ? 22.459 32.016 -5.936 1.00 18.28 107 GLU D C 1
ATOM 6659 O O . GLU D 1 129 ? 21.399 32.641 -5.890 1.00 20.02 107 GLU D O 1
ATOM 6665 N N . ALA D 1 130 ? 23.088 31.594 -4.847 1.00 18.23 108 ALA D N 1
ATOM 6666 C CA . ALA D 1 130 ? 22.541 31.856 -3.494 1.00 20.08 108 ALA D CA 1
ATOM 6667 C C . ALA D 1 130 ? 22.605 33.339 -3.100 1.00 19.90 108 ALA D C 1
ATOM 6668 O O . ALA D 1 130 ? 21.688 33.864 -2.510 1.00 20.62 108 ALA D O 1
ATOM 6670 N N . ASP D 1 131 ? 23.732 33.992 -3.413 1.00 18.70 109 ASP D N 1
ATOM 6671 C CA . ASP D 1 131 ? 23.979 35.343 -2.974 1.00 20.09 109 ASP D CA 1
ATOM 6672 C C . ASP D 1 131 ? 23.102 36.364 -3.707 1.00 20.07 109 ASP D C 1
ATOM 6673 O O . ASP D 1 131 ? 22.779 37.394 -3.163 1.00 20.05 109 ASP D O 1
ATOM 6678 N N . VAL D 1 132 ? 22.848 36.095 -4.988 1.00 18.79 110 VAL D N 1
ATOM 6679 C CA . VAL D 1 132 ? 22.266 37.065 -5.895 1.00 19.30 110 VAL D CA 1
ATOM 6680 C C . VAL D 1 132 ? 21.092 36.504 -6.723 1.00 19.42 110 VAL D C 1
ATOM 6681 O O . VAL D 1 132 ? 19.923 36.952 -6.570 1.00 19.25 110 VAL D O 1
ATOM 6685 N N . THR D 1 133 ? 21.361 35.511 -7.547 1.00 19.08 111 THR D N 1
ATOM 6686 C CA . THR D 1 133 ? 20.466 35.216 -8.666 1.00 19.78 111 THR D CA 1
ATOM 6687 C C . THR D 1 133 ? 19.165 34.532 -8.303 1.00 20.36 111 THR D C 1
ATOM 6688 O O . THR D 1 133 ? 18.076 34.970 -8.701 1.00 22.22 111 THR D O 1
ATOM 6692 N N . ARG D 1 134 ? 19.238 33.511 -7.468 1.00 21.39 112 ARG D N 1
ATOM 6693 C CA . ARG D 1 134 ? 18.018 32.827 -7.041 1.00 22.39 112 ARG D CA 1
ATOM 6694 C C . ARG D 1 134 ? 17.025 33.786 -6.312 1.00 22.63 112 ARG D C 1
ATOM 6695 O O . ARG D 1 134 ? 15.857 33.869 -6.686 1.00 21.59 112 ARG D O 1
ATOM 6703 N N . PRO D 1 135 ? 17.495 34.531 -5.297 1.00 22.29 113 PRO D N 1
ATOM 6704 C CA . PRO D 1 135 ? 16.484 35.363 -4.592 1.00 23.88 113 PRO D CA 1
ATOM 6705 C C . PRO D 1 135 ? 15.942 36.462 -5.493 1.00 24.18 113 PRO D C 1
ATOM 6706 O O . PRO D 1 135 ? 14.775 36.801 -5.390 1.00 24.55 113 PRO D O 1
ATOM 6710 N N . LEU D 1 136 ? 16.772 36.984 -6.400 1.00 23.63 114 LEU D N 1
ATOM 6711 C CA A LEU D 1 136 ? 16.328 38.059 -7.307 0.50 24.85 114 LEU D CA 1
ATOM 6712 C CA B LEU D 1 136 ? 16.346 38.035 -7.316 0.50 25.40 114 LEU D CA 1
ATOM 6713 C C . LEU D 1 136 ? 15.285 37.541 -8.296 1.00 25.98 114 LEU D C 1
ATOM 6714 O O . LEU D 1 136 ? 14.237 38.190 -8.476 1.00 26.74 114 LEU D O 1
ATOM 6723 N N . VAL D 1 137 ? 15.560 36.391 -8.921 1.00 22.31 115 VAL D N 1
ATOM 6724 C CA . VAL D 1 137 ? 14.648 35.745 -9.874 1.00 22.60 115 VAL D CA 1
ATOM 6725 C C . VAL D 1 137 ? 13.337 35.378 -9.174 1.00 24.85 115 VAL D C 1
ATOM 6726 O O . VAL D 1 137 ? 12.220 35.620 -9.696 1.00 26.15 115 VAL D O 1
ATOM 6730 N N . ARG D 1 138 ? 13.439 34.872 -7.961 1.00 25.91 116 ARG D N 1
ATOM 6731 C CA . ARG D 1 138 ? 12.247 34.527 -7.228 1.00 28.06 116 ARG D CA 1
ATOM 6732 C C . ARG D 1 138 ? 11.349 35.759 -7.013 1.00 28.45 116 ARG D C 1
ATOM 6733 O O . ARG D 1 138 ? 10.128 35.694 -7.257 1.00 30.14 116 ARG D O 1
ATOM 6741 N N . GLU D 1 139 ? 11.943 36.857 -6.562 1.00 27.87 117 GLU D N 1
ATOM 6742 C CA . GLU D 1 139 ? 11.170 38.077 -6.246 1.00 30.89 117 GLU D CA 1
ATOM 6743 C C . GLU D 1 139 ? 10.580 38.723 -7.515 1.00 33.02 117 GLU D C 1
ATOM 6744 O O . GLU D 1 139 ? 9.439 39.182 -7.509 1.00 33.88 117 GLU D O 1
ATOM 6750 N N . ARG D 1 140 ? 11.375 38.781 -8.574 1.00 29.65 118 ARG D N 1
ATOM 6751 C CA . ARG D 1 140 ? 11.035 39.534 -9.768 1.00 31.13 118 ARG D CA 1
ATOM 6752 C C . ARG D 1 140 ? 10.352 38.714 -10.863 1.00 32.99 118 ARG D C 1
ATOM 6753 O O . ARG D 1 140 ? 9.625 39.273 -11.655 1.00 33.58 118 ARG D O 1
ATOM 6761 N N . ILE D 1 141 ? 10.564 37.397 -10.895 1.00 31.76 119 ILE D N 1
ATOM 6762 C CA . ILE D 1 141 ? 9.978 36.554 -11.950 1.00 32.79 119 ILE D CA 1
ATOM 6763 C C . ILE D 1 141 ? 8.985 35.559 -11.369 1.00 32.45 119 ILE D C 1
ATOM 6764 O O . ILE D 1 141 ? 7.827 35.561 -11.756 1.00 33.08 119 ILE D O 1
ATOM 6769 N N . PHE D 1 142 ? 9.442 34.687 -10.469 1.00 32.66 120 PHE D N 1
ATOM 6770 C CA . PHE D 1 142 ? 8.606 33.555 -10.047 1.00 33.70 120 PHE D CA 1
ATOM 6771 C C . PHE D 1 142 ? 7.373 34.043 -9.298 1.00 36.91 120 PHE D C 1
ATOM 6772 O O . PHE D 1 142 ? 6.273 33.484 -9.477 1.00 35.83 120 PHE D O 1
ATOM 6780 N N . LYS D 1 143 ? 7.547 35.098 -8.491 1.00 35.90 121 LYS D N 1
ATOM 6781 C CA . LYS D 1 143 ? 6.444 35.668 -7.743 1.00 38.57 121 LYS D CA 1
ATOM 6782 C C . LYS D 1 143 ? 5.418 36.417 -8.589 1.00 42.08 121 LYS D C 1
ATOM 6783 O O . LYS D 1 143 ? 4.335 36.708 -8.094 1.00 43.32 121 LYS D O 1
ATOM 6789 N N . LEU D 1 144 ? 5.723 36.687 -9.858 1.00 43.88 122 LEU D N 1
ATOM 6790 C CA . LEU D 1 144 ? 4.710 37.138 -10.833 1.00 50.29 122 LEU D CA 1
ATOM 6791 C C . LEU D 1 144 ? 3.932 35.966 -11.409 1.00 52.42 122 LEU D C 1
ATOM 6792 O O . LEU D 1 144 ? 2.709 35.998 -11.518 1.00 55.85 122 LEU D O 1
ATOM 6797 N N . GLN D 1 145 ? 4.663 34.933 -11.816 1.00 51.00 123 GLN D N 1
ATOM 6798 C CA . GLN D 1 145 ? 4.081 33.758 -12.473 1.00 51.15 123 GLN D CA 1
ATOM 6799 C C . GLN D 1 145 ? 3.245 32.929 -11.501 1.00 51.56 123 GLN D C 1
ATOM 6800 O O . GLN D 1 145 ? 2.329 32.224 -11.916 1.00 53.49 123 GLN D O 1
ATOM 6814 N N . THR D 1 147 ? 0.554 32.063 -8.606 1.00 56.43 125 THR D N 1
ATOM 6815 C CA . THR D 1 147 ? -0.738 32.531 -8.099 1.00 61.57 125 THR D CA 1
ATOM 6816 C C . THR D 1 147 ? -0.587 32.878 -6.621 1.00 64.09 125 THR D C 1
ATOM 6817 O O . THR D 1 147 ? 0.353 32.394 -5.958 1.00 59.53 125 THR D O 1
ATOM 6821 N N . PRO D 1 148 ? -1.527 33.683 -6.076 1.00 70.46 126 PRO D N 1
ATOM 6822 C CA . PRO D 1 148 ? -1.498 33.980 -4.637 1.00 72.15 126 PRO D CA 1
ATOM 6823 C C . PRO D 1 148 ? -1.378 32.728 -3.759 1.00 74.54 126 PRO D C 1
ATOM 6824 O O . PRO D 1 148 ? -0.547 32.696 -2.846 1.00 74.84 126 PRO D O 1
ATOM 6828 N N . ASP D 1 149 ? -2.165 31.699 -4.077 1.00 79.27 127 ASP D N 1
ATOM 6829 C CA . ASP D 1 149 ? -2.130 30.409 -3.366 1.00 81.93 127 ASP D CA 1
ATOM 6830 C C . ASP D 1 149 ? -0.780 29.688 -3.414 1.00 81.97 127 ASP D C 1
ATOM 6831 O O . ASP D 1 149 ? -0.416 29.006 -2.457 1.00 83.07 127 ASP D O 1
ATOM 6833 N N . GLN D 1 150 ? -0.043 29.853 -4.513 1.00 81.23 128 GLN D N 1
ATOM 6834 C CA . GLN D 1 150 ? 1.306 29.271 -4.664 1.00 79.19 128 GLN D CA 1
ATOM 6835 C C . GLN D 1 150 ? 2.425 30.046 -3.958 1.00 78.68 128 GLN D C 1
ATOM 6836 O O . GLN D 1 150 ? 3.574 29.573 -3.907 1.00 78.67 128 GLN D O 1
ATOM 6842 N N . GLY D 1 151 ? 2.108 31.228 -3.432 1.00 75.89 129 GLY D N 1
ATOM 6843 C CA . GLY D 1 151 ? 3.122 32.098 -2.805 1.00 71.49 129 GLY D CA 1
ATOM 6844 C C . GLY D 1 151 ? 3.409 33.376 -3.583 1.00 68.86 129 GLY D C 1
ATOM 6845 O O . GLY D 1 151 ? 4.348 34.115 -3.260 1.00 66.29 129 GLY D O 1
ATOM 6846 N N . GLY D 1 152 ? 2.579 33.649 -4.591 1.00 67.10 130 GLY D N 1
ATOM 6847 C CA . GLY D 1 152 ? 2.755 34.814 -5.460 1.00 61.59 130 GLY D CA 1
ATOM 6848 C C . GLY D 1 152 ? 2.484 36.116 -4.727 1.00 60.01 130 GLY D C 1
ATOM 6849 O O . GLY D 1 152 ? 1.776 36.129 -3.730 1.00 60.03 130 GLY D O 1
ATOM 6850 N N . GLY D 1 153 ? 3.065 37.206 -5.220 1.00 55.56 131 GLY D N 1
ATOM 6851 C CA . GLY D 1 153 ? 2.874 38.529 -4.629 1.00 53.42 131 GLY D CA 1
ATOM 6852 C C . GLY D 1 153 ? 3.871 39.575 -5.079 1.00 50.60 131 GLY D C 1
ATOM 6853 O O . GLY D 1 153 ? 4.613 39.380 -6.052 1.00 45.58 131 GLY D O 1
ATOM 6854 N N . ALA D 1 154 ? 3.893 40.699 -4.364 1.00 48.34 132 ALA D N 1
ATOM 6855 C CA . ALA D 1 154 ? 4.793 41.798 -4.699 1.00 47.74 132 ALA D CA 1
ATOM 6856 C C . ALA D 1 154 ? 6.220 41.427 -4.309 1.00 42.88 132 ALA D C 1
ATOM 6857 O O . ALA D 1 154 ? 6.426 40.676 -3.348 1.00 40.51 132 ALA D O 1
ATOM 6859 N N . PRO D 1 155 ? 7.209 41.936 -5.051 1.00 43.77 133 PRO D N 1
ATOM 6860 C CA . PRO D 1 155 ? 8.598 41.669 -4.651 1.00 41.43 133 PRO D CA 1
ATOM 6861 C C . PRO D 1 155 ? 8.938 42.179 -3.252 1.00 39.28 133 PRO D C 1
ATOM 6862 O O . PRO D 1 155 ? 8.435 43.221 -2.840 1.00 42.14 133 PRO D O 1
ATOM 6866 N N . ASP D 1 156 ? 9.721 41.415 -2.502 1.00 34.46 134 ASP D N 1
ATOM 6867 C CA . ASP D 1 156 ? 10.129 41.799 -1.147 1.00 34.03 134 ASP D CA 1
ATOM 6868 C C . ASP D 1 156 ? 11.319 42.776 -1.260 1.00 31.64 134 ASP D C 1
ATOM 6869 O O . ASP D 1 156 ? 12.384 42.382 -1.697 1.00 26.99 134 ASP D O 1
ATOM 6874 N N . SER D 1 157 ? 11.122 44.032 -0.888 1.00 31.71 135 SER D N 1
ATOM 6875 C CA . SER D 1 157 ? 12.183 45.037 -1.035 1.00 31.91 135 SER D CA 1
ATOM 6876 C C . SER D 1 157 ? 13.467 44.730 -0.317 1.00 30.66 135 SER D C 1
ATOM 6877 O O . SER D 1 157 ? 14.546 45.058 -0.801 1.00 29.57 135 SER D O 1
ATOM 6880 N N . LYS D 1 158 ? 13.354 44.111 0.838 1.00 31.30 136 LYS D N 1
ATOM 6881 C CA . LYS D 1 158 ? 14.522 43.840 1.653 1.00 33.30 136 LYS D CA 1
ATOM 6882 C C . LYS D 1 158 ? 15.383 42.744 0.989 1.00 29.86 136 LYS D C 1
ATOM 6883 O O . LYS D 1 158 ? 16.611 42.826 0.960 1.00 27.94 136 LYS D O 1
ATOM 6889 N N . ILE D 1 159 ? 14.720 41.727 0.468 1.00 27.17 137 ILE D N 1
ATOM 6890 C CA . ILE D 1 159 ? 15.451 40.706 -0.338 1.00 26.32 137 ILE D CA 1
ATOM 6891 C C . ILE D 1 159 ? 16.091 41.327 -1.584 1.00 26.34 137 ILE D C 1
ATOM 6892 O O . ILE D 1 159 ? 17.236 41.023 -1.903 1.00 23.61 137 ILE D O 1
ATOM 6897 N N . LEU D 1 160 ? 15.373 42.192 -2.274 1.00 26.64 138 LEU D N 1
ATOM 6898 C CA . LEU D 1 160 ? 15.954 42.866 -3.403 1.00 27.01 138 LEU D CA 1
ATOM 6899 C C . LEU D 1 160 ? 17.203 43.679 -3.018 1.00 26.47 138 LEU D C 1
ATOM 6900 O O . LEU D 1 160 ? 18.217 43.595 -3.692 1.00 23.78 138 LEU D O 1
ATOM 6905 N N . ARG D 1 161 ? 17.141 44.412 -1.915 1.00 25.90 139 ARG D N 1
ATOM 6906 C CA . ARG D 1 161 ? 18.284 45.189 -1.441 1.00 28.23 139 ARG D CA 1
ATOM 6907 C C . ARG D 1 161 ? 19.514 44.332 -1.164 1.00 26.79 139 ARG D C 1
ATOM 6908 O O . ARG D 1 161 ? 20.639 44.655 -1.579 1.00 25.83 139 ARG D O 1
ATOM 6916 N N . THR D 1 162 ? 19.297 43.271 -0.410 1.00 26.51 140 THR D N 1
ATOM 6917 C CA . THR D 1 162 ? 20.374 42.346 -0.024 1.00 27.17 140 THR D CA 1
ATOM 6918 C C . THR D 1 162 ? 21.027 41.711 -1.226 1.00 25.26 140 THR D C 1
ATOM 6919 O O . THR D 1 162 ? 22.272 41.752 -1.359 1.00 22.48 140 THR D O 1
ATOM 6923 N N . SER D 1 163 ? 20.217 41.164 -2.118 1.00 25.01 141 SER D N 1
ATOM 6924 C CA . SER D 1 163 ? 20.734 40.526 -3.332 1.00 23.84 141 SER D CA 1
ATOM 6925 C C . SER D 1 163 ? 21.538 41.495 -4.190 1.00 22.92 141 SER D C 1
ATOM 6926 O O . SER D 1 163 ? 22.605 41.163 -4.693 1.00 23.88 141 SER D O 1
ATOM 6929 N N . ARG D 1 164 ? 20.972 42.677 -4.409 1.00 21.48 142 ARG D N 1
ATOM 6930 C CA . ARG D 1 164 ? 21.661 43.713 -5.189 1.00 21.14 142 ARG D CA 1
ATOM 6931 C C . ARG D 1 164 ? 22.970 44.185 -4.567 1.00 21.06 142 ARG D C 1
ATOM 6932 O O . ARG D 1 164 ? 23.951 44.413 -5.320 1.00 22.12 142 ARG D O 1
ATOM 6940 N N . SER D 1 165 ? 23.051 44.224 -3.247 1.00 19.97 143 SER D N 1
ATOM 6941 C CA . SER D 1 165 ? 24.243 44.615 -2.567 1.00 21.55 143 SER D CA 1
ATOM 6942 C C . SER D 1 165 ? 25.398 43.619 -2.767 1.00 21.87 143 SER D C 1
ATOM 6943 O O . SER D 1 165 ? 26.530 43.973 -2.543 1.00 22.67 143 SER D O 1
ATOM 6946 N N . ASN D 1 166 ? 25.086 42.398 -3.174 1.00 21.68 144 ASN D N 1
ATOM 6947 C CA . ASN D 1 166 ? 26.092 41.342 -3.385 1.00 20.95 144 ASN D CA 1
ATOM 6948 C C . ASN D 1 166 ? 26.660 41.285 -4.799 1.00 19.16 144 ASN D C 1
ATOM 6949 O O . ASN D 1 166 ? 27.610 40.553 -5.004 1.00 18.95 144 ASN D O 1
ATOM 6954 N N . ILE D 1 167 ? 26.060 42.019 -5.730 1.00 18.60 145 ILE D N 1
ATOM 6955 C CA . ILE D 1 167 ? 26.429 41.927 -7.152 1.00 19.83 145 ILE D CA 1
ATOM 6956 C C . ILE D 1 167 ? 27.835 42.460 -7.376 1.00 19.16 145 ILE D C 1
ATOM 6957 O O . ILE D 1 167 ? 28.595 41.827 -8.088 1.00 19.88 145 ILE D O 1
ATOM 6962 N N . ARG D 1 168 ? 28.184 43.610 -6.805 1.00 19.91 146 ARG D N 1
ATOM 6963 C CA . ARG D 1 168 ? 29.477 44.248 -7.135 1.00 21.80 146 ARG D CA 1
ATOM 6964 C C . ARG D 1 168 ? 30.694 43.336 -6.845 1.00 20.46 146 ARG D C 1
ATOM 6965 O O . ARG D 1 168 ? 31.597 43.207 -7.664 1.00 18.88 146 ARG D O 1
ATOM 6973 N N . GLN D 1 169 ? 30.699 42.668 -5.715 1.00 19.41 147 GLN D N 1
ATOM 6974 C CA . GLN D 1 169 ? 31.779 41.771 -5.387 1.00 21.79 147 GLN D CA 1
ATOM 6975 C C . GLN D 1 169 ? 31.937 40.599 -6.388 1.00 18.41 147 GLN D C 1
ATOM 6976 O O . GLN D 1 169 ? 33.050 40.213 -6.774 1.00 18.40 147 GLN D O 1
ATOM 6982 N N . HIS D 1 170 ? 30.804 40.075 -6.844 1.00 17.73 148 HIS D N 1
ATOM 6983 C CA . HIS D 1 170 ? 30.783 39.011 -7.815 1.00 17.50 148 HIS D CA 1
ATOM 6984 C C . HIS D 1 170 ? 31.326 39.514 -9.157 1.00 16.55 148 HIS D C 1
ATOM 6985 O O . HIS D 1 170 ? 32.086 38.803 -9.833 1.00 17.89 148 HIS D O 1
ATOM 7000 N N . LYS D 1 172 ? 33.395 42.005 -9.556 1.00 18.40 150 LYS D N 1
ATOM 7001 C CA . LYS D 1 172 ? 34.842 42.215 -9.400 1.00 19.09 150 LYS D CA 1
ATOM 7002 C C . LYS D 1 172 ? 35.627 40.912 -9.621 1.00 17.94 150 LYS D C 1
ATOM 7003 O O . LYS D 1 172 ? 36.667 40.877 -10.337 1.00 18.82 150 LYS D O 1
ATOM 7009 N N . TYR D 1 173 ? 35.111 39.837 -9.032 1.00 16.45 151 TYR D N 1
ATOM 7010 C CA . TYR D 1 173 ? 35.789 38.527 -9.221 1.00 16.99 151 TYR D CA 1
ATOM 7011 C C . TYR D 1 173 ? 35.731 38.064 -10.697 1.00 16.06 151 TYR D C 1
ATOM 7012 O O . TYR D 1 173 ? 36.785 37.634 -11.291 1.00 16.58 151 TYR D O 1
ATOM 7021 N N . LEU D 1 174 ? 34.567 38.190 -11.336 1.00 15.84 152 LEU D N 1
ATOM 7022 C CA . LEU D 1 174 ? 34.423 37.830 -12.762 1.00 17.41 152 LEU D CA 1
ATOM 7023 C C . LEU D 1 174 ? 35.362 38.654 -13.633 1.00 17.18 152 LEU D C 1
ATOM 7024 O O . LEU D 1 174 ? 36.042 38.126 -14.557 1.00 19.00 152 LEU D O 1
ATOM 7029 N N . SER D 1 175 ? 35.423 39.949 -13.384 1.00 18.18 153 SER D N 1
ATOM 7030 C CA . SER D 1 175 ? 36.387 40.832 -14.079 1.00 20.42 153 SER D CA 1
ATOM 7031 C C . SER D 1 175 ? 37.813 40.381 -13.937 1.00 20.40 153 SER D C 1
ATOM 7032 O O . SER D 1 175 ? 38.615 40.452 -14.892 1.00 22.25 153 SER D O 1
ATOM 7035 N N . TRP D 1 176 ? 38.201 39.998 -12.735 1.00 19.87 154 TRP D N 1
ATOM 7036 C CA . TRP D 1 176 ? 39.536 39.564 -12.525 1.00 21.04 154 TRP D CA 1
ATOM 7037 C C . TRP D 1 176 ? 39.846 38.273 -13.311 1.00 20.20 154 TRP D C 1
ATOM 7038 O O . TRP D 1 176 ? 40.908 38.186 -13.936 1.00 22.65 154 TRP D O 1
ATOM 7049 N N . LEU D 1 177 ? 38.945 37.295 -13.231 1.00 18.84 155 LEU D N 1
ATOM 7050 C CA . LEU D 1 177 ? 39.111 36.013 -13.936 1.00 19.96 155 LEU D CA 1
ATOM 7051 C C . LEU D 1 177 ? 39.197 36.300 -15.423 1.00 21.74 155 LEU D C 1
ATOM 7052 O O . LEU D 1 177 ? 40.136 35.828 -16.126 1.00 21.77 155 LEU D O 1
ATOM 7057 N N . ALA D 1 178 ? 38.328 37.184 -15.895 1.00 21.34 156 ALA D N 1
ATOM 7058 C CA . ALA D 1 178 ? 38.294 37.492 -17.341 1.00 22.25 156 ALA D CA 1
ATOM 7059 C C . ALA D 1 178 ? 39.491 38.231 -17.876 1.00 25.24 156 ALA D C 1
ATOM 7060 O O . ALA D 1 178 ? 39.932 37.990 -19.012 1.00 27.43 156 ALA D O 1
ATOM 7062 N N . GLY D 1 179 ? 40.067 39.086 -17.049 1.00 24.24 157 GLY D N 1
ATOM 7063 C CA . GLY D 1 179 ? 41.213 39.846 -17.436 1.00 26.06 157 GLY D CA 1
ATOM 7064 C C . GLY D 1 179 ? 42.518 39.101 -17.328 1.00 27.41 157 GLY D C 1
ATOM 7065 O O . GLY D 1 179 ? 43.501 39.537 -17.866 1.00 27.64 157 GLY D O 1
ATOM 7066 N N . SER D 1 180 ? 42.551 37.983 -16.608 1.00 27.14 158 SER D N 1
ATOM 7067 C CA . SER D 1 180 ? 43.830 37.424 -16.220 1.00 27.53 158 SER D CA 1
ATOM 7068 C C . SER D 1 180 ? 44.146 36.124 -16.919 1.00 28.87 158 SER D C 1
ATOM 7069 O O . SER D 1 180 ? 45.292 35.658 -16.865 1.00 29.24 158 SER D O 1
ATOM 7072 N N . ARG D 1 181 ? 43.139 35.588 -17.611 1.00 27.45 159 ARG D N 1
ATOM 7073 C CA A ARG D 1 181 ? 43.240 34.349 -18.342 0.50 27.73 159 ARG D CA 1
ATOM 7074 C CA B ARG D 1 181 ? 43.279 34.355 -18.366 0.50 28.45 159 ARG D CA 1
ATOM 7075 C C . ARG D 1 181 ? 42.484 34.501 -19.677 1.00 27.81 159 ARG D C 1
ATOM 7076 O O . ARG D 1 181 ? 41.586 35.353 -19.802 1.00 28.86 159 ARG D O 1
ATOM 7091 N N . PRO D 1 182 ? 42.837 33.701 -20.694 1.00 30.49 160 PRO D N 1
ATOM 7092 C CA . PRO D 1 182 ? 42.114 33.892 -21.972 1.00 30.97 160 PRO D CA 1
ATOM 7093 C C . PRO D 1 182 ? 40.618 33.521 -21.845 1.00 28.02 160 PRO D C 1
ATOM 7094 O O . PRO D 1 182 ? 39.743 34.114 -22.520 1.00 25.49 160 PRO D O 1
ATOM 7098 N N . TRP D 1 183 ? 40.347 32.537 -21.001 1.00 26.69 161 TRP D N 1
ATOM 7099 C CA . TRP D 1 183 ? 38.962 32.148 -20.660 1.00 24.19 161 TRP D CA 1
ATOM 7100 C C . TRP D 1 183 ? 38.955 31.986 -19.143 1.00 21.54 161 TRP D C 1
ATOM 7101 O O . TRP D 1 183 ? 40.008 31.908 -18.535 1.00 22.08 161 TRP D O 1
ATOM 7112 N N . LEU D 1 184 ? 37.792 31.845 -18.528 1.00 21.52 162 LEU D N 1
ATOM 7113 C CA . LEU D 1 184 ? 37.768 31.876 -17.064 1.00 20.19 162 LEU D CA 1
ATOM 7114 C C . LEU D 1 184 ? 38.641 30.814 -16.405 1.00 20.54 162 LEU D C 1
ATOM 7115 O O . LEU D 1 184 ? 39.202 31.062 -15.367 1.00 20.59 162 LEU D O 1
ATOM 7120 N N . ALA D 1 185 ? 38.734 29.613 -16.997 1.00 21.64 163 ALA D N 1
ATOM 7121 C CA . ALA D 1 185 ? 39.489 28.495 -16.385 1.00 25.26 163 ALA D CA 1
ATOM 7122 C C . ALA D 1 185 ? 40.869 28.305 -16.950 1.00 29.31 163 ALA D C 1
ATOM 7123 O O . ALA D 1 185 ? 41.593 27.423 -16.507 1.00 36.56 163 ALA D O 1
ATOM 7125 N N . GLY D 1 186 ? 41.243 29.108 -17.916 1.00 29.70 164 GLY D N 1
ATOM 7126 C CA . GLY D 1 186 ? 42.539 28.951 -18.546 1.00 35.47 164 GLY D CA 1
ATOM 7127 C C . GLY D 1 186 ? 42.518 29.226 -20.024 1.00 36.32 164 GLY D C 1
ATOM 7128 O O . GLY D 1 186 ? 41.894 30.177 -20.489 1.00 34.51 164 GLY D O 1
ATOM 7129 N N . ASP D 1 187 ? 43.172 28.348 -20.778 1.00 38.60 165 ASP D N 1
ATOM 7130 C CA . ASP D 1 187 ? 43.506 28.655 -22.144 1.00 37.53 165 ASP D CA 1
ATOM 7131 C C . ASP D 1 187 ? 42.412 28.312 -23.149 1.00 34.86 165 ASP D C 1
ATOM 7132 O O . ASP D 1 187 ? 42.535 28.643 -24.315 1.00 33.11 165 ASP D O 1
ATOM 7137 N N . ARG D 1 188 ? 41.364 27.603 -22.725 1.00 28.98 166 ARG D N 1
ATOM 7138 C CA . ARG D 1 188 ? 40.274 27.282 -23.627 1.00 29.82 166 ARG D CA 1
ATOM 7139 C C . ARG D 1 188 ? 38.904 27.485 -22.968 1.00 26.03 166 ARG D C 1
ATOM 7140 O O . ARG D 1 188 ? 38.779 27.452 -21.748 1.00 23.53 166 ARG D O 1
ATOM 7148 N N . ILE D 1 189 ? 37.898 27.681 -23.799 1.00 25.26 167 ILE D N 1
ATOM 7149 C CA . ILE D 1 189 ? 36.534 27.794 -23.321 1.00 23.75 167 ILE D CA 1
ATOM 7150 C C . ILE D 1 189 ? 36.184 26.524 -22.572 1.00 21.98 167 ILE D C 1
ATOM 7151 O O . ILE D 1 189 ? 36.587 25.410 -22.955 1.00 20.94 167 ILE D O 1
ATOM 7156 N N . SER D 1 190 ? 35.423 26.670 -21.492 1.00 18.77 168 SER D N 1
ATOM 7157 C CA . SER D 1 190 ? 35.077 25.525 -20.715 1.00 17.96 168 SER D CA 1
ATOM 7158 C C . SER D 1 190 ? 33.689 25.716 -20.107 1.00 16.18 168 SER D C 1
ATOM 7159 O O . SER D 1 190 ? 33.043 26.771 -20.241 1.00 15.81 168 SER D O 1
ATOM 7162 N N . TYR D 1 191 ? 33.245 24.661 -19.467 1.00 15.96 169 TYR D N 1
ATOM 7163 C CA . TYR D 1 191 ? 32.012 24.792 -18.608 1.00 14.88 169 TYR D CA 1
ATOM 7164 C C . TYR D 1 191 ? 32.005 26.028 -17.665 1.00 16.24 169 TYR D C 1
ATOM 7165 O O . TYR D 1 191 ? 30.915 26.584 -17.371 1.00 14.37 169 TYR D O 1
ATOM 7174 N N . GLY D 1 192 ? 33.168 26.431 -17.168 1.00 16.42 170 GLY D N 1
ATOM 7175 C CA . GLY D 1 192 ? 33.240 27.605 -16.305 1.00 16.12 170 GLY D CA 1
ATOM 7176 C C . GLY D 1 192 ? 32.725 28.872 -16.992 1.00 15.01 170 GLY D C 1
ATOM 7177 O O . GLY D 1 192 ? 31.964 29.637 -16.417 1.00 15.86 170 GLY D O 1
ATOM 7178 N N . ASP D 1 193 ? 33.158 29.117 -18.230 1.00 16.20 171 ASP D N 1
ATOM 7179 C CA . ASP D 1 193 ? 32.621 30.229 -19.044 1.00 15.28 171 ASP D CA 1
ATOM 7180 C C . ASP D 1 193 ? 31.108 30.145 -19.306 1.00 14.50 171 ASP D C 1
ATOM 7181 O O . ASP D 1 193 ? 30.376 31.132 -19.170 1.00 15.65 171 ASP D O 1
ATOM 7186 N N . LEU D 1 194 ? 30.636 28.951 -19.637 1.00 14.80 172 LEU D N 1
ATOM 7187 C CA . LEU D 1 194 ? 29.219 28.753 -19.934 1.00 15.38 172 LEU D CA 1
ATOM 7188 C C . LEU D 1 194 ? 28.351 28.943 -18.661 1.00 15.05 172 LEU D C 1
ATOM 7189 O O . LEU D 1 194 ? 27.273 29.528 -18.745 1.00 15.57 172 LEU D O 1
ATOM 7194 N N . ALA D 1 195 ? 28.843 28.502 -17.516 1.00 15.68 173 ALA D N 1
ATOM 7195 C CA . ALA D 1 195 ? 28.105 28.646 -16.248 1.00 15.75 173 ALA D CA 1
ATOM 7196 C C . ALA D 1 195 ? 27.982 30.120 -15.854 1.00 15.07 173 ALA D C 1
ATOM 7197 O O . ALA D 1 195 ? 26.900 30.589 -15.527 1.00 16.28 173 ALA D O 1
ATOM 7199 N N . ALA D 1 196 ? 29.093 30.829 -15.891 1.00 15.69 174 ALA D N 1
ATOM 7200 C CA . ALA D 1 196 ? 29.111 32.258 -15.640 1.00 15.37 174 ALA D CA 1
ATOM 7201 C C . ALA D 1 196 ? 28.220 33.021 -16.606 1.00 16.86 174 ALA D C 1
ATOM 7202 O O . ALA D 1 196 ? 27.400 33.885 -16.200 1.00 15.06 174 ALA D O 1
ATOM 7204 N N . ALA D 1 197 ? 28.342 32.734 -17.917 1.00 14.65 175 ALA D N 1
ATOM 7205 C CA . ALA D 1 197 ? 27.518 33.423 -18.899 1.00 15.39 175 ALA D CA 1
ATOM 7206 C C . ALA D 1 197 ? 26.014 33.162 -18.758 1.00 16.19 175 ALA D C 1
ATOM 7207 O O . ALA D 1 197 ? 25.206 34.049 -18.977 1.00 16.51 175 ALA D O 1
ATOM 7209 N N . ALA D 1 198 ? 25.676 31.931 -18.390 1.00 16.38 176 ALA D N 1
ATOM 7210 C CA . ALA D 1 198 ? 24.292 31.569 -18.153 1.00 16.34 176 ALA D CA 1
ATOM 7211 C C . ALA D 1 198 ? 23.737 32.439 -17.035 1.00 16.76 176 ALA D C 1
ATOM 7212 O O . ALA D 1 198 ? 22.642 32.993 -17.167 1.00 16.72 176 ALA D O 1
ATOM 7214 N N . ALA D 1 199 ? 24.492 32.512 -15.950 1.00 15.81 177 ALA D N 1
ATOM 7215 C CA . ALA D 1 199 ? 24.032 33.267 -14.756 1.00 16.67 177 ALA D CA 1
ATOM 7216 C C . ALA D 1 199 ? 23.950 34.755 -15.094 1.00 17.32 177 ALA D C 1
ATOM 7217 O O . ALA D 1 199 ? 22.953 35.435 -14.789 1.00 16.98 177 ALA D O 1
ATOM 7219 N N . ILE D 1 200 ? 25.000 35.268 -15.748 1.00 16.34 178 ILE D N 1
ATOM 7220 C CA . ILE D 1 200 ? 25.016 36.667 -16.132 1.00 17.57 178 ILE D CA 1
ATOM 7221 C C . ILE D 1 200 ? 23.854 37.030 -17.083 1.00 18.20 178 ILE D C 1
ATOM 7222 O O . ILE D 1 200 ? 23.292 38.109 -16.974 1.00 18.08 178 ILE D O 1
ATOM 7227 N N . SER D 1 201 ? 23.508 36.123 -17.983 1.00 17.78 179 SER D N 1
ATOM 7228 C CA . SER D 1 201 ? 22.453 36.378 -18.955 1.00 18.70 179 SER D CA 1
ATOM 7229 C C . SER D 1 201 ? 21.087 36.601 -18.266 1.00 18.76 179 SER D C 1
ATOM 7230 O O . SER D 1 201 ? 20.309 37.432 -18.720 1.00 18.68 179 SER D O 1
ATOM 7233 N N . VAL D 1 202 ? 20.857 35.862 -17.190 1.00 18.13 180 VAL D N 1
ATOM 7234 C CA . VAL D 1 202 ? 19.634 36.002 -16.453 1.00 20.50 180 VAL D CA 1
ATOM 7235 C C . VAL D 1 202 ? 19.590 37.398 -15.779 1.00 20.79 180 VAL D C 1
ATOM 7236 O O . VAL D 1 202 ? 18.579 38.126 -15.848 1.00 22.53 180 VAL D O 1
ATOM 7240 N N . LEU D 1 203 ? 20.670 37.732 -15.093 1.00 18.51 181 LEU D N 1
ATOM 7241 C CA . LEU D 1 203 ? 20.773 39.023 -14.409 1.00 20.14 181 LEU D CA 1
ATOM 7242 C C . LEU D 1 203 ? 20.699 40.161 -15.396 1.00 20.35 181 LEU D C 1
ATOM 7243 O O . LEU D 1 203 ? 20.072 41.187 -15.147 1.00 21.63 181 LEU D O 1
ATOM 7248 N N . ASP D 1 204 ? 21.307 39.957 -16.563 1.00 19.74 182 ASP D N 1
ATOM 7249 C CA . ASP D 1 204 ? 21.300 40.991 -17.587 1.00 20.83 182 ASP D CA 1
ATOM 7250 C C . ASP D 1 204 ? 19.912 41.203 -18.215 1.00 21.20 182 ASP D C 1
ATOM 7251 O O . ASP D 1 204 ? 19.538 42.336 -18.447 1.00 21.88 182 ASP D O 1
ATOM 7256 N N . TYR D 1 205 ? 19.165 40.115 -18.460 1.00 21.14 183 TYR D N 1
ATOM 7257 C CA . TYR D 1 205 ? 17.773 40.194 -18.900 1.00 22.67 183 TYR D CA 1
ATOM 7258 C C . TYR D 1 205 ? 16.991 41.143 -17.983 1.00 24.41 183 TYR D C 1
ATOM 7259 O O . TYR D 1 205 ? 16.233 42.010 -18.425 1.00 25.73 183 TYR D O 1
ATOM 7268 N N . LEU D 1 206 ? 17.234 40.982 -16.697 1.00 23.82 184 LEU D N 1
ATOM 7269 C CA . LEU D 1 206 ? 16.552 41.760 -15.654 1.00 25.55 184 LEU D CA 1
ATOM 7270 C C . LEU D 1 206 ? 17.133 43.169 -15.445 1.00 25.53 184 LEU D C 1
ATOM 7271 O O . LEU D 1 206 ? 16.616 43.928 -14.634 1.00 25.86 184 LEU D O 1
ATOM 7276 N N . GLY D 1 207 ? 18.214 43.504 -16.162 1.00 24.06 185 GLY D N 1
ATOM 7277 C CA . GLY D 1 207 ? 18.836 44.816 -16.054 1.00 24.54 185 GLY D CA 1
ATOM 7278 C C . GLY D 1 207 ? 19.601 45.071 -14.768 1.00 23.48 185 GLY D C 1
ATOM 7279 O O . GLY D 1 207 ? 19.791 46.202 -14.368 1.00 24.09 185 GLY D O 1
ATOM 7280 N N . GLU D 1 208 ? 20.053 44.016 -14.114 1.00 21.92 186 GLU D N 1
ATOM 7281 C CA . GLU D 1 208 ? 20.697 44.093 -12.814 1.00 22.29 186 GLU D CA 1
ATOM 7282 C C . GLU D 1 208 ? 22.218 44.260 -12.856 1.00 23.38 186 GLU D C 1
ATOM 7283 O O . GLU D 1 208 ? 22.816 44.479 -11.825 1.00 23.75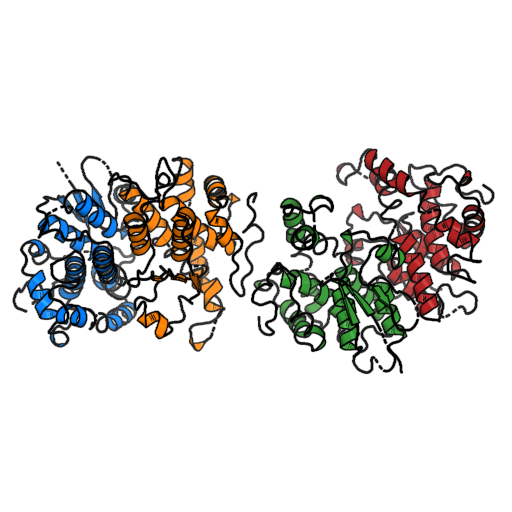 186 GLU D O 1
ATOM 7289 N N . ILE D 1 209 ? 22.832 44.209 -14.037 1.00 21.94 187 ILE D N 1
ATOM 7290 C CA . ILE D 1 209 ? 24.285 44.342 -14.180 1.00 23.42 187 ILE D CA 1
ATOM 7291 C C . ILE D 1 209 ? 24.675 45.728 -14.740 1.00 24.77 187 ILE D C 1
ATOM 7292 O O . ILE D 1 209 ? 24.194 46.145 -15.802 1.00 24.93 187 ILE D O 1
ATOM 7297 N N . ASP D 1 210 ? 25.508 46.449 -14.022 1.00 24.63 188 ASP D N 1
ATOM 7298 C CA . ASP D 1 210 ? 26.036 47.708 -14.502 1.00 26.51 188 ASP D CA 1
ATOM 7299 C C . ASP D 1 210 ? 27.371 47.449 -15.259 1.00 27.57 188 ASP D C 1
ATOM 7300 O O . ASP D 1 210 ? 28.415 47.295 -14.655 1.00 26.66 188 ASP D O 1
ATOM 7305 N N . TRP D 1 211 ? 27.294 47.373 -16.568 1.00 27.49 189 TRP D N 1
ATOM 7306 C CA . TRP D 1 211 ? 28.468 47.053 -17.375 1.00 27.03 189 TRP D CA 1
ATOM 7307 C C . TRP D 1 211 ? 29.477 48.200 -17.471 1.00 28.23 189 TRP D C 1
ATOM 7308 O O . TRP D 1 211 ? 30.671 47.958 -17.695 1.00 28.82 189 TRP D O 1
ATOM 7319 N N . SER D 1 212 ? 29.036 49.432 -17.233 1.00 29.31 190 SER D N 1
ATOM 7320 C CA . SER D 1 212 ? 29.951 50.578 -17.298 1.00 31.00 190 SER D CA 1
ATOM 7321 C C . SER D 1 212 ? 31.019 50.471 -16.177 1.00 31.47 190 SER D C 1
ATOM 7322 O O . SER D 1 212 ? 32.069 51.106 -16.250 1.00 31.87 190 SER D O 1
ATOM 7325 N N . ASP D 1 213 ? 30.717 49.702 -15.138 1.00 30.86 191 ASP D N 1
ATOM 7326 C CA . ASP D 1 213 ? 31.623 49.480 -14.006 1.00 33.20 191 ASP D CA 1
ATOM 7327 C C . ASP D 1 213 ? 32.426 48.184 -14.083 1.00 33.00 191 ASP D C 1
ATOM 7328 O O . ASP D 1 213 ? 33.141 47.837 -13.142 1.00 33.70 191 ASP D O 1
ATOM 7333 N N . ALA D 1 214 ? 32.338 47.456 -15.210 1.00 30.50 192 ALA D N 1
ATOM 7334 C CA . ALA D 1 214 ? 33.060 46.180 -15.326 1.00 29.24 192 ALA D CA 1
ATOM 7335 C C . ALA D 1 214 ? 33.533 45.915 -16.769 1.00 28.80 192 ALA D C 1
ATOM 7336 O O . ALA D 1 214 ? 33.092 44.961 -17.419 1.00 26.13 192 ALA D O 1
ATOM 7338 N N . PRO D 1 215 ? 34.421 46.760 -17.264 1.00 29.44 193 PRO D N 1
ATOM 7339 C CA . PRO D 1 215 ? 34.815 46.658 -18.681 1.00 30.08 193 PRO D CA 1
ATOM 7340 C C . PRO D 1 215 ? 35.476 45.347 -19.088 1.00 28.19 193 PRO D C 1
ATOM 7341 O O . PRO D 1 215 ? 35.266 44.890 -20.211 1.00 28.67 193 PRO D O 1
ATOM 7345 N N A THR D 1 216 ? 36.250 44.771 -18.189 0.50 27.68 194 THR D N 1
ATOM 7346 N N B THR D 1 216 ? 36.282 44.710 -18.226 0.50 27.16 194 THR D N 1
ATOM 7347 C CA A THR D 1 216 ? 36.919 43.515 -18.476 0.50 26.60 194 THR D CA 1
ATOM 7348 C CA B THR D 1 216 ? 36.907 43.414 -18.628 0.50 25.66 194 THR D CA 1
ATOM 7349 C C A THR D 1 216 ? 35.902 42.351 -18.576 0.50 24.82 194 THR D C 1
ATOM 7350 C C B THR D 1 216 ? 35.913 42.255 -18.558 0.50 24.18 194 THR D C 1
ATOM 7351 O O A THR D 1 216 ? 35.932 41.542 -19.494 0.50 25.30 194 THR D O 1
ATOM 7352 O O B THR D 1 216 ? 36.009 41.303 -19.301 0.50 24.10 194 THR D O 1
ATOM 7359 N N . ALA D 1 217 ? 34.956 42.314 -17.656 1.00 23.39 195 ALA D N 1
ATOM 7360 C CA . ALA D 1 217 ? 33.883 41.324 -17.694 1.00 21.63 195 ALA D CA 1
ATOM 7361 C C . ALA D 1 217 ? 33.034 41.536 -18.948 1.00 20.48 195 ALA D C 1
ATOM 7362 O O . ALA D 1 217 ? 32.585 40.593 -19.574 1.00 20.24 195 ALA D O 1
ATOM 7364 N N . LYS D 1 218 ? 32.863 42.789 -19.344 1.00 22.37 196 LYS D N 1
ATOM 7365 C CA . LYS D 1 218 ? 32.066 43.124 -20.511 1.00 22.68 196 LYS D CA 1
ATOM 7366 C C . LYS D 1 218 ? 32.668 42.527 -21.780 1.00 23.50 196 LYS D C 1
ATOM 7367 O O . LYS D 1 218 ? 31.936 41.956 -22.605 1.00 24.71 196 LYS D O 1
ATOM 7373 N N . GLU D 1 219 ? 33.983 42.657 -21.931 1.00 22.89 197 GLU D N 1
ATOM 7374 C CA . GLU D 1 219 ? 34.667 42.119 -23.125 1.00 26.80 197 GLU D CA 1
ATOM 7375 C C . GLU D 1 219 ? 34.470 40.609 -23.199 1.00 24.51 197 GLU D C 1
ATOM 7376 O O . GLU D 1 219 ? 34.187 40.054 -24.262 1.00 23.72 197 GLU D O 1
ATOM 7382 N N . TRP D 1 220 ? 34.597 39.947 -22.056 1.00 22.55 198 TRP D N 1
ATOM 7383 C CA . TRP D 1 220 ? 34.418 38.511 -21.963 1.00 22.14 198 TRP D CA 1
ATOM 7384 C C . TRP D 1 220 ? 32.971 38.082 -22.292 1.00 22.56 198 TRP D C 1
ATOM 7385 O O . TRP D 1 220 ? 32.751 37.147 -23.069 1.00 22.44 198 TRP D O 1
ATOM 7396 N N . TYR D 1 221 ? 31.995 38.761 -21.694 1.00 22.36 199 TYR D N 1
ATOM 7397 C CA . TYR D 1 221 ? 30.593 38.435 -21.916 1.00 22.65 199 TYR D CA 1
ATOM 7398 C C . TYR D 1 221 ? 30.192 38.676 -23.384 1.00 25.33 199 TYR D C 1
ATOM 7399 O O . TYR D 1 221 ? 29.443 37.899 -23.957 1.00 26.28 199 TYR D O 1
ATOM 7408 N N . GLN D 1 222 ? 30.747 39.722 -23.992 1.00 26.45 200 GLN D N 1
ATOM 7409 C CA . GLN D 1 222 ? 30.515 40.007 -25.401 1.00 30.45 200 GLN D CA 1
ATOM 7410 C C . GLN D 1 222 ? 30.974 38.850 -26.283 1.00 28.35 200 GLN D C 1
ATOM 7411 O O . GLN D 1 222 ? 30.274 38.503 -27.227 1.00 30.54 200 GLN D O 1
ATOM 7417 N N . ARG D 1 223 ? 32.094 38.220 -25.943 1.00 27.66 201 ARG D N 1
ATOM 7418 C CA . ARG D 1 223 ? 32.548 37.021 -26.649 1.00 29.85 201 ARG D CA 1
ATOM 7419 C C . ARG D 1 223 ? 31.603 35.874 -26.453 1.00 29.37 201 ARG D C 1
ATOM 7420 O O . ARG D 1 223 ? 31.333 35.162 -27.403 1.00 32.32 201 ARG D O 1
ATOM 7428 N N . LEU D 1 224 ? 31.120 35.635 -25.233 1.00 25.19 202 LEU D N 1
ATOM 7429 C CA . LEU D 1 224 ? 30.178 34.517 -25.032 1.00 24.25 202 LEU D CA 1
ATOM 7430 C C . LEU D 1 224 ? 28.848 34.782 -25.741 1.00 24.45 202 LEU D C 1
ATOM 7431 O O . LEU D 1 224 ? 28.298 33.891 -26.398 1.00 24.61 202 LEU D O 1
ATOM 7436 N N . LYS D 1 225 ? 28.313 35.983 -25.583 1.00 24.40 203 LYS D N 1
ATOM 7437 C CA . LYS D 1 225 ? 26.954 36.256 -26.042 1.00 26.71 203 LYS D CA 1
ATOM 7438 C C . LYS D 1 225 ? 26.857 36.261 -27.560 1.00 28.04 203 LYS D C 1
ATOM 7439 O O . LYS D 1 225 ? 25.777 36.154 -28.102 1.00 29.60 203 LYS D O 1
ATOM 7445 N N . SER D 1 226 ? 27.996 36.390 -28.228 1.00 29.24 204 SER D N 1
ATOM 7446 C CA A SER D 1 226 ? 28.078 36.373 -29.682 0.50 29.88 204 SER D CA 1
ATOM 7447 C CA B SER D 1 226 ? 28.016 36.377 -29.666 0.50 29.33 204 SER D CA 1
ATOM 7448 C C . SER D 1 226 ? 28.257 34.979 -30.280 1.00 30.59 204 SER D C 1
ATOM 7449 O O . SER D 1 226 ? 28.271 34.832 -31.485 1.00 30.07 204 SER D O 1
ATOM 7454 N N . ARG D 1 227 ? 28.382 33.959 -29.452 1.00 27.49 205 ARG D N 1
ATOM 7455 C CA . ARG D 1 227 ? 28.526 32.618 -29.983 1.00 26.72 205 ARG D CA 1
ATOM 7456 C C . ARG D 1 227 ? 27.169 32.156 -30.500 1.00 26.67 205 ARG D C 1
ATOM 7457 O O . ARG D 1 227 ? 26.123 32.548 -29.965 1.00 26.58 205 ARG D O 1
ATOM 7465 N N . PRO D 1 228 ? 27.165 31.316 -31.542 1.00 27.29 206 PRO D N 1
ATOM 7466 C CA . PRO D 1 228 ? 25.880 30.780 -32.026 1.00 28.68 206 PRO D CA 1
ATOM 7467 C C . PRO D 1 228 ? 25.015 30.090 -30.948 1.00 26.41 206 PRO D C 1
ATOM 7468 O O . PRO D 1 228 ? 23.782 30.181 -30.991 1.00 25.46 206 PRO D O 1
ATOM 7472 N N . SER D 1 229 ? 25.669 29.434 -29.992 1.00 26.31 207 SER D N 1
ATOM 7473 C CA . SER D 1 229 ? 24.957 28.748 -28.877 1.00 24.65 207 SER D CA 1
ATOM 7474 C C . SER D 1 229 ? 24.101 29.707 -28.033 1.00 25.36 207 SER D C 1
ATOM 7475 O O . SER D 1 229 ? 23.108 29.290 -27.437 1.00 23.11 207 SER D O 1
ATOM 7478 N N . PHE D 1 230 ? 24.478 30.977 -28.011 1.00 24.68 208 PHE D N 1
ATOM 7479 C CA . PHE D 1 230 ? 23.752 31.962 -27.266 1.00 24.87 208 PHE D CA 1
ATOM 7480 C C . PHE D 1 230 ? 22.484 32.480 -27.933 1.00 25.74 208 PHE D C 1
ATOM 7481 O O . PHE D 1 230 ? 21.650 33.128 -27.283 1.00 25.53 208 PHE D O 1
ATOM 7489 N N . ARG D 1 231 ? 22.345 32.278 -29.242 1.00 28.15 209 ARG D N 1
ATOM 7490 C CA . ARG D 1 231 ? 21.256 32.914 -29.998 1.00 29.96 209 ARG D CA 1
ATOM 7491 C C . ARG D 1 231 ? 19.877 32.613 -29.432 1.00 29.46 209 ARG D C 1
ATOM 7492 O O . ARG D 1 231 ? 19.064 33.492 -29.290 1.00 30.00 209 ARG D O 1
ATOM 7500 N N . PRO D 1 232 ? 19.601 31.357 -29.111 1.00 30.18 210 PRO D N 1
ATOM 7501 C CA . PRO D 1 232 ? 18.276 31.086 -28.500 1.00 29.48 210 PRO D CA 1
ATOM 7502 C C . PRO D 1 232 ? 18.043 31.780 -27.145 1.00 28.78 210 PRO D C 1
ATOM 7503 O O . PRO D 1 232 ? 16.894 32.166 -26.842 1.00 28.50 210 PRO D O 1
ATOM 7507 N N . LEU D 1 233 ? 19.101 32.000 -26.373 1.00 26.20 211 LEU D N 1
ATOM 7508 C CA A LEU D 1 233 ? 18.970 32.722 -25.102 0.50 25.45 211 LEU D CA 1
ATOM 7509 C CA B LEU D 1 233 ? 18.985 32.733 -25.095 0.50 25.66 211 LEU D CA 1
ATOM 7510 C C . LEU D 1 233 ? 18.627 34.191 -25.329 1.00 26.21 211 LEU D C 1
ATOM 7511 O O . LEU D 1 233 ? 17.790 34.756 -24.642 1.00 27.98 211 LEU D O 1
ATOM 7520 N N . LEU D 1 234 ? 19.263 34.797 -26.324 1.00 28.41 212 LEU D N 1
ATOM 7521 C CA . LEU D 1 234 ? 19.006 36.193 -26.629 1.00 30.23 212 LEU D CA 1
ATOM 7522 C C . LEU D 1 234 ? 17.653 36.440 -27.267 1.00 31.08 212 LEU D C 1
ATOM 7523 O O . LEU D 1 234 ? 17.109 37.534 -27.122 1.00 32.80 212 LEU D O 1
ATOM 7528 N N . ALA D 1 235 ? 17.103 35.423 -27.933 1.00 32.29 213 ALA D N 1
ATOM 7529 C CA . ALA D 1 235 ? 15.799 35.528 -28.619 1.00 34.88 213 ALA D CA 1
ATOM 7530 C C . ALA D 1 235 ? 14.664 35.295 -27.643 1.00 36.18 213 ALA D C 1
ATOM 7531 O O . ALA D 1 235 ? 13.558 35.752 -27.854 1.00 37.84 213 ALA D O 1
ATOM 7533 N N . GLU D 1 236 ? 14.979 34.626 -26.545 1.00 36.59 214 GLU D N 1
ATOM 7534 C CA . GLU D 1 236 ? 14.004 34.164 -25.555 1.00 37.69 214 GLU D CA 1
ATOM 7535 C C . GLU D 1 236 ? 13.310 35.325 -24.830 1.00 37.33 214 GLU D C 1
ATOM 7536 O O . GLU D 1 236 ? 13.964 36.289 -24.505 1.00 36.30 214 GLU D O 1
ATOM 7542 N N . ARG D 1 237 ? 12.012 35.206 -24.549 1.00 37.23 215 ARG D N 1
ATOM 7543 C CA . ARG D 1 237 ? 11.287 36.212 -23.759 1.00 39.21 215 ARG D CA 1
ATOM 7544 C C . ARG D 1 237 ? 10.427 35.562 -22.674 1.00 39.65 215 ARG D C 1
ATOM 7545 O O . ARG D 1 237 ? 9.815 34.518 -22.879 1.00 41.36 215 ARG D O 1
ATOM 7553 N N . VAL D 1 238 ? 10.376 36.218 -21.531 1.00 40.93 216 VAL D N 1
ATOM 7554 C CA . VAL D 1 238 ? 9.638 35.747 -20.385 1.00 42.40 216 VAL D CA 1
ATOM 7555 C C . VAL D 1 238 ? 8.305 36.488 -20.332 1.00 44.92 216 VAL D C 1
ATOM 7556 O O . VAL D 1 238 ? 8.285 37.712 -20.394 1.00 44.38 216 VAL D O 1
ATOM 7560 N N . ARG D 1 239 ? 7.206 35.749 -20.190 1.00 48.23 217 ARG D N 1
ATOM 7561 C CA . ARG D 1 239 ? 5.860 36.343 -20.160 1.00 53.79 217 ARG D CA 1
ATOM 7562 C C . ARG D 1 239 ? 5.749 37.373 -19.046 1.00 53.58 217 ARG D C 1
ATOM 7563 O O . ARG D 1 239 ? 6.073 37.079 -17.915 1.00 59.21 217 ARG D O 1
ATOM 7565 N N . GLY D 1 240 ? 5.361 38.595 -19.386 1.00 56.05 218 GLY D N 1
ATOM 7566 C CA . GLY D 1 240 ? 5.147 39.661 -18.396 1.00 56.89 218 GLY D CA 1
ATOM 7567 C C . GLY D 1 240 ? 6.385 40.352 -17.852 1.00 55.30 218 GLY D C 1
ATOM 7568 O O . GLY D 1 240 ? 6.305 41.153 -16.909 1.00 54.84 218 GLY D O 1
ATOM 7569 N N . VAL D 1 241 ? 7.544 40.071 -18.445 1.00 51.13 219 VAL D N 1
ATOM 7570 C CA . VAL D 1 241 ? 8.777 40.786 -18.097 1.00 47.81 219 VAL D CA 1
ATOM 7571 C C . VAL D 1 241 ? 9.564 41.076 -19.361 1.00 46.35 219 VAL D C 1
ATOM 7572 O O . VAL D 1 241 ? 10.112 40.190 -20.007 1.00 47.08 219 VAL D O 1
ATOM 7576 N N . THR D 1 242 ? 9.642 42.342 -19.685 1.00 46.30 220 THR D N 1
ATOM 7577 C CA . THR D 1 242 ? 10.342 42.801 -20.851 1.00 45.69 220 THR D CA 1
ATOM 7578 C C . THR D 1 242 ? 11.811 42.900 -20.474 1.00 42.31 220 THR D C 1
ATOM 7579 O O . THR D 1 242 ? 12.150 43.433 -19.422 1.00 40.59 220 THR D O 1
ATOM 7583 N N . PRO D 1 243 ? 12.690 42.374 -21.322 1.00 39.96 221 PRO D N 1
ATOM 7584 C CA . PRO D 1 243 ? 14.118 42.505 -20.998 1.00 39.09 221 PRO D CA 1
ATOM 7585 C C . PRO D 1 243 ? 14.630 43.917 -21.114 1.00 39.89 221 PRO D C 1
ATOM 7586 O O . PRO D 1 243 ? 14.027 44.737 -21.808 1.00 43.36 221 PRO D O 1
ATOM 7590 N N . VAL D 1 244 ? 15.760 44.192 -20.475 1.00 38.89 222 VAL D N 1
ATOM 7591 C CA . VAL D 1 244 ? 16.436 45.489 -20.641 1.00 39.04 222 VAL D CA 1
ATOM 7592 C C . VAL D 1 244 ? 16.770 45.680 -22.140 1.00 38.89 222 VAL D C 1
ATOM 7593 O O . VAL D 1 244 ? 16.984 44.714 -22.861 1.00 34.82 222 VAL D O 1
ATOM 7597 N N . SER D 1 245 ? 16.795 46.926 -22.613 1.00 43.17 223 SER D N 1
ATOM 7598 C CA . SER D 1 245 ? 16.882 47.188 -24.067 1.00 44.34 223 SER D CA 1
ATOM 7599 C C . SER D 1 245 ? 18.142 46.607 -24.729 1.00 41.45 223 SER D C 1
ATOM 7600 O O . SER D 1 245 ? 18.078 46.158 -25.864 1.00 40.55 223 SER D O 1
ATOM 7603 N N . HIS D 1 246 ? 19.272 46.594 -24.022 1.00 38.42 224 HIS D N 1
ATOM 7604 C CA . HIS D 1 246 ? 20.536 46.087 -24.598 1.00 36.43 224 HIS D CA 1
ATOM 7605 C C . HIS D 1 246 ? 20.667 44.555 -24.534 1.00 33.86 224 HIS D C 1
ATOM 7606 O O . HIS D 1 246 ? 21.681 44.002 -24.980 1.00 32.49 224 HIS D O 1
ATOM 7613 N N . TYR D 1 247 ? 19.674 43.890 -23.944 1.00 32.20 225 TYR D N 1
ATOM 7614 C CA . TYR D 1 247 ? 19.773 42.455 -23.637 1.00 32.12 225 TYR D CA 1
ATOM 7615 C C . TYR D 1 247 ? 20.248 41.592 -24.829 1.00 32.70 225 TYR D C 1
ATOM 7616 O O . TYR D 1 247 ? 21.176 40.757 -24.686 1.00 31.47 225 TYR D O 1
ATOM 7625 N N . ALA D 1 248 ? 19.615 41.780 -25.981 1.00 33.50 226 ALA D N 1
ATOM 7626 C CA . ALA D 1 248 ? 19.928 40.984 -27.175 1.00 35.59 226 ALA D CA 1
ATOM 7627 C C . ALA D 1 248 ? 21.021 41.583 -28.047 1.00 37.75 226 ALA D C 1
ATOM 7628 O O . ALA D 1 248 ? 21.378 41.020 -29.079 1.00 41.67 226 ALA D O 1
ATOM 7630 N N . ASP D 1 249 ? 21.509 42.761 -27.689 1.00 38.35 227 ASP D N 1
ATOM 7631 C CA . ASP D 1 249 ? 22.467 43.483 -28.527 1.00 40.87 227 ASP D CA 1
ATOM 7632 C C . ASP D 1 249 ? 23.863 42.907 -28.367 1.00 40.67 227 ASP D C 1
ATOM 7633 O O . ASP D 1 249 ? 24.389 42.843 -27.255 1.00 36.96 227 ASP D O 1
ATOM 7638 N N . LEU D 1 250 ? 24.489 42.559 -29.480 1.00 42.28 228 LEU D N 1
ATOM 7639 C CA . LEU D 1 250 ? 25.868 42.085 -29.452 1.00 44.38 228 LEU D CA 1
ATOM 7640 C C . LEU D 1 250 ? 26.844 43.218 -29.164 1.00 46.72 228 LEU D C 1
ATOM 7641 O O . LEU D 1 250 ? 27.906 42.985 -28.592 1.00 44.98 228 LEU D O 1
ATOM 7646 N N . ASP D 1 251 ? 26.483 44.427 -29.572 1.00 51.52 229 ASP D N 1
ATOM 7647 C CA . ASP D 1 251 ? 27.201 45.626 -29.161 1.00 56.89 229 ASP D CA 1
ATOM 7648 C C . ASP D 1 251 ? 26.349 46.364 -28.134 1.00 56.16 229 ASP D C 1
ATOM 7649 O O . ASP D 1 251 ? 25.270 46.842 -28.456 1.00 59.27 229 ASP D O 1
ATOM 7654 N N . PHE D 1 252 ? 26.797 46.400 -26.886 1.00 52.92 230 PHE D N 1
ATOM 7655 C CA . PHE D 1 252 ? 26.065 47.116 -25.852 1.00 50.84 230 PHE D CA 1
ATOM 7656 C C . PHE D 1 252 ? 26.972 47.972 -24.954 1.00 53.91 230 PHE D C 1
ATOM 7657 O O . PHE D 1 252 ? 26.701 48.299 -23.788 1.00 53.46 230 PHE D O 1
#

Solvent-accessible surface area: 41217 Å² total

InterPro domains:
  IPR004045 Glutathione S-transferase, N-terminal [PF13417] (4-75)
  IPR004045 Glutathione S-transferase, N-terminal [PS50404] (1-79)
  IPR004046 Glutathione S-transferase, C-terminal [PF00043] (146-206)
  IPR010987 Glutathione S-transferase, C-terminal-like [PS50405] (88-222)
  IPR036249 Thioredoxin-like superfamily [SSF52833] (1-102)
  IPR036282 Glutathione S-transferase, C-terminal domain superfamily [SSF47616] (81-227)
  IPR040079 Glutathione transferase family [SFLDS00019] (3-205)

Nearest PDB structures (foldseek):
  4mdc-assembly1_A  TM=1.005E+00  e=1.039E-35  Sinorhizobium meliloti 1021
  4o7h-assembly1_A  TM=9.384E-01  e=1.971E-20  Rhodospirillum rubrum F11
  4o7h-assembly1_B  TM=9.335E-01  e=4.877E-20  Rhodospirillum rubrum F11
  5nr1-assembly1_A  TM=9.081E-01  e=1.037E-19  Caulobacter vibrioides
  5a5k-assembly1_T  TM=8.139E-01  e=1.531E-08  Arabidopsis thaliana

Radius of gyration: 37.91 Å; Cα contacts (8 Å, |Δi|>4): 1307; chains: 4; bounding box: 82×78×112 Å

Organism: Rhizobium meliloti (strain 1021) (NCBI:txid266834)

Foldseek 3Di:
DKEKEAALQLQSQLLLLVCVLQPHDYHYDYDQLLVVPVVCCVQPVVSDDIWMDDPPHIQDTNVRSLVVCCVVRLCCVQSRQADDDVVLNVLLVVLLCVQNPVCVQAQVLVCCQPPSLCVDVVSVHDHGDVVSNVRRLVCPVVCVVLLVLQVPEVANSHDDHHSSLSSNLSRVLRCQQQVSDDCVSRVSNVVSNLVVCPDPSNQVSLVDDRPPRGGDPCSNPSPD/DWDKEKEAALALLSQLLLLLCVLLVHDYHYHYDDLLDPDPVVCVLPVVSADIWMDTPPHIQHTNVRSVVVCQVPSPVCPPVAQADDDPVLNVLLVVLLCVLNPVCVQANVLCCCQPPVLCVDVVSVHDHRDVVSNVRNLVSVVVCVVLLVQLVPAVANSHDDHHSSLSSNLSSVLRCQQAVSDDVVSRVSNVVSNLVVCPDPSNQCSLVDDDPPGGGDPCSNPSVD/DFDKEKEAALQLLRQLLLLVCVLLPHDYHYDYDDLLVVDPVVCVLPVVSADIWMGGPPHIDHTNPRSVVVCLVPSPVCVVPRAADDDPVLNVLLVVLLCVLNPVCVQAQVLCCCQPPVLVVDVVSVHDHRDVVSNVRNLVSVVVCVLLLVLLPPALENSHPHHHSSLSSNLSSVLSCQQVVSDDCVVRVSSVSSNLVPCPDPSNVVSLVDDGPPRGGDPCSNPSPD/DFDKEKEAALQLLSQLLLLVCVLQPHDYHYDYDQLLVVPVVCCVLPVVSADIWMGGPPGIQDTNVRSLVVCCVVRQCCVQSRAADDDVVLNVLLVVLLCVLNPVCVQAQVLVCCQPPSLVVDVVSVHDHGDVVSVVRNLVPVVVCVLLLVLQVPAVANSHPGHHSSLSSNLSRVLRCQQVVSDDCVVRVSSVVSNLVVCPDPSNQVSLVDDGPPRGGDPCSNPSPD

Sequence (902 aa):
SPTLYHHPSPASRFVRLILSEYGYQTELSEEQPWENRRDFLTLNPAGTLPVYVDDSRALCGATIISEYLDETSGIKRDRRLLLAAEDPFQRAEIRRLTEWFLQKEADVTRPLLVRERIFKLQTPDQGGGAPDSSKILRTSRSNIRQHKYLSWLAGSRPWLAGDRISYGDLAAAAAISVLDYLGEIDWSDAPTTAKEWYQRLKSSRPSFRPLLLAERVRGVTPVSHYADLDFFQSPTLYHHPSPASRFVRLILSEYGYQTELSEEQPWENRRDFLTLNPAGTLPVYVDDSRALCGATIISEYLDETSGIKRDRRLLLAAEDPFQQRAEIRRLTEWFLQKEADVTRPLLVRERIFKLQTPDQGGGAPDSKILRTSRSNIRQHKYLSWLAGSRPWLAGDRISYGDLAAAAAISVLDYLGEIDWSDAPTAKEWYQRLKSSRPSFRPLLAERVRRGVTPVSHYADLDFFQSPTLYHHPSPASRFVRLILSEYGYQTELSEEQPWENRRDFLTLNPAGTLPVYVDDSRALCGATIISEYLDETSGIKRDRRRLLLAAEDPFQRAEIRRLTEWFLQKEADVTRPLLVRERIFKLQTPDQGGGAPDSKILRTSRSNIRQHKYLSWLAGSRPWLAGDRISYGDLAAAAAISVLDYLGEIDWSDAPTTAKEWYQRLKSRPSFRPLLLAERVRGVTPVSHYADLDFFQSPTLYHHPSPASRFVRLILSEYGYQTELSEEQPWENRRDFLTLNPAGTLPVYVDDSRALCGATIISEYLDETSSGIKRDRRLLLAAEDPFQRAEIRRLTEWFLQKEADVTRPLLVRERIFKLQTPDQGGGAPDSKILRTSRSNIRQHKYLSWLAGSRRPWLAGDRISYGDLAAAAAISVLDYLGEIDWSDAPTTAKEWYQRLKSSRPSFRPLLLAERVRGVTPVSHYADLDF

B-factor: mean 30.23, std 13.32, range [11.26, 125.65]

Secondary structure (DSSP, 8-state):
--EEEE---HHHHHHHHHHHHTT---EEEE--GGG--HHHHHH-TT--S-EEE----EEESHHHHHHHHIIIII--GGG-SS-SSHHHHHHHHHHHHHHHT--TTTHHHHHIIIIITT--GGGT-SS--HHHHHHHHHTTTT--HHHHHHHHSSBTTBSS--HHHHHHHHHHHHHHHTT---GGG-HHHHHHHHHHHTSGGGHHHHH--BTTBPPPTTTT-S--/----EEEE---HHHHHHHHHHHHTT---EEEE--TTS--HHHHHH-TT--S-EEE----EEESHHHHHHHHHHH----TT--SS-SSHHHHHHHHHHHHHHHT--TTTHHHHHIIIIITT--GGGT--S--HHHHHHHHHTTTT--HHHHHHHHSSBTTBSS--HHHHHHHHHHHHHHHTT---GGG-HHHHHHHHHHHTSGGGHHHHH--BTTBPPPTTTT-TT-/----EEEE---HHHHHHHHHHHHTT---EEEE--GGG--HHHHHH-TT--S-EEE----EEESHHHHHHHHHHH----TTT-SS-SSHHHHHHHHHHHHHHHT--TTTHHHHHIIIIITT--GGGT--S--HHHHHHHHHTTTT--HHHHHTTTSSBTTBSS--HHHHHHHHHHHHHHHTT---GGG-HHHHHHHHHHHTSGGGHHHHH--BTTBPPPTTTT-S--/----EEEE---HHHHHHHHHHHHTT---EEEE--GGG--HHHHHH-TT--S-EEE----EEESHHHHHHHHIIIII--GGG-SS-SSHHHHHHHHHHHHHHHT--TTTHHHHHIIIIITT--GGGT--S--HHHHHHHHHTTTT--HHHHHHHHSSBTTBSS--HHHHHHHHHHHHHHHTT---GGG-HHHHHHHHHHHTSGGGHHHHH--BTTBPPPTTTT-S--